Protein 3ZXK (pdb70)

Foldseek 3Di:
DFKDFPPLFQWAFPLWEWEFQQQKIKIWGADQLWAPTTWIWIDRFNRHIDTQDHQRRAQPPDDLLQLPDFPPRRFLFPFDNWEWDADLVQQKIWTWGFTPQKIWIKMFHQCNLNPVRRDRPSVRGDIDTDEIERGGQALWAWDQDPVRWIKIWGDKQAIKIFTADSVRHYTDDIQPRLDAPPVRQGKGNWHWDDDPQWIWIWIWRPPFFIWIWTAPVSDNRGSTDIDTQGGNAADDAPQFHHWDRAAKYAHPVRWMKGWTWTNQPLQFITIHIFTWDADPVGHIYTDPPPVRHNHRMDTGRDPPTDPDDDDDDPFDKDQLEDADDGSFKIWSRGAPVVAKGFDHDDQTWIKGFADDADLAPSSGGDKMWGHARDQKKKKKWKKQFLQADAQKWKFKKQDDQFIKTWTWHHHHNWIWIFIWGRFHADLVRRHTPDRTDGQWTGDTDDNLLNGIKMKMKIFGSRNNHPHPAFGWIWIWMDSPNPPDIDTTGDTHTDDRDCSSNHHTIIIIGMHGNPDTRGMMITRIMGMDGD/DKDFPPLFQWAFPLWEWEFQQQKIKIWGADFLWAPTTWIWIDRFLRHIDTQDGQRRAQPQDPLLALPDFPPRRFLFGFDNWEWDADPVQQKIWTWGFGPQKIWIKMFHQCNCNVVRRDRDSVRGDIDTDAIERGGQALWAWDLDPVRWIWIWGDKQAIKIFTADSVRHYTDDIQPRLDADPVRQGKGQWHWDDDPQWIWIWIWRPPFFIWIWTAPVSDNRGSTDIDTQGGNADDDAPLFHHWTHYDKYAHPVGWIKGWTWTNQPLQFITIHMFTWDADPVGDIYTDPPPVRHNHRMDPGRDPPTDDPDDPDDQFDWFQQADDDDGSFKIWSRGAPVVAKDFPNDPLTWMKGFADDADLAPSSGGDKMWGHARDQKKKKKWKKQFLQADAQKWKFKKQDDQFIKTWTWHHHHNWIWIFIWGRFHADLVRRHTPDRTDGQWTDDTADNLLNGIKMKMKIFGSRNNHPHPDFGWIWIWIDSPRPPDIDTTGDTDTDDRDCSSNHHTIIIIGMHGNPDTRGMMMTRIMGMDGD

Secondary structure (P-SEA, 3-state):
ccccccccccccccbbbbbbcccbbbbbbbbccccccbbbbbbccccbbbbcccccccccccccccccccccccccccccccbbbbbccccbbbbbbbcccbbbbbbbbcccccccccccccccccccccccccccccbbbbbbccccbbbbbbbccbbbbbbbcccccccccccccccccccccccccccccccccbbbbbbbccccbbbbbbbccccccccbbbbbccccccccccccccccccccccccccbbbbbbccccccccbbbbbbbbbbccccccccccccccccccccccccccccccccccccccccccccccccccccccccccccccccccccbbbbbbcccccccccccccccccccccccbbbbbbbbbcccccccccccccccccccccccccccccbbbbbbbcccccccccccccccccccccccccccccccbbbbbbbcccccccccccccccccccccccccbbbbcccbbbbbccccccccccccccccccccccccccccccccccc/cccccccccccccbbbbbbcccbbbbbbbbccccccbbbbbbccccbbbbcccccccccccccccccccccccccccccccbbbbbccccbbbbbbbcccbbbbbbbbcccccccccccccccccccccccccccccbbbbbbccccbbbbbbbccbbbbbbbccccccccccccccccccccccccbbbbbbcccbbbbbbbccccbbbbbbbccccccccbbbbbccccccccccccccccccccccccccbbbbbbccccccccbbbbbbbbbbcccbbbbbbcccccccccccccccccccccccccccccccccccccccccccccccccccccccccccbbbbbbcccccccccccccccccccccccbbbbbbbbbccccccccccccccccccbbbbbbbbcccbbbbbbbcccccccccccccccccccccccccccccccbbbbbbbccccccccccbbbbbbbbcccccccbbbbcccbbbbbccccccccccccccccccccccccccccbbbbbcc

Radius of gyration: 32.76 Å; Cα contacts (8 Å, |Δi|>4): 3207; chains: 2; bounding box: 82×80×85 Å

Solvent-accessible surface area: 38341 Å² total

Sequence (1059 aa):
ASTFTNPVLWEDHPALEVVFRVGSVFYYSSSSTFAYSPGAPVLKSSYDLVHWTPVTHSVPRLNFGSNYDLPSGTPGAYVKGIWASTLRYRRSNDRRFYWYGCVEGRTYLWTSPGGNALANNGEVPPSSAWNWQHTATIDNCYYDAGLLIDDDDTMYIAYGNPTINVAQLSPDGTRQVRVQQRVYAHPQGQTVEGARMYKIRGNYYILVTRPADAEYVLRSTTGSPFGPYEARTLVSRIQGPLANAGFAHQGGIVDAPDGTWHYVAFMMDAYPGGRIPVVAPLRWTADGWPEVVTDSQGRWGTSYPIPVRGAKNATEGLASTDLDEFRGTRFSEHWEWNHNPDTSKFTLLGGNEGGLILRTATVTGDLFAARNTLTRRIAGPKASGIFRLDVRGMRDGDRAGAVLFRDRAAYIGVWKQGNEARIVMVDDLRLNEDGWRTASTGRVAANGPVIDTNAQQDIWLRIDADITPAFGTNTERTTTFYYSIDGGRTYTRLGPAFAMTNSWRYFTGYRFGVFNFSSTKSLGGEVKVKGFKMNMISTFTNPVLWEDHPALEVFRVGSVFYYSSSTFAYSPGAPVLKSYDLVHWTPVTHSVPRLNFGSSNYDLPSGTPGAYVKGIWASTLRYRRSNDRFYWYGCVEGRTYLWTSPGGNALANNGEVPPSSAWNWQHTATIDNCYYDAGLLIDDDDTMYIAYGNPTINVAQLSPDGTRQVRVVQQRVYAHPQGQTVEGARMYKIRGNYYILVTRPADAEYVLRSTTGSPFGPYEARTLVSRIQGPLANAGFAHQGGIVDAPDGTWHYVAFMMDAYPGGRIPVVAPLRWTADGWPEVVTDSQGRWGTSYPIPVRGAKNATEGLASTDLDEFRGTRFSEHWEWNHNPDTSKFTLLGGNEGGLILRTATVTGDLFAARNTLTRRIAGPKASGIFRLDVRGMRDGDRAGAVLFRDRAAYIGVWKQGNEARIVMVDDLRLNEDGWRTASTGRVAANGPVIDTNAQQDIWLRIDADITPAFGTNTERTTTFYYSIDGGRTYTRLGPAFAMTNSWRYFTGYRFGVFNFSTKSLGGEVKVKGFKMNMI

B-factor: mean 11.59, std 8.06, range [2.83, 67.97]

CATH classification: 2.115.10.20 (+1 more: 2.60.120.200)

Nearest PDB structures (foldseek):
  3zxk-assembly2_B  TM=1.001E+00  e=0.000E+00  Mycothermus thermophilus
  3zxl-assembly2_B  TM=1.000E+00  e=0.000E+00  Mycothermus thermophilus
  3zxj-assembly2_B  TM=1.000E+00  e=0.000E+00  Mycothermus thermophilus
  6mly-assembly3_C  TM=8.726E-01  e=9.495E-44  Bacteroides eggerthii
  6mly-assembly1_A  TM=8.696E-01  e=7.728E-38  Bacteroides eggerthii

Structure (mmCIF, N/CA/C/O backbone):
data_3ZXK
#
_entry.id   3ZXK
#
_cell.length_a   65.380
_cell.length_b   52.970
_cell.length_c   146.870
_cell.angle_alpha   90.00
_cell.angle_beta   101.69
_cell.angle_gamma   90.00
#
_symmetry.space_group_name_H-M   'P 1 21 1'
#
loop_
_entity.id
_entity.type
_entity.pdbx_description
1 polymer HIAXHD3
2 branched alpha-L-arabinofuranose-(1-2)-[beta-D-xylopyranose-(1-4)]beta-D-xylopyranose-(1-4)-beta-D-xylopyranose
3 non-polymer '4-(2-HYDROXYETHYL)-1-PIPERAZINE ETHANESULFONIC ACID'
4 water water
#
loop_
_atom_site.group_PDB
_atom_site.id
_atom_site.type_symbol
_atom_site.label_atom_id
_atom_site.label_alt_id
_atom_site.label_comp_id
_atom_site.label_asym_id
_atom_site.label_entity_id
_atom_site.label_seq_id
_atom_site.pdbx_PDB_ins_code
_atom_site.Cartn_x
_atom_site.Cartn_y
_atom_site.Cartn_z
_atom_site.occupancy
_atom_site.B_iso_or_equiv
_atom_site.auth_seq_id
_atom_site.auth_comp_id
_atom_site.auth_asym_id
_atom_site.auth_atom_id
_atom_site.pdbx_PDB_model_num
ATOM 1 N N . ALA A 1 5 ? 5.671 -27.904 36.920 1.00 35.60 29 ALA A N 1
ATOM 2 C CA . ALA A 1 5 ? 6.196 -26.657 37.554 1.00 31.38 29 ALA A CA 1
ATOM 3 C C . ALA A 1 5 ? 5.134 -25.567 37.551 1.00 24.59 29 ALA A C 1
ATOM 4 O O . ALA A 1 5 ? 4.772 -25.053 36.487 1.00 24.16 29 ALA A O 1
ATOM 6 N N . SER A 1 6 ? 4.661 -25.209 38.745 1.00 20.32 30 SER A N 1
ATOM 7 C CA . SER A 1 6 ? 3.463 -24.373 38.917 1.00 18.54 30 SER A CA 1
ATOM 8 C C . SER A 1 6 ? 3.733 -22.868 38.887 1.00 15.77 30 SER A C 1
ATOM 9 O O . SER A 1 6 ? 2.794 -22.068 38.878 1.00 14.98 30 SER A O 1
ATOM 12 N N . THR A 1 7 ? 5.007 -22.491 38.952 1.00 13.63 31 THR A N 1
ATOM 13 C CA . THR A 1 7 ? 5.415 -21.086 38.879 1.00 12.62 31 THR A CA 1
ATOM 14 C C . THR A 1 7 ? 6.560 -20.938 37.887 1.00 11.59 31 THR A C 1
ATOM 15 O O . THR A 1 7 ? 7.112 -21.938 37.396 1.00 13.00 31 THR A O 1
ATOM 19 N N . PHE A 1 8 ? 6.891 -19.691 37.575 1.00 10.29 32 PHE A N 1
ATOM 20 C CA . PHE A 1 8 ? 8.066 -19.394 36.767 1.00 9.77 32 PHE A CA 1
ATOM 21 C C . PHE A 1 8 ? 8.802 -18.184 37.342 1.00 9.13 32 PHE A C 1
ATOM 22 O O . PHE A 1 8 ? 8.227 -17.398 38.114 1.00 9.25 32 PHE A O 1
ATOM 30 N N . THR A 1 9 ? 10.065 -18.050 36.957 1.00 8.75 33 THR A N 1
ATOM 31 C CA . THR A 1 9 ? 10.898 -16.919 37.348 1.00 9.52 33 THR A CA 1
ATOM 32 C C . THR A 1 9 ? 11.218 -16.015 36.148 1.00 8.66 33 THR A C 1
ATOM 33 O O . THR A 1 9 ? 11.381 -16.479 35.015 1.00 9.89 33 THR A O 1
ATOM 37 N N . ASN A 1 10 ? 11.284 -14.721 36.415 1.00 7.06 34 ASN A N 1
ATOM 38 C CA . ASN A 1 10 ? 11.719 -13.733 35.422 1.00 6.65 34 ASN A CA 1
ATOM 39 C C . ASN A 1 10 ? 13.256 -13.558 35.464 1.00 7.77 34 ASN A C 1
ATOM 40 O O . ASN A 1 10 ? 13.838 -13.680 36.538 1.00 9.80 34 ASN A O 1
ATOM 45 N N . PRO A 1 11 ? 13.920 -13.292 34.312 1.00 7.73 35 PRO A N 1
ATOM 46 C CA . PRO A 1 11 ? 13.334 -13.170 32.983 1.00 7.48 35 PRO A CA 1
ATOM 47 C C . PRO A 1 11 ? 12.945 -14.532 32.392 1.00 7.27 35 PRO A C 1
ATOM 48 O O . PRO A 1 11 ? 13.493 -15.581 32.784 1.00 7.88 35 PRO A O 1
ATOM 52 N N . VAL A 1 12 ? 11.998 -14.517 31.459 1.00 6.50 36 VAL A N 1
ATOM 53 C CA . VAL A 1 12 ? 11.569 -15.790 30.882 1.00 6.84 36 VAL A CA 1
ATOM 54 C C . VAL A 1 12 ? 12.540 -16.332 29.830 1.00 7.22 36 VAL A C 1
ATOM 55 O O . VAL A 1 12 ? 12.631 -17.541 29.639 1.00 8.67 36 VAL A O 1
ATOM 59 N N . LEU A 1 13 ? 13.302 -15.446 29.194 1.00 6.53 37 LEU A N 1
ATOM 60 C CA . LEU A 1 13 ? 14.279 -15.853 28.185 1.00 6.45 37 LEU A CA 1
ATOM 61 C C . LEU A 1 13 ? 15.411 -14.866 28.315 1.00 6.12 37 LEU A C 1
ATOM 62 O O . LEU A 1 13 ? 15.198 -13.665 28.147 1.00 7.17 37 LEU A O 1
ATOM 67 N N . TRP A 1 14 ? 16.612 -15.336 28.638 1.00 5.95 38 TRP A N 1
ATOM 68 C CA . TRP A 1 14 ? 17.719 -14.418 28.847 1.00 6.09 38 TRP A CA 1
ATOM 69 C C . TRP A 1 14 ? 18.524 -14.272 27.589 1.00 6.00 38 TRP A C 1
ATOM 70 O O . TRP A 1 14 ? 19.731 -14.573 27.557 1.00 6.40 38 TRP A O 1
ATOM 81 N N . GLU A 1 15 ? 17.859 -13.835 26.531 1.00 5.88 39 GLU A N 1
ATOM 82 C CA . GLU A 1 15 ? 18.507 -13.626 25.229 1.00 6.06 39 GLU A CA 1
ATOM 83 C C . GLU A 1 15 ? 17.881 -12.376 24.621 1.00 6.03 39 GLU A C 1
ATOM 84 O O . GLU A 1 15 ? 16.680 -12.116 24.797 1.00 6.21 39 GLU A O 1
ATOM 90 N N . ASP A 1 16 ? 18.689 -11.606 23.892 1.00 6.32 40 ASP A N 1
ATOM 91 C CA . ASP A 1 16 ? 18.313 -10.311 23.330 1.00 5.80 40 ASP A CA 1
ATOM 92 C C . ASP A 1 16 ? 17.226 -10.447 22.248 1.00 5.15 40 ASP A C 1
ATOM 93 O O . ASP A 1 16 ? 17.529 -10.819 21.123 1.00 4.82 40 ASP A O 1
ATOM 98 N N . HIS A 1 17 ? 15.987 -10.081 22.580 1.00 5.12 41 HIS A N 1
ATOM 99 C CA . HIS A 1 17 ? 14.805 -10.186 21.660 1.00 4.57 41 HIS A CA 1
ATOM 100 C C . HIS A 1 17 ? 13.959 -8.946 21.849 1.00 4.99 41 HIS A C 1
ATOM 101 O O . HIS A 1 17 ? 12.863 -8.992 22.417 1.00 5.80 41 HIS A O 1
ATOM 108 N N . PRO A 1 18 ? 14.468 -7.795 21.394 1.00 5.27 42 PRO A N 1
ATOM 109 C CA . PRO A 1 18 ? 13.826 -6.511 21.689 1.00 5.47 42 PRO A CA 1
ATOM 110 C C . PRO A 1 18 ? 12.585 -6.208 20.877 1.00 5.64 42 PRO A C 1
ATOM 111 O O . PRO A 1 18 ? 12.310 -6.884 19.869 1.00 5.49 42 PRO A O 1
ATOM 115 N N . ALA A 1 19 ? 11.847 -5.181 21.316 1.00 5.98 43 ALA A N 1
ATOM 116 C CA . ALA A 1 19 ? 10.667 -4.667 20.596 1.00 6.57 43 ALA A CA 1
ATOM 117 C C . ALA A 1 19 ? 9.607 -5.727 20.321 1.00 6.37 43 ALA A C 1
ATOM 118 O O . ALA A 1 19 ? 8.985 -5.759 19.259 1.00 7.75 43 ALA A O 1
ATOM 120 N N . LEU A 1 20 ? 9.370 -6.570 21.313 1.00 5.40 44 LEU A N 1
ATOM 121 C CA . LEU A 1 20 ? 8.546 -7.750 21.129 1.00 5.13 44 LEU A CA 1
ATOM 122 C C . LEU A 1 20 ? 7.092 -7.419 20.815 1.00 5.84 44 LEU A C 1
ATOM 123 O O . LEU A 1 20 ? 6.556 -6.416 21.303 1.00 6.73 44 LEU A O 1
ATOM 128 N N . GLU A 1 21 ? 6.505 -8.269 19.976 1.00 6.18 45 GLU A N 1
ATOM 129 C CA . GLU A 1 21 ? 5.049 -8.365 19.771 1.00 6.28 45 GLU A CA 1
ATOM 130 C C . GLU A 1 21 ? 4.683 -9.776 20.200 1.00 5.67 45 GLU A C 1
ATOM 131 O O . GLU A 1 21 ? 5.363 -10.699 19.794 1.00 6.02 45 GLU A O 1
ATOM 137 N N . VAL A 1 22 ? 3.637 -9.952 21.014 1.00 4.75 46 VAL A N 1
ATOM 138 C CA A VAL A 1 22 ? 3.181 -11.299 21.405 0.69 4.72 46 VAL A CA 1
ATOM 139 C CA B VAL A 1 22 ? 3.202 -11.293 21.388 0.31 4.87 46 VAL A CA 1
ATOM 140 C C . VAL A 1 22 ? 1.701 -11.474 21.097 1.00 4.78 46 VAL A C 1
ATOM 141 O O . VAL A 1 22 ? 0.911 -10.540 21.251 1.00 5.51 46 VAL A O 1
ATOM 148 N N . PHE A 1 23 ? 1.330 -12.669 20.659 1.00 4.21 47 PHE A N 1
ATOM 149 C CA . PHE A 1 23 ? -0.083 -12.979 20.431 1.00 4.15 47 PHE A CA 1
ATOM 150 C C . PHE A 1 23 ? -0.292 -14.469 20.554 1.00 4.70 47 PHE A C 1
ATOM 151 O O . PHE A 1 23 ? 0.676 -15.216 20.610 1.00 4.79 47 PHE A O 1
ATOM 159 N N . ARG A 1 24 ? -1.549 -14.880 20.626 1.00 5.09 48 ARG A N 1
ATOM 160 C CA . ARG A 1 24 ? -1.869 -16.292 20.784 1.00 5.15 48 ARG A CA 1
ATOM 161 C C . ARG A 1 24 ? -2.678 -16.773 19.605 1.00 5.73 48 ARG A C 1
ATOM 162 O O . ARG A 1 24 ? -3.576 -16.060 19.127 1.00 6.24 48 ARG A O 1
ATOM 170 N N . VAL A 1 25 ? -2.351 -17.970 19.121 1.00 5.69 49 VAL A N 1
ATOM 171 C CA . VAL A 1 25 ? -3.243 -18.710 18.207 1.00 6.38 49 VAL A CA 1
ATOM 172 C C . VAL A 1 25 ? -3.540 -20.034 18.863 1.00 6.72 49 VAL A C 1
ATOM 173 O O . VAL A 1 25 ? -2.644 -20.875 18.994 1.00 6.89 49 VAL A O 1
ATOM 177 N N . GLY A 1 26 ? -4.778 -20.230 19.299 1.00 7.62 50 GLY A N 1
ATOM 178 C CA . GLY A 1 26 ? -5.126 -21.492 19.954 1.00 8.64 50 GLY A CA 1
ATOM 179 C C . GLY A 1 26 ? -4.276 -21.739 21.186 1.00 8.31 50 GLY A C 1
ATOM 180 O O . GLY A 1 26 ? -4.315 -20.938 22.122 1.00 8.94 50 GLY A O 1
ATOM 181 N N . SER A 1 27 ? -3.554 -22.867 21.199 1.00 8.24 51 SER A N 1
ATOM 182 C CA . SER A 1 27 ? -2.690 -23.259 22.309 1.00 8.67 51 SER A CA 1
ATOM 183 C C . SER A 1 27 ? -1.262 -22.686 22.258 1.00 7.37 51 SER A C 1
ATOM 184 O O . SER A 1 27 ? -0.453 -22.922 23.155 1.00 7.90 51 SER A O 1
ATOM 187 N N . VAL A 1 28 ? -0.956 -21.906 21.227 1.00 5.53 52 VAL A N 1
ATOM 188 C CA . VAL A 1 28 ? 0.418 -21.487 20.985 1.00 5.22 52 VAL A CA 1
ATOM 189 C C . VAL A 1 28 ? 0.571 -19.974 21.065 1.00 4.56 52 VAL A C 1
ATOM 190 O O . VAL A 1 28 ? -0.240 -19.227 20.499 1.00 4.85 52 VAL A O 1
ATOM 194 N N . PHE A 1 29 ? 1.613 -19.537 21.761 1.00 4.25 53 PHE A N 1
ATOM 195 C CA . PHE A 1 29 ? 1.965 -18.109 21.786 1.00 4.01 53 PHE A CA 1
ATOM 196 C C . PHE A 1 29 ? 3.123 -17.886 20.830 1.00 4.32 53 PHE A C 1
ATOM 197 O O . PHE A 1 29 ? 4.071 -18.688 20.769 1.00 5.04 53 PHE A O 1
ATOM 205 N N . TYR A 1 30 ? 3.076 -16.770 20.124 1.00 4.79 54 TYR A N 1
ATOM 206 C CA . TYR A 1 30 ? 4.127 -16.350 19.190 1.00 4.80 54 TYR A CA 1
ATOM 207 C C . TYR A 1 30 ? 4.679 -14.996 19.594 1.00 4.71 54 TYR A C 1
ATOM 208 O O . TYR A 1 30 ? 3.946 -14.168 20.111 1.00 5.25 54 TYR A O 1
ATOM 217 N N . TYR A 1 31 ? 5.965 -14.790 19.354 1.00 4.34 55 TYR A N 1
ATOM 218 C CA . TYR A 1 31 ? 6.711 -13.597 19.822 1.00 4.12 55 TYR A CA 1
ATOM 219 C C . TYR A 1 31 ? 7.578 -13.204 18.653 1.00 4.31 55 TYR A C 1
ATOM 220 O O . TYR A 1 31 ? 8.317 -14.041 18.115 1.00 4.74 55 TYR A O 1
ATOM 229 N N . SER A 1 32 ? 7.468 -11.950 18.242 1.00 4.17 56 SER A N 1
ATOM 230 C CA . SER A 1 32 ? 8.247 -11.388 17.145 1.00 4.50 56 SER A CA 1
ATOM 231 C C . SER A 1 32 ? 9.177 -10.294 17.667 1.00 4.76 56 SER A C 1
ATOM 232 O O . SER A 1 32 ? 8.740 -9.458 18.450 1.00 5.13 56 SER A O 1
ATOM 235 N N . SER A 1 33 ? 10.435 -10.280 17.224 1.00 5.37 57 SER A N 1
ATOM 236 C CA . SER A 1 33 ? 11.442 -9.324 17.717 1.00 5.13 57 SER A CA 1
ATOM 237 C C . SER A 1 33 ? 12.194 -8.584 16.605 1.00 5.54 57 SER A C 1
ATOM 238 O O . SER A 1 33 ? 12.052 -8.922 15.407 1.00 5.75 57 SER A O 1
ATOM 241 N N . SER A 1 34 ? 12.995 -7.584 17.008 1.00 5.60 58 SER A N 1
ATOM 242 C CA A SER A 1 34 ? 13.721 -6.740 16.057 0.64 5.76 58 SER A CA 1
ATOM 243 C CA B SER A 1 34 ? 13.727 -6.668 16.121 0.36 5.63 58 SER A CA 1
ATOM 244 C C . SER A 1 34 ? 15.199 -7.056 15.986 1.00 5.64 58 SER A C 1
ATOM 245 O O . SER A 1 34 ? 15.843 -7.413 16.994 1.00 6.53 58 SER A O 1
ATOM 250 N N . THR A 1 35 ? 15.742 -6.929 14.774 1.00 5.12 59 THR A N 1
ATOM 251 C CA . THR A 1 35 ? 17.094 -7.410 14.500 1.00 4.39 59 THR A CA 1
ATOM 252 C C . THR A 1 35 ? 18.002 -6.446 13.742 1.00 4.21 59 THR A C 1
ATOM 253 O O . THR A 1 35 ? 19.090 -6.826 13.381 1.00 3.95 59 THR A O 1
ATOM 257 N N . PHE A 1 36 ? 17.561 -5.216 13.483 1.00 4.24 60 PHE A N 1
ATOM 258 C CA . PHE A 1 36 ? 18.479 -4.222 12.881 1.00 3.81 60 PHE A CA 1
ATOM 259 C C . PHE A 1 36 ? 19.029 -4.738 11.538 1.00 4.08 60 PHE A C 1
ATOM 260 O O . PHE A 1 36 ? 18.225 -5.094 10.665 1.00 4.25 60 PHE A O 1
ATOM 268 N N . ALA A 1 37 ? 20.343 -4.798 11.377 1.00 4.07 61 ALA A N 1
ATOM 269 C CA . ALA A 1 37 ? 20.941 -5.253 10.119 1.00 4.13 61 ALA A CA 1
ATOM 270 C C . ALA A 1 37 ? 21.347 -6.730 10.141 1.00 3.96 61 ALA A C 1
ATOM 271 O O . ALA A 1 37 ? 22.018 -7.205 9.228 1.00 4.38 61 ALA A O 1
ATOM 273 N N . TYR A 1 38 ? 20.907 -7.475 11.147 1.00 3.55 62 TYR A N 1
ATOM 274 C CA . TYR A 1 38 ? 21.178 -8.925 11.181 1.00 3.43 62 TYR A CA 1
ATOM 275 C C . TYR A 1 38 ? 20.232 -9.677 10.232 1.00 3.42 62 TYR A C 1
ATOM 276 O O . TYR A 1 38 ? 19.099 -9.282 10.031 1.00 4.22 62 TYR A O 1
ATOM 285 N N . SER A 1 39 ? 20.743 -10.688 9.569 1.00 3.21 63 SER A N 1
ATOM 286 C CA . SER A 1 39 ? 20.030 -11.321 8.450 1.00 3.18 63 SER A CA 1
ATOM 287 C C . SER A 1 39 ? 20.149 -12.845 8.554 1.00 3.24 63 SER A C 1
ATOM 288 O O . SER A 1 39 ? 21.267 -13.370 8.544 1.00 3.36 63 SER A O 1
ATOM 291 N N . PRO A 1 40 ? 19.037 -13.594 8.590 1.00 3.53 64 PRO A N 1
ATOM 292 C CA . PRO A 1 40 ? 17.654 -13.201 8.426 1.00 3.55 64 PRO A CA 1
ATOM 293 C C . PRO A 1 40 ? 17.192 -12.315 9.570 1.00 3.54 64 PRO A C 1
ATOM 294 O O . PRO A 1 40 ? 17.765 -12.335 10.665 1.00 3.81 64 PRO A O 1
ATOM 298 N N . GLY A 1 41 ? 16.125 -11.582 9.306 1.00 3.31 65 GLY A N 1
ATOM 299 C CA . GLY A 1 41 ? 15.586 -10.655 10.285 1.00 3.62 65 GLY A CA 1
ATOM 300 C C . GLY A 1 41 ? 14.239 -11.082 10.831 1.00 3.60 65 GLY A C 1
ATOM 301 O O . GLY A 1 41 ? 13.575 -11.955 10.264 1.00 3.65 65 GLY A O 1
ATOM 302 N N . ALA A 1 42 ? 13.845 -10.421 11.928 1.00 3.87 66 ALA A N 1
ATOM 303 C CA . ALA A 1 42 ? 12.513 -10.560 12.534 1.00 3.54 66 ALA A CA 1
ATOM 304 C C . ALA A 1 42 ? 12.201 -11.983 12.973 1.00 3.39 66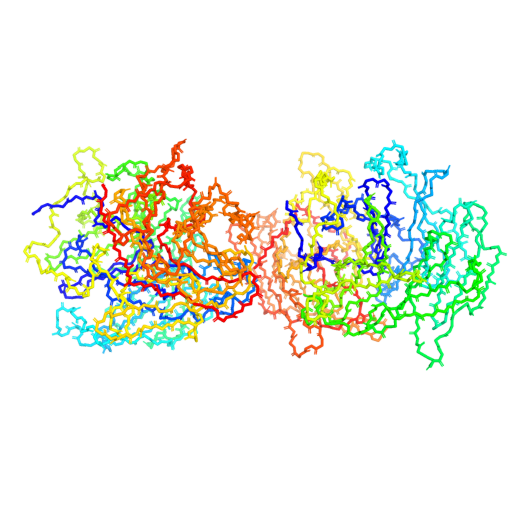 ALA A C 1
ATOM 305 O O . ALA A 1 42 ? 11.280 -12.619 12.440 1.00 3.32 66 ALA A O 1
ATOM 307 N N . PRO A 1 43 ? 12.949 -12.487 13.953 1.00 3.23 67 PRO A N 1
ATOM 308 C CA . PRO A 1 43 ? 12.697 -13.851 14.446 1.00 3.82 67 PRO A CA 1
ATOM 309 C C . PRO A 1 43 ? 11.296 -13.973 15.018 1.00 3.92 67 PRO A C 1
ATOM 310 O O . PRO A 1 43 ? 10.719 -12.972 15.508 1.00 4.59 67 PRO A O 1
ATOM 314 N N . VAL A 1 44 ? 10.774 -15.193 14.931 1.00 4.28 68 VAL A N 1
ATOM 315 C CA . VAL A 1 44 ? 9.541 -15.598 15.597 1.00 4.41 68 VAL A CA 1
ATOM 316 C C . VAL A 1 44 ? 9.893 -16.718 16.577 1.00 4.21 68 VAL A C 1
ATOM 317 O O . VAL A 1 44 ? 10.516 -17.721 16.180 1.00 4.69 68 VAL A O 1
ATOM 321 N N . LEU A 1 45 ? 9.492 -16.525 17.832 1.00 4.32 69 LEU A N 1
ATOM 322 C CA . LEU A 1 45 ? 9.607 -17.551 18.865 1.00 4.16 69 LEU A CA 1
ATOM 323 C C . LEU A 1 45 ? 8.248 -18.111 19.190 1.00 4.19 69 LEU A C 1
ATOM 324 O O . LEU A 1 45 ? 7.213 -17.439 19.010 1.00 3.80 69 LEU A O 1
ATOM 329 N N . LYS A 1 46 ? 8.252 -19.349 19.682 1.00 4.48 70 LYS A N 1
ATOM 330 C CA . LYS A 1 46 ? 7.041 -20.061 20.014 1.00 4.73 70 LYS A CA 1
ATOM 331 C C . LYS A 1 46 ? 7.110 -20.536 21.469 1.00 4.73 70 LYS A C 1
ATOM 332 O O . LYS A 1 46 ? 8.190 -20.919 21.959 1.00 4.83 70 LYS A O 1
ATOM 338 N N . SER A 1 47 ? 5.962 -20.505 22.138 1.00 4.54 71 SER A N 1
ATOM 339 C CA A SER A 1 47 ? 5.804 -21.022 23.500 0.57 4.98 71 SER A CA 1
ATOM 340 C CA B SER A 1 47 ? 5.828 -21.095 23.475 0.43 5.00 71 SER A CA 1
ATOM 341 C C . SER A 1 47 ? 4.417 -21.587 23.729 1.00 5.14 71 SER A C 1
ATOM 342 O O . SER A 1 47 ? 3.479 -21.155 23.108 1.00 5.33 71 SER A O 1
ATOM 347 N N . TYR A 1 48 ? 4.304 -22.501 24.681 1.00 5.38 72 TYR A N 1
ATOM 348 C CA . TYR A 1 48 ? 3.000 -23.002 25.098 1.00 5.47 72 TYR A CA 1
ATOM 349 C C . TYR A 1 48 ? 2.555 -22.385 26.422 1.00 5.80 72 TYR A C 1
ATOM 350 O O . TYR A 1 48 ? 1.400 -22.553 26.835 1.00 6.46 72 TYR A O 1
ATOM 359 N N . ASP A 1 49 ? 3.461 -21.647 27.073 1.00 5.75 73 ASP A N 1
ATOM 360 C CA . ASP A 1 49 ? 3.199 -21.138 28.417 1.00 6.24 73 ASP A CA 1
ATOM 361 C C . ASP A 1 49 ? 3.678 -19.716 28.706 1.00 6.08 73 ASP A C 1
ATOM 362 O O . ASP A 1 49 ? 3.559 -19.293 29.837 1.00 6.85 73 ASP A O 1
ATOM 367 N N . LEU A 1 50 ? 4.144 -18.991 27.680 1.00 5.96 74 LEU A N 1
ATOM 368 C CA . LEU A 1 50 ? 4.757 -17.651 27.813 1.00 6.15 74 LEU A CA 1
ATOM 369 C C . LEU A 1 50 ? 6.083 -17.635 28.532 1.00 6.83 74 LEU A C 1
ATOM 370 O O . LEU A 1 50 ? 6.693 -16.567 28.696 1.00 7.30 74 LEU A O 1
ATOM 375 N N . VAL A 1 51 ? 6.580 -18.813 28.892 1.00 7.33 75 VAL A N 1
ATOM 376 C CA . VAL A 1 51 ? 7.785 -18.907 29.717 1.00 8.84 75 VAL A CA 1
ATOM 377 C C . VAL A 1 51 ? 8.945 -19.590 29.001 1.00 7.89 75 VAL A C 1
ATOM 378 O O . VAL A 1 51 ? 10.054 -19.084 29.026 1.00 8.76 75 VAL A O 1
ATOM 382 N N . HIS A 1 52 ? 8.695 -20.734 28.370 1.00 7.61 76 HIS A N 1
ATOM 383 C CA . HIS A 1 52 ? 9.748 -21.452 27.664 1.00 8.42 76 HIS A CA 1
ATOM 384 C C . HIS A 1 52 ? 9.583 -21.242 26.185 1.00 7.85 76 HIS A C 1
ATOM 385 O O . HIS A 1 52 ? 8.597 -21.698 25.587 1.00 8.63 76 HIS A O 1
ATOM 392 N N . TRP A 1 53 ? 10.530 -20.522 25.596 1.00 7.09 77 TRP A N 1
ATOM 393 C CA . TRP A 1 53 ? 10.445 -20.060 24.210 1.00 6.58 77 TRP A CA 1
ATOM 394 C C . TRP A 1 53 ? 11.469 -20.772 23.369 1.00 7.28 77 TRP A C 1
ATOM 395 O O . TRP A 1 53 ? 12.600 -21.010 23.837 1.00 8.63 77 TRP A O 1
ATOM 406 N N . THR A 1 54 ? 11.102 -21.066 22.119 1.00 7.15 78 THR A N 1
ATOM 407 C CA . THR A 1 54 ? 11.962 -21.728 21.133 1.00 8.31 78 THR A CA 1
ATOM 408 C C . THR A 1 54 ? 11.826 -20.945 19.827 1.00 7.19 78 THR A C 1
ATOM 409 O O . THR A 1 54 ? 10.691 -20.638 19.429 1.00 6.98 78 THR A O 1
ATOM 413 N N . PRO A 1 55 ? 12.955 -20.606 19.169 1.00 7.56 79 PRO A N 1
ATOM 414 C CA . PRO A 1 55 ? 12.845 -19.886 17.881 1.00 6.55 79 PRO A CA 1
ATOM 415 C C . PRO A 1 55 ? 12.365 -20.834 16.779 1.00 6.30 79 PRO A C 1
ATOM 416 O O . PRO A 1 55 ? 12.822 -21.993 16.721 1.00 7.44 79 PRO A O 1
ATOM 420 N N . VAL A 1 56 ? 11.402 -20.397 15.964 1.00 5.62 80 VAL A N 1
ATOM 421 C CA . VAL A 1 56 ? 10.840 -21.302 14.953 1.00 5.81 80 VAL A CA 1
ATOM 422 C C . VAL A 1 56 ? 10.981 -20.849 13.510 1.00 4.99 80 VAL A C 1
ATOM 423 O O . VAL A 1 56 ? 10.982 -21.691 12.612 1.00 5.98 80 VAL A O 1
ATOM 427 N N . THR A 1 57 ? 11.128 -19.549 13.291 1.00 4.56 81 THR A N 1
ATOM 428 C CA . THR A 1 57 ? 11.247 -18.992 11.934 1.00 4.28 81 THR A CA 1
ATOM 429 C C . THR A 1 57 ? 11.744 -17.551 11.994 1.00 4.03 81 THR A C 1
ATOM 430 O O . THR A 1 57 ? 11.892 -16.992 13.084 1.00 4.21 81 THR A O 1
ATOM 434 N N . HIS A 1 58 ? 12.009 -16.957 10.838 1.00 3.69 82 HIS A N 1
ATOM 435 C CA . HIS A 1 58 ? 12.270 -15.520 10.754 1.00 3.26 82 HIS A CA 1
ATOM 436 C C . HIS A 1 58 ? 11.385 -14.973 9.667 1.00 3.06 82 HIS A C 1
ATOM 437 O O . HIS A 1 58 ? 11.267 -15.571 8.597 1.00 3.36 82 HIS A O 1
ATOM 444 N N . SER A 1 59 ? 10.776 -13.815 9.902 1.00 3.30 83 SER A N 1
ATOM 445 C CA . SER A 1 59 ? 9.831 -13.241 8.901 1.00 3.23 83 SER A CA 1
ATOM 446 C C . SER A 1 59 ? 10.506 -12.628 7.668 1.00 3.44 83 SER A C 1
ATOM 447 O O . SER A 1 59 ? 9.855 -12.468 6.645 1.00 3.74 83 SER A O 1
ATOM 450 N N . VAL A 1 60 ? 11.789 -12.268 7.802 1.00 3.30 84 VAL A N 1
ATOM 451 C CA . VAL A 1 60 ? 12.500 -11.646 6.673 1.00 3.43 84 VAL A CA 1
ATOM 452 C C . VAL A 1 60 ? 13.738 -12.489 6.347 1.00 3.77 84 VAL A C 1
ATOM 453 O O . VAL A 1 60 ? 14.834 -12.246 6.855 1.00 4.04 84 VAL A O 1
ATOM 457 N N . PRO A 1 61 ? 13.574 -13.508 5.501 1.00 4.13 85 PRO A N 1
ATOM 458 C CA . PRO A 1 61 ? 14.695 -14.432 5.287 1.00 4.69 85 PRO A CA 1
ATOM 459 C C . PRO A 1 61 ? 15.940 -13.791 4.693 1.00 4.51 85 PRO A C 1
ATOM 460 O O . PRO A 1 61 ? 17.036 -14.312 4.926 1.00 5.18 85 PRO A O 1
ATOM 464 N N . ARG A 1 62 ? 15.791 -12.721 3.920 1.00 4.62 86 ARG A N 1
ATOM 465 C CA . ARG A 1 62 ? 16.949 -11.939 3.467 1.00 4.51 86 ARG A CA 1
ATOM 466 C C . ARG A 1 62 ? 16.449 -10.513 3.423 1.00 4.41 86 ARG A C 1
ATOM 467 O O . ARG A 1 62 ? 15.344 -10.275 2.937 1.00 5.29 86 ARG A O 1
ATOM 475 N N . LEU A 1 63 ? 17.238 -9.570 3.923 1.00 4.34 87 LEU A N 1
ATOM 476 C CA . LEU A 1 63 ? 16.790 -8.187 4.055 1.00 4.88 87 LEU A CA 1
ATOM 477 C C . LEU A 1 63 ? 16.694 -7.602 2.660 1.00 5.72 87 LEU A C 1
ATOM 478 O O . LEU A 1 63 ? 17.642 -7.659 1.910 1.00 7.49 87 LEU A O 1
ATOM 483 N N . ASN A 1 64 ? 15.541 -7.032 2.319 1.00 5.70 88 ASN A N 1
ATOM 484 C CA . ASN A 1 64 ? 15.288 -6.472 0.991 1.00 6.77 88 ASN A CA 1
ATOM 485 C C . ASN A 1 64 ? 15.077 -4.962 1.002 1.00 7.34 88 ASN A C 1
ATOM 486 O O . ASN A 1 64 ? 14.325 -4.418 0.188 1.00 9.46 88 ASN A O 1
ATOM 491 N N . PHE A 1 65 ? 15.779 -4.289 1.886 1.00 6.75 89 PHE A N 1
ATOM 492 C CA . PHE A 1 65 ? 15.505 -2.890 2.161 1.00 7.15 89 PHE A CA 1
ATOM 493 C C . PHE A 1 65 ? 16.448 -1.936 1.449 1.00 7.56 89 PHE A C 1
ATOM 494 O O . PHE A 1 65 ? 16.359 -0.719 1.633 1.00 10.44 89 PHE A O 1
ATOM 502 N N . GLY A 1 66 ? 17.352 -2.465 0.632 1.00 7.85 90 GLY A N 1
ATOM 503 C CA . GLY A 1 66 ? 18.306 -1.620 -0.074 1.00 7.62 90 GLY A CA 1
ATOM 504 C C . GLY A 1 66 ? 19.678 -2.243 -0.175 1.00 7.65 90 GLY A C 1
ATOM 505 O O . GLY A 1 66 ? 20.014 -3.189 0.545 1.00 7.29 90 GLY A O 1
ATOM 506 N N . SER A 1 67 ? 20.487 -1.707 -1.082 1.00 7.60 91 SER A N 1
ATOM 507 C CA . SER A 1 67 ? 21.780 -2.315 -1.397 1.00 7.56 91 SER A CA 1
ATOM 508 C C . SER A 1 67 ? 22.782 -2.234 -0.240 1.00 7.19 91 SER A C 1
ATOM 509 O O . SER A 1 67 ? 23.676 -3.056 -0.153 1.00 7.28 91 SER A O 1
ATOM 512 N N . ASN A 1 68 ? 22.604 -1.285 0.690 1.00 6.84 92 ASN A N 1
ATOM 513 C CA . ASN A 1 68 ? 23.556 -1.218 1.804 1.00 7.02 92 ASN A CA 1
ATOM 514 C C . ASN A 1 68 ? 23.406 -2.395 2.766 1.00 5.60 92 ASN A C 1
ATOM 515 O O . ASN A 1 68 ? 24.308 -2.656 3.534 1.00 5.30 92 ASN A O 1
ATOM 520 N N . TYR A 1 69 ? 22.270 -3.093 2.719 1.00 5.79 93 TYR A N 1
ATOM 521 C CA . TYR A 1 69 ? 22.084 -4.287 3.542 1.00 5.52 93 TYR A CA 1
ATOM 522 C C . TYR A 1 69 ? 22.935 -5.473 3.103 1.00 5.60 93 TYR A C 1
ATOM 523 O O . TYR A 1 69 ? 23.005 -6.450 3.832 1.00 6.00 93 TYR A O 1
ATOM 532 N N . ASP A 1 70 ? 23.602 -5.379 1.950 1.00 5.98 94 ASP A N 1
ATOM 533 C CA . ASP A 1 70 ? 24.571 -6.380 1.494 1.00 7.05 94 ASP A CA 1
ATOM 534 C C . ASP A 1 70 ? 26.014 -6.008 1.874 1.00 7.89 94 ASP A C 1
ATOM 535 O O . ASP A 1 70 ? 26.944 -6.706 1.456 1.00 9.21 94 ASP A O 1
ATOM 540 N N . LEU A 1 71 ? 26.196 -4.936 2.674 1.00 6.91 95 LEU A N 1
ATOM 541 C CA . LEU A 1 71 ? 27.515 -4.490 3.175 1.00 6.92 95 LEU A CA 1
ATOM 542 C C . LEU A 1 71 ? 28.529 -4.429 2.015 1.00 7.10 95 LEU A C 1
ATOM 543 O O . LEU A 1 71 ? 29.534 -5.153 1.996 1.00 6.82 95 LEU A O 1
ATOM 548 N N . PRO A 1 72 ? 28.248 -3.569 1.026 1.00 6.70 96 PRO A N 1
ATOM 549 C CA . PRO A 1 72 ? 29.057 -3.570 -0.186 1.00 7.73 96 PRO A CA 1
ATOM 550 C C . PRO A 1 72 ? 30.421 -2.884 -0.045 1.00 8.19 96 PRO A C 1
ATOM 551 O O . PRO A 1 72 ? 31.343 -3.169 -0.833 1.00 10.30 96 PRO A O 1
ATOM 555 N N . SER A 1 73 ? 30.559 -1.999 0.935 1.00 7.74 97 SER A N 1
ATOM 556 C CA . SER A 1 73 ? 31.712 -1.102 0.946 1.00 8.95 97 SER A CA 1
ATOM 557 C C . SER A 1 73 ? 32.155 -0.700 2.346 1.00 8.83 97 SER A C 1
ATOM 558 O O . SER A 1 73 ? 32.660 0.400 2.553 1.00 10.37 97 SER A O 1
ATOM 561 N N . GLY A 1 74 ? 31.981 -1.601 3.302 1.00 7.97 98 GLY A N 1
ATOM 562 C CA . GLY A 1 74 ? 32.451 -1.342 4.643 1.00 8.29 98 GLY A CA 1
ATOM 563 C C . GLY A 1 74 ? 31.524 -0.435 5.423 1.00 7.43 98 GLY A C 1
ATOM 564 O O . GLY A 1 74 ? 30.391 -0.170 5.014 1.00 7.99 98 GLY A O 1
ATOM 565 N N . THR A 1 75 ? 32.023 0.032 6.566 1.00 6.91 99 THR A N 1
ATOM 566 C CA . THR A 1 75 ? 31.258 0.887 7.462 1.00 6.85 99 THR A CA 1
ATOM 567 C C . THR A 1 75 ? 30.911 2.206 6.778 1.00 6.81 99 THR A C 1
ATOM 568 O O . THR A 1 75 ? 31.688 2.697 5.981 1.00 7.32 99 THR A O 1
ATOM 572 N N . PRO A 1 76 ? 29.752 2.786 7.103 1.00 6.52 100 PRO A N 1
ATOM 573 C CA . PRO A 1 76 ? 28.795 2.361 8.138 1.00 6.76 100 PRO A CA 1
ATOM 574 C C . PRO A 1 76 ? 27.773 1.323 7.708 1.00 6.68 100 PRO A C 1
ATOM 575 O O . PRO A 1 76 ? 26.894 0.960 8.501 1.00 6.36 100 PRO A O 1
ATOM 579 N N . GLY A 1 77 ? 27.910 0.794 6.498 1.00 6.54 101 GLY A N 1
ATOM 580 C CA . GLY A 1 77 ? 26.979 -0.216 5.990 1.00 6.58 101 GLY A CA 1
ATOM 581 C C . GLY A 1 77 ? 25.542 0.180 6.247 1.00 6.58 101 GLY A C 1
ATOM 582 O O . GLY A 1 77 ? 25.138 1.289 5.894 1.00 8.50 101 GLY A O 1
ATOM 583 N N . ALA A 1 78 ? 24.786 -0.725 6.871 1.00 5.69 102 ALA A N 1
ATOM 584 C CA . ALA A 1 78 ? 23.458 -0.400 7.400 1.00 5.34 102 ALA A CA 1
ATOM 585 C C . ALA A 1 78 ? 23.422 -0.709 8.902 1.00 4.97 102 ALA A C 1
ATOM 586 O O . ALA A 1 78 ? 22.373 -1.029 9.460 1.00 5.32 102 ALA A O 1
ATOM 588 N N . TYR A 1 79 ? 24.580 -0.629 9.553 1.00 4.30 103 TYR A N 1
ATOM 589 C CA . TYR A 1 79 ? 24.646 -0.827 10.997 1.00 4.37 103 TYR A CA 1
ATOM 590 C C . TYR A 1 79 ? 23.604 0.006 11.735 1.00 4.27 103 TYR A C 1
ATOM 591 O O . TYR A 1 79 ? 23.534 1.228 11.548 1.00 4.71 103 TYR A O 1
ATOM 600 N N . VAL A 1 80 ? 22.830 -0.666 12.601 1.00 4.39 104 VAL A N 1
ATOM 601 C CA . VAL A 1 80 ? 21.855 -0.027 13.508 1.00 4.45 104 VAL A CA 1
ATOM 602 C C . VAL A 1 80 ? 20.688 0.607 12.724 1.00 4.62 104 VAL A C 1
ATOM 603 O O . VAL A 1 80 ? 19.904 1.378 13.269 1.00 5.26 104 VAL A O 1
ATOM 607 N N . LYS A 1 81 ? 20.578 0.276 11.448 1.00 4.36 105 LYS A N 1
ATOM 608 C CA . LYS A 1 81 ? 19.394 0.612 10.669 1.00 4.67 105 LYS A CA 1
ATOM 609 C C . LYS A 1 81 ? 18.502 -0.623 10.621 1.00 4.82 105 LYS A C 1
ATOM 610 O O . LYS A 1 81 ? 18.272 -1.243 11.653 1.00 4.55 105 LYS A O 1
ATOM 616 N N . GLY A 1 82 ? 17.979 -0.966 9.452 1.00 5.41 106 GLY A N 1
ATOM 617 C CA . GLY A 1 82 ? 17.192 -2.182 9.312 1.00 4.98 106 GLY A CA 1
ATOM 618 C C . GLY A 1 82 ? 15.963 -2.235 10.204 1.00 4.65 106 GLY A C 1
ATOM 619 O O . GLY A 1 82 ? 15.249 -1.251 10.336 1.00 4.90 106 GLY A O 1
ATOM 620 N N . ILE A 1 83 ? 15.716 -3.407 10.776 1.00 4.07 107 ILE A N 1
ATOM 621 C CA . ILE A 1 83 ? 14.462 -3.672 11.452 1.00 4.15 107 ILE A CA 1
ATOM 622 C C . ILE A 1 83 ? 14.470 -3.147 12.880 1.00 4.33 107 ILE A C 1
ATOM 623 O O . ILE A 1 83 ? 15.189 -3.648 13.748 1.00 4.36 107 ILE A O 1
ATOM 628 N N . TRP A 1 84 ? 13.698 -2.080 13.068 1.00 4.72 108 TRP A N 1
ATOM 629 C CA . TRP A 1 84 ? 13.409 -1.523 14.388 1.00 5.40 108 TRP A CA 1
ATOM 630 C C . TRP A 1 84 ? 12.092 -2.125 14.872 1.00 5.28 108 TRP A C 1
ATOM 631 O O . TRP A 1 84 ? 11.705 -3.227 14.433 1.00 5.40 108 TRP A O 1
ATOM 642 N N . ALA A 1 85 ? 11.392 -1.473 15.796 1.00 5.98 109 ALA A N 1
ATOM 643 C CA . ALA A 1 85 ? 10.145 -2.063 16.287 1.00 5.61 109 ALA A CA 1
ATOM 644 C C . ALA A 1 85 ? 9.157 -2.256 15.147 1.00 5.82 109 ALA A C 1
ATOM 645 O O . ALA A 1 85 ? 8.856 -1.291 14.408 1.00 7.16 109 ALA A O 1
ATOM 647 N N . SER A 1 86 ? 8.693 -3.494 15.014 1.00 5.40 110 SER A N 1
ATOM 648 C CA . SER A 1 86 ? 7.807 -3.903 13.920 1.00 4.41 110 SER A CA 1
ATOM 649 C C . SER A 1 86 ? 6.620 -4.693 14.453 1.00 4.15 110 SER A C 1
ATOM 650 O O . SER A 1 86 ? 6.305 -4.603 15.645 1.00 4.42 110 SER A O 1
ATOM 653 N N . THR A 1 87 ? 5.893 -5.401 13.602 1.00 3.69 111 THR A N 1
ATOM 654 C CA . THR A 1 87 ? 4.659 -6.009 14.090 1.00 3.95 111 THR A CA 1
ATOM 655 C C . THR A 1 87 ? 4.315 -7.260 13.284 1.00 3.56 111 THR A C 1
ATOM 656 O O . THR A 1 87 ? 4.642 -7.347 12.111 1.00 3.88 111 THR A O 1
ATOM 660 N N . LEU A 1 88 ? 3.636 -8.196 13.948 1.00 3.51 112 LEU A N 1
ATOM 661 C CA . LEU A 1 88 ? 3.253 -9.486 13.367 1.00 3.73 112 LEU A CA 1
ATOM 662 C C . LEU A 1 88 ? 1.912 -9.900 13.941 1.00 3.74 112 LEU A C 1
ATOM 663 O O . LEU A 1 88 ? 1.698 -9.778 15.154 1.00 4.43 112 LEU A O 1
ATOM 668 N N . ARG A 1 89 ? 1.025 -10.415 13.087 1.00 3.73 113 ARG A N 1
ATOM 669 C CA . ARG A 1 89 ? -0.240 -11.040 13.541 1.00 3.50 113 ARG A CA 1
ATOM 670 C C . ARG A 1 89 ? -0.609 -12.167 12.607 1.00 3.59 113 ARG A C 1
ATOM 671 O O . ARG A 1 89 ? -0.170 -12.207 11.470 1.00 4.32 113 ARG A O 1
ATOM 679 N N . TYR A 1 90 ? -1.425 -13.088 13.099 1.00 3.74 114 TYR A N 1
ATOM 680 C CA . TYR A 1 90 ? -1.922 -14.177 12.270 1.00 3.82 114 TYR A CA 1
ATOM 681 C C . TYR A 1 90 ? -3.373 -13.902 11.850 1.00 4.43 114 TYR A C 1
ATOM 682 O O . TYR A 1 90 ? -4.239 -13.632 12.701 1.00 4.94 114 TYR A O 1
ATOM 691 N N . ARG A 1 91 ? -3.620 -13.977 10.548 1.00 4.27 115 ARG A N 1
ATOM 692 C CA . ARG A 1 91 ? -4.943 -13.708 10.003 1.00 4.49 115 ARG A CA 1
ATOM 693 C C . ARG A 1 91 ? -5.638 -15.036 9.807 1.00 5.01 115 ARG A C 1
ATOM 694 O O . ARG A 1 91 ? -5.245 -15.826 8.950 1.00 5.41 115 ARG A O 1
ATOM 702 N N . ARG A 1 92 ? -6.689 -15.275 10.596 1.00 5.90 116 ARG A N 1
ATOM 703 C CA . ARG A 1 92 ? -7.435 -16.539 10.498 1.00 6.61 116 ARG A CA 1
ATOM 704 C C . ARG A 1 92 ? -8.126 -16.736 9.151 1.00 6.65 116 ARG A C 1
ATOM 705 O O . ARG A 1 92 ? -8.145 -17.854 8.621 1.00 8.17 116 ARG A O 1
ATOM 713 N N . SER A 1 93 ? -8.669 -15.662 8.585 1.00 6.86 117 SER A N 1
ATOM 714 C CA . SER A 1 93 ? -9.523 -15.814 7.390 1.00 6.84 117 SER A CA 1
ATOM 715 C C . SER A 1 93 ? -8.791 -16.404 6.184 1.00 7.08 117 SER A C 1
ATOM 716 O O . SER A 1 93 ? -9.398 -17.128 5.391 1.00 7.91 117 SER A O 1
ATOM 719 N N . ASN A 1 94 ? -7.493 -16.119 6.064 1.00 6.78 118 ASN A N 1
ATOM 720 C CA . ASN A 1 94 ? -6.727 -16.735 4.984 1.00 7.03 118 ASN A CA 1
ATOM 721 C C . ASN A 1 94 ? -5.511 -17.520 5.468 1.00 7.05 118 ASN A C 1
ATOM 722 O O . ASN A 1 94 ? -4.622 -17.805 4.674 1.00 7.78 118 ASN A O 1
ATOM 727 N N . ASP A 1 95 ? -5.498 -17.922 6.749 1.00 6.95 119 ASP A N 1
ATOM 728 C CA . ASP A 1 95 ? -4.391 -18.715 7.312 1.00 7.04 119 ASP A CA 1
ATOM 729 C C . ASP A 1 95 ? -2.999 -18.175 6.924 1.00 7.07 119 ASP A C 1
ATOM 730 O O . ASP A 1 95 ? -2.140 -18.910 6.418 1.00 7.49 119 ASP A O 1
ATOM 735 N N . ARG A 1 96 ? -2.788 -16.892 7.180 1.00 5.77 120 ARG A N 1
ATOM 736 C CA A ARG A 1 96 ? -1.559 -16.222 6.781 0.49 5.56 120 ARG A CA 1
ATOM 737 C CA B ARG A 1 96 ? -1.583 -16.198 6.763 0.51 5.37 120 ARG A CA 1
ATOM 738 C C . ARG A 1 96 ? -1.045 -15.309 7.878 1.00 4.86 120 ARG A C 1
ATOM 739 O O . ARG A 1 96 ? -1.807 -14.553 8.520 1.00 5.01 120 ARG A O 1
ATOM 754 N N . PHE A 1 97 ? 0.261 -15.383 8.103 1.00 4.12 121 PHE A N 1
ATOM 755 C CA . PHE A 1 97 ? 0.939 -14.433 9.006 1.00 3.73 121 PHE A CA 1
ATOM 756 C C . PHE A 1 97 ? 1.380 -13.176 8.253 1.00 3.62 121 PHE A C 1
ATOM 757 O O . PHE A 1 97 ? 1.902 -13.273 7.130 1.00 3.79 121 PHE A O 1
ATOM 765 N N . TYR A 1 98 ? 1.141 -12.015 8.860 1.00 3.31 122 TYR A N 1
ATOM 766 C CA . TYR A 1 98 ? 1.529 -10.733 8.285 1.00 3.26 122 TYR A CA 1
ATOM 767 C C . TYR A 1 98 ? 2.548 -10.025 9.184 1.00 3.10 122 TYR A C 1
ATOM 768 O O . TYR A 1 98 ? 2.235 -9.661 10.334 1.00 3.35 122 TYR A O 1
ATOM 777 N N . TRP A 1 99 ? 3.702 -9.712 8.618 1.00 3.29 123 TRP A N 1
ATOM 778 C CA . TRP A 1 99 ? 4.751 -8.955 9.305 1.00 2.91 123 TRP A CA 1
ATOM 779 C C . TRP A 1 99 ? 4.891 -7.616 8.613 1.00 2.87 123 TRP A C 1
ATOM 780 O O . TRP A 1 99 ? 5.112 -7.573 7.404 1.00 3.23 123 TRP A O 1
ATOM 791 N N . TYR A 1 100 ? 4.765 -6.524 9.359 1.00 2.99 124 TYR A N 1
ATOM 792 C CA . TYR A 1 100 ? 5.037 -5.218 8.754 1.00 3.24 124 TYR A CA 1
ATOM 793 C C . TYR A 1 100 ? 6.177 -4.581 9.538 1.00 3.44 124 TYR A C 1
ATOM 794 O O . TYR A 1 100 ? 6.177 -4.638 10.782 1.00 3.61 124 TYR A O 1
ATOM 803 N N . GLY A 1 101 ? 7.054 -3.890 8.820 1.00 3.47 125 GLY A N 1
ATOM 804 C CA . GLY A 1 101 ? 8.093 -3.097 9.495 1.00 3.99 125 GLY A CA 1
ATOM 805 C C . GLY A 1 101 ? 8.526 -1.934 8.623 1.00 4.43 125 GLY A C 1
ATOM 806 O O . GLY A 1 101 ? 8.753 -2.124 7.423 1.00 4.48 125 GLY A O 1
ATOM 807 N N . CYS A 1 102 ? 8.677 -0.747 9.220 1.00 5.46 126 CYS A N 1
ATOM 808 C CA . CYS A 1 102 ? 9.201 0.412 8.499 1.00 6.15 126 CYS A CA 1
ATOM 809 C C . CYS A 1 102 ? 10.714 0.425 8.567 1.00 5.70 126 CYS A C 1
ATOM 810 O O . CYS A 1 102 ? 11.289 0.365 9.654 1.00 6.67 126 CYS A O 1
ATOM 813 N N . VAL A 1 103 ? 11.360 0.500 7.411 1.00 6.09 127 VAL A N 1
ATOM 814 C CA . VAL A 1 103 ? 12.814 0.544 7.337 1.00 6.44 127 VAL A CA 1
ATOM 815 C C . VAL A 1 103 ? 13.158 1.684 6.405 1.00 8.91 127 VAL A C 1
ATOM 816 O O . VAL A 1 103 ? 12.725 1.711 5.239 1.00 9.20 127 VAL A O 1
ATOM 820 N N . GLU A 1 104 ? 13.916 2.638 6.950 1.00 11.09 128 GLU A N 1
ATOM 821 C CA . GLU A 1 104 ? 14.365 3.829 6.232 1.00 13.11 128 GLU A CA 1
ATOM 822 C C . GLU A 1 104 ? 13.243 4.445 5.380 1.00 14.12 128 GLU A C 1
ATOM 823 O O . GLU A 1 104 ? 13.369 4.627 4.155 1.00 15.75 128 GLU A O 1
ATOM 829 N N . GLY A 1 105 ? 12.138 4.731 6.057 1.00 13.56 129 GLY A N 1
ATOM 830 C CA . GLY A 1 105 ? 11.076 5.556 5.485 1.00 12.00 129 GLY A CA 1
ATOM 831 C C . GLY A 1 105 ? 10.018 4.853 4.645 1.00 11.61 129 GLY A C 1
ATOM 832 O O . GLY A 1 105 ? 9.093 5.503 4.203 1.00 12.68 129 GLY A O 1
ATOM 833 N N . ARG A 1 106 ? 10.130 3.542 4.423 1.00 9.75 130 ARG A N 1
ATOM 834 C CA . ARG A 1 106 ? 9.058 2.776 3.731 1.00 9.94 130 ARG A CA 1
ATOM 835 C C . ARG A 1 106 ? 8.677 1.575 4.582 1.00 7.94 130 ARG A C 1
ATOM 836 O O . ARG A 1 106 ? 9.510 1.055 5.305 1.00 7.73 130 ARG A O 1
ATOM 844 N N . THR A 1 107 ? 7.444 1.101 4.445 1.00 7.28 131 THR A N 1
ATOM 845 C CA . THR A 1 107 ? 6.961 -0.004 5.240 1.00 6.43 131 THR A CA 1
ATOM 846 C C . THR A 1 107 ? 6.850 -1.250 4.368 1.00 6.29 131 THR A C 1
ATOM 847 O O . THR A 1 107 ? 6.256 -1.208 3.287 1.00 7.48 131 THR A O 1
ATOM 851 N N . TYR A 1 108 ? 7.427 -2.350 4.846 1.00 4.68 132 TYR A N 1
ATOM 852 C CA . TYR A 1 108 ? 7.529 -3.594 4.073 1.00 4.35 132 TYR A CA 1
ATOM 853 C C . TYR A 1 108 ? 6.628 -4.633 4.705 1.00 4.09 132 TYR A C 1
ATOM 854 O O . TYR A 1 108 ? 6.598 -4.734 5.945 1.00 4.81 132 TYR A O 1
ATOM 863 N N . LEU A 1 109 ? 5.865 -5.352 3.873 1.00 3.83 133 LEU A N 1
ATOM 864 C CA . LEU A 1 109 ? 5.036 -6.452 4.324 1.00 3.61 133 LEU A CA 1
ATOM 865 C C . LEU A 1 109 ? 5.614 -7.762 3.834 1.00 3.78 133 LEU A C 1
ATOM 866 O O . LEU A 1 109 ? 5.826 -7.936 2.637 1.00 4.11 133 LEU A O 1
ATOM 871 N N . TRP A 1 110 ? 5.877 -8.665 4.777 1.00 3.46 134 TRP A N 1
ATOM 872 C CA . TRP A 1 110 ? 6.271 -10.030 4.467 1.00 3.50 134 TRP A CA 1
ATOM 873 C C . TRP A 1 110 ? 5.230 -10.960 5.024 1.00 3.35 134 TRP A C 1
ATOM 874 O O . TRP A 1 110 ? 4.734 -10.734 6.148 1.00 3.43 134 TRP A O 1
ATOM 885 N N . THR A 1 111 ? 4.817 -11.964 4.239 1.00 3.41 135 THR A N 1
ATOM 886 C CA . THR A 1 111 ? 3.783 -12.887 4.727 1.00 3.56 135 THR A CA 1
ATOM 887 C C . THR A 1 111 ? 4.203 -14.335 4.556 1.00 3.59 135 THR A C 1
ATOM 888 O O . THR A 1 111 ? 5.034 -14.652 3.722 1.00 3.86 135 THR A O 1
ATOM 892 N N . SER A 1 112 ? 3.597 -15.211 5.346 1.00 3.88 136 SER A N 1
ATOM 893 C CA . SER A 1 112 ? 3.776 -16.651 5.203 1.00 4.28 136 SER A CA 1
ATOM 894 C C . SER A 1 112 ? 2.458 -17.361 5.447 1.00 4.70 136 SER A C 1
ATOM 895 O O . SER A 1 112 ? 1.707 -16.967 6.331 1.00 4.70 136 SER A O 1
ATOM 898 N N . PRO A 1 113 ? 2.208 -18.465 4.721 1.00 5.42 137 PRO A N 1
ATOM 899 C CA . PRO A 1 113 ? 1.063 -19.292 5.107 1.00 6.31 137 PRO A CA 1
ATOM 900 C C . PRO A 1 113 ? 1.288 -19.897 6.506 1.00 6.44 137 PRO A C 1
ATOM 901 O O . PRO A 1 113 ? 2.425 -19.958 6.979 1.00 5.99 137 PRO A O 1
ATOM 905 N N . GLY A 1 114 ? 0.205 -20.323 7.159 1.00 6.89 138 GLY A N 1
ATOM 906 C CA . GLY A 1 114 ? 0.269 -20.896 8.504 1.00 8.06 138 GLY A CA 1
ATOM 907 C C . GLY A 1 114 ? 0.065 -22.384 8.624 1.00 9.84 138 GLY A C 1
ATOM 908 O O . GLY A 1 114 ? -0.067 -22.899 9.737 1.00 10.63 138 GLY A O 1
ATOM 909 N N . GLY A 1 115 ? 0.062 -23.101 7.497 1.00 10.15 139 GLY A N 1
ATOM 910 C CA . GLY A 1 115 ? -0.082 -24.557 7.535 1.00 11.21 139 GLY A CA 1
ATOM 911 C C . GLY A 1 115 ? -1.383 -24.997 8.189 1.00 11.13 139 GLY A C 1
ATOM 912 O O . GLY A 1 115 ? -1.454 -26.091 8.779 1.00 11.97 139 GLY A O 1
ATOM 913 N N . ASN A 1 116 ? -2.424 -24.165 8.075 1.00 10.17 140 ASN A N 1
ATOM 914 C CA . ASN A 1 116 ? -3.742 -24.459 8.685 1.00 10.53 140 ASN A CA 1
ATOM 915 C C . ASN A 1 116 ? -3.682 -24.402 10.218 1.00 10.55 140 ASN A C 1
ATOM 916 O O . ASN A 1 116 ? -4.329 -25.187 10.919 1.00 11.26 140 ASN A O 1
ATOM 921 N N . ALA A 1 117 ? -2.914 -23.445 10.730 1.00 9.61 141 ALA A N 1
ATOM 922 C CA . ALA A 1 117 ? -2.747 -23.300 12.174 1.00 9.50 141 ALA A CA 1
ATOM 923 C C . ALA A 1 117 ? -4.069 -23.129 12.939 1.00 11.51 141 ALA A C 1
ATOM 924 O O . ALA A 1 117 ? -4.225 -23.710 14.000 1.00 14.41 141 ALA A O 1
ATOM 926 N N . LEU A 1 118 ? -5.011 -22.348 12.392 1.00 11.80 142 LEU A N 1
ATOM 927 C CA . LEU A 1 118 ? -6.278 -22.040 13.091 1.00 13.33 142 LEU A CA 1
ATOM 928 C C . LEU A 1 118 ? -7.050 -23.299 13.415 1.00 14.69 142 LEU A C 1
ATOM 929 O O . LEU A 1 118 ? -7.881 -23.295 14.334 1.00 15.00 142 LEU A O 1
ATOM 934 N N . ALA A 1 119 ? -6.759 -24.363 12.668 1.00 14.48 143 ALA A N 1
ATOM 935 C CA . ALA A 1 119 ? -7.462 -25.647 12.784 1.00 15.21 143 ALA A CA 1
ATOM 936 C C . ALA A 1 119 ? -6.684 -26.705 13.569 1.00 16.30 143 ALA A C 1
ATOM 937 O O . ALA A 1 119 ? -7.194 -27.797 13.822 1.00 17.35 143 ALA A O 1
ATOM 939 N N . ASN A 1 120 ? -5.445 -26.389 13.931 1.00 16.34 144 ASN A N 1
ATOM 940 C CA . ASN A 1 120 ? -4.560 -27.343 14.606 1.00 16.10 144 ASN A CA 1
ATOM 941 C C . ASN A 1 120 ? -4.031 -26.728 15.895 1.00 14.74 144 ASN A C 1
ATOM 942 O O . ASN A 1 120 ? -2.843 -26.854 16.209 1.00 14.60 144 ASN A O 1
ATOM 947 N N . ASN A 1 121 ? -4.924 -26.038 16.613 1.00 15.31 145 ASN A N 1
ATOM 948 C CA . ASN A 1 121 ? -4.624 -25.397 17.909 1.00 13.92 145 ASN A CA 1
ATOM 949 C C . ASN A 1 121 ? -3.394 -24.511 17.877 1.00 11.60 145 ASN A C 1
ATOM 950 O O . ASN A 1 121 ? -2.680 -24.360 18.877 1.00 11.81 145 ASN A O 1
ATOM 955 N N . GLY A 1 122 ? -3.148 -23.935 16.705 1.00 10.00 146 GLY A N 1
ATOM 956 C CA . GLY A 1 122 ? -2.130 -22.895 16.536 1.00 8.41 146 GLY A CA 1
ATOM 957 C C . GLY A 1 122 ? -0.756 -23.375 16.110 1.00 8.46 146 GLY A C 1
ATOM 958 O O . GLY A 1 122 ? 0.125 -22.567 15.925 1.00 9.14 146 GLY A O 1
ATOM 959 N N . GLU A 1 123 ? -0.596 -24.686 15.926 1.00 9.12 147 GLU A N 1
ATOM 960 C CA . GLU A 1 123 ? 0.667 -25.270 15.476 1.00 9.71 147 GLU A CA 1
ATOM 961 C C . GLU A 1 123 ? 0.923 -24.976 14.000 1.00 9.22 147 GLU A C 1
ATOM 962 O O . GLU A 1 123 ? 0.019 -25.120 13.188 1.00 11.48 147 GLU A O 1
ATOM 968 N N . VAL A 1 124 ? 2.144 -24.575 13.661 1.00 8.37 148 VAL A N 1
ATOM 969 C CA . VAL A 1 124 ? 2.548 -24.460 12.271 1.00 7.70 148 VAL A CA 1
ATOM 970 C C . VAL A 1 124 ? 3.622 -25.530 12.027 1.00 9.03 148 VAL A C 1
ATOM 971 O O . VAL A 1 124 ? 4.660 -25.547 12.730 1.00 10.38 148 VAL A O 1
ATOM 975 N N . PRO A 1 125 ? 3.399 -26.442 11.056 1.00 10.02 149 PRO A N 1
ATOM 976 C CA . PRO A 1 125 ? 4.474 -27.413 10.817 1.00 10.43 149 PRO A CA 1
ATOM 977 C C . PRO A 1 125 ? 5.746 -26.699 10.370 1.00 10.19 149 PRO A C 1
ATOM 978 O O . PRO A 1 125 ? 5.646 -25.689 9.666 1.00 9.66 149 PRO A O 1
ATOM 982 N N . PRO A 1 126 ? 6.931 -27.177 10.787 1.00 11.90 150 PRO A N 1
ATOM 983 C CA . PRO A 1 126 ? 8.202 -26.509 10.463 1.00 12.06 150 PRO A CA 1
ATOM 984 C C . PRO A 1 126 ? 8.375 -26.256 8.956 1.00 12.23 150 PRO A C 1
ATOM 985 O O . PRO A 1 126 ? 8.874 -25.203 8.548 1.00 12.79 150 PRO A O 1
ATOM 989 N N . SER A 1 127 ? 7.922 -27.196 8.133 1.00 12.63 151 SER A N 1
ATOM 990 C CA A SER A 1 127 ? 8.051 -27.054 6.681 0.30 12.99 151 SER A CA 1
ATOM 991 C CA B SER A 1 127 ? 8.050 -27.059 6.682 0.70 12.94 151 SER A CA 1
ATOM 992 C C . SER A 1 127 ? 7.087 -26.028 6.075 1.00 11.67 151 SER A C 1
ATOM 993 O O . SER A 1 127 ? 7.298 -25.561 4.957 1.00 13.78 151 SER A O 1
ATOM 998 N N . ALA A 1 128 ? 6.033 -25.655 6.796 1.00 9.77 152 ALA A N 1
ATOM 999 C CA . ALA A 1 128 ? 5.044 -24.743 6.202 1.00 8.50 152 ALA A CA 1
ATOM 1000 C C . ALA A 1 128 ? 5.485 -23.270 6.138 1.00 7.67 152 ALA A C 1
ATOM 1001 O O . ALA A 1 128 ? 4.994 -22.538 5.292 1.00 8.19 152 ALA A O 1
ATOM 1003 N N . TRP A 1 129 ? 6.394 -22.828 7.008 1.00 6.98 153 TRP A N 1
ATOM 1004 C CA . TRP A 1 129 ? 6.823 -21.434 6.979 1.00 6.09 153 TRP A CA 1
ATOM 1005 C C . TRP A 1 129 ? 7.456 -21.170 5.638 1.00 6.62 153 TRP A C 1
ATOM 1006 O O . TRP A 1 129 ? 8.319 -21.935 5.183 1.00 7.28 153 TRP A O 1
ATOM 1017 N N . ASN A 1 130 ? 7.021 -20.101 4.983 1.00 5.92 154 ASN A N 1
ATOM 1018 C CA . ASN A 1 130 ? 7.554 -19.733 3.691 1.00 6.20 154 ASN A CA 1
ATOM 1019 C C . ASN A 1 130 ? 7.299 -18.261 3.498 1.00 5.02 154 ASN A C 1
ATOM 1020 O O . ASN A 1 130 ? 6.221 -17.892 3.066 1.00 5.89 154 ASN A O 1
ATOM 1025 N N . TRP A 1 131 ? 8.272 -17.422 3.853 1.00 4.65 155 TRP A N 1
ATOM 1026 C CA . TRP A 1 131 ? 8.018 -15.983 3.882 1.00 4.64 155 TRP A CA 1
ATOM 1027 C C . TRP A 1 131 ? 8.376 -15.320 2.583 1.00 5.70 155 TRP A C 1
ATOM 1028 O O . TRP A 1 131 ? 9.446 -15.569 2.036 1.00 6.86 155 TRP A O 1
ATOM 1039 N N . GLN A 1 132 ? 7.475 -14.468 2.079 1.00 5.81 156 GLN A N 1
ATOM 1040 C CA . GLN A 1 132 ? 7.737 -13.748 0.828 1.00 6.73 156 GLN A CA 1
ATOM 1041 C C . GLN A 1 132 ? 7.388 -12.293 1.016 1.00 5.62 156 GLN A C 1
ATOM 1042 O O . GLN A 1 132 ? 6.452 -11.967 1.762 1.00 5.55 156 GLN A O 1
ATOM 1048 N N . HIS A 1 133 ? 8.095 -11.421 0.302 1.00 5.50 157 HIS A N 1
ATOM 1049 C CA . HIS A 1 133 ? 7.781 -9.998 0.282 1.00 5.90 157 HIS A CA 1
ATOM 1050 C C . HIS A 1 133 ? 6.492 -9.773 -0.498 1.00 6.22 157 HIS A C 1
ATOM 1051 O O . HIS A 1 133 ? 6.394 -10.143 -1.670 1.00 8.37 157 HIS A O 1
ATOM 1058 N N . THR A 1 134 ? 5.509 -9.170 0.151 1.00 6.53 158 THR A N 1
ATOM 1059 C CA . THR A 1 134 ? 4.152 -9.128 -0.373 1.00 7.00 158 THR A CA 1
ATOM 1060 C C . THR A 1 134 ? 3.749 -7.701 -0.788 1.00 7.63 158 THR A C 1
ATOM 1061 O O . THR A 1 134 ? 2.996 -7.505 -1.750 1.00 9.67 158 THR A O 1
ATOM 1065 N N . ALA A 1 135 ? 4.245 -6.703 -0.076 1.00 6.50 159 ALA A N 1
ATOM 1066 C CA . ALA A 1 135 ? 3.934 -5.320 -0.450 1.00 6.94 159 ALA A CA 1
ATOM 1067 C C . ALA A 1 135 ? 4.922 -4.357 0.156 1.00 6.97 159 ALA A C 1
ATOM 1068 O O . ALA A 1 135 ? 5.686 -4.719 1.075 1.00 7.51 159 ALA A O 1
ATOM 1070 N N . THR A 1 136 ? 4.936 -3.143 -0.394 1.00 7.84 160 THR A N 1
ATOM 1071 C CA . THR A 1 136 ? 5.667 -2.045 0.196 1.00 8.79 160 THR A CA 1
ATOM 1072 C C . THR A 1 136 ? 4.653 -0.892 0.216 1.00 8.81 160 THR A C 1
ATOM 1073 O O . THR A 1 136 ? 3.965 -0.639 -0.780 1.00 9.77 160 THR A O 1
ATOM 1077 N N . ILE A 1 137 ? 4.544 -0.225 1.359 1.00 9.08 161 ILE A N 1
ATOM 1078 C CA . ILE A 1 137 ? 3.677 0.933 1.537 1.00 9.29 161 ILE A CA 1
ATOM 1079 C C . ILE A 1 137 ? 4.574 2.178 1.673 1.00 10.09 161 ILE A C 1
ATOM 1080 O O . ILE A 1 137 ? 5.525 2.168 2.451 1.00 10.34 161 ILE A O 1
ATOM 1085 N N . ASP A 1 138 ? 4.258 3.253 0.942 1.00 12.20 162 ASP A N 1
ATOM 1086 C CA . ASP A 1 138 ? 5.087 4.470 0.905 1.00 14.58 162 ASP A CA 1
ATOM 1087 C C . ASP A 1 138 ? 4.680 5.461 2.008 1.00 16.07 162 ASP A C 1
ATOM 1088 O O . ASP A 1 138 ? 4.443 6.657 1.755 1.00 19.06 162 ASP A O 1
ATOM 1093 N N . ASN A 1 139 ? 4.532 4.946 3.219 1.00 13.88 163 ASN A N 1
ATOM 1094 C CA . ASN A 1 139 ? 4.399 5.765 4.413 1.00 14.52 163 ASN A CA 1
ATOM 1095 C C . ASN A 1 139 ? 5.251 5.045 5.436 1.00 14.06 163 ASN A C 1
ATOM 1096 O O . ASN A 1 139 ? 5.393 3.826 5.355 1.00 16.17 163 ASN A O 1
ATOM 1101 N N . CYS A 1 140 ? 5.870 5.777 6.350 1.00 12.65 164 CYS A N 1
ATOM 1102 C CA . CYS A 1 140 ? 6.664 5.103 7.363 1.00 13.65 164 CYS A CA 1
ATOM 1103 C C . CYS A 1 140 ? 5.822 4.889 8.602 1.00 11.23 164 CYS A C 1
ATOM 1104 O O . CYS A 1 140 ? 5.438 5.853 9.278 1.00 13.38 164 CYS A O 1
ATOM 1107 N N . TYR A 1 141 ? 5.520 3.625 8.877 1.00 7.94 165 TYR A N 1
ATOM 1108 C CA . TYR A 1 141 ? 4.811 3.287 10.084 1.00 6.64 165 TYR A CA 1
ATOM 1109 C C . TYR A 1 141 ? 5.853 3.004 11.154 1.00 6.45 165 TYR A C 1
ATOM 1110 O O . TYR A 1 141 ? 6.068 1.850 11.529 1.00 6.40 165 TYR A O 1
ATOM 1119 N N . TYR A 1 142 ? 6.474 4.069 11.659 1.00 6.74 166 TYR A N 1
ATOM 1120 C CA . TYR A 1 142 ? 7.513 3.955 12.695 1.00 7.21 166 TYR A CA 1
ATOM 1121 C C . TYR A 1 142 ? 6.899 3.337 13.959 1.00 6.71 166 TYR A C 1
ATOM 1122 O O . TYR A 1 142 ? 5.847 3.786 14.417 1.00 7.09 166 TYR A O 1
ATOM 1131 N N . ASP A 1 143 ? 7.533 2.292 14.500 1.00 7.06 167 ASP A N 1
ATOM 1132 C CA . ASP A 1 143 ? 7.003 1.596 15.672 1.00 5.94 167 ASP A CA 1
ATOM 1133 C C . ASP A 1 143 ? 5.531 1.146 15.459 1.00 6.19 167 ASP A C 1
ATOM 1134 O O . ASP A 1 143 ? 4.582 1.529 16.176 1.00 7.72 167 ASP A O 1
ATOM 1139 N N . ALA A 1 144 ? 5.379 0.294 14.456 1.00 5.78 168 ALA A N 1
ATOM 1140 C CA . ALA A 1 144 ? 4.076 -0.144 13.977 1.00 5.42 168 ALA A CA 1
ATOM 1141 C C . ALA A 1 144 ? 3.471 -1.159 14.944 1.00 5.39 168 ALA A C 1
ATOM 1142 O O . ALA A 1 144 ? 4.196 -2.001 15.511 1.00 5.30 168 ALA A O 1
ATOM 1144 N N . GLY A 1 145 ? 2.149 -1.077 15.088 1.00 4.82 169 GLY A N 1
ATOM 1145 C CA . GLY A 1 145 ? 1.356 -2.084 15.801 1.00 4.89 169 GLY A CA 1
ATOM 1146 C C . GLY A 1 145 ? 0.113 -2.447 15.009 1.00 4.54 169 GLY A C 1
ATOM 1147 O O . GLY A 1 145 ? -0.854 -1.649 14.933 1.00 5.34 169 GLY A O 1
ATOM 1148 N N . LEU A 1 146 ? 0.122 -3.666 14.458 1.00 4.28 170 LEU A N 1
ATOM 1149 C CA . LEU A 1 146 ? -0.981 -4.191 13.662 1.00 4.14 170 LEU A CA 1
ATOM 1150 C C . LEU A 1 146 ? -2.105 -4.759 14.514 1.00 3.81 170 LEU A C 1
ATOM 1151 O O . LEU A 1 146 ? -1.844 -5.475 15.479 1.00 4.62 170 LEU A O 1
ATOM 1156 N N . LEU A 1 147 ? -3.353 -4.474 14.105 1.00 3.68 171 LEU A N 1
ATOM 1157 C CA . LEU A 1 147 ? -4.540 -5.117 14.622 1.00 3.78 171 LEU A CA 1
ATOM 1158 C C . LEU A 1 147 ? -5.339 -5.672 13.448 1.00 4.37 171 LEU A C 1
ATOM 1159 O O . LEU A 1 147 ? -5.614 -4.939 12.524 1.00 4.52 171 LEU A O 1
ATOM 1164 N N . ILE A 1 148 ? -5.670 -6.951 13.474 1.00 4.97 172 ILE A N 1
ATOM 1165 C CA . ILE A 1 148 ? -6.687 -7.473 12.571 1.00 5.28 172 ILE A CA 1
ATOM 1166 C C . ILE A 1 148 ? -7.998 -7.527 13.355 1.00 5.90 172 ILE A C 1
ATOM 1167 O O . ILE A 1 148 ? -8.141 -8.362 14.256 1.00 6.66 172 ILE A O 1
ATOM 1172 N N . ASP A 1 149 ? -8.935 -6.636 13.006 1.00 5.66 173 ASP A N 1
ATOM 1173 C CA . ASP A 1 149 ? -10.162 -6.457 13.748 1.00 6.50 173 ASP A CA 1
ATOM 1174 C C . ASP A 1 149 ? -11.131 -7.646 13.581 1.00 6.76 173 ASP A C 1
ATOM 1175 O O . ASP A 1 149 ? -10.951 -8.505 12.725 1.00 7.64 173 ASP A O 1
ATOM 1180 N N . ASP A 1 150 ? -12.160 -7.691 14.416 1.00 7.21 174 ASP A N 1
ATOM 1181 C CA . ASP A 1 150 ? -13.104 -8.823 14.423 1.00 8.20 174 ASP A CA 1
ATOM 1182 C C . ASP A 1 150 ? -13.866 -8.977 13.102 1.00 8.00 174 ASP A C 1
ATOM 1183 O O . ASP A 1 150 ? -14.305 -10.079 12.766 1.00 8.63 174 ASP A O 1
ATOM 1188 N N . ASP A 1 151 ? -14.025 -7.859 12.387 1.00 7.81 175 ASP A N 1
ATOM 1189 C CA . ASP A 1 151 ? -14.598 -7.853 11.025 1.00 9.18 175 ASP A CA 1
ATOM 1190 C C . ASP A 1 151 ? -13.612 -8.029 9.866 1.00 7.91 175 ASP A C 1
ATOM 1191 O O . ASP A 1 151 ? -13.978 -7.843 8.694 1.00 8.89 175 ASP A O 1
ATOM 1196 N N . ASP A 1 152 ? -12.370 -8.377 10.210 1.00 7.32 176 ASP A N 1
ATOM 1197 C CA . ASP A 1 152 ? -11.274 -8.638 9.266 1.00 7.27 176 ASP A CA 1
ATOM 1198 C C . ASP A 1 152 ? -10.702 -7.379 8.600 1.00 6.56 176 ASP A C 1
ATOM 1199 O O . ASP A 1 152 ? -9.968 -7.482 7.617 1.00 7.50 176 ASP A O 1
ATOM 1204 N N . THR A 1 153 ? -11.004 -6.188 9.131 1.00 6.36 177 THR A N 1
ATOM 1205 C CA . THR A 1 153 ? -10.317 -4.993 8.655 1.00 6.27 177 THR A CA 1
ATOM 1206 C C . THR A 1 153 ? -9.009 -4.861 9.438 1.00 5.59 177 THR A C 1
ATOM 1207 O O . THR A 1 153 ? -8.980 -5.085 10.628 1.00 5.75 177 THR A O 1
ATOM 1211 N N . MET A 1 154 ? -7.944 -4.491 8.743 1.00 5.24 178 MET A N 1
ATOM 1212 C CA . MET A 1 154 ? -6.621 -4.363 9.308 1.00 5.13 178 MET A CA 1
ATOM 1213 C C . MET A 1 154 ? -6.262 -2.879 9.545 1.00 4.93 178 MET A C 1
ATOM 1214 O O . MET A 1 154 ? -6.507 -1.998 8.675 1.00 5.63 178 MET A O 1
ATOM 1219 N N . TYR A 1 155 ? -5.698 -2.600 10.727 1.00 4.48 179 TYR A N 1
ATOM 1220 C CA . TYR A 1 155 ? -5.274 -1.265 11.149 1.00 4.11 179 TYR A CA 1
ATOM 1221 C C . TYR A 1 155 ? -3.851 -1.334 11.646 1.00 4.26 179 TYR A C 1
ATOM 1222 O O . TYR A 1 155 ? -3.446 -2.351 12.194 1.00 4.83 179 TYR A O 1
ATOM 1231 N N . ILE A 1 156 ? -3.116 -0.235 11.478 1.00 4.36 180 ILE A N 1
ATOM 1232 C CA . ILE A 1 156 ? -1.789 -0.1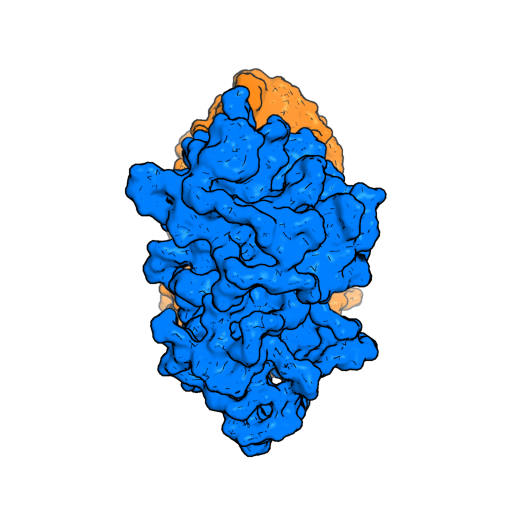06 12.085 1.00 4.17 180 ILE A CA 1
ATOM 1233 C C . ILE A 1 156 ? -1.697 1.212 12.866 1.00 4.58 180 ILE A C 1
ATOM 1234 O O . ILE A 1 156 ? -1.901 2.291 12.305 1.00 5.43 180 ILE A O 1
ATOM 1239 N N . ALA A 1 157 ? -1.434 1.087 14.162 1.00 4.57 181 ALA A N 1
ATOM 1240 C CA . ALA A 1 157 ? -1.092 2.210 15.006 1.00 4.93 181 ALA A CA 1
ATOM 1241 C C . ALA A 1 157 ? 0.430 2.434 14.894 1.00 5.09 181 ALA A C 1
ATOM 1242 O O . ALA A 1 157 ? 1.216 1.473 14.832 1.00 5.28 181 ALA A O 1
ATOM 1244 N N . TYR A 1 158 ? 0.856 3.698 14.840 1.00 4.70 182 TYR A N 1
ATOM 1245 C CA . TYR A 1 158 ? 2.276 3.992 14.678 1.00 5.08 182 TYR A CA 1
ATOM 1246 C C . TYR A 1 158 ? 2.589 5.396 15.087 1.00 5.55 182 TYR A C 1
ATOM 1247 O O . TYR A 1 158 ? 1.680 6.192 15.295 1.00 5.88 182 TYR A O 1
ATOM 1256 N N . GLY A 1 159 ? 3.876 5.695 15.229 1.00 5.38 183 GLY A N 1
ATOM 1257 C CA . GLY A 1 159 ? 4.274 7.104 15.370 1.00 6.55 183 GLY A CA 1
ATOM 1258 C C . GLY A 1 159 ? 5.170 7.349 16.556 1.00 7.21 183 GLY A C 1
ATOM 1259 O O . GLY A 1 159 ? 5.326 6.501 17.430 1.00 7.76 183 GLY A O 1
ATOM 1260 N N . ASN A 1 160 ? 5.762 8.538 16.550 1.00 7.46 184 ASN A N 1
ATOM 1261 C CA . ASN A 1 160 ? 6.577 9.080 17.624 1.00 8.23 184 ASN A CA 1
ATOM 1262 C C . ASN A 1 160 ? 6.783 10.544 17.211 1.00 8.41 184 ASN A C 1
ATOM 1263 O O . ASN A 1 160 ? 7.270 10.813 16.106 1.00 9.15 184 ASN A O 1
ATOM 1268 N N . PRO A 1 161 ? 6.426 11.498 18.080 1.00 8.38 185 PRO A N 1
ATOM 1269 C CA . PRO A 1 161 ? 6.063 11.403 19.480 1.00 9.63 185 PRO A CA 1
ATOM 1270 C C . PRO A 1 161 ? 4.571 11.233 19.754 1.00 9.31 185 PRO A C 1
ATOM 1271 O O . PRO A 1 161 ? 4.164 11.085 20.924 1.00 9.97 185 PRO A O 1
ATOM 1275 N N . THR A 1 162 ? 3.771 11.261 18.689 1.00 8.80 186 THR A N 1
ATOM 1276 C CA . THR A 1 162 ? 2.314 11.134 18.780 1.00 8.65 186 THR A CA 1
ATOM 1277 C C . THR A 1 162 ? 1.869 9.973 17.937 1.00 7.67 186 THR A C 1
ATOM 1278 O O . THR A 1 162 ? 2.598 9.517 17.034 1.00 8.16 186 THR A O 1
ATOM 1282 N N . ILE A 1 163 ? 0.686 9.447 18.257 1.00 7.18 187 ILE A N 1
ATOM 1283 C CA . ILE A 1 163 ? 0.226 8.205 17.628 1.00 6.97 187 ILE A CA 1
ATOM 1284 C C . ILE A 1 163 ? -0.805 8.485 16.546 1.00 6.68 187 ILE A C 1
ATOM 1285 O O . ILE A 1 163 ? -1.679 9.322 16.740 1.00 7.28 187 ILE A O 1
ATOM 1290 N N . ASN A 1 164 ? -0.664 7.775 15.421 1.00 6.45 188 ASN A N 1
ATOM 1291 C CA . ASN A 1 164 ? -1.624 7.777 14.305 1.00 6.31 188 ASN A CA 1
ATOM 1292 C C . ASN A 1 164 ? -2.189 6.371 14.094 1.00 5.79 188 ASN A C 1
ATOM 1293 O O . ASN A 1 164 ? -1.588 5.388 14.541 1.00 6.35 188 ASN A O 1
ATOM 1298 N N . VAL A 1 165 ? -3.332 6.270 13.423 1.00 5.37 189 VAL A N 1
ATOM 1299 C CA . VAL A 1 165 ? -3.868 4.968 13.045 1.00 5.53 189 VAL A CA 1
ATOM 1300 C C . VAL A 1 165 ? -4.194 4.964 11.565 1.00 5.72 189 VAL A C 1
ATOM 1301 O O . VAL A 1 165 ? -4.985 5.787 11.078 1.00 6.01 189 VAL A O 1
ATOM 1305 N N . ALA A 1 166 ? -3.593 4.017 10.856 1.00 5.75 190 ALA A N 1
ATOM 1306 C CA . ALA A 1 166 ? -3.888 3.775 9.449 1.00 6.26 190 ALA A CA 1
ATOM 1307 C C . ALA A 1 166 ? -4.835 2.593 9.302 1.00 5.98 190 ALA A C 1
ATOM 1308 O O . ALA A 1 166 ? -4.755 1.597 10.056 1.00 5.73 190 ALA A O 1
ATOM 1310 N N . GLN A 1 167 ? -5.746 2.714 8.345 1.00 6.37 191 GLN A N 1
ATOM 1311 C CA . GLN A 1 167 ? -6.564 1.599 7.906 1.00 6.07 191 GLN A CA 1
ATOM 1312 C C . GLN A 1 167 ? -5.964 1.057 6.615 1.00 5.99 191 GLN A C 1
ATOM 1313 O O . GLN A 1 167 ? -5.630 1.837 5.722 1.00 6.84 191 GLN A O 1
ATOM 1319 N N . LEU A 1 168 ? -5.791 -0.259 6.536 1.00 5.79 192 LEU A N 1
ATOM 1320 C CA . LEU A 1 168 ? -5.288 -0.876 5.314 1.00 5.99 192 LEU A CA 1
ATOM 1321 C C . LEU A 1 168 ? -6.390 -1.429 4.432 1.00 6.42 192 LEU A C 1
ATOM 1322 O O . LEU A 1 168 ? -7.526 -1.584 4.866 1.00 7.23 192 LEU A O 1
ATOM 1327 N N . SER A 1 169 ? -6.031 -1.689 3.174 1.00 6.67 193 SER A N 1
ATOM 1328 C CA . SER A 1 169 ? -6.955 -2.304 2.244 1.00 7.26 193 SER A CA 1
ATOM 1329 C C . SER A 1 169 ? -7.280 -3.750 2.692 1.00 7.66 193 SER A C 1
ATOM 1330 O O . SER A 1 169 ? -6.562 -4.342 3.522 1.00 7.11 193 SER A O 1
ATOM 1333 N N . PRO A 1 170 ? -8.361 -4.325 2.149 1.00 7.78 194 PRO A N 1
ATOM 1334 C CA . PRO A 1 170 ? -8.703 -5.683 2.578 1.00 7.66 194 PRO A CA 1
ATOM 1335 C C . PRO A 1 170 ? -7.549 -6.696 2.468 1.00 7.43 194 PRO A C 1
ATOM 1336 O O . PRO A 1 170 ? -7.440 -7.580 3.334 1.00 8.37 194 PRO A O 1
ATOM 1340 N N . ASP A 1 171 ? -6.716 -6.605 1.422 1.00 8.26 195 ASP A N 1
ATOM 1341 C CA . ASP A 1 171 ? -5.582 -7.529 1.299 1.00 8.14 195 ASP A CA 1
ATOM 1342 C C . ASP A 1 171 ? -4.326 -7.137 2.115 1.00 7.49 195 ASP A C 1
ATOM 1343 O O . ASP A 1 171 ? -3.331 -7.856 2.097 1.00 8.06 195 ASP A O 1
ATOM 1348 N N . GLY A 1 172 ? -4.394 -6.007 2.823 1.00 7.29 196 GLY A N 1
ATOM 1349 C CA . GLY A 1 172 ? -3.305 -5.556 3.682 1.00 6.37 196 GLY A CA 1
ATOM 1350 C C . GLY A 1 172 ? -2.163 -4.885 2.946 1.00 6.10 196 GLY A C 1
ATOM 1351 O O . GLY A 1 172 ? -1.115 -4.601 3.542 1.00 6.10 196 GLY A O 1
ATOM 1352 N N . THR A 1 173 ? -2.320 -4.665 1.638 1.00 6.42 197 THR A N 1
ATOM 1353 C CA . THR A 1 173 ? -1.161 -4.196 0.831 1.00 7.00 197 THR A CA 1
ATOM 1354 C C . THR A 1 173 ? -1.075 -2.700 0.595 1.00 7.33 197 THR A C 1
ATOM 1355 O O . THR A 1 173 ? -0.039 -2.238 0.128 1.00 7.99 197 THR A O 1
ATOM 1359 N N . ARG A 1 174 ? -2.136 -1.953 0.903 1.00 6.76 198 ARG A N 1
ATOM 1360 C CA . ARG A 1 174 ? -2.196 -0.534 0.637 1.00 7.22 198 ARG A CA 1
ATOM 1361 C C . ARG A 1 174 ? -2.775 0.200 1.844 1.00 7.05 198 ARG A C 1
ATOM 1362 O O . ARG A 1 174 ? -3.609 -0.335 2.579 1.00 7.54 198 ARG A O 1
ATOM 1370 N N . GLN A 1 175 ? -2.373 1.452 2.006 1.00 7.95 199 GLN A N 1
ATOM 1371 C CA . GLN A 1 175 ? -3.047 2.309 2.969 1.00 8.08 199 GLN A CA 1
ATOM 1372 C C . GLN A 1 175 ? -4.335 2.872 2.364 1.00 9.37 199 GLN A C 1
ATOM 1373 O O . GLN A 1 175 ? -4.310 3.416 1.250 1.00 11.00 199 GLN A O 1
ATOM 1379 N N . VAL A 1 176 ? -5.444 2.795 3.104 1.00 9.39 200 VAL A N 1
ATOM 1380 C CA . VAL A 1 176 ? -6.735 3.321 2.624 1.00 10.94 200 VAL A CA 1
ATOM 1381 C C . VAL A 1 176 ? -7.017 4.696 3.256 1.00 11.25 200 VAL A C 1
ATOM 1382 O O . VAL A 1 176 ? -7.545 5.614 2.612 1.00 11.68 200 VAL A O 1
ATOM 1386 N N . ARG A 1 177 ? -6.661 4.830 4.528 1.00 11.89 201 ARG A N 1
ATOM 1387 C CA . ARG A 1 177 ? -6.979 6.028 5.297 1.00 13.00 201 ARG A CA 1
ATOM 1388 C C . ARG A 1 177 ? -6.011 6.152 6.476 1.00 11.98 201 ARG A C 1
ATOM 1389 O O . ARG A 1 177 ? -5.569 5.126 6.988 1.00 9.82 201 ARG A O 1
ATOM 1397 N N . VAL A 1 178 ? -5.662 7.385 6.881 1.00 11.56 202 VAL A N 1
ATOM 1398 C CA . VAL A 1 178 ? -4.946 7.602 8.158 1.00 10.31 202 VAL A CA 1
ATOM 1399 C C . VAL A 1 178 ? -5.666 8.645 9.006 1.00 10.33 202 VAL A C 1
ATOM 1400 O O . VAL A 1 178 ? -6.083 9.692 8.497 1.00 11.43 202 VAL A O 1
ATOM 1404 N N . GLN A 1 179 ? -5.850 8.337 10.292 1.00 8.97 203 GLN A N 1
ATOM 1405 C CA . GLN A 1 179 ? -6.213 9.382 11.257 1.00 9.68 203 GLN A CA 1
ATOM 1406 C C . GLN A 1 179 ? -4.945 9.799 12.002 1.00 9.05 203 GLN A C 1
ATOM 1407 O O . GLN A 1 179 ? -4.322 8.988 12.697 1.00 7.95 203 GLN A O 1
ATOM 1413 N N . GLN A 1 180 ? -4.568 11.061 11.866 1.00 10.01 204 GLN A N 1
ATOM 1414 C CA . GLN A 1 180 ? -3.379 11.555 12.542 1.00 10.63 204 GLN A CA 1
ATOM 1415 C C . GLN A 1 180 ? -3.714 12.001 13.958 1.00 9.81 204 GLN A C 1
ATOM 1416 O O . GLN A 1 180 ? -4.830 12.491 14.229 1.00 10.55 204 GLN A O 1
ATOM 1422 N N . ARG A 1 181 ? -2.741 11.817 14.850 1.00 9.67 205 ARG A N 1
ATOM 1423 C CA . ARG A 1 181 ? -2.799 12.349 16.204 1.00 9.62 205 ARG A CA 1
ATOM 1424 C C . ARG A 1 181 ? -4.020 11.805 16.963 1.00 9.23 205 ARG A C 1
ATOM 1425 O O . ARG A 1 181 ? -4.785 12.581 17.549 1.00 10.18 205 ARG A O 1
ATOM 1433 N N . VAL A 1 182 ? -4.211 10.485 16.946 1.00 8.25 206 VAL A N 1
ATOM 1434 C CA . VAL A 1 182 ? -5.257 9.840 17.758 1.00 8.33 206 VAL A CA 1
ATOM 1435 C C . VAL A 1 182 ? -4.930 9.930 19.249 1.00 7.95 206 VAL A C 1
ATOM 1436 O O . VAL A 1 182 ? -5.817 9.769 20.093 1.00 8.71 206 VAL A O 1
ATOM 1440 N N . TYR A 1 183 ? -3.639 10.109 19.556 1.00 7.77 207 TYR A N 1
ATOM 1441 C CA . TYR A 1 183 ? -3.166 10.340 20.917 1.00 7.96 207 TYR A CA 1
ATOM 1442 C C . TYR A 1 183 ? -1.933 11.246 20.881 1.00 8.29 207 TYR A C 1
ATOM 1443 O O . TYR A 1 183 ? -0.994 10.991 20.122 1.00 8.82 207 TYR A O 1
ATOM 1452 N N . ALA A 1 184 ? -1.944 12.280 21.720 1.00 8.65 208 ALA A N 1
ATOM 1453 C CA . ALA A 1 184 ? -0.757 13.078 22.025 1.00 10.30 208 ALA A CA 1
ATOM 1454 C C . ALA A 1 184 ? -0.694 13.203 23.550 1.00 11.02 208 ALA A C 1
ATOM 1455 O O . ALA A 1 184 ? -1.715 13.457 24.203 1.00 11.79 208 ALA A O 1
ATOM 1457 N N . HIS A 1 185 ? 0.489 13.018 24.124 1.00 10.44 209 HIS A N 1
ATOM 1458 C CA . HIS A 1 185 ? 0.624 13.130 25.568 1.00 11.11 209 HIS A CA 1
ATOM 1459 C C . HIS A 1 185 ? 0.374 14.567 25.942 1.00 12.31 209 HIS A C 1
ATOM 1460 O O . HIS A 1 185 ? 0.947 15.479 25.331 1.00 14.11 209 HIS A O 1
ATOM 1467 N N . PRO A 1 186 ? -0.470 14.799 26.961 1.00 13.56 210 PRO A N 1
ATOM 1468 C CA . PRO A 1 186 ? -0.887 16.168 27.295 1.00 14.08 210 PRO A CA 1
ATOM 1469 C C . PRO A 1 186 ? 0.189 17.054 27.925 1.00 14.39 210 PRO A C 1
ATOM 1470 O O . PRO A 1 186 ? -0.003 18.276 28.028 1.00 15.44 210 PRO A O 1
ATOM 1474 N N . GLN A 1 187 ? 1.293 16.454 28.375 1.00 13.84 211 GLN A N 1
ATOM 1475 C CA . GLN A 1 187 ? 2.415 17.232 28.908 1.00 16.07 211 GLN A CA 1
ATOM 1476 C C . GLN A 1 187 ? 3.577 17.219 27.912 1.00 16.04 211 GLN A C 1
ATOM 1477 O O . GLN A 1 187 ? 4.705 17.588 28.232 1.00 17.39 211 GLN A O 1
ATOM 1483 N N . GLY A 1 188 ? 3.290 16.793 26.689 1.00 14.48 212 GLY A N 1
ATOM 1484 C CA . GLY A 1 188 ? 4.286 16.815 25.617 1.00 15.74 212 GLY A CA 1
ATOM 1485 C C . GLY A 1 188 ? 5.360 15.744 25.692 1.00 15.27 212 GLY A C 1
ATOM 1486 O O . GLY A 1 188 ? 6.343 15.817 24.959 1.00 15.98 212 GLY A O 1
ATOM 1487 N N . GLN A 1 189 ? 5.167 14.743 26.556 1.00 14.51 213 GLN A N 1
ATOM 1488 C CA . GLN A 1 189 ? 6.083 13.603 26.654 1.00 14.14 213 GLN A CA 1
ATOM 1489 C C . GLN A 1 189 ? 6.015 12.794 25.367 1.00 12.75 213 GLN A C 1
ATOM 1490 O O . GLN A 1 189 ? 4.939 12.611 24.785 1.00 12.34 213 GLN A O 1
ATOM 1496 N N . THR A 1 190 ? 7.157 12.273 24.953 1.00 11.39 214 THR A N 1
ATOM 1497 C CA . THR A 1 190 ? 7.238 11.385 23.797 1.00 10.48 214 THR A CA 1
ATOM 1498 C C . THR A 1 190 ? 6.674 10.001 24.102 1.00 10.15 214 THR A C 1
ATOM 1499 O O . THR A 1 190 ? 7.052 9.380 25.089 1.00 10.89 214 THR A O 1
ATOM 1503 N N . VAL A 1 191 ? 5.751 9.531 23.268 1.00 8.48 215 VAL A N 1
ATOM 1504 C CA . VAL A 1 191 ? 5.428 8.115 23.275 1.00 8.13 215 VAL A CA 1
ATOM 1505 C C . VAL A 1 191 ? 5.746 7.443 21.933 1.00 8.00 215 VAL A C 1
ATOM 1506 O O . VAL A 1 191 ? 5.881 8.113 20.905 1.00 9.30 215 VAL A O 1
ATOM 1510 N N . GLU A 1 192 ? 5.936 6.127 21.972 1.00 7.58 216 GLU A N 1
ATOM 1511 C CA . GLU A 1 192 ? 6.242 5.315 20.776 1.00 6.68 216 GLU A CA 1
ATOM 1512 C C . GLU A 1 192 ? 5.921 3.848 21.112 1.00 6.19 216 GLU A C 1
ATOM 1513 O O . GLU A 1 192 ? 5.242 3.550 22.083 1.00 6.36 216 GLU A O 1
ATOM 1519 N N . GLY A 1 193 ? 6.375 2.919 20.286 1.00 5.97 217 GLY A N 1
ATOM 1520 C CA . GLY A 1 193 ? 6.220 1.492 20.604 1.00 5.94 217 GLY A CA 1
ATOM 1521 C C . GLY A 1 193 ? 4.815 0.915 20.539 1.00 5.65 217 GLY A C 1
ATOM 1522 O O . GLY A 1 193 ? 4.548 -0.114 21.191 1.00 6.86 217 GLY A O 1
ATOM 1523 N N . ALA A 1 194 ? 3.923 1.512 19.732 1.00 5.26 218 ALA A N 1
ATOM 1524 C CA . ALA A 1 194 ? 2.536 1.065 19.614 1.00 5.71 218 ALA A CA 1
ATOM 1525 C C . ALA A 1 194 ? 2.337 -0.446 19.388 1.00 5.33 218 ALA A C 1
ATOM 1526 O O . ALA A 1 194 ? 2.976 -1.068 18.539 1.00 5.53 218 ALA A O 1
ATOM 1528 N N . ARG A 1 195 ? 1.416 -1.004 20.173 1.00 5.29 219 ARG A N 1
ATOM 1529 C CA . ARG A 1 195 ? 0.818 -2.310 19.907 1.00 4.55 219 ARG A CA 1
ATOM 1530 C C . ARG A 1 195 ? -0.681 -2.075 19.963 1.00 4.32 219 ARG A C 1
ATOM 1531 O O . ARG A 1 195 ? -1.150 -1.291 20.821 1.00 5.54 219 ARG A O 1
ATOM 1539 N N . MET A 1 196 ? -1.450 -2.704 19.079 1.00 3.87 220 MET A N 1
ATOM 1540 C CA . MET A 1 196 ? -2.885 -2.394 18.978 1.00 3.78 220 MET A CA 1
ATOM 1541 C C . MET A 1 196 ? -3.766 -3.639 19.207 1.00 3.91 220 MET A C 1
ATOM 1542 O O . MET A 1 196 ? -3.441 -4.739 18.716 1.00 3.95 220 MET A O 1
ATOM 1547 N N . TYR A 1 197 ? -4.869 -3.458 19.950 1.00 3.79 221 TYR A N 1
ATOM 1548 C CA . TYR A 1 197 ? -5.702 -4.590 20.375 1.00 4.10 221 TYR A CA 1
ATOM 1549 C C . TYR A 1 197 ? -7.189 -4.282 20.283 1.00 4.38 221 TYR A C 1
ATOM 1550 O O . TYR A 1 197 ? -7.626 -3.136 20.460 1.00 4.62 221 TYR A O 1
ATOM 1559 N N . LYS A 1 198 ? -7.964 -5.322 20.032 1.00 4.48 222 LYS A N 1
ATOM 1560 C CA . LYS A 1 198 ? -9.423 -5.264 20.135 1.00 5.53 222 LYS A CA 1
ATOM 1561 C C . LYS A 1 198 ? -9.771 -6.257 21.234 1.00 6.51 222 LYS A C 1
ATOM 1562 O O . LYS A 1 198 ? -9.516 -7.456 21.109 1.00 6.75 222 LYS A O 1
ATOM 1568 N N . ILE A 1 199 ? -10.295 -5.747 22.344 1.00 5.72 223 ILE A N 1
ATOM 1569 C CA . ILE A 1 199 ? -10.606 -6.572 23.509 1.00 7.06 223 ILE A CA 1
ATOM 1570 C C . ILE A 1 199 ? -12.019 -6.287 24.006 1.00 8.31 223 ILE A C 1
ATOM 1571 O O . ILE A 1 199 ? -12.322 -5.162 24.399 1.00 9.14 223 ILE A O 1
ATOM 1576 N N . ARG A 1 200 ? -12.872 -7.325 23.979 1.00 10.21 224 ARG A N 1
ATOM 1577 C CA . ARG A 1 200 ? -14.282 -7.236 24.379 1.00 11.49 224 ARG A CA 1
ATOM 1578 C C . ARG A 1 200 ? -15.003 -5.965 23.914 1.00 11.02 224 ARG A C 1
ATOM 1579 O O . ARG A 1 200 ? -15.618 -5.242 24.720 1.00 13.77 224 ARG A O 1
ATOM 1587 N N . GLY A 1 201 ? -14.895 -5.673 22.621 1.00 9.85 225 GLY A N 1
ATOM 1588 C CA . GLY A 1 201 ? -15.641 -4.586 22.022 1.00 10.11 225 GLY A CA 1
ATOM 1589 C C . GLY A 1 201 ? -14.925 -3.255 21.979 1.00 10.38 225 GLY A C 1
ATOM 1590 O O . GLY A 1 201 ? -15.425 -2.317 21.361 1.00 12.95 225 GLY A O 1
ATOM 1591 N N . ASN A 1 202 ? -13.770 -3.156 22.638 1.00 9.40 226 ASN A N 1
ATOM 1592 C CA . ASN A 1 202 ? -13.044 -1.898 22.744 1.00 10.06 226 ASN A CA 1
ATOM 1593 C C . ASN A 1 202 ? -11.673 -1.922 22.071 1.00 7.73 226 ASN A C 1
ATOM 1594 O O . ASN A 1 202 ? -11.075 -2.975 21.938 1.00 7.57 226 ASN A O 1
ATOM 1599 N N . TYR A 1 203 ? -11.168 -0.755 21.696 1.00 5.98 227 TYR A N 1
ATOM 1600 C CA . TYR A 1 203 ? -9.840 -0.650 21.090 1.00 5.72 227 TYR A CA 1
ATOM 1601 C C . TYR A 1 203 ? -8.837 -0.100 22.084 1.00 5.29 227 TYR A C 1
ATOM 1602 O O . TYR A 1 203 ? -9.079 0.913 22.735 1.00 6.23 227 TYR A O 1
ATOM 1611 N N . TYR A 1 204 ? -7.722 -0.796 22.191 1.00 5.05 228 TYR A N 1
ATOM 1612 C CA . TYR A 1 204 ? -6.630 -0.419 23.066 1.00 5.44 228 TYR A CA 1
ATOM 1613 C C . TYR A 1 204 ? -5.350 -0.276 22.256 1.00 5.28 228 TYR A C 1
ATOM 1614 O O . TYR A 1 204 ? -5.074 -1.047 21.314 1.00 5.99 228 TYR A O 1
ATOM 1623 N N . ILE A 1 205 ? -4.521 0.664 22.683 1.00 4.83 229 ILE A N 1
ATOM 1624 C CA . ILE A 1 205 ? -3.174 0.786 22.128 1.00 4.55 229 ILE A CA 1
ATOM 1625 C C . ILE A 1 205 ? -2.226 0.890 23.311 1.00 5.09 229 ILE A C 1
ATOM 1626 O O . ILE A 1 205 ? -2.447 1.691 24.212 1.00 6.57 229 ILE A O 1
ATOM 1631 N N . LEU A 1 206 ? -1.199 0.054 23.336 1.00 4.77 230 LEU A N 1
ATOM 1632 C CA . LEU A 1 206 ? -0.143 0.184 24.326 1.00 5.27 230 LEU A CA 1
ATOM 1633 C C . LEU A 1 206 ? 0.986 0.999 23.738 1.00 5.13 230 LEU A C 1
ATOM 1634 O O . LEU A 1 206 ? 1.410 0.747 22.601 1.00 5.06 230 LEU A O 1
ATOM 1639 N N . VAL A 1 207 ? 1.480 1.964 24.507 1.00 5.56 231 VAL A N 1
ATOM 1640 C CA . VAL A 1 207 ? 2.633 2.775 24.092 1.00 5.71 231 VAL A CA 1
ATOM 1641 C C . VAL A 1 207 ? 3.639 2.882 25.225 1.00 5.90 231 VAL A C 1
ATOM 1642 O O . VAL A 1 207 ? 3.271 2.730 26.390 1.00 6.35 231 VAL A O 1
ATOM 1646 N N . THR A 1 208 ? 4.893 3.133 24.871 1.00 6.49 232 THR A N 1
ATOM 1647 C CA . THR A 1 208 ? 5.944 3.369 25.849 1.00 6.95 232 THR A CA 1
ATOM 1648 C C . THR A 1 208 ? 6.353 4.825 25.859 1.00 7.33 232 THR A C 1
ATOM 1649 O O . THR A 1 208 ? 6.389 5.476 24.800 1.00 6.79 232 THR A O 1
ATOM 1653 N N . ARG A 1 209 ? 6.695 5.311 27.057 1.00 7.44 233 ARG A N 1
ATOM 1654 C CA . ARG A 1 209 ? 7.466 6.536 27.196 1.00 8.35 233 ARG A CA 1
ATOM 1655 C C . ARG A 1 209 ? 8.938 6.108 27.384 1.00 9.05 233 ARG A C 1
ATOM 1656 O O . ARG A 1 209 ? 9.301 5.552 28.433 1.00 8.98 233 ARG A O 1
ATOM 1664 N N . PRO A 1 210 ? 9.774 6.298 26.352 1.00 9.60 234 PRO A N 1
ATOM 1665 C CA . PRO A 1 210 ? 11.130 5.769 26.468 1.00 10.47 234 PRO A CA 1
ATOM 1666 C C . PRO A 1 210 ? 11.878 6.400 27.642 1.00 10.40 234 PRO A C 1
ATOM 1667 O O . PRO A 1 210 ? 11.821 7.616 27.782 1.00 11.47 234 PRO A O 1
ATOM 1671 N N . ALA A 1 211 ? 12.544 5.608 28.484 1.00 9.93 235 ALA A N 1
ATOM 1672 C CA . ALA A 1 211 ? 12.575 4.135 28.438 1.00 9.05 235 ALA A CA 1
ATOM 1673 C C . ALA A 1 211 ? 12.057 3.564 29.742 1.00 8.82 235 ALA A C 1
ATOM 1674 O O . ALA A 1 211 ? 12.553 2.537 30.214 1.00 9.78 235 ALA A O 1
ATOM 1676 N N . ASP A 1 212 ? 11.089 4.224 30.362 1.00 8.81 236 ASP A N 1
ATOM 1677 C CA . ASP A 1 212 ? 10.776 3.881 31.744 1.00 9.28 236 ASP A CA 1
ATOM 1678 C C . ASP A 1 212 ? 9.301 3.672 32.060 1.00 8.40 236 ASP A C 1
ATOM 1679 O O . ASP A 1 212 ? 8.981 3.368 33.205 1.00 7.74 236 ASP A O 1
ATOM 1684 N N . ALA A 1 213 ? 8.420 3.828 31.078 1.00 6.34 237 ALA A N 1
ATOM 1685 C CA . ALA A 1 213 ? 6.978 3.725 31.343 1.00 6.14 237 ALA A CA 1
ATOM 1686 C C . ALA A 1 213 ? 6.241 3.126 30.186 1.00 6.39 237 ALA A C 1
ATOM 1687 O O . ALA A 1 213 ? 6.702 3.210 29.037 1.00 6.65 237 ALA A O 1
ATOM 1689 N N . GLU A 1 214 ? 5.109 2.506 30.506 1.00 6.54 238 GLU A N 1
ATOM 1690 C CA . GLU A 1 214 ? 4.157 2.011 29.516 1.00 6.39 238 GLU A CA 1
ATOM 1691 C C . GLU A 1 214 ? 2.780 2.596 29.858 1.00 6.50 238 GLU A C 1
ATOM 1692 O O . GLU A 1 214 ? 2.383 2.573 31.025 1.00 7.09 238 GLU A O 1
ATOM 1698 N N . TYR A 1 215 ? 2.098 3.133 28.845 1.00 6.58 239 TYR A N 1
ATOM 1699 C CA . TYR A 1 215 ? 0.732 3.615 28.992 1.00 6.53 239 TYR A CA 1
ATOM 1700 C C . TYR A 1 215 ? -0.217 2.718 28.241 1.00 6.02 239 TYR A C 1
ATOM 1701 O O . TYR A 1 215 ? 0.141 2.117 27.231 1.00 6.06 239 TYR A O 1
ATOM 1710 N N . VAL A 1 216 ? -1.416 2.576 28.776 1.00 5.62 240 VAL A N 1
ATOM 1711 C CA . VAL A 1 216 ? -2.482 1.917 28.043 1.00 5.27 240 VAL A CA 1
ATOM 1712 C C . VAL A 1 216 ? -3.441 2.979 27.548 1.00 5.40 240 VAL A C 1
ATOM 1713 O O . VAL A 1 216 ? -3.907 3.815 28.326 1.00 5.53 240 VAL A O 1
ATOM 1717 N N . LEU A 1 217 ? -3.678 3.006 26.242 1.00 4.88 241 LEU A N 1
ATOM 1718 C CA . LEU A 1 217 ? -4.659 3.937 25.665 1.00 5.33 241 LEU A CA 1
ATOM 1719 C C . LEU A 1 217 ? -5.922 3.174 25.289 1.00 5.37 241 LEU A C 1
ATOM 1720 O O . LEU A 1 217 ? -5.827 2.044 24.829 1.00 5.43 241 LEU A O 1
ATOM 1725 N N . ARG A 1 218 ? -7.084 3.805 25.453 1.00 5.27 242 ARG A N 1
ATOM 1726 C CA . ARG A 1 218 ? -8.366 3.200 25.070 1.00 5.09 242 ARG A CA 1
ATOM 1727 C C . ARG A 1 218 ? -9.190 4.220 24.284 1.00 5.52 242 ARG A C 1
ATOM 1728 O O . ARG A 1 218 ? -9.265 5.418 24.648 1.00 6.34 242 ARG A O 1
ATOM 1736 N N . SER A 1 219 ? -9.840 3.741 23.231 1.00 5.71 243 SER A N 1
ATOM 1737 C CA . SER A 1 219 ? -10.602 4.636 22.353 1.00 6.27 243 SER A CA 1
ATOM 1738 C C . SER A 1 219 ? -11.821 5.144 23.113 1.00 7.34 243 SER A C 1
ATOM 1739 O O . SER A 1 219 ? -12.567 4.353 23.703 1.00 7.70 243 SER A O 1
ATOM 1742 N N . THR A 1 220 ? -12.033 6.446 23.070 1.00 8.95 244 THR A N 1
ATOM 1743 C CA . THR A 1 220 ? -13.133 7.057 23.822 1.00 10.17 244 THR A CA 1
ATOM 1744 C C . THR A 1 220 ? -14.478 6.931 23.068 1.00 11.49 244 THR A C 1
ATOM 1745 O O . THR A 1 220 ? -15.549 7.078 23.659 1.00 13.67 244 THR A O 1
ATOM 1749 N N . THR A 1 221 ? -14.407 6.635 21.767 1.00 10.72 245 THR A N 1
ATOM 1750 C CA . THR A 1 221 ? -15.583 6.598 20.888 1.00 10.85 245 THR A CA 1
ATOM 1751 C C . THR A 1 221 ? -15.995 5.193 20.524 1.00 11.87 245 THR A C 1
ATOM 1752 O O . THR A 1 221 ? -17.066 4.969 19.952 1.00 14.60 245 THR A O 1
ATOM 1756 N N . GLY A 1 222 ? -15.121 4.245 20.822 1.00 11.10 246 GLY A N 1
ATOM 1757 C CA . GLY A 1 222 ? -15.318 2.872 20.379 1.00 11.71 246 GLY A CA 1
ATOM 1758 C C . GLY A 1 222 ? -14.932 2.663 18.923 1.00 11.46 246 GLY A C 1
ATOM 1759 O O . GLY A 1 222 ? -15.128 1.572 18.402 1.00 12.03 246 GLY A O 1
ATOM 1760 N N . SER A 1 223 ? -14.413 3.708 18.263 1.00 11.81 247 SER A N 1
ATOM 1761 C CA . SER A 1 223 ? -13.807 3.601 16.919 1.00 11.18 247 SER A CA 1
ATOM 1762 C C . SER A 1 223 ? -12.315 3.284 17.010 1.00 9.50 247 SER A C 1
ATOM 1763 O O . SER A 1 223 ? -11.639 3.797 17.900 1.00 8.97 247 SER A O 1
ATOM 1766 N N . PRO A 1 224 ? -11.780 2.509 16.048 1.00 9.27 248 PRO A N 1
ATOM 1767 C CA . PRO A 1 224 ? -10.333 2.303 16.008 1.00 9.03 248 PRO A CA 1
ATOM 1768 C C . PRO A 1 224 ? -9.549 3.598 15.813 1.00 8.87 248 PRO A C 1
ATOM 1769 O O . PRO A 1 224 ? -8.392 3.666 16.196 1.00 8.08 248 PRO A O 1
ATOM 1773 N N . PHE A 1 225 ? -10.191 4.626 15.255 1.00 9.33 249 PHE A N 1
ATOM 1774 C CA . PHE A 1 225 ? -9.539 5.897 15.031 1.00 9.74 249 PHE A CA 1
ATOM 1775 C C . PHE A 1 225 ? -9.577 6.789 16.269 1.00 10.10 249 PHE A C 1
ATOM 1776 O O . PHE A 1 225 ? -8.990 7.877 16.269 1.00 11.70 249 PHE A O 1
ATOM 1784 N N . GLY A 1 226 ? -10.237 6.327 17.336 1.00 8.76 250 GLY A N 1
ATOM 1785 C CA . GLY A 1 226 ? -10.225 7.066 18.594 1.00 10.12 250 GLY A CA 1
ATOM 1786 C C . GLY A 1 226 ? -11.086 8.317 18.548 1.00 10.65 250 GLY A C 1
ATOM 1787 O O . GLY A 1 226 ? -12.164 8.302 17.962 1.00 11.95 250 GLY A O 1
ATOM 1788 N N . PRO A 1 227 ? -10.631 9.423 19.169 1.00 11.22 251 PRO A N 1
ATOM 1789 C CA . PRO A 1 227 ? -9.373 9.621 19.903 1.00 10.35 251 PRO A CA 1
ATOM 1790 C C . PRO A 1 227 ? -9.228 8.701 21.108 1.00 10.21 251 PRO A C 1
ATOM 1791 O O . PRO A 1 227 ? -10.203 8.045 21.524 1.00 11.49 251 PRO A O 1
ATOM 1795 N N . TYR A 1 228 ? -8.018 8.654 21.652 1.00 9.25 252 TYR A N 1
ATOM 1796 C CA . TYR A 1 228 ? -7.723 7.761 22.758 1.00 8.20 252 TYR A CA 1
ATOM 1797 C C . TYR A 1 228 ? -7.409 8.528 24.009 1.00 8.65 252 TYR A C 1
ATOM 1798 O O . TYR A 1 228 ? -6.795 9.594 23.945 1.00 9.95 252 TYR A O 1
ATOM 1807 N N . GLU A 1 229 ? -7.784 7.950 25.147 1.00 8.87 253 GLU A N 1
ATOM 1808 C CA . GLU A 1 229 ? -7.373 8.453 26.464 1.00 9.60 253 GLU A CA 1
ATOM 1809 C C . GLU A 1 229 ? -6.428 7.443 27.119 1.00 8.99 253 GLU A C 1
ATOM 1810 O O . GLU A 1 229 ? -6.444 6.264 26.753 1.00 8.09 253 GLU A O 1
ATOM 1816 N N . ALA A 1 230 ? -5.611 7.899 28.074 1.00 8.54 254 ALA A N 1
ATOM 1817 C CA . ALA A 1 230 ? -4.537 7.069 28.641 1.00 8.06 254 ALA A CA 1
ATOM 1818 C C . ALA A 1 230 ? -4.692 6.805 30.138 1.00 7.75 254 ALA A C 1
ATOM 1819 O O . ALA A 1 230 ? -5.277 7.618 30.863 1.00 9.99 254 ALA A O 1
ATOM 1821 N N . ARG A 1 231 ? -4.150 5.665 30.576 1.00 7.86 255 ARG A N 1
ATOM 1822 C CA . ARG A 1 231 ? -3.816 5.403 31.974 1.00 7.37 255 ARG A CA 1
ATOM 1823 C C . ARG A 1 231 ? -2.415 4.825 32.002 1.00 7.83 255 ARG A C 1
ATOM 1824 O O . ARG A 1 231 ? -1.960 4.258 31.036 1.00 7.66 255 ARG A O 1
ATOM 1832 N N . THR A 1 232 ? -1.743 4.947 33.136 1.00 8.31 256 THR A N 1
ATOM 1833 C CA . THR A 1 232 ? -0.441 4.321 33.304 1.00 9.06 256 THR A CA 1
ATOM 1834 C C . THR A 1 232 ? -0.595 2.815 33.489 1.00 8.98 256 THR A C 1
ATOM 1835 O O . THR A 1 232 ? -1.458 2.353 34.241 1.00 11.82 256 THR A O 1
ATOM 1839 N N . LEU A 1 233 ? 0.213 2.044 32.786 1.00 7.60 257 LEU A N 1
ATOM 1840 C CA . LEU A 1 233 ? 0.307 0.610 33.066 1.00 8.01 257 LEU A CA 1
ATOM 1841 C C . LEU A 1 233 ? 1.494 0.348 34.009 1.00 7.38 257 LEU A C 1
ATOM 1842 O O . LEU A 1 233 ? 1.359 -0.324 35.048 1.00 8.32 257 LEU A O 1
ATOM 1847 N N . VAL A 1 234 ? 2.659 0.861 33.651 1.00 7.20 258 VAL A N 1
ATOM 1848 C CA . VAL A 1 234 ? 3.785 0.876 34.582 1.00 7.45 258 VAL A CA 1
ATOM 1849 C C . VAL A 1 234 ? 4.526 2.183 34.419 1.00 7.44 258 VAL A C 1
ATOM 1850 O O . VAL A 1 234 ? 4.606 2.740 33.316 1.00 7.61 258 VAL A O 1
ATOM 1854 N N . SER A 1 235 ? 5.106 2.669 35.505 1.00 8.27 259 SER A N 1
ATOM 1855 C CA . SER A 1 235 ? 5.980 3.837 35.387 1.00 9.15 259 SER A CA 1
ATOM 1856 C C . SER A 1 235 ? 7.069 3.715 36.411 1.00 9.60 259 SER A C 1
ATOM 1857 O O . SER A 1 235 ? 6.800 3.738 37.632 1.00 9.85 259 SER A O 1
ATOM 1860 N N . ARG A 1 236 ? 8.288 3.537 35.908 1.00 8.97 260 ARG A N 1
ATOM 1861 C CA . ARG A 1 236 ? 9.489 3.387 36.740 1.00 9.23 260 ARG A CA 1
ATOM 1862 C C . ARG A 1 236 ? 9.256 2.312 37.802 1.00 9.69 260 ARG A C 1
ATOM 1863 O O . ARG A 1 236 ? 9.631 2.485 38.960 1.00 10.63 260 ARG A O 1
ATOM 1871 N N . ILE A 1 237 ? 8.611 1.210 37.406 1.00 9.20 261 ILE A N 1
ATOM 1872 C CA . ILE A 1 237 ? 8.400 0.070 38.319 1.00 9.58 261 ILE A CA 1
ATOM 1873 C C . ILE A 1 237 ? 9.745 -0.594 38.673 1.00 10.15 261 ILE A C 1
ATOM 1874 O O . ILE A 1 237 ? 10.635 -0.684 37.838 1.00 10.67 261 ILE A O 1
ATOM 1879 N N . GLN A 1 238 ? 9.897 -1.017 39.927 1.00 11.17 262 GLN A N 1
ATOM 1880 C CA . GLN A 1 238 ? 11.099 -1.731 40.352 1.00 12.39 262 GLN A CA 1
ATOM 1881 C C . GLN A 1 238 ? 10.960 -3.232 40.097 1.00 12.27 262 GLN A C 1
ATOM 1882 O O . GLN A 1 238 ? 9.850 -3.760 40.164 1.00 10.82 262 GLN A O 1
ATOM 1888 N N . GLY A 1 239 ? 12.081 -3.902 39.814 1.00 11.75 263 GLY A N 1
ATOM 1889 C CA . GLY A 1 239 ? 12.097 -5.344 39.508 1.00 11.42 263 GLY A CA 1
ATOM 1890 C C . GLY A 1 239 ? 11.754 -5.640 38.051 1.00 9.70 263 GLY A C 1
ATOM 1891 O O . GLY A 1 239 ? 11.341 -4.765 37.313 1.00 10.72 263 GLY A O 1
ATOM 1892 N N . PRO A 1 240 ? 11.902 -6.894 37.634 1.00 9.32 264 PRO A N 1
ATOM 1893 C CA . PRO A 1 240 ? 12.276 -8.004 38.486 1.00 9.52 264 PRO A CA 1
ATOM 1894 C C . PRO A 1 240 ? 13.773 -8.318 38.461 1.00 10.39 264 PRO A C 1
ATOM 1895 O O . PRO A 1 240 ? 14.193 -9.328 39.026 1.00 12.80 264 PRO A O 1
ATOM 1899 N N . LEU A 1 241 ? 14.559 -7.484 37.783 1.00 9.90 265 LEU A N 1
ATOM 1900 C CA . LEU A 1 241 ? 15.992 -7.720 37.660 1.00 10.57 265 LEU A CA 1
ATOM 1901 C C . LEU A 1 241 ? 16.717 -6.416 37.985 1.00 10.76 265 LEU A C 1
ATOM 1902 O O . LEU A 1 241 ? 16.221 -5.338 37.635 1.00 12.03 265 LEU A O 1
ATOM 1907 N N . ALA A 1 242 ? 17.853 -6.492 38.686 1.00 10.05 266 ALA A N 1
ATOM 1908 C CA . ALA A 1 242 ? 18.640 -5.290 38.983 1.00 9.90 266 ALA A CA 1
ATOM 1909 C C . ALA A 1 242 ? 19.501 -4.868 37.786 1.00 8.15 266 ALA A C 1
ATOM 1910 O O . ALA A 1 242 ? 19.891 -5.701 36.951 1.00 9.17 266 ALA A O 1
ATOM 1912 N N . ASN A 1 243 ? 19.835 -3.577 37.725 1.00 7.18 267 ASN A N 1
ATOM 1913 C CA . ASN A 1 243 ? 20.833 -3.057 36.767 1.00 7.06 267 ASN A CA 1
ATOM 1914 C C . ASN A 1 243 ? 20.467 -3.319 35.334 1.00 6.69 267 ASN A C 1
ATOM 1915 O O . ASN A 1 243 ? 21.339 -3.557 34.512 1.00 6.60 267 ASN A O 1
ATOM 1920 N N . ALA A 1 244 ? 19.163 -3.222 35.045 1.00 6.05 268 ALA A N 1
ATOM 1921 C CA . ALA A 1 244 ? 18.630 -3.583 33.721 1.00 6.06 268 ALA A CA 1
ATOM 1922 C C . ALA A 1 244 ? 17.556 -2.590 33.296 1.00 6.09 268 ALA A C 1
ATOM 1923 O O . ALA A 1 244 ? 16.609 -2.915 32.583 1.00 5.81 268 ALA A O 1
ATOM 1925 N N . GLY A 1 245 ? 17.732 -1.339 33.717 1.00 6.63 269 GLY A N 1
ATOM 1926 C CA . GLY A 1 245 ? 16.733 -0.313 33.432 1.00 7.09 269 GLY A CA 1
ATOM 1927 C C . GLY A 1 245 ? 15.368 -0.679 33.980 1.00 7.10 269 GLY A C 1
ATOM 1928 O O . GLY A 1 245 ? 15.239 -1.325 35.039 1.00 7.63 269 GLY A O 1
ATOM 1929 N N . PHE A 1 246 ? 14.346 -0.305 33.221 1.00 6.96 270 PHE A N 1
ATOM 1930 C CA . PHE A 1 246 ? 12.969 -0.517 33.613 1.00 7.36 270 PHE A CA 1
ATOM 1931 C C . PHE A 1 246 ? 12.238 -1.359 32.609 1.00 7.17 270 PHE A C 1
ATOM 1932 O O . PHE A 1 246 ? 12.473 -1.243 31.395 1.00 7.48 270 PHE A O 1
ATOM 1940 N N . ALA A 1 247 ? 11.355 -2.205 33.127 1.00 7.34 271 ALA A N 1
ATOM 1941 C CA . ALA A 1 247 ? 10.388 -2.951 32.314 1.00 6.87 271 ALA A CA 1
ATOM 1942 C C . ALA A 1 247 ? 9.512 -1.982 31.548 1.00 7.11 271 ALA A C 1
ATOM 1943 O O . ALA A 1 247 ? 8.895 -1.092 32.143 1.00 7.99 271 ALA A O 1
ATOM 1945 N N . HIS A 1 248 ? 9.504 -2.122 30.213 1.00 6.37 272 HIS A N 1
ATOM 1946 C CA . HIS A 1 248 ? 8.678 -1.238 29.381 1.00 6.64 272 HIS A CA 1
ATOM 1947 C C . HIS A 1 248 ? 8.489 -1.808 28.015 1.00 6.75 272 HIS A C 1
ATOM 1948 O O . HIS A 1 248 ? 9.122 -2.826 27.664 1.00 6.48 272 HIS A O 1
ATOM 1955 N N . GLN A 1 249 ? 7.633 -1.146 27.222 1.00 6.88 273 GLN A N 1
ATOM 1956 C CA . GLN A 1 249 ? 7.344 -1.533 25.847 1.00 7.30 273 GLN A CA 1
ATOM 1957 C C . GLN A 1 249 ? 6.736 -2.962 25.840 1.00 6.75 273 GLN A C 1
ATOM 1958 O O . GLN A 1 249 ? 6.055 -3.358 26.807 1.00 6.88 273 GLN A O 1
ATOM 1964 N N . GLY A 1 250 ? 6.908 -3.743 24.781 1.00 7.17 274 GLY A N 1
ATOM 1965 C CA . GLY A 1 250 ? 6.289 -5.080 24.796 1.00 5.88 274 GLY A CA 1
ATOM 1966 C C . GLY A 1 250 ? 4.797 -5.016 24.488 1.00 6.05 274 GLY A C 1
ATOM 1967 O O . GLY A 1 250 ? 4.308 -4.061 23.869 1.00 6.30 274 GLY A O 1
ATOM 1968 N N . GLY A 1 251 ? 4.058 -6.017 24.944 1.00 5.60 275 GLY A N 1
ATOM 1969 C CA . GLY A 1 251 ? 2.632 -6.075 24.632 1.00 5.44 275 GLY A CA 1
ATOM 1970 C C . GLY A 1 251 ? 1.902 -6.992 25.573 1.00 5.36 275 GLY A C 1
ATOM 1971 O O . GLY A 1 251 ? 2.494 -7.589 26.477 1.00 5.39 275 GLY A O 1
ATOM 1972 N N . ILE A 1 252 ? 0.601 -7.096 25.346 1.00 5.02 276 ILE A N 1
ATOM 1973 C CA . ILE A 1 252 ? -0.235 -7.910 26.216 1.00 5.24 276 ILE A CA 1
ATOM 1974 C C . ILE A 1 252 ? -0.870 -9.038 25.419 1.00 5.56 276 ILE A C 1
ATOM 1975 O O . ILE A 1 252 ? -1.056 -8.926 24.205 1.00 5.68 276 ILE A O 1
ATOM 1980 N N . VAL A 1 253 ? -1.219 -10.131 26.102 1.00 4.91 277 VAL A N 1
ATOM 1981 C CA . VAL A 1 253 ? -1.696 -11.327 25.424 1.00 5.47 277 VAL A CA 1
ATOM 1982 C C . VAL A 1 253 ? -2.559 -12.139 26.383 1.00 5.49 277 VAL A C 1
ATOM 1983 O O . VAL A 1 253 ? -2.305 -12.143 27.601 1.00 5.91 277 VAL A O 1
ATOM 1987 N N . ASP A 1 254 ? -3.575 -12.791 25.832 1.00 6.17 278 ASP A N 1
ATOM 1988 C CA . ASP A 1 254 ? -4.506 -13.608 26.588 1.00 7.10 278 ASP A CA 1
ATOM 1989 C C . ASP A 1 254 ? -4.055 -15.064 26.535 1.00 7.99 278 ASP A C 1
ATOM 1990 O O . ASP A 1 254 ? -3.663 -15.559 25.473 1.00 7.93 278 ASP A O 1
ATOM 1995 N N . ALA A 1 255 ? -4.102 -15.741 27.674 1.00 9.05 279 ALA A N 1
ATOM 1996 C CA . ALA A 1 255 ? -3.892 -17.197 27.704 1.00 10.22 279 ALA A CA 1
ATOM 1997 C C . ALA A 1 255 ? -5.205 -17.916 27.375 1.00 10.83 279 ALA A C 1
ATOM 1998 O O . ALA A 1 255 ? -6.284 -17.297 27.367 1.00 12.07 279 ALA A O 1
ATOM 2000 N N . PRO A 1 256 ? -5.135 -19.221 27.077 1.00 10.39 280 PRO A N 1
ATOM 2001 C CA . PRO A 1 256 ? -6.380 -19.932 26.775 1.00 12.32 280 PRO A CA 1
ATOM 2002 C C . PRO A 1 256 ? -7.442 -19.849 27.883 1.00 14.31 280 PRO A C 1
ATOM 2003 O O . PRO A 1 256 ? -8.632 -19.910 27.580 1.00 15.48 280 PRO A O 1
ATOM 2007 N N . ASP A 1 257 ? -7.033 -19.682 29.139 1.00 13.80 281 ASP A N 1
ATOM 2008 C CA . ASP A 1 257 ? -8.001 -19.584 30.249 1.00 14.53 281 ASP A CA 1
ATOM 2009 C C . ASP A 1 257 ? -8.655 -18.187 30.359 1.00 15.15 281 ASP A C 1
ATOM 2010 O O . ASP A 1 257 ? -9.475 -17.939 31.251 1.00 16.30 281 ASP A O 1
ATOM 2015 N N . GLY A 1 258 ? -8.313 -17.283 29.438 1.00 15.20 282 GLY A N 1
ATOM 2016 C CA . GLY A 1 258 ? -8.872 -15.918 29.438 1.00 15.07 282 GLY A CA 1
ATOM 2017 C C . GLY A 1 258 ? -8.112 -14.890 30.270 1.00 14.34 282 GLY A C 1
ATOM 2018 O O . GLY A 1 258 ? -8.455 -13.699 30.278 1.00 15.45 282 GLY A O 1
ATOM 2019 N N . THR A 1 259 ? -7.081 -15.331 30.980 1.00 13.55 283 THR A N 1
ATOM 2020 C CA . THR A 1 259 ? -6.295 -14.417 31.800 1.00 13.49 283 THR A CA 1
ATOM 2021 C C . THR A 1 259 ? -5.267 -13.728 30.920 1.00 11.60 283 THR A C 1
ATOM 2022 O O . THR A 1 259 ? -4.672 -14.354 30.026 1.00 13.27 283 THR A O 1
ATOM 2026 N N . TRP A 1 260 ? -5.045 -12.450 31.186 1.00 9.35 284 TRP A N 1
ATOM 2027 C CA . TRP A 1 260 ? -4.116 -11.647 30.408 1.00 8.29 284 TRP A CA 1
ATOM 2028 C C . TRP A 1 260 ? -2.785 -11.459 31.080 1.00 7.43 284 TRP A C 1
ATOM 2029 O O . TRP A 1 260 ? -2.684 -11.504 32.297 1.00 8.57 284 TRP A O 1
ATOM 2040 N N . HIS A 1 261 ? -1.752 -11.255 30.273 1.00 6.68 285 HIS A N 1
ATOM 2041 C CA . HIS A 1 261 ? -0.375 -11.113 30.756 1.00 6.30 285 HIS A CA 1
ATOM 2042 C C . HIS A 1 261 ? 0.313 -9.991 30.021 1.00 5.73 285 HIS A C 1
ATOM 2043 O O . HIS A 1 261 ? 0.061 -9.756 28.825 1.00 6.27 285 HIS A O 1
ATOM 2050 N N . TYR A 1 262 ? 1.191 -9.281 30.719 1.00 5.70 286 TYR A N 1
ATOM 2051 C CA . TYR A 1 262 ? 1.970 -8.203 30.089 1.00 4.83 286 TYR A CA 1
ATOM 2052 C C . TYR A 1 262 ? 3.400 -8.758 29.896 1.00 4.70 286 TYR A C 1
ATOM 2053 O O . TYR A 1 262 ? 4.050 -9.214 30.870 1.00 4.78 286 TYR A O 1
ATOM 2062 N N . VAL A 1 263 ? 3.857 -8.772 28.648 1.00 4.64 287 VAL A N 1
ATOM 2063 C CA . VAL A 1 263 ? 5.222 -9.221 28.336 1.00 4.62 287 VAL A CA 1
ATOM 2064 C C . VAL A 1 263 ? 5.974 -7.956 27.976 1.00 4.48 287 VAL A C 1
ATOM 2065 O O . VAL A 1 263 ? 5.719 -7.350 26.941 1.00 4.97 287 VAL A O 1
ATOM 2069 N N . ALA A 1 264 ? 6.887 -7.547 28.843 1.00 4.56 288 ALA A N 1
ATOM 2070 C CA . ALA A 1 264 ? 7.667 -6.312 28.602 1.00 4.05 288 ALA A CA 1
ATOM 2071 C C . ALA A 1 264 ? 9.121 -6.698 28.380 1.00 4.12 288 ALA A C 1
ATOM 2072 O O . ALA A 1 264 ? 9.453 -7.891 28.436 1.00 4.50 288 ALA A O 1
ATOM 2074 N N . PHE A 1 265 ? 10.019 -5.743 28.127 1.00 4.55 289 PHE A N 1
ATOM 2075 C CA . PHE A 1 265 ? 11.420 -6.130 28.221 1.00 4.97 289 PHE A CA 1
ATOM 2076 C C . PHE A 1 265 ? 12.198 -5.173 29.090 1.00 5.55 289 PHE A C 1
ATOM 2077 O O . PHE A 1 265 ? 11.741 -4.044 29.369 1.00 5.48 289 PHE A O 1
ATOM 2085 N N . MET A 1 266 ? 13.368 -5.652 29.523 1.00 5.27 290 MET A N 1
ATOM 2086 C CA A MET A 1 266 ? 14.320 -4.928 30.364 0.57 5.96 290 MET A CA 1
ATOM 2087 C CA B MET A 1 266 ? 14.256 -4.816 30.303 0.43 5.73 290 MET A CA 1
ATOM 2088 C C . MET A 1 266 ? 15.516 -4.500 29.514 1.00 6.10 290 MET A C 1
ATOM 2089 O O . MET A 1 266 ? 15.909 -5.245 28.601 1.00 7.19 290 MET A O 1
ATOM 2098 N N . ASP A 1 267 ? 16.134 -3.371 29.866 1.00 6.03 291 ASP A N 1
ATOM 2099 C CA . ASP A 1 267 ? 17.422 -2.935 29.284 1.00 6.03 291 ASP A CA 1
ATOM 2100 C C . ASP A 1 267 ? 18.628 -3.616 29.966 1.00 5.44 291 ASP A C 1
ATOM 2101 O O . ASP A 1 267 ? 19.430 -2.985 30.654 1.00 5.54 291 ASP A O 1
ATOM 2106 N N . ALA A 1 268 ? 18.748 -4.924 29.770 1.00 5.29 292 ALA A N 1
ATOM 2107 C CA . ALA A 1 268 ? 19.729 -5.734 30.476 1.00 5.87 292 ALA A CA 1
ATOM 2108 C C . ALA A 1 268 ? 21.095 -5.750 29.782 1.00 5.38 292 ALA A C 1
ATOM 2109 O O . ALA A 1 268 ? 21.702 -6.814 29.625 1.00 5.81 292 ALA A O 1
ATOM 2111 N N . TYR A 1 269 ? 21.582 -4.566 29.381 1.00 5.13 293 TYR A N 1
ATOM 2112 C CA . TYR A 1 269 ? 22.919 -4.408 28.819 1.00 5.38 293 TYR A CA 1
ATOM 2113 C C . TYR A 1 269 ? 23.941 -4.818 29.887 1.00 5.46 293 TYR A C 1
ATOM 2114 O O . TYR A 1 269 ? 23.716 -4.568 31.086 1.00 5.75 293 TYR A O 1
ATOM 2123 N N . PRO A 1 270 ? 25.045 -5.492 29.483 1.00 5.30 294 PRO A N 1
ATOM 2124 C CA . PRO A 1 270 ? 25.522 -5.672 28.103 1.00 5.36 294 PRO A CA 1
ATOM 2125 C C . PRO A 1 270 ? 24.940 -6.858 27.327 1.00 6.03 294 PRO A C 1
ATOM 2126 O O . PRO A 1 270 ? 25.309 -7.073 26.182 1.00 7.05 294 PRO A O 1
ATOM 2130 N N . GLY A 1 271 ? 24.031 -7.610 27.929 1.00 6.13 295 GLY A N 1
ATOM 2131 C CA . GLY A 1 271 ? 23.421 -8.734 27.244 1.00 6.55 295 GLY A CA 1
ATOM 2132 C C . GLY A 1 271 ? 22.396 -8.373 26.180 1.00 6.33 295 GLY A C 1
ATOM 2133 O O . GLY A 1 271 ? 22.196 -9.137 25.239 1.00 7.49 295 GLY A O 1
ATOM 2134 N N . GLY A 1 272 ? 21.729 -7.238 26.347 1.00 6.12 296 GLY A N 1
ATOM 2135 C CA . GLY A 1 272 ? 20.635 -6.843 25.455 1.00 5.87 296 GLY A CA 1
ATOM 2136 C C . GLY A 1 272 ? 19.309 -6.709 26.177 1.00 5.01 296 GLY A C 1
ATOM 2137 O O . GLY A 1 272 ? 19.275 -6.516 27.384 1.00 5.65 296 GLY A O 1
ATOM 2138 N N . ARG A 1 273 ? 18.228 -6.774 25.420 1.00 4.93 297 ARG A N 1
ATOM 2139 C CA . ARG A 1 273 ? 16.902 -6.471 25.927 1.00 5.09 297 ARG A CA 1
ATOM 2140 C C . ARG A 1 273 ? 16.105 -7.754 25.978 1.00 4.81 297 ARG A C 1
ATOM 2141 O O . ARG A 1 273 ? 15.909 -8.411 24.953 1.00 4.90 297 ARG A O 1
ATOM 2149 N N . ILE A 1 274 ? 15.693 -8.117 27.192 1.00 4.45 298 ILE A N 1
ATOM 2150 C CA . ILE A 1 274 ? 15.192 -9.447 27.481 1.00 4.76 298 ILE A CA 1
ATOM 2151 C C . ILE A 1 274 ? 13.783 -9.409 28.081 1.00 4.36 298 ILE A C 1
ATOM 2152 O O . ILE A 1 274 ? 13.436 -8.494 28.818 1.00 4.52 298 ILE A O 1
ATOM 2157 N N . PRO A 1 275 ? 12.961 -10.424 27.778 1.00 4.60 299 PRO A N 1
ATOM 2158 C CA . PRO A 1 275 ? 11.564 -10.344 28.191 1.00 4.49 299 PRO A CA 1
ATOM 2159 C C . PRO A 1 275 ? 11.277 -10.774 29.630 1.00 4.65 299 PRO A C 1
ATOM 2160 O O . PRO A 1 275 ? 11.890 -11.722 30.143 1.00 4.90 299 PRO A O 1
ATOM 2164 N N . VAL A 1 276 ? 10.339 -10.053 30.237 1.00 4.74 300 VAL A N 1
ATOM 2165 C CA . VAL A 1 276 ? 9.804 -10.366 31.579 1.00 4.72 300 VAL A CA 1
ATOM 2166 C C . VAL A 1 276 ? 8.275 -10.392 31.458 1.00 4.81 300 VAL A C 1
ATOM 2167 O O . VAL A 1 276 ? 7.698 -9.700 30.620 1.00 5.03 300 VAL A O 1
ATOM 2171 N N . VAL A 1 277 ? 7.630 -11.196 32.309 1.00 4.62 301 VAL A N 1
ATOM 2172 C CA . VAL A 1 277 ? 6.178 -11.447 32.236 1.00 5.04 301 VAL A CA 1
ATOM 2173 C C . VAL A 1 277 ? 5.530 -11.184 33.597 1.00 5.22 301 VAL A C 1
ATOM 2174 O O . VAL A 1 277 ? 6.068 -11.579 34.634 1.00 5.22 301 VAL A O 1
ATOM 2178 N N . ALA A 1 278 ? 4.413 -10.462 33.583 1.00 5.28 302 ALA A N 1
ATOM 2179 C CA . ALA A 1 278 ? 3.539 -10.318 34.775 1.00 5.73 302 ALA A CA 1
ATOM 2180 C C . ALA A 1 278 ? 2.057 -10.564 34.429 1.00 5.76 302 ALA A C 1
ATOM 2181 O O . ALA A 1 278 ? 1.621 -10.267 33.335 1.00 6.20 302 ALA A O 1
ATOM 2183 N N . PRO A 1 279 ? 1.277 -11.063 35.384 1.00 5.82 303 PRO A N 1
ATOM 2184 C CA . PRO A 1 279 ? -0.164 -11.118 35.153 1.00 5.54 303 PRO A CA 1
ATOM 2185 C C . PRO A 1 279 ? -0.805 -9.724 35.151 1.00 5.93 303 PRO A C 1
ATOM 2186 O O . PRO A 1 279 ? -0.283 -8.772 35.773 1.00 7.08 303 PRO A O 1
ATOM 2190 N N . LEU A 1 280 ? -1.907 -9.614 34.411 1.00 6.15 304 LEU A N 1
ATOM 2191 C CA . LEU A 1 280 ? -2.799 -8.459 34.447 1.00 7.40 304 LEU A CA 1
ATOM 2192 C C . LEU A 1 280 ? -4.120 -8.785 35.122 1.00 8.29 304 LEU A C 1
ATOM 2193 O O . LEU A 1 280 ? -4.590 -9.900 35.047 1.00 9.71 304 LEU A O 1
ATOM 2198 N N . ARG A 1 281 ? -4.716 -7.794 35.780 1.00 8.75 305 ARG A N 1
ATOM 2199 C CA . ARG A 1 281 ? -6.123 -7.865 36.168 1.00 10.30 305 ARG A CA 1
ATOM 2200 C C . ARG A 1 281 ? -6.849 -6.759 35.396 1.00 11.10 305 ARG A C 1
ATOM 2201 O O . ARG A 1 281 ? -6.235 -5.806 34.920 1.00 10.30 305 ARG A O 1
ATOM 2209 N N . TRP A 1 282 ? -8.148 -6.909 35.235 1.00 12.04 306 TRP A N 1
ATOM 2210 C CA . TRP A 1 282 ? -8.953 -5.883 34.600 1.00 12.28 306 TRP A CA 1
ATOM 2211 C C . TRP A 1 282 ? -9.781 -5.195 35.640 1.00 12.03 306 TRP A C 1
ATOM 2212 O O . TRP A 1 282 ? -10.381 -5.848 36.496 1.00 13.80 306 TRP A O 1
ATOM 2223 N N . THR A 1 283 ? -9.815 -3.865 35.586 1.00 11.96 307 THR A N 1
ATOM 2224 C CA . THR A 1 283 ? -10.704 -3.110 36.451 1.00 12.23 307 THR A CA 1
ATOM 2225 C C . THR A 1 283 ? -12.156 -3.298 36.016 1.00 12.05 307 THR A C 1
ATOM 2226 O O . THR A 1 283 ? -12.451 -3.727 34.886 1.00 11.50 307 THR A O 1
ATOM 2230 N N . ALA A 1 284 ? -13.070 -3.003 36.932 1.00 13.03 308 ALA A N 1
ATOM 2231 C CA . ALA A 1 284 ? -14.490 -3.045 36.603 1.00 13.88 308 ALA A CA 1
ATOM 2232 C C . ALA A 1 284 ? -14.797 -2.023 35.512 1.00 15.07 308 ALA A C 1
ATOM 2233 O O . ALA A 1 284 ? -15.679 -2.264 34.699 1.00 17.60 308 ALA A O 1
ATOM 2235 N N . ASP A 1 285 ? -14.072 -0.893 35.489 1.00 14.17 309 ASP A N 1
ATOM 2236 C CA . ASP A 1 285 ? -14.316 0.111 34.442 1.00 13.93 309 ASP A CA 1
ATOM 2237 C C . ASP A 1 285 ? -13.571 -0.144 33.104 1.00 12.61 309 ASP A C 1
ATOM 2238 O O . ASP A 1 285 ? -13.575 0.712 32.215 1.00 13.63 309 ASP A O 1
ATOM 2243 N N . GLY A 1 286 ? -12.940 -1.315 32.967 1.00 10.93 310 GLY A N 1
ATOM 2244 C CA . GLY A 1 286 ? -12.426 -1.776 31.670 1.00 9.75 310 GLY A CA 1
ATOM 2245 C C . GLY A 1 286 ? -10.993 -1.412 31.330 1.00 9.09 310 GLY A C 1
ATOM 2246 O O . GLY A 1 286 ? -10.665 -1.221 30.152 1.00 8.52 310 GLY A O 1
ATOM 2247 N N . TRP A 1 287 ? -10.122 -1.375 32.335 1.00 8.62 311 TRP A N 1
ATOM 2248 C CA . TRP A 1 287 ? -8.707 -1.092 32.093 1.00 8.18 311 TRP A CA 1
ATOM 2249 C C . TRP A 1 287 ? -7.836 -2.174 32.658 1.00 7.77 311 TRP A C 1
ATOM 2250 O O . TRP A 1 287 ? -8.177 -2.750 33.694 1.00 8.44 311 TRP A O 1
ATOM 2261 N N . PRO A 1 288 ? -6.691 -2.455 32.015 1.00 7.49 312 PRO A N 1
ATOM 2262 C CA . PRO A 1 288 ? -5.796 -3.480 32.570 1.00 7.65 312 PRO A CA 1
ATOM 2263 C C . PRO A 1 288 ? -4.816 -2.882 33.575 1.00 8.37 312 PRO A C 1
ATOM 2264 O O . PRO A 1 288 ? -4.428 -1.720 33.440 1.00 10.02 312 PRO A O 1
ATOM 2268 N N . GLU A 1 289 ? -4.461 -3.671 34.587 1.00 8.88 313 GLU A N 1
ATOM 2269 C CA . GLU A 1 289 ? -3.448 -3.285 35.591 1.00 8.72 313 GLU A CA 1
ATOM 2270 C C . GLU A 1 289 ? -2.489 -4.430 35.858 1.00 8.32 313 GLU A C 1
ATOM 2271 O O . GLU A 1 289 ? -2.907 -5.593 35.914 1.00 7.79 313 GLU A O 1
ATOM 2277 N N . VAL A 1 290 ? -1.208 -4.110 36.047 1.00 8.37 314 VAL A N 1
ATOM 2278 C CA . VAL A 1 290 ? -0.215 -5.131 36.388 1.00 8.45 314 VAL A CA 1
ATOM 2279 C C . VAL A 1 290 ? -0.428 -5.619 37.821 1.00 9.07 314 VAL A C 1
ATOM 2280 O O . VAL A 1 290 ? -0.606 -4.813 38.739 1.00 10.57 314 VAL A O 1
ATOM 2284 N N . VAL A 1 291 ? -0.463 -6.943 37.983 1.00 8.49 315 VAL A N 1
ATOM 2285 C CA . VAL A 1 291 ? -0.442 -7.560 39.299 1.00 9.02 315 VAL A CA 1
ATOM 2286 C C . VAL A 1 291 ? 1.019 -7.576 39.775 1.00 9.41 315 VAL A C 1
ATOM 2287 O O . VAL A 1 291 ? 1.862 -8.252 39.195 1.00 10.28 315 VAL A O 1
ATOM 2291 N N . THR A 1 292 ? 1.297 -6.812 40.832 1.00 10.84 316 THR A N 1
ATOM 2292 C CA . THR A 1 292 ? 2.648 -6.699 41.388 1.00 12.38 316 THR A CA 1
ATOM 2293 C C . THR A 1 292 ? 2.882 -7.726 42.488 1.00 14.05 316 THR A C 1
ATOM 2294 O O . THR A 1 292 ? 1.952 -8.452 42.874 1.00 15.53 316 THR A O 1
ATOM 2298 N N . ASP A 1 293 ? 4.123 -7.808 42.982 1.00 14.83 317 ASP A N 1
ATOM 2299 C CA . ASP A 1 293 ? 4.381 -8.532 44.232 1.00 16.37 317 ASP A CA 1
ATOM 2300 C C . ASP A 1 293 ? 3.894 -7.732 45.440 1.00 17.72 317 ASP A C 1
ATOM 2301 O O . ASP A 1 293 ? 3.382 -6.611 45.288 1.00 16.14 317 ASP A O 1
ATOM 2306 N N . SER A 1 294 ? 4.060 -8.293 46.634 1.00 19.42 318 SER A N 1
ATOM 2307 C CA . SER A 1 294 ? 3.534 -7.655 47.852 1.00 21.05 318 SER A CA 1
ATOM 2308 C C . SER A 1 294 ? 4.209 -6.316 48.178 1.00 22.07 318 SER A C 1
ATOM 2309 O O . SER A 1 294 ? 3.710 -5.543 49.009 1.00 27.13 318 SER A O 1
ATOM 2312 N N . GLN A 1 295 ? 5.343 -6.054 47.525 1.00 21.92 319 GLN A N 1
ATOM 2313 C CA . GLN A 1 295 ? 6.083 -4.810 47.691 1.00 22.17 319 GLN A CA 1
ATOM 2314 C C . GLN A 1 295 ? 5.877 -3.807 46.539 1.00 19.89 319 GLN A C 1
ATOM 2315 O O . GLN A 1 295 ? 6.576 -2.795 46.466 1.00 21.55 319 GLN A O 1
ATOM 2321 N N . GLY A 1 296 ? 4.941 -4.085 45.629 1.00 19.06 320 GLY A N 1
ATOM 2322 C CA . GLY A 1 296 ? 4.711 -3.194 44.495 1.00 16.38 320 GLY A CA 1
ATOM 2323 C C . GLY A 1 296 ? 5.734 -3.299 43.374 1.00 16.01 320 GLY A C 1
ATOM 2324 O O . GLY A 1 296 ? 5.762 -2.466 42.484 1.00 17.58 320 GLY A O 1
ATOM 2325 N N . ARG A 1 297 ? 6.561 -4.333 43.412 1.00 14.39 321 ARG A N 1
ATOM 2326 C CA . ARG A 1 297 ? 7.542 -4.572 42.363 1.00 12.70 321 ARG A CA 1
ATOM 2327 C C . ARG A 1 297 ? 6.967 -5.488 41.288 1.00 10.43 321 ARG A C 1
ATOM 2328 O O . ARG A 1 297 ? 5.996 -6.201 41.518 1.00 10.63 321 ARG A O 1
ATOM 2336 N N . TRP A 1 298 ? 7.558 -5.435 40.103 1.00 9.59 322 TRP A N 1
ATOM 2337 C CA . TRP A 1 298 ? 7.357 -6.474 39.109 1.00 8.61 322 TRP A CA 1
ATOM 2338 C C . TRP A 1 298 ? 7.960 -7.716 39.696 1.00 9.19 322 TRP A C 1
ATOM 2339 O O . TRP A 1 298 ? 9.152 -7.758 40.006 1.00 9.85 322 TRP A O 1
ATOM 2350 N N . GLY A 1 299 ? 7.141 -8.731 39.896 1.00 8.93 323 GLY A N 1
ATOM 2351 C CA . GLY A 1 299 ? 7.556 -9.892 40.681 1.00 9.56 323 GLY A CA 1
ATOM 2352 C C . GLY A 1 299 ? 8.638 -10.734 40.034 1.00 9.18 323 GLY A C 1
ATOM 2353 O O . GLY A 1 299 ? 8.698 -10.874 38.808 1.00 8.05 323 GLY A O 1
ATOM 2354 N N . THR A 1 300 ? 9.490 -11.317 40.869 1.00 10.43 324 THR A N 1
ATOM 2355 C CA . THR A 1 300 ? 10.520 -12.235 40.373 1.00 10.77 324 THR A CA 1
ATOM 2356 C C . THR A 1 300 ? 9.937 -13.599 39.983 1.00 11.07 324 THR A C 1
ATOM 2357 O O . THR A 1 300 ? 10.474 -14.293 39.115 1.00 11.58 324 THR A O 1
ATOM 2361 N N . SER A 1 301 ? 8.817 -13.965 40.606 1.00 10.92 325 SER A N 1
ATOM 2362 C CA . SER A 1 301 ? 8.102 -15.196 40.230 1.00 10.30 325 SER A CA 1
ATOM 2363 C C . SER A 1 301 ? 6.607 -15.009 40.270 1.00 9.07 325 SER A C 1
ATOM 2364 O O . SER A 1 301 ? 6.070 -14.257 41.093 1.00 10.49 325 SER A O 1
ATOM 2367 N N . TYR A 1 302 ? 5.932 -15.734 39.390 1.00 8.19 326 TYR A N 1
ATOM 2368 C CA . TYR A 1 302 ? 4.483 -15.703 39.307 1.00 8.09 326 TYR A CA 1
ATOM 2369 C C . TYR A 1 302 ? 3.947 -17.095 38.965 1.00 7.83 326 TYR A C 1
ATOM 2370 O O . TYR A 1 302 ? 4.707 -17.959 38.506 1.00 8.66 326 TYR A O 1
ATOM 2379 N N . PRO A 1 303 ? 2.629 -17.320 39.156 1.00 8.54 327 PRO A N 1
ATOM 2380 C CA . PRO A 1 303 ? 2.045 -18.588 38.692 1.00 8.24 327 PRO A CA 1
ATOM 2381 C C . PRO A 1 303 ? 2.228 -18.791 37.178 1.00 8.66 327 PRO A C 1
ATOM 2382 O O . PRO A 1 303 ? 2.240 -17.835 36.397 1.00 9.14 327 PRO A O 1
ATOM 2386 N N . ILE A 1 304 ? 2.352 -20.043 36.779 1.00 8.11 328 ILE A N 1
ATOM 2387 C CA . ILE A 1 304 ? 2.575 -20.355 35.382 1.00 7.92 328 ILE A CA 1
ATOM 2388 C C . ILE A 1 304 ? 1.321 -19.943 34.574 1.00 7.46 328 ILE A C 1
ATOM 2389 O O . ILE A 1 304 ? 0.208 -20.204 34.975 1.00 7.93 328 ILE A O 1
ATOM 2394 N N . PRO A 1 305 ? 1.495 -19.258 33.435 1.00 7.06 329 PRO A N 1
ATOM 2395 C CA . PRO A 1 305 ? 0.287 -18.766 32.735 1.00 7.27 329 PRO A CA 1
ATOM 2396 C C . PRO A 1 305 ? -0.587 -19.865 32.141 1.00 8.05 329 PRO A C 1
ATOM 2397 O O . PRO A 1 305 ? -1.792 -19.667 31.970 1.00 9.59 329 PRO A O 1
ATOM 2401 N N . VAL A 1 306 ? 0.020 -21.000 31.819 1.00 9.20 330 VAL A N 1
ATOM 2402 C CA . VAL A 1 306 ? -0.720 -22.152 31.311 1.00 8.77 330 VAL A CA 1
ATOM 2403 C C . VAL A 1 306 ? -0.309 -23.375 32.099 1.00 9.14 330 VAL A C 1
ATOM 2404 O O . VAL A 1 306 ? 0.880 -23.646 32.217 1.00 9.03 330 VAL A O 1
ATOM 2408 N N . ARG A 1 307 ? -1.299 -24.108 32.611 1.00 10.59 331 ARG A N 1
ATOM 2409 C CA . ARG A 1 307 ? -1.070 -25.300 33.447 1.00 11.31 331 ARG A CA 1
ATOM 2410 C C . ARG A 1 307 ? -1.046 -26.529 32.566 1.00 12.26 331 ARG A C 1
ATOM 2411 O O . ARG A 1 307 ? -1.850 -26.638 31.645 1.00 13.81 331 ARG A O 1
ATOM 2419 N N . GLY A 1 308 ? -0.121 -27.447 32.841 1.00 12.44 332 GLY A N 1
ATOM 2420 C CA . GLY A 1 308 ? -0.003 -28.684 32.063 1.00 13.23 332 GLY A CA 1
ATOM 2421 C C . GLY A 1 308 ? 0.275 -28.419 30.593 1.00 12.72 332 GLY A C 1
ATOM 2422 O O . GLY A 1 308 ? -0.246 -29.106 29.722 1.00 13.94 332 GLY A O 1
ATOM 2423 N N . ALA A 1 309 ? 1.079 -27.396 30.323 1.00 13.53 333 ALA A N 1
ATOM 2424 C CA . ALA A 1 309 ? 1.405 -27.018 28.949 1.00 12.93 333 ALA A CA 1
ATOM 2425 C C . ALA A 1 309 ? 2.290 -28.038 28.262 1.00 13.63 333 ALA A C 1
ATOM 2426 O O . ALA A 1 309 ? 3.113 -28.688 28.902 1.00 13.45 333 ALA A O 1
ATOM 2428 N N . LYS A 1 310 ? 2.122 -28.147 26.949 1.00 13.83 334 LYS A N 1
ATOM 2429 C CA . LYS A 1 310 ? 3.011 -28.944 26.110 1.00 17.25 334 LYS A CA 1
ATOM 2430 C C . LYS A 1 310 ? 4.469 -28.493 26.284 1.00 19.43 334 LYS A C 1
ATOM 2431 O O . LYS A 1 310 ? 4.752 -27.310 26.496 1.00 17.19 334 LYS A O 1
ATOM 2437 N N . ASN A 1 311 ? 5.386 -29.454 26.250 1.00 26.78 335 ASN A N 1
ATOM 2438 C CA . ASN A 1 311 ? 6.803 -29.166 26.436 1.00 32.45 335 ASN A CA 1
ATOM 2439 C C . ASN A 1 311 ? 7.604 -29.418 25.164 1.00 36.86 335 ASN A C 1
ATOM 2440 O O . ASN A 1 311 ? 8.801 -29.142 25.119 1.00 43.98 335 ASN A O 1
ATOM 2445 N N . ALA A 1 312 ? 6.930 -29.942 24.140 1.00 39.72 336 ALA A N 1
ATOM 2446 C CA . ALA A 1 312 ? 7.565 -30.327 22.877 1.00 40.12 336 ALA A CA 1
ATOM 2447 C C . ALA A 1 312 ? 8.333 -29.172 22.252 1.00 41.01 336 ALA A C 1
ATOM 2448 O O . ALA A 1 312 ? 7.932 -28.011 22.369 1.00 43.54 336 ALA A O 1
ATOM 2450 N N . THR A 1 313 ? 9.440 -29.497 21.594 1.00 40.72 337 THR A N 1
ATOM 2451 C CA . THR A 1 313 ? 10.247 -28.478 20.941 1.00 38.58 337 THR A CA 1
ATOM 2452 C C . THR A 1 313 ? 10.640 -28.865 19.518 1.00 38.54 337 THR A C 1
ATOM 2453 O O . THR A 1 313 ? 10.832 -30.045 19.209 1.00 41.61 337 THR A O 1
ATOM 2457 N N . GLU A 1 314 ? 10.739 -27.850 18.663 1.00 35.30 338 GLU A N 1
ATOM 2458 C CA . GLU A 1 314 ? 11.237 -28.000 17.302 1.00 35.29 338 GLU A CA 1
ATOM 2459 C C . GLU A 1 314 ? 12.708 -27.621 17.251 1.00 29.80 338 GLU A C 1
ATOM 2460 O O . GLU A 1 314 ? 13.102 -26.576 17.774 1.00 29.01 338 GLU A O 1
ATOM 2466 N N . GLY A 1 315 ? 13.508 -28.467 16.608 1.00 26.38 339 GLY A N 1
ATOM 2467 C CA . GLY A 1 315 ? 14.896 -28.137 16.294 1.00 25.22 339 GLY A CA 1
ATOM 2468 C C . GLY A 1 315 ? 15.815 -28.005 17.493 1.00 19.77 339 GLY A C 1
ATOM 2469 O O . GLY A 1 315 ? 15.466 -28.374 18.607 1.00 20.83 339 GLY A O 1
ATOM 2470 N N . LEU A 1 316 ? 16.990 -27.439 17.256 1.00 16.19 340 LEU A N 1
ATOM 2471 C CA . LEU A 1 316 ? 18.034 -27.379 18.263 1.00 14.26 340 LEU A CA 1
ATOM 2472 C C . LEU A 1 316 ? 17.732 -26.327 19.336 1.00 13.29 340 LEU A C 1
ATOM 2473 O O . LEU A 1 316 ? 17.326 -25.202 19.008 1.00 14.57 340 LEU A O 1
ATOM 2478 N N . ALA A 1 317 ? 17.910 -26.694 20.611 1.00 12.80 341 ALA A N 1
ATOM 2479 C CA . ALA A 1 317 ? 17.847 -25.695 21.698 1.00 11.96 341 ALA A CA 1
ATOM 2480 C C . ALA A 1 317 ? 19.077 -24.791 21.722 1.00 10.29 341 ALA A C 1
ATOM 2481 O O . ALA A 1 317 ? 20.103 -25.136 21.151 1.00 9.84 341 ALA A O 1
ATOM 2483 N N . SER A 1 318 ? 18.976 -23.652 22.410 1.00 10.76 342 SER A N 1
ATOM 2484 C CA . SER A 1 318 ? 20.092 -22.683 22.452 1.00 10.29 342 SER A CA 1
ATOM 2485 C C . SER A 1 318 ? 21.431 -23.291 22.873 1.00 10.13 342 SER A C 1
ATOM 2486 O O . SER A 1 318 ? 22.471 -22.873 22.387 1.00 9.56 342 SER A O 1
ATOM 2489 N N . THR A 1 319 ? 21.388 -24.251 23.789 1.00 9.85 343 THR A N 1
ATOM 2490 C CA . THR A 1 319 ? 22.605 -24.832 24.348 1.00 10.31 343 THR A CA 1
ATOM 2491 C C . THR A 1 319 ? 22.967 -26.174 23.704 1.00 10.05 343 THR A C 1
ATOM 2492 O O . THR A 1 319 ? 23.948 -26.812 24.097 1.00 9.72 343 THR A O 1
ATOM 2496 N N . ASP A 1 320 ? 22.184 -26.610 22.717 1.00 8.82 344 ASP A N 1
ATOM 2497 C CA . ASP A 1 320 ? 22.481 -27.863 22.005 1.00 9.36 344 ASP A CA 1
ATOM 2498 C C . ASP A 1 320 ? 23.689 -27.727 21.093 1.00 8.52 344 ASP A C 1
ATOM 2499 O O . ASP A 1 320 ? 23.838 -26.716 20.396 1.00 8.50 344 ASP A O 1
ATOM 2504 N N . LEU A 1 321 ? 24.525 -28.761 21.061 1.00 8.94 345 LEU A N 1
ATOM 2505 C CA . LEU A 1 321 ? 25.588 -28.848 20.070 1.00 8.42 345 LEU A CA 1
ATOM 2506 C C . LEU A 1 321 ? 25.015 -28.726 18.665 1.00 8.00 345 LEU A C 1
ATOM 2507 O O . LEU A 1 321 ? 24.071 -29.424 18.299 1.00 8.82 345 LEU A O 1
ATOM 2512 N N . ASP A 1 322 ? 25.609 -27.833 17.876 1.00 7.35 346 ASP A N 1
ATOM 2513 C CA . ASP A 1 322 ? 25.223 -27.616 16.490 1.00 7.20 346 ASP A CA 1
ATOM 2514 C C . ASP A 1 322 ? 26.398 -27.947 15.601 1.00 7.05 346 ASP A C 1
ATOM 2515 O O . ASP A 1 322 ? 27.422 -27.262 15.613 1.00 7.18 346 ASP A O 1
ATOM 2520 N N . GLU A 1 323 ? 26.242 -29.031 14.849 1.00 7.95 347 GLU A N 1
ATOM 2521 C CA . GLU A 1 323 ? 27.293 -29.467 13.930 1.00 8.26 347 GLU A CA 1
ATOM 2522 C C . GLU A 1 323 ? 26.993 -29.115 12.471 1.00 8.30 347 GLU A C 1
ATOM 2523 O O . GLU A 1 323 ? 27.589 -29.680 11.556 1.00 9.14 347 GLU A O 1
ATOM 2529 N N . PHE A 1 324 ? 26.077 -28.164 12.269 1.00 7.26 348 PHE A N 1
ATOM 2530 C CA . PHE A 1 324 ? 25.789 -27.593 10.949 1.00 8.37 348 PHE A CA 1
ATOM 2531 C C . PHE A 1 324 ? 25.415 -28.682 9.965 1.00 8.72 348 PHE A C 1
ATOM 2532 O O . PHE A 1 324 ? 25.965 -28.787 8.858 1.00 10.21 348 PHE A O 1
ATOM 2540 N N . ARG A 1 325 ? 24.442 -29.478 10.386 1.00 9.86 349 ARG A N 1
ATOM 2541 C CA . ARG A 1 325 ? 23.924 -30.583 9.587 1.00 11.62 349 ARG A CA 1
ATOM 2542 C C . ARG A 1 325 ? 22.719 -30.152 8.776 1.00 12.13 349 ARG A C 1
ATOM 2543 O O . ARG A 1 325 ? 22.089 -29.160 9.095 1.00 15.05 349 ARG A O 1
ATOM 2551 N N . GLY A 1 326 ? 22.418 -30.894 7.715 1.00 13.12 350 GLY A N 1
ATOM 2552 C CA . GLY A 1 326 ? 21.230 -30.623 6.901 1.00 15.29 350 GLY A CA 1
ATOM 2553 C C . GLY A 1 326 ? 21.411 -29.457 5.950 1.00 16.86 350 GLY A C 1
ATOM 2554 O O . GLY A 1 326 ? 22.541 -29.053 5.654 1.00 18.80 350 GLY A O 1
ATOM 2555 N N . THR A 1 327 ? 20.297 -28.895 5.485 1.00 16.09 351 THR A N 1
ATOM 2556 C CA . THR A 1 327 ? 20.327 -27.954 4.369 1.00 16.98 351 THR A CA 1
ATOM 2557 C C . THR A 1 327 ? 20.174 -26.488 4.778 1.00 15.32 351 THR A C 1
ATOM 2558 O O . THR A 1 327 ? 20.438 -25.581 3.975 1.00 15.82 351 THR A O 1
ATOM 2562 N N . ARG A 1 328 ? 19.775 -26.265 6.031 1.00 13.01 352 ARG A N 1
ATOM 2563 C CA . ARG A 1 328 ? 19.428 -24.943 6.528 1.00 12.43 352 ARG A CA 1
ATOM 2564 C C . ARG A 1 328 ? 20.069 -24.723 7.871 1.00 8.93 352 ARG A C 1
ATOM 2565 O O . ARG A 1 328 ? 20.322 -25.672 8.594 1.00 8.77 352 ARG A O 1
ATOM 2573 N N . PHE A 1 329 ? 20.295 -23.460 8.227 1.00 7.93 353 PHE A N 1
ATOM 2574 C CA . PHE A 1 329 ? 20.742 -23.107 9.562 1.00 7.37 353 PHE A CA 1
ATOM 2575 C C . PHE A 1 329 ? 19.621 -23.315 10.577 1.00 7.34 353 PHE A C 1
ATOM 2576 O O . PHE A 1 329 ? 18.425 -23.156 10.269 1.00 8.41 353 PHE A O 1
ATOM 2584 N N . SER A 1 330 ? 20.004 -23.636 11.803 1.00 6.97 354 SER A N 1
ATOM 2585 C CA . SER A 1 330 ? 19.068 -23.530 12.906 1.00 6.76 354 SER A CA 1
ATOM 2586 C C . SER A 1 330 ? 18.596 -22.075 13.038 1.00 6.33 354 SER A C 1
ATOM 2587 O O . SER A 1 330 ? 19.213 -21.130 12.499 1.00 6.22 354 SER A O 1
ATOM 2590 N N . GLU A 1 331 ? 17.526 -21.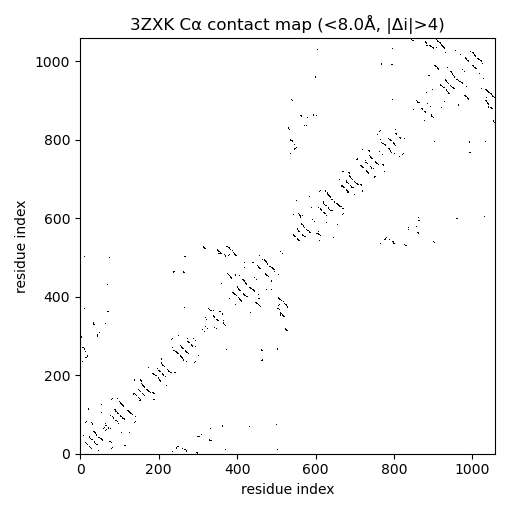885 13.804 1.00 6.39 355 GLU A N 1
ATOM 2591 C CA . GLU A 1 331 ? 16.898 -20.580 13.914 1.00 6.65 355 GLU A CA 1
ATOM 2592 C C . GLU A 1 331 ? 17.704 -19.653 14.813 1.00 6.27 355 GLU A C 1
ATOM 2593 O O . GLU A 1 331 ? 17.384 -18.480 14.934 1.00 7.43 355 GLU A O 1
ATOM 2599 N N . HIS A 1 332 ? 18.783 -20.161 15.406 1.00 5.55 356 HIS A N 1
ATOM 2600 C CA . HIS A 1 332 ? 19.617 -19.316 16.284 1.00 5.07 356 HIS A CA 1
ATOM 2601 C C . HIS A 1 332 ? 20.614 -18.431 15.550 1.00 4.67 356 HIS A C 1
ATOM 2602 O O . HIS A 1 332 ? 21.108 -17.444 16.113 1.00 5.69 356 HIS A O 1
ATOM 2609 N N . TRP A 1 333 ? 20.925 -18.744 14.296 1.00 4.26 357 TRP A N 1
ATOM 2610 C CA . TRP A 1 333 ? 21.989 -18.025 13.585 1.00 3.88 357 TRP A CA 1
ATOM 2611 C C . TRP A 1 333 ? 21.477 -16.912 12.739 1.00 4.18 357 TRP A C 1
ATOM 2612 O O . TRP A 1 333 ? 20.425 -17.039 12.073 1.00 4.55 357 TRP A O 1
ATOM 2623 N N . GLU A 1 334 ? 22.231 -15.810 12.759 1.00 3.40 358 GLU A N 1
ATOM 2624 C CA . GLU A 1 334 ? 21.971 -14.669 11.879 1.00 3.62 358 GLU A CA 1
ATOM 2625 C C . GLU A 1 334 ? 23.276 -14.058 11.441 1.00 3.03 358 GLU A C 1
ATOM 2626 O O . GLU A 1 334 ? 24.203 -13.878 12.252 1.00 3.69 358 GLU A O 1
ATOM 2632 N N . TRP A 1 335 ? 23.366 -13.727 10.165 1.00 2.83 359 TRP A N 1
ATOM 2633 C CA . TRP A 1 335 ? 24.555 -13.077 9.644 1.00 2.88 359 TRP A CA 1
ATOM 2634 C C . TRP A 1 335 ? 24.578 -11.611 10.003 1.00 2.98 359 TRP A C 1
ATOM 2635 O O . TRP A 1 335 ? 23.522 -11.019 10.191 1.00 3.36 359 TRP A O 1
ATOM 2646 N N . ASN A 1 336 ? 25.772 -11.016 10.100 1.00 3.06 360 ASN A N 1
ATOM 2647 C CA . ASN A 1 336 ? 25.918 -9.560 10.181 1.00 3.23 360 ASN A CA 1
ATOM 2648 C C . ASN A 1 336 ? 25.747 -8.984 8.761 1.00 3.19 360 ASN A C 1
ATOM 2649 O O . ASN A 1 336 ? 26.612 -9.170 7.919 1.00 3.40 360 ASN A O 1
ATOM 2654 N N . HIS A 1 337 ? 24.611 -8.328 8.489 1.00 3.35 361 HIS A N 1
ATOM 2655 C CA . HIS A 1 337 ? 24.177 -7.940 7.115 1.00 3.32 361 HIS A CA 1
ATOM 2656 C C . HIS A 1 337 ? 23.872 -9.175 6.260 1.00 3.36 361 HIS A C 1
ATOM 2657 O O . HIS A 1 337 ? 24.148 -10.293 6.681 1.00 3.34 361 HIS A O 1
ATOM 2664 N N . ASN A 1 338 ? 23.262 -9.002 5.098 1.00 3.55 362 ASN A N 1
ATOM 2665 C CA . ASN A 1 338 ? 22.980 -10.137 4.236 1.00 3.58 362 ASN A CA 1
ATOM 2666 C C . ASN A 1 338 ? 24.274 -10.829 3.848 1.00 3.84 362 ASN A C 1
ATOM 2667 O O . ASN A 1 338 ? 25.304 -10.177 3.581 1.00 4.11 362 ASN A O 1
ATOM 2672 N N . PRO A 1 339 ? 24.236 -12.163 3.810 1.00 4.11 363 PRO A N 1
ATOM 2673 C CA . PRO A 1 339 ? 25.415 -12.907 3.416 1.00 4.58 363 PRO A CA 1
ATOM 2674 C C . PRO A 1 339 ? 25.645 -12.878 1.894 1.00 5.49 363 PRO A C 1
ATOM 2675 O O . PRO A 1 339 ? 24.690 -12.653 1.120 1.00 6.88 363 PRO A O 1
ATOM 2679 N N . ASP A 1 340 ? 26.895 -13.068 1.483 1.00 5.64 364 ASP A N 1
ATOM 2680 C CA . ASP A 1 340 ? 27.211 -13.418 0.093 1.00 6.74 364 ASP A CA 1
ATOM 2681 C C . ASP A 1 340 ? 27.030 -14.939 -0.038 1.00 6.68 364 ASP A C 1
ATOM 2682 O O . ASP A 1 340 ? 27.847 -15.733 0.448 1.00 7.03 364 ASP A O 1
ATOM 2687 N N . THR A 1 341 ? 25.943 -15.335 -0.685 1.00 7.13 365 THR A N 1
ATOM 2688 C CA . THR A 1 341 ? 25.605 -16.748 -0.727 1.00 6.69 365 THR A CA 1
ATOM 2689 C C . THR A 1 341 ? 26.544 -17.576 -1.599 1.00 7.25 365 THR A C 1
ATOM 2690 O O . THR A 1 341 ? 26.563 -18.794 -1.483 1.00 9.56 365 THR A O 1
ATOM 2694 N N . SER A 1 342 ? 27.342 -16.925 -2.440 1.00 7.78 366 SER A N 1
ATOM 2695 C CA . SER A 1 342 ? 28.277 -17.642 -3.294 1.00 8.05 366 SER A CA 1
ATOM 2696 C C . SER A 1 342 ? 29.532 -18.061 -2.485 1.00 8.20 366 SER A C 1
ATOM 2697 O O . SER A 1 342 ? 30.382 -18.821 -2.995 1.00 9.95 366 SER A O 1
ATOM 2700 N N . LYS A 1 343 ? 29.616 -17.576 -1.239 1.00 6.93 367 LYS A N 1
ATOM 2701 C CA . LYS A 1 343 ? 30.830 -17.702 -0.432 1.00 6.56 367 LYS A CA 1
ATOM 2702 C C . LYS A 1 343 ? 30.680 -18.555 0.828 1.00 6.24 367 LYS A C 1
ATOM 2703 O O . LYS A 1 343 ? 31.636 -18.718 1.561 1.00 7.30 367 LYS A O 1
ATOM 2709 N N . PHE A 1 344 ? 29.503 -19.131 1.064 1.00 5.78 368 PHE A N 1
ATOM 2710 C CA . PHE A 1 344 ? 29.354 -20.142 2.119 1.00 6.18 368 PHE A CA 1
ATOM 2711 C C . PHE A 1 344 ? 28.558 -21.339 1.628 1.00 7.02 368 PHE A C 1
ATOM 2712 O O . PHE A 1 344 ? 27.725 -21.224 0.710 1.00 7.74 368 PHE A O 1
ATOM 2720 N N . THR A 1 345 ? 28.782 -22.490 2.257 1.00 7.36 369 THR A N 1
ATOM 2721 C CA . THR A 1 345 ? 27.983 -23.680 1.941 1.00 8.84 369 THR A CA 1
ATOM 2722 C C . THR A 1 345 ? 27.834 -24.525 3.184 1.00 8.41 369 THR A C 1
ATOM 2723 O O . THR A 1 345 ? 28.799 -24.715 3.935 1.00 8.98 369 THR A O 1
ATOM 2727 N N . LEU A 1 346 ? 26.630 -25.036 3.398 1.00 7.88 370 LEU A N 1
ATOM 2728 C CA . LEU A 1 346 ? 26.388 -26.095 4.372 1.00 8.21 370 LEU A CA 1
ATOM 2729 C C . LEU A 1 346 ? 26.597 -27.418 3.639 1.00 9.34 370 LEU A C 1
ATOM 2730 O O . LEU A 1 346 ? 25.933 -27.670 2.641 1.00 11.28 370 LEU A O 1
ATOM 2735 N N . LEU A 1 347 ? 27.507 -28.260 4.136 1.00 9.54 371 LEU A N 1
ATOM 2736 C CA . LEU A 1 347 ? 28.026 -29.433 3.385 1.00 10.83 371 LEU A CA 1
ATOM 2737 C C . LEU A 1 347 ? 27.120 -30.639 3.321 1.00 12.57 371 LEU A C 1
ATOM 2738 O O . LEU A 1 347 ? 27.278 -31.498 2.430 1.00 14.12 371 LEU A O 1
ATOM 2743 N N . GLY A 1 348 ? 26.220 -30.748 4.292 1.00 13.18 372 GLY A N 1
ATOM 2744 C CA . GLY A 1 348 ? 25.334 -31.918 4.376 1.00 14.85 372 GLY A CA 1
ATOM 2745 C C . GLY A 1 348 ? 26.104 -33.205 4.600 1.00 16.55 372 GLY A C 1
ATOM 2746 O O . GLY A 1 348 ? 27.197 -33.192 5.177 1.00 17.78 372 GLY A O 1
ATOM 2747 N N . GLY A 1 349 ? 25.548 -34.320 4.143 1.00 18.53 373 GLY A N 1
ATOM 2748 C CA . GLY A 1 349 ? 26.181 -35.622 4.375 1.00 20.73 373 GLY A CA 1
ATOM 2749 C C . GLY A 1 349 ? 26.241 -36.007 5.846 1.00 21.39 373 GLY A C 1
ATOM 2750 O O . GLY A 1 349 ? 25.518 -35.445 6.669 1.00 21.98 373 GLY A O 1
ATOM 2751 N N . ASN A 1 350 ? 27.119 -36.952 6.179 1.00 23.77 374 ASN A N 1
ATOM 2752 C CA . ASN A 1 350 ? 27.153 -37.530 7.528 1.00 24.07 374 ASN A CA 1
ATOM 2753 C C . ASN A 1 350 ? 27.610 -36.542 8.595 1.00 24.33 374 ASN A C 1
ATOM 2754 O O . ASN A 1 350 ? 27.108 -36.545 9.722 1.00 25.98 374 ASN A O 1
ATOM 2759 N N . GLU A 1 351 ? 28.548 -35.680 8.226 1.00 22.20 375 GLU A N 1
ATOM 2760 C CA . GLU A 1 351 ? 29.216 -34.837 9.201 1.00 23.18 375 GLU A CA 1
ATOM 2761 C C . GLU A 1 351 ? 28.685 -33.410 9.221 1.00 20.17 375 GLU A C 1
ATOM 2762 O O . GLU A 1 351 ? 28.847 -32.707 10.218 1.00 17.52 375 GLU A O 1
ATOM 2768 N N . GLY A 1 352 ? 28.047 -32.969 8.138 1.00 16.72 376 GLY A N 1
ATOM 2769 C CA . GLY A 1 352 ? 27.673 -31.558 8.043 1.00 14.42 376 GLY A CA 1
ATOM 2770 C C . GLY A 1 352 ? 28.912 -30.676 7.986 1.00 11.91 376 GLY A C 1
ATOM 2771 O O . GLY A 1 352 ? 29.954 -31.063 7.453 1.00 11.78 376 GLY A O 1
ATOM 2772 N N . GLY A 1 353 ? 28.796 -29.494 8.569 1.00 8.65 377 GLY A N 1
ATOM 2773 C CA . GLY A 1 353 ? 29.857 -28.508 8.504 1.00 7.47 377 GLY A CA 1
ATOM 2774 C C . GLY A 1 353 ? 29.484 -27.330 7.626 1.00 6.92 377 GLY A C 1
ATOM 2775 O O . GLY A 1 353 ? 28.747 -27.461 6.648 1.00 8.22 377 GLY A O 1
ATOM 2776 N N . LEU A 1 354 ? 29.983 -26.170 8.036 1.00 5.48 378 LEU A N 1
ATOM 2777 C CA . LEU A 1 354 ? 29.785 -24.935 7.320 1.00 4.96 378 LEU A CA 1
ATOM 2778 C C . LEU A 1 354 ? 31.104 -24.454 6.699 1.00 4.65 378 LEU A C 1
ATOM 2779 O O . LEU A 1 354 ? 32.092 -24.244 7.410 1.00 5.10 378 LEU A O 1
ATOM 2784 N N . ILE A 1 355 ? 31.135 -24.285 5.378 1.00 4.55 379 ILE A N 1
ATOM 2785 C CA . ILE A 1 355 ? 32.300 -23.675 4.714 1.00 4.56 379 ILE A CA 1
ATOM 2786 C C . ILE A 1 355 ? 32.098 -22.177 4.608 1.00 4.25 379 ILE A C 1
ATOM 2787 O O . ILE A 1 355 ? 31.069 -21.706 4.094 1.00 5.28 379 ILE A O 1
ATOM 2792 N N . LEU A 1 356 ? 33.033 -21.421 5.184 1.00 4.04 380 LEU A N 1
ATOM 2793 C CA . LEU A 1 356 ? 33.085 -19.964 5.014 1.00 4.18 380 LEU A CA 1
ATOM 2794 C C . LEU A 1 356 ? 34.273 -19.638 4.115 1.00 4.57 380 LEU A C 1
ATOM 2795 O O . LEU A 1 356 ? 35.455 -19.779 4.545 1.00 4.72 380 LEU A O 1
ATOM 2800 N N . ARG A 1 357 ? 34.007 -19.285 2.852 1.00 4.98 381 ARG A N 1
ATOM 2801 C CA . ARG A 1 357 ? 35.052 -18.747 1.981 1.00 5.21 381 ARG A CA 1
ATOM 2802 C C . ARG A 1 357 ? 35.213 -17.269 2.235 1.00 5.18 381 ARG A C 1
ATOM 2803 O O . ARG A 1 357 ? 34.221 -16.579 2.413 1.00 5.49 381 ARG A O 1
ATOM 2811 N N . THR A 1 358 ? 36.442 -16.756 2.282 1.00 5.41 382 THR A N 1
ATOM 2812 C CA . THR A 1 358 ? 36.570 -15.299 2.426 1.00 5.45 382 THR A CA 1
ATOM 2813 C C . THR A 1 358 ? 35.751 -14.552 1.350 1.00 5.88 382 THR A C 1
ATOM 2814 O O . THR A 1 358 ? 35.809 -14.888 0.153 1.00 7.05 382 THR A O 1
ATOM 2818 N N . ALA A 1 359 ? 35.003 -13.551 1.785 1.00 5.83 383 ALA A N 1
ATOM 2819 C CA . ALA A 1 359 ? 34.091 -12.862 0.884 1.00 6.48 383 ALA A CA 1
ATOM 2820 C C . ALA A 1 359 ? 34.460 -11.394 0.689 1.00 6.89 383 ALA A C 1
ATOM 2821 O O . ALA A 1 359 ? 33.964 -10.758 -0.236 1.00 9.20 383 ALA A O 1
ATOM 2823 N N . THR A 1 360 ? 35.347 -10.872 1.535 1.00 6.43 384 THR A N 1
ATOM 2824 C CA . THR A 1 360 ? 35.724 -9.448 1.502 1.00 5.71 384 THR A CA 1
ATOM 2825 C C . THR A 1 360 ? 37.217 -9.301 1.752 1.00 5.99 384 THR A C 1
ATOM 2826 O O . THR A 1 360 ? 37.779 -9.975 2.630 1.00 6.35 384 THR A O 1
ATOM 2830 N N . VAL A 1 361 ? 37.850 -8.417 0.995 1.00 6.26 385 VAL A N 1
ATOM 2831 C CA . VAL A 1 361 ? 39.240 -8.012 1.250 1.00 6.16 385 VAL A CA 1
ATOM 2832 C C . VAL A 1 361 ? 39.180 -6.710 2.023 1.00 6.66 385 VAL A C 1
ATOM 2833 O O . VAL A 1 361 ? 38.682 -5.707 1.531 1.00 7.64 385 VAL A O 1
ATOM 2837 N N . THR A 1 362 ? 39.677 -6.752 3.255 1.00 7.31 386 THR A N 1
ATOM 2838 C CA . THR A 1 362 ? 39.614 -5.623 4.184 1.00 7.13 386 THR A CA 1
ATOM 2839 C C . THR A 1 362 ? 40.594 -5.847 5.349 1.00 7.12 386 THR A C 1
ATOM 2840 O O . THR A 1 362 ? 40.961 -7.002 5.641 1.00 7.05 386 THR A O 1
ATOM 2844 N N . GLY A 1 363 ? 41.017 -4.752 5.992 1.00 7.49 387 GLY A N 1
ATOM 2845 C CA . GLY A 1 363 ? 41.709 -4.818 7.296 1.00 7.67 387 GLY A CA 1
ATOM 2846 C C . GLY A 1 363 ? 40.739 -4.683 8.461 1.00 7.64 387 GLY A C 1
ATOM 2847 O O . GLY A 1 363 ? 41.132 -4.770 9.629 1.00 8.35 387 GLY A O 1
ATOM 2848 N N . ASP A 1 364 ? 39.462 -4.519 8.132 1.00 6.76 388 ASP A N 1
ATOM 2849 C CA . ASP A 1 364 ? 38.451 -4.073 9.109 1.00 6.82 388 ASP A CA 1
ATOM 2850 C C . ASP A 1 364 ? 37.403 -5.173 9.282 1.00 5.84 388 ASP A C 1
ATOM 2851 O O . ASP A 1 364 ? 36.578 -5.365 8.397 1.00 5.57 388 ASP A O 1
ATOM 2856 N N . LEU A 1 365 ? 37.389 -5.854 10.438 1.00 5.28 389 LEU A N 1
ATOM 2857 C CA . LEU A 1 365 ? 36.339 -6.867 10.703 1.00 4.77 389 LEU A CA 1
ATOM 2858 C C . LEU A 1 365 ? 34.915 -6.338 10.460 1.00 4.33 389 LEU A C 1
ATOM 2859 O O . LEU A 1 365 ? 34.056 -7.052 9.982 1.00 4.22 389 LEU A O 1
ATOM 2864 N N . PHE A 1 366 ? 34.670 -5.061 10.757 1.00 3.95 390 PHE A N 1
ATOM 2865 C CA . PHE A 1 366 ? 33.295 -4.543 10.577 1.00 4.35 390 PHE A CA 1
ATOM 2866 C C . PHE A 1 366 ? 32.893 -4.391 9.110 1.00 4.70 390 PHE A C 1
ATOM 2867 O O . PHE A 1 366 ? 31.698 -4.231 8.806 1.00 5.30 390 PHE A O 1
ATOM 2875 N N . ALA A 1 367 ? 33.866 -4.428 8.200 1.00 4.77 391 ALA A N 1
ATOM 2876 C CA . ALA A 1 367 ? 33.555 -4.372 6.784 1.00 4.91 391 ALA A CA 1
ATOM 2877 C C . ALA A 1 367 ? 33.411 -5.759 6.180 1.00 5.20 391 ALA A C 1
ATOM 2878 O O . ALA A 1 367 ? 33.036 -5.881 5.022 1.00 5.93 391 ALA A O 1
ATOM 2880 N N . ALA A 1 368 ? 33.728 -6.804 6.948 1.00 4.97 392 ALA A N 1
ATOM 2881 C CA . ALA A 1 368 ? 33.741 -8.173 6.378 1.00 4.79 392 ALA A CA 1
ATOM 2882 C C . ALA A 1 368 ? 32.349 -8.732 6.204 1.00 4.30 392 ALA A C 1
ATOM 2883 O O . ALA A 1 368 ? 31.584 -8.725 7.166 1.00 3.99 392 ALA A O 1
ATOM 2885 N N . ARG A 1 369 ? 32.067 -9.317 5.038 1.00 4.04 393 ARG A N 1
ATOM 2886 C CA . ARG A 1 369 ? 30.814 -10.030 4.820 1.00 4.08 393 ARG A CA 1
ATOM 2887 C C . ARG A 1 369 ? 30.962 -11.410 5.429 1.00 3.80 393 ARG A C 1
ATOM 2888 O O . ARG A 1 369 ? 32.077 -11.900 5.657 1.00 4.13 393 ARG A O 1
ATOM 2896 N N . ASN A 1 370 ? 29.805 -12.001 5.716 1.00 3.81 394 ASN A N 1
ATOM 2897 C CA . ASN A 1 370 ? 29.710 -13.399 6.149 1.00 3.83 394 ASN A CA 1
ATOM 2898 C C . ASN A 1 370 ? 30.288 -13.671 7.527 1.00 3.84 394 ASN A C 1
ATOM 2899 O O . ASN A 1 370 ? 30.853 -14.708 7.776 1.00 5.01 394 ASN A O 1
ATOM 2904 N N . THR A 1 371 ? 30.089 -12.738 8.451 1.00 3.44 395 THR A N 1
ATOM 2905 C CA . THR A 1 371 ? 30.239 -13.024 9.873 1.00 3.24 395 THR A CA 1
ATOM 2906 C C . THR A 1 371 ? 28.908 -13.591 10.407 1.00 3.48 395 THR A C 1
ATOM 2907 O O . THR A 1 371 ? 27.879 -12.948 10.299 1.00 3.41 395 THR A O 1
ATOM 2911 N N . LEU A 1 372 ? 28.953 -14.807 10.946 1.00 3.11 396 LEU A N 1
ATOM 2912 C CA . LEU A 1 372 ? 27.745 -15.527 11.380 1.00 3.11 396 LEU A CA 1
ATOM 2913 C C . LEU A 1 372 ? 27.657 -15.375 12.887 1.00 3.57 396 LEU A C 1
ATOM 2914 O O . LEU A 1 372 ? 28.625 -15.673 13.595 1.00 4.29 396 LEU A O 1
ATOM 2919 N N . THR A 1 373 ? 26.508 -14.926 13.375 1.00 3.52 397 THR A N 1
ATOM 2920 C CA . THR A 1 373 ? 26.363 -14.566 14.790 1.00 4.18 397 THR A CA 1
ATOM 2921 C C . THR A 1 373 ? 25.186 -15.259 15.461 1.00 3.82 397 THR A C 1
ATOM 2922 O O . THR A 1 373 ? 24.249 -15.793 14.803 1.00 4.16 397 THR A O 1
ATOM 2926 N N . ARG A 1 374 ? 25.210 -15.229 16.781 1.00 3.96 398 ARG A N 1
ATOM 2927 C CA . ARG A 1 374 ? 24.100 -15.721 17.568 1.00 4.20 398 ARG A CA 1
ATOM 2928 C C . ARG A 1 374 ? 24.105 -15.090 18.956 1.00 4.60 398 ARG A C 1
ATOM 2929 O O . ARG A 1 374 ? 25.131 -14.616 19.430 1.00 4.32 398 ARG A O 1
ATOM 2937 N N . ARG A 1 375 ? 22.931 -15.078 19.570 1.00 4.59 399 ARG A N 1
ATOM 2938 C CA . ARG A 1 375 ? 22.705 -14.424 20.874 1.00 4.98 399 ARG A CA 1
ATOM 2939 C C . ARG A 1 375 ? 23.395 -15.173 21.991 1.00 5.03 399 ARG A C 1
ATOM 2940 O O . ARG A 1 375 ? 23.467 -16.389 21.962 1.00 6.44 399 ARG A O 1
ATOM 2948 N N . ILE A 1 376 ? 23.903 -14.424 22.964 1.00 4.75 400 ILE A N 1
ATOM 2949 C CA . ILE A 1 376 ? 24.478 -14.998 24.181 1.00 4.82 400 ILE A CA 1
ATOM 2950 C C . ILE A 1 376 ? 23.338 -15.152 25.215 1.00 5.49 400 ILE A C 1
ATOM 2951 O O . ILE A 1 376 ? 22.599 -14.190 25.474 1.00 5.78 400 ILE A O 1
ATOM 2956 N N . ALA A 1 377 ? 23.226 -16.328 25.833 1.00 5.32 401 ALA A N 1
ATOM 2957 C CA . ALA A 1 377 ? 22.260 -16.496 26.915 1.00 6.06 401 ALA A CA 1
ATOM 2958 C C . ALA A 1 377 ? 22.899 -16.100 28.236 1.00 5.89 401 ALA A C 1
ATOM 2959 O O . ALA A 1 377 ? 24.059 -16.376 28.483 1.00 7.42 401 ALA A O 1
ATOM 2961 N N . GLY A 1 378 ? 22.126 -15.439 29.091 1.00 6.07 402 GLY A N 1
ATOM 2962 C CA . GLY A 1 378 ? 22.666 -14.892 30.315 1.00 6.07 402 GLY A CA 1
ATOM 2963 C C . GLY A 1 378 ? 22.294 -15.683 31.545 1.00 6.62 402 GLY A C 1
ATOM 2964 O O . GLY A 1 378 ? 21.435 -16.555 31.499 1.00 7.78 402 GLY A O 1
ATOM 2965 N N . PRO A 1 379 ? 22.906 -15.329 32.675 1.00 7.14 403 PRO A N 1
ATOM 2966 C CA . PRO A 1 379 ? 23.816 -14.171 32.780 1.00 7.33 403 PRO A CA 1
ATOM 2967 C C . PRO A 1 379 ? 25.259 -14.402 32.306 1.00 7.06 403 PRO A C 1
ATOM 2968 O O . PRO A 1 379 ? 25.957 -13.416 32.053 1.00 7.23 403 PRO A O 1
ATOM 2972 N N . LYS A 1 380 ? 25.691 -15.668 32.209 1.00 7.38 404 LYS A N 1
ATOM 2973 C CA . LYS A 1 380 ? 27.057 -16.003 31.768 1.00 6.74 404 LYS A CA 1
ATOM 2974 C C . LYS A 1 380 ? 27.039 -17.252 30.919 1.00 6.49 404 LYS A C 1
ATOM 2975 O O . LYS A 1 380 ? 26.384 -18.224 31.268 1.00 7.27 404 LYS A O 1
ATOM 2981 N N . ALA A 1 381 ? 27.778 -17.228 29.817 1.00 5.91 405 ALA A N 1
ATOM 2982 C CA . ALA A 1 381 ? 27.835 -18.377 28.912 1.00 6.60 405 ALA A CA 1
ATOM 2983 C C . ALA A 1 381 ? 29.157 -18.458 28.197 1.00 6.62 405 ALA A C 1
ATOM 2984 O O . ALA A 1 381 ? 29.806 -17.429 27.936 1.00 6.53 405 ALA A O 1
ATOM 2986 N N . SER A 1 382 ? 29.518 -19.688 27.858 1.00 6.75 406 SER A N 1
ATOM 2987 C CA . SER A 1 382 ? 30.720 -19.949 27.105 1.00 7.44 406 SER A CA 1
ATOM 2988 C C . SER A 1 382 ? 30.294 -20.357 25.707 1.00 6.63 406 SER A C 1
ATOM 2989 O O . SER A 1 382 ? 29.400 -21.175 25.571 1.00 8.11 406 SER A O 1
ATOM 2992 N N . GLY A 1 383 ? 30.877 -19.747 24.667 1.00 5.59 407 GLY A N 1
ATOM 2993 C CA . GLY A 1 383 ? 30.589 -20.181 23.292 1.00 5.72 407 GLY A CA 1
ATOM 2994 C C . GLY A 1 383 ? 31.847 -20.787 22.697 1.00 6.45 407 GLY A C 1
ATOM 2995 O O . GLY A 1 383 ? 32.919 -20.165 22.711 1.00 6.62 407 GLY A O 1
ATOM 2996 N N . ILE A 1 384 ? 31.739 -22.008 22.189 1.00 6.76 408 ILE A N 1
ATOM 2997 C CA . ILE A 1 384 ? 32.885 -22.736 21.653 1.00 7.56 408 ILE A CA 1
ATOM 2998 C C . ILE A 1 384 ? 32.671 -23.085 20.179 1.00 6.95 408 ILE A C 1
ATOM 2999 O O . ILE A 1 384 ? 31.692 -23.745 19.821 1.00 7.41 408 ILE A O 1
ATOM 3004 N N . PHE A 1 385 ? 33.566 -22.600 19.329 1.00 6.75 409 PHE A N 1
ATOM 3005 C CA . PHE A 1 385 ? 33.588 -22.919 17.905 1.00 6.79 409 PHE A CA 1
ATOM 3006 C C . PHE A 1 385 ? 34.698 -23.916 17.616 1.00 6.70 409 PHE A C 1
ATOM 3007 O O . PHE A 1 385 ? 35.824 -23.767 18.106 1.00 7.91 409 PHE A O 1
ATOM 3015 N N . ARG A 1 386 ? 34.391 -24.918 16.802 1.00 6.63 410 ARG A N 1
ATOM 3016 C CA . ARG A 1 386 ? 35.350 -25.936 16.395 1.00 7.38 410 ARG A CA 1
ATOM 3017 C C . ARG A 1 386 ? 35.573 -25.766 14.884 1.00 7.49 410 ARG A C 1
ATOM 3018 O O . ARG A 1 386 ? 34.606 -25.781 14.114 1.00 7.34 410 ARG A O 1
ATOM 3026 N N . LEU A 1 387 ? 36.824 -25.539 14.478 1.00 7.77 411 LEU A N 1
ATOM 3027 C CA . LEU A 1 387 ? 37.159 -25.197 13.079 1.00 6.93 411 LEU A CA 1
ATOM 3028 C C . LEU A 1 387 ? 38.240 -26.059 12.483 1.00 6.84 411 LEU A C 1
ATOM 3029 O O . LEU A 1 387 ? 39.115 -26.563 13.204 1.00 7.75 411 LEU A O 1
ATOM 3034 N N . ASP A 1 388 ? 38.162 -26.255 11.171 1.00 7.20 412 ASP A N 1
ATOM 3035 C CA . ASP A 1 388 ? 39.299 -26.736 10.383 1.00 7.38 412 ASP A CA 1
ATOM 3036 C C . ASP A 1 388 ? 39.796 -25.543 9.529 1.00 6.74 412 ASP A C 1
ATOM 3037 O O . ASP A 1 388 ? 39.061 -25.050 8.667 1.00 8.06 412 ASP A O 1
ATOM 3042 N N . VAL A 1 389 ? 41.014 -25.068 9.775 1.00 6.09 413 VAL A N 1
ATOM 3043 C CA . VAL A 1 389 ? 41.474 -23.837 9.121 1.00 5.31 413 VAL A CA 1
ATOM 3044 C C . VAL A 1 389 ? 42.603 -24.069 8.102 1.00 5.60 413 VAL A C 1
ATOM 3045 O O . VAL A 1 389 ? 43.300 -23.133 7.693 1.00 6.20 413 VAL A O 1
ATOM 3049 N N . ARG A 1 390 ? 42.762 -25.320 7.662 1.00 5.75 414 ARG A N 1
ATOM 3050 C CA . ARG A 1 390 ? 43.810 -25.654 6.690 1.00 6.59 414 ARG A CA 1
ATOM 3051 C C . ARG A 1 390 ? 43.683 -24.877 5.386 1.00 6.56 414 ARG A C 1
ATOM 3052 O O . ARG A 1 390 ? 44.695 -24.616 4.719 1.00 7.86 414 ARG A O 1
ATOM 3060 N N . GLY A 1 391 ? 42.447 -24.503 5.030 1.00 5.98 415 GLY A N 1
ATOM 3061 C CA . GLY A 1 391 ? 42.192 -23.784 3.780 1.00 6.14 415 GLY A CA 1
ATOM 3062 C C . GLY A 1 391 ? 42.493 -22.294 3.794 1.00 5.74 415 GLY A C 1
ATOM 3063 O O . GLY A 1 391 ? 42.273 -21.614 2.780 1.00 6.22 415 GLY A O 1
ATOM 3064 N N . MET A 1 392 ? 42.968 -21.766 4.927 1.00 6.17 416 MET A N 1
ATOM 3065 C CA . MET A 1 392 ? 43.350 -20.343 4.945 1.00 6.04 416 MET A CA 1
ATOM 3066 C C . MET A 1 392 ? 44.494 -20.029 3.991 1.00 6.83 416 MET A C 1
ATOM 3067 O O . MET A 1 392 ? 45.417 -20.845 3.811 1.00 7.42 416 MET A O 1
ATOM 3072 N N . ARG A 1 393 ? 44.425 -18.856 3.376 1.00 6.85 417 ARG A N 1
ATOM 3073 C CA . ARG A 1 393 ? 45.483 -18.388 2.471 1.00 8.30 417 ARG A CA 1
ATOM 3074 C C . ARG A 1 393 ? 46.181 -17.157 3.052 1.00 7.46 417 ARG A C 1
ATOM 3075 O O . ARG A 1 393 ? 45.676 -16.547 4.010 1.00 6.80 417 ARG A O 1
ATOM 3083 N N . ASP A 1 394 ? 47.330 -16.792 2.484 1.00 6.74 418 ASP A N 1
ATOM 3084 C CA . ASP A 1 394 ? 48.076 -15.619 2.937 1.00 8.02 418 ASP A CA 1
ATOM 3085 C C . ASP A 1 394 ? 47.181 -14.364 3.131 1.00 7.89 418 ASP A C 1
ATOM 3086 O O . ASP A 1 394 ? 46.459 -13.919 2.233 1.00 9.20 418 ASP A O 1
ATOM 3091 N N . GLY A 1 395 ? 47.254 -13.804 4.333 1.00 6.42 419 GLY A N 1
ATOM 3092 C CA . GLY A 1 395 ? 46.513 -12.614 4.717 1.00 7.37 419 GLY A CA 1
ATOM 3093 C C . GLY A 1 395 ? 45.150 -12.893 5.333 1.00 6.28 419 GLY A C 1
ATOM 3094 O O . GLY A 1 395 ? 44.474 -11.975 5.745 1.00 6.81 419 GLY A O 1
ATOM 3095 N N . ASP A 1 396 ? 44.727 -14.155 5.396 1.00 5.20 420 ASP A N 1
ATOM 3096 C CA . ASP A 1 396 ? 43.409 -14.470 5.938 1.00 5.07 420 ASP A CA 1
ATOM 3097 C C . ASP A 1 396 ? 43.383 -14.354 7.461 1.00 4.27 420 ASP A C 1
ATOM 3098 O O . ASP A 1 396 ? 44.407 -14.578 8.151 1.00 5.02 420 ASP A O 1
ATOM 3103 N N . ARG A 1 397 ? 42.229 -13.929 7.971 1.00 4.38 421 ARG A N 1
ATOM 3104 C CA . ARG A 1 397 ? 42.008 -13.786 9.392 1.00 3.79 421 ARG A CA 1
ATOM 3105 C C . ARG A 1 397 ? 40.652 -14.451 9.670 1.00 3.49 421 ARG A C 1
ATOM 3106 O O . ARG A 1 397 ? 39.643 -14.087 9.075 1.00 3.72 421 ARG A O 1
ATOM 3114 N N . ALA A 1 398 ? 40.619 -15.425 10.563 1.00 3.66 422 ALA A N 1
ATOM 3115 C CA . ALA A 1 398 ? 39.361 -16.106 10.864 1.00 3.95 422 ALA A CA 1
ATOM 3116 C C . ALA A 1 398 ? 39.289 -16.367 12.368 1.00 4.58 422 ALA A C 1
ATOM 3117 O O . ALA A 1 398 ? 40.343 -16.398 13.034 1.00 5.59 422 ALA A O 1
ATOM 3119 N N . GLY A 1 399 ? 38.088 -16.490 12.911 1.00 4.66 423 GLY A N 1
ATOM 3120 C CA . GLY A 1 399 ? 37.975 -16.822 14.335 1.00 4.80 423 GLY A CA 1
ATOM 3121 C C . GLY A 1 399 ? 36.648 -16.610 15.008 1.00 4.78 423 GLY A C 1
ATOM 3122 O O . GLY A 1 399 ? 35.612 -16.495 14.360 1.00 4.33 423 GLY A O 1
ATOM 3123 N N . ALA A 1 400 ? 36.719 -16.537 16.330 1.00 4.58 424 ALA A N 1
ATOM 3124 C CA . ALA A 1 400 ? 35.558 -16.416 17.170 1.00 4.27 424 ALA A CA 1
ATOM 3125 C C . ALA A 1 400 ? 35.543 -15.027 17.807 1.00 4.27 424 ALA A C 1
ATOM 3126 O O . ALA A 1 400 ? 36.473 -14.644 18.516 1.00 4.64 424 ALA A O 1
ATOM 3128 N N . VAL A 1 401 ? 34.506 -14.260 17.492 1.00 4.12 425 VAL A N 1
ATOM 3129 C CA . VAL A 1 401 ? 34.399 -12.896 17.901 1.00 4.06 425 VAL A CA 1
ATOM 3130 C C . VAL A 1 401 ? 33.270 -12.681 18.904 1.00 4.34 425 VAL A C 1
ATOM 3131 O O . VAL A 1 401 ? 32.169 -13.270 18.806 1.00 4.86 425 VAL A O 1
ATOM 3135 N N . LEU A 1 402 ? 33.580 -11.847 19.894 1.00 4.68 426 LEU A N 1
ATOM 3136 C CA . LEU A 1 402 ? 32.599 -11.260 20.794 1.00 4.50 426 LEU A CA 1
ATOM 3137 C C . LEU A 1 402 ? 32.173 -9.986 20.069 1.00 5.08 426 LEU A C 1
ATOM 3138 O O . LEU A 1 402 ? 32.925 -8.988 20.048 1.00 5.43 426 LEU A O 1
ATOM 3143 N N . PHE A 1 403 ? 31.012 -10.052 19.401 1.00 4.96 427 PHE A N 1
ATOM 3144 C CA . PHE A 1 403 ? 30.688 -9.084 18.366 1.00 5.36 427 PHE A CA 1
ATOM 3145 C C . PHE A 1 403 ? 29.693 -8.030 18.824 1.00 5.58 427 PHE A C 1
ATOM 3146 O O . PHE A 1 403 ? 28.612 -8.337 19.287 1.00 6.20 427 PHE A O 1
ATOM 3154 N N . ARG A 1 404 ? 30.088 -6.778 18.657 1.00 5.09 428 ARG A N 1
ATOM 3155 C CA . ARG A 1 404 ? 29.256 -5.605 18.888 1.00 5.14 428 ARG A CA 1
ATOM 3156 C C . ARG A 1 404 ? 30.099 -4.404 18.435 1.00 6.17 428 ARG A C 1
ATOM 3157 O O . ARG A 1 404 ? 31.154 -4.562 17.797 1.00 7.02 428 ARG A O 1
ATOM 3165 N N . ASP A 1 405 ? 29.657 -3.200 18.791 1.00 5.98 429 ASP A N 1
ATOM 3166 C CA . ASP A 1 405 ? 30.383 -1.975 18.427 1.00 6.59 429 ASP A CA 1
ATOM 3167 C C . ASP A 1 405 ? 31.730 -1.795 19.164 1.00 7.41 429 ASP A C 1
ATOM 3168 O O . ASP A 1 405 ? 32.555 -1.022 18.709 1.00 7.95 429 ASP A O 1
ATOM 3173 N N . ARG A 1 406 ? 31.923 -2.469 20.298 1.00 6.74 430 ARG A N 1
ATOM 3174 C CA . ARG A 1 406 ? 33.257 -2.618 20.924 1.00 6.54 430 ARG A CA 1
ATOM 3175 C C . ARG A 1 406 ? 33.511 -4.103 21.009 1.00 6.29 430 ARG A C 1
ATOM 3176 O O . ARG A 1 406 ? 32.864 -4.802 21.780 1.00 7.64 430 ARG A O 1
ATOM 3184 N N . ALA A 1 407 ? 34.449 -4.594 20.209 1.00 5.54 431 ALA A N 1
ATOM 3185 C CA . ALA A 1 407 ? 34.587 -6.036 19.987 1.00 5.53 431 ALA A CA 1
ATOM 3186 C C . ALA A 1 407 ? 36.002 -6.571 20.257 1.00 5.25 431 ALA A C 1
ATOM 3187 O O . ALA A 1 407 ? 36.965 -5.831 20.303 1.00 6.62 431 ALA A O 1
ATOM 3189 N N . ALA A 1 408 ? 36.130 -7.890 20.367 1.00 4.64 432 ALA A N 1
ATOM 3190 C CA . ALA A 1 408 ? 37.423 -8.557 20.525 1.00 4.22 432 ALA A CA 1
ATOM 3191 C C . ALA A 1 408 ? 37.229 -9.946 19.989 1.00 3.89 432 ALA A C 1
ATOM 3192 O O . ALA A 1 408 ? 36.088 -10.448 19.934 1.00 4.04 432 ALA A O 1
ATOM 3194 N N . TYR A 1 409 ? 38.331 -10.594 19.628 1.00 4.07 433 TYR A N 1
ATOM 3195 C CA . TYR A 1 409 ? 38.268 -11.945 19.118 1.00 4.00 433 TYR A CA 1
ATOM 3196 C C . TYR A 1 409 ? 39.509 -12.763 19.426 1.00 4.31 433 TYR A C 1
ATOM 3197 O O . TYR A 1 409 ? 40.559 -12.197 19.749 1.00 4.48 433 TYR A O 1
ATOM 3206 N N . ILE A 1 410 ? 39.355 -14.090 19.364 1.00 4.54 434 ILE A N 1
ATOM 3207 C CA . ILE A 1 410 ? 40.492 -14.992 19.352 1.00 4.59 434 ILE A CA 1
ATOM 3208 C C . ILE A 1 410 ? 40.396 -15.721 18.006 1.00 4.38 434 ILE A C 1
ATOM 3209 O O . ILE A 1 410 ? 39.294 -16.108 17.562 1.00 4.59 434 ILE A O 1
ATOM 3214 N N . GLY A 1 411 ? 41.514 -15.866 17.314 1.00 4.85 435 GLY A N 1
ATOM 3215 C CA . GLY A 1 411 ? 41.439 -16.440 15.981 1.00 5.22 435 GLY A CA 1
ATOM 3216 C C . GLY A 1 411 ? 42.776 -16.827 15.443 1.00 5.18 435 GLY A C 1
ATOM 3217 O O . GLY A 1 411 ? 43.768 -16.928 16.185 1.00 5.80 435 GLY A O 1
ATOM 3218 N N . VAL A 1 412 ? 42.784 -17.082 14.142 1.00 5.25 436 VAL A N 1
ATOM 3219 C CA . VAL A 1 412 ? 43.982 -17.525 13.447 1.00 5.04 436 VAL A CA 1
ATOM 3220 C C . VAL A 1 412 ? 44.290 -16.523 12.350 1.00 4.76 436 VAL A C 1
ATOM 3221 O O . VAL A 1 412 ? 43.391 -16.097 11.609 1.00 5.06 436 VAL A O 1
ATOM 3225 N N . TRP A 1 413 ? 45.545 -16.092 12.322 1.00 4.47 437 TRP A N 1
ATOM 3226 C CA . TRP A 1 413 ? 46.095 -15.270 11.237 1.00 4.58 437 TRP A CA 1
ATOM 3227 C C . TRP A 1 413 ? 47.045 -16.130 10.428 1.00 4.85 437 TRP A C 1
ATOM 3228 O O . TRP A 1 413 ? 47.978 -16.758 10.972 1.00 5.08 437 TRP A O 1
ATOM 3239 N N . LYS A 1 414 ? 46.791 -16.182 9.130 1.00 5.08 438 LYS A N 1
ATOM 3240 C CA . LYS A 1 414 ? 47.687 -16.845 8.168 1.00 5.38 438 LYS A CA 1
ATOM 3241 C C . LYS A 1 414 ? 48.526 -15.750 7.477 1.00 5.95 438 LYS A C 1
ATOM 3242 O O . LYS A 1 414 ? 47.985 -14.881 6.802 1.00 6.42 438 LYS A O 1
ATOM 3248 N N . GLN A 1 415 ? 49.837 -15.764 7.696 1.00 5.77 439 GLN A N 1
ATOM 3249 C CA . GLN A 1 415 ? 50.753 -14.849 7.003 1.00 6.19 439 GLN A CA 1
ATOM 3250 C C . GLN A 1 415 ? 51.827 -15.678 6.342 1.00 6.62 439 GLN A C 1
ATOM 3251 O O . GLN A 1 415 ? 52.533 -16.428 7.011 1.00 6.84 439 GLN A O 1
ATOM 3257 N N . GLY A 1 416 ? 51.939 -15.570 5.022 1.00 7.19 440 GLY A N 1
ATOM 3258 C CA . GLY A 1 416 ? 52.833 -16.464 4.284 1.00 7.93 440 GLY A CA 1
ATOM 3259 C C . GLY A 1 416 ? 52.450 -17.899 4.578 1.00 8.79 440 GLY A C 1
ATOM 3260 O O . GLY A 1 416 ? 51.265 -18.301 4.445 1.00 10.20 440 GLY A O 1
ATOM 3261 N N . ASN A 1 417 ? 53.436 -18.671 5.014 1.00 8.95 441 ASN A N 1
ATOM 3262 C CA . ASN A 1 417 ? 53.216 -20.078 5.323 1.00 10.77 441 ASN A CA 1
ATOM 3263 C C . ASN A 1 417 ? 52.981 -20.322 6.807 1.00 10.86 441 ASN A C 1
ATOM 3264 O O . ASN A 1 417 ? 52.846 -21.471 7.218 1.00 15.51 441 ASN A O 1
ATOM 3269 N N . GLU A 1 418 ? 52.919 -19.251 7.601 1.00 10.40 442 GLU A N 1
ATOM 3270 C CA . GLU A 1 418 ? 52.705 -19.358 9.065 1.00 11.44 442 GLU A CA 1
ATOM 3271 C C . GLU A 1 418 ? 51.231 -19.165 9.401 1.00 8.79 442 GLU A C 1
ATOM 3272 O O . GLU A 1 418 ? 50.652 -18.168 9.016 1.00 8.34 442 GLU A O 1
ATOM 3278 N N . ALA A 1 419 ? 50.634 -20.099 10.137 1.00 8.09 443 ALA A N 1
ATOM 3279 C CA . ALA A 1 419 ? 49.354 -19.848 10.789 1.00 7.69 443 ALA A CA 1
ATOM 3280 C C . ALA A 1 419 ? 49.584 -19.803 12.286 1.00 7.47 443 ALA A C 1
ATOM 3281 O O . ALA A 1 419 ? 50.296 -20.650 12.847 1.00 7.49 443 ALA A O 1
ATOM 3283 N N . ARG A 1 420 ? 49.023 -18.795 12.929 1.00 7.05 444 ARG A N 1
ATOM 3284 C CA . ARG A 1 420 ? 49.156 -18.692 14.364 1.00 7.42 444 ARG A CA 1
ATOM 3285 C C . ARG A 1 420 ? 47.912 -18.135 15.009 1.00 6.09 444 ARG A C 1
ATOM 3286 O O . ARG A 1 420 ? 47.131 -17.383 14.394 1.00 6.26 444 ARG A O 1
ATOM 3294 N N . ILE A 1 421 ? 47.746 -18.503 16.263 1.00 6.74 445 ILE A N 1
ATOM 3295 C CA . ILE A 1 421 ? 46.638 -17.999 17.061 1.00 6.88 445 ILE A CA 1
ATOM 3296 C C . ILE A 1 421 ? 46.963 -16.617 17.595 1.00 6.64 445 ILE A C 1
ATOM 3297 O O . ILE A 1 421 ? 48.088 -16.375 18.021 1.00 6.49 445 ILE A O 1
ATOM 3302 N N . VAL A 1 422 ? 45.985 -15.718 17.527 1.00 6.28 446 VAL A N 1
ATOM 3303 C CA . VAL A 1 422 ? 46.086 -14.360 18.058 1.00 6.45 446 VAL A CA 1
ATOM 3304 C C . VAL A 1 422 ? 44.822 -14.001 18.838 1.00 5.66 446 VAL A C 1
ATOM 3305 O O . VAL A 1 422 ? 43.732 -14.560 18.583 1.00 5.10 446 VAL A O 1
ATOM 3309 N N . MET A 1 423 ? 44.965 -13.085 19.788 1.00 5.58 447 MET A N 1
ATOM 3310 C CA . MET A 1 423 ? 43.819 -12.451 20.418 1.00 5.66 447 MET A CA 1
ATOM 3311 C C . MET A 1 423 ? 43.912 -10.963 20.079 1.00 5.87 447 MET A C 1
ATOM 3312 O O . MET A 1 423 ? 44.937 -10.360 20.315 1.00 6.38 447 MET A O 1
ATOM 3317 N N . VAL A 1 424 ? 42.838 -10.414 19.505 1.00 5.41 448 VAL A N 1
ATOM 3318 C CA . VAL A 1 424 ? 42.734 -9.037 19.034 1.00 5.68 448 VAL A CA 1
ATOM 3319 C C . VAL A 1 424 ? 41.664 -8.280 19.829 1.00 6.29 448 VAL A C 1
ATOM 3320 O O . VAL A 1 424 ? 40.528 -8.775 20.037 1.00 5.83 448 VAL A O 1
ATOM 3324 N N . ASP A 1 425 ? 42.002 -7.066 20.266 1.00 7.03 449 ASP A N 1
ATOM 3325 C CA . ASP A 1 425 ? 41.022 -6.238 20.939 1.00 8.34 449 ASP A CA 1
ATOM 3326 C C . ASP A 1 425 ? 41.013 -4.837 20.334 1.00 8.81 449 ASP A C 1
ATOM 3327 O O . ASP A 1 425 ? 41.609 -4.617 19.286 1.00 8.47 449 ASP A O 1
ATOM 3332 N N . ASP A 1 426 ? 40.299 -3.908 20.964 1.00 8.5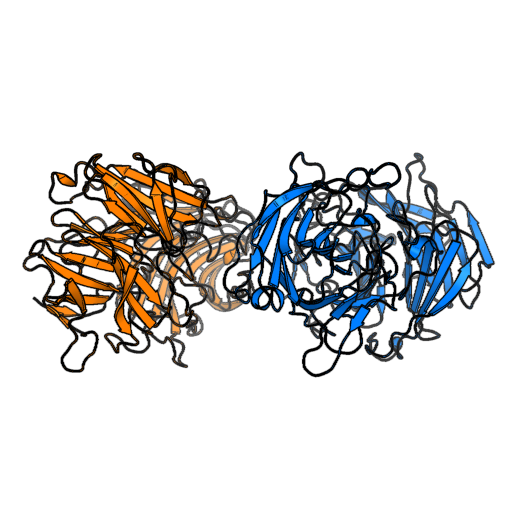9 450 ASP A N 1
ATOM 3333 C CA . ASP A 1 426 ? 40.188 -2.527 20.463 1.00 9.73 450 ASP A CA 1
ATOM 3334 C C . ASP A 1 426 ? 39.626 -2.426 19.038 1.00 8.92 450 ASP A C 1
ATOM 3335 O O . ASP A 1 426 ? 40.038 -1.573 18.252 1.00 8.42 450 ASP A O 1
ATOM 3340 N N . LEU A 1 427 ? 38.662 -3.292 18.733 1.00 8.12 451 LEU A N 1
ATOM 3341 C CA . LEU A 1 427 ? 37.866 -3.162 17.510 1.00 7.71 451 LEU A CA 1
ATOM 3342 C C . LEU A 1 427 ? 36.667 -2.302 17.859 1.00 7.82 451 LEU A C 1
ATOM 3343 O O . LEU A 1 427 ? 35.856 -2.688 18.693 1.00 8.48 451 LEU A O 1
ATOM 3348 N N . ARG A 1 428 ? 36.552 -1.132 17.250 1.00 6.83 452 ARG A N 1
ATOM 3349 C CA . ARG A 1 428 ? 35.527 -0.172 17.686 1.00 7.03 452 ARG A CA 1
ATOM 3350 C C . ARG A 1 428 ? 34.871 0.537 16.515 1.00 6.46 452 ARG A C 1
ATOM 3351 O O . ARG A 1 428 ? 35.566 0.992 15.593 1.00 7.70 452 ARG A O 1
ATOM 3359 N N . LEU A 1 429 ? 33.548 0.675 16.593 1.00 6.45 453 LEU A N 1
ATOM 3360 C CA . LEU A 1 429 ? 32.784 1.605 15.754 1.00 6.38 453 LEU A CA 1
ATOM 3361 C C . LEU A 1 429 ? 32.566 2.878 16.538 1.00 7.37 453 LEU A C 1
ATOM 3362 O O . LEU A 1 429 ? 32.394 2.827 17.752 1.00 9.45 453 LEU A O 1
ATOM 3367 N N . ASN A 1 430 ? 32.503 4.004 15.833 1.00 7.78 454 ASN A N 1
ATOM 3368 C CA . ASN A 1 430 ? 32.143 5.283 16.429 1.00 8.75 454 ASN A CA 1
ATOM 3369 C C . ASN A 1 430 ? 30.617 5.347 16.540 1.00 9.68 454 ASN A C 1
ATOM 3370 O O . ASN A 1 430 ? 29.935 5.191 15.537 1.00 8.45 454 ASN A O 1
ATOM 3375 N N . GLU A 1 431 ? 30.078 5.567 17.743 1.00 10.71 455 GLU A N 1
ATOM 3376 C CA . GLU A 1 431 ? 28.618 5.617 17.931 1.00 12.23 455 GLU A CA 1
ATOM 3377 C C . GLU A 1 431 ? 27.963 6.771 17.185 1.00 12.56 455 GLU A C 1
ATOM 3378 O O . GLU A 1 431 ? 26.752 6.751 16.950 1.00 14.78 455 GLU A O 1
ATOM 3384 N N . ASP A 1 432 ? 28.757 7.784 16.842 1.00 13.62 456 ASP A N 1
ATOM 3385 C CA . ASP A 1 432 ? 28.276 8.872 15.997 1.00 14.93 456 ASP A CA 1
ATOM 3386 C C . ASP A 1 432 ? 28.520 8.527 14.536 1.00 14.65 456 ASP A C 1
ATOM 3387 O O . ASP A 1 432 ? 29.542 8.911 13.952 1.00 15.56 456 ASP A O 1
ATOM 3392 N N . GLY A 1 433 ? 27.581 7.782 13.969 1.00 13.64 457 GLY A N 1
ATOM 3393 C CA . GLY A 1 433 ? 27.568 7.486 12.539 1.00 12.37 457 GLY A CA 1
ATOM 3394 C C . GLY A 1 433 ? 27.953 6.070 12.187 1.00 10.34 457 GLY A C 1
ATOM 3395 O O . GLY A 1 433 ? 27.763 5.662 11.047 1.00 10.13 457 GLY A O 1
ATOM 3396 N N . TRP A 1 434 ? 28.536 5.332 13.134 1.00 9.39 458 TRP A N 1
ATOM 3397 C CA . TRP A 1 434 ? 28.928 3.914 12.934 1.00 8.22 458 TRP A CA 1
ATOM 3398 C C . TRP A 1 434 ? 29.987 3.641 11.901 1.00 8.00 458 TRP A C 1
ATOM 3399 O O . TRP A 1 434 ? 30.035 2.514 11.327 1.00 7.67 458 TRP A O 1
ATOM 3410 N N . ARG A 1 435 ? 30.849 4.642 11.661 1.00 8.58 459 ARG A N 1
ATOM 3411 C CA . ARG A 1 435 ? 32.100 4.406 10.939 1.00 9.18 459 ARG A CA 1
ATOM 3412 C C . ARG A 1 435 ? 33.125 3.761 11.858 1.00 8.02 459 ARG A C 1
ATOM 3413 O O . ARG A 1 435 ? 33.064 3.899 13.073 1.00 8.54 459 ARG A O 1
ATOM 3421 N N . THR A 1 436 ? 34.043 3.006 11.291 1.00 8.48 460 THR A N 1
ATOM 3422 C CA . THR A 1 436 ? 35.090 2.394 12.099 1.00 8.73 460 THR A CA 1
ATOM 3423 C C . THR A 1 436 ? 35.986 3.430 12.806 1.00 8.54 460 THR A C 1
ATOM 3424 O O . THR A 1 436 ? 36.499 4.368 12.187 1.00 10.68 460 THR A O 1
ATOM 3428 N N . ALA A 1 437 ? 36.167 3.245 14.111 1.00 7.87 461 ALA A N 1
ATOM 3429 C CA . ALA A 1 437 ? 37.062 4.100 14.890 1.00 8.45 461 ALA A CA 1
ATOM 3430 C C . ALA A 1 437 ? 38.410 3.426 15.092 1.00 8.93 461 ALA A C 1
ATOM 3431 O O . ALA A 1 437 ? 39.429 4.103 15.151 1.00 10.27 461 ALA A O 1
ATOM 3433 N N . SER A 1 438 ? 38.412 2.100 15.203 1.00 8.13 462 SER A N 1
ATOM 3434 C CA . SER A 1 438 ? 39.645 1.305 15.321 1.00 9.10 462 SER A CA 1
ATOM 3435 C C . SER A 1 438 ? 39.479 -0.099 14.740 1.00 8.57 462 SER A C 1
ATOM 3436 O O . SER A 1 438 ? 38.489 -0.780 15.007 1.00 7.80 462 SER A O 1
ATOM 3439 N N . THR A 1 439 ? 40.466 -0.523 13.958 1.00 9.18 463 THR A N 1
ATOM 3440 C CA . THR A 1 439 ? 40.472 -1.846 13.335 1.00 8.83 463 THR A CA 1
ATOM 3441 C C . THR A 1 439 ? 41.174 -2.908 14.176 1.00 9.18 463 THR A C 1
ATOM 3442 O O . THR A 1 439 ? 41.342 -4.053 13.745 1.00 9.41 463 THR A O 1
ATOM 3446 N N . GLY A 1 440 ? 41.566 -2.535 15.389 1.00 9.46 464 GLY A N 1
ATOM 3447 C CA . GLY A 1 440 ? 42.037 -3.497 16.375 1.00 9.22 464 GLY A CA 1
ATOM 3448 C C . GLY A 1 440 ? 43.545 -3.638 16.442 1.00 10.55 464 GLY A C 1
ATOM 3449 O O . GLY A 1 440 ? 44.262 -3.156 15.587 1.00 10.89 464 GLY A O 1
ATOM 3450 N N . ARG A 1 441 ? 44.016 -4.304 17.479 1.00 10.75 465 ARG A N 1
ATOM 3451 C CA . ARG A 1 441 ? 45.441 -4.595 17.608 1.00 11.54 465 ARG A CA 1
ATOM 3452 C C . ARG A 1 441 ? 45.560 -5.991 18.203 1.00 10.83 465 ARG A C 1
ATOM 3453 O O . ARG A 1 441 ? 44.666 -6.408 18.945 1.00 9.34 465 ARG A O 1
ATOM 3461 N N . VAL A 1 442 ? 46.646 -6.690 17.868 1.00 9.84 466 VAL A N 1
ATOM 3462 C CA . VAL A 1 442 ? 46.977 -7.950 18.517 1.00 8.91 466 VAL A CA 1
ATOM 3463 C C . VAL A 1 442 ? 47.406 -7.684 19.951 1.00 8.71 466 VAL A C 1
ATOM 3464 O O . VAL A 1 442 ? 48.426 -7.044 20.208 1.00 9.74 466 VAL A O 1
ATOM 3468 N N . ALA A 1 443 ? 46.601 -8.168 20.889 1.00 8.04 467 ALA A N 1
ATOM 3469 C CA . ALA A 1 443 ? 46.874 -7.957 22.294 1.00 8.47 467 ALA A CA 1
ATOM 3470 C C . ALA A 1 443 ? 47.739 -9.088 22.824 1.00 8.31 467 ALA A C 1
ATOM 3471 O O . ALA A 1 443 ? 48.477 -8.908 23.780 1.00 10.06 467 ALA A O 1
ATOM 3473 N N . ALA A 1 444 ? 47.640 -10.261 22.201 1.00 8.13 468 ALA A N 1
ATOM 3474 C CA . ALA A 1 444 ? 48.511 -11.395 22.558 1.00 9.12 468 ALA A CA 1
ATOM 3475 C C . ALA A 1 444 ? 48.665 -12.357 21.396 1.00 8.94 468 ALA A C 1
ATOM 3476 O O . ALA A 1 444 ? 47.720 -12.605 20.657 1.00 9.19 468 ALA A O 1
ATOM 3478 N N . ASN A 1 445 ? 49.871 -12.887 21.245 1.00 8.89 469 ASN A N 1
ATOM 3479 C CA . ASN A 1 445 ? 50.124 -13.967 20.283 1.00 10.03 469 ASN A CA 1
ATOM 3480 C C . ASN A 1 445 ? 50.109 -15.306 20.982 1.00 10.05 469 ASN A C 1
ATOM 3481 O O . ASN A 1 445 ? 50.778 -15.518 22.023 1.00 11.68 469 ASN A O 1
ATOM 3486 N N . GLY A 1 446 ? 49.364 -16.225 20.388 1.00 8.85 470 GLY A N 1
ATOM 3487 C CA . GLY A 1 446 ? 49.439 -17.626 20.772 1.00 9.07 470 GLY A CA 1
ATOM 3488 C C . GLY A 1 446 ? 50.419 -18.341 19.858 1.00 9.66 470 GLY A C 1
ATOM 3489 O O . GLY A 1 446 ? 51.194 -17.695 19.147 1.00 11.00 470 GLY A O 1
ATOM 3490 N N . PRO A 1 447 ? 50.378 -19.664 19.865 1.00 10.33 471 PRO A N 1
ATOM 3491 C CA . PRO A 1 447 ? 51.376 -20.435 19.130 1.00 10.57 471 PRO A CA 1
ATOM 3492 C C . PRO A 1 447 ? 51.139 -20.524 17.625 1.00 10.85 471 PRO A C 1
ATOM 3493 O O . PRO A 1 447 ? 50.010 -20.306 17.138 1.00 8.82 471 PRO A O 1
ATOM 3497 N N . VAL A 1 448 ? 52.202 -20.881 16.915 1.00 11.18 472 VAL A N 1
ATOM 3498 C CA . VAL A 1 448 ? 52.134 -21.304 15.520 1.00 10.98 472 VAL A CA 1
ATOM 3499 C C . VAL A 1 448 ? 51.510 -22.686 15.552 1.00 10.62 472 VAL A C 1
ATOM 3500 O O . VAL A 1 448 ? 51.845 -23.508 16.406 1.00 11.93 472 VAL A O 1
ATOM 3504 N N . ILE A 1 449 ? 50.567 -22.923 14.656 1.00 10.09 473 ILE A N 1
ATOM 3505 C CA . ILE A 1 449 ? 49.863 -24.179 14.623 1.00 10.30 473 ILE A CA 1
ATOM 3506 C C . ILE A 1 449 ? 50.210 -24.912 13.340 1.00 10.88 473 ILE A C 1
ATOM 3507 O O . ILE A 1 449 ? 50.153 -24.317 12.252 1.00 10.17 473 ILE A O 1
ATOM 3512 N N . ASP A 1 450 ? 50.601 -26.181 13.489 1.00 12.88 474 ASP A N 1
ATOM 3513 C CA . ASP A 1 450 ? 50.936 -27.074 12.357 1.00 14.23 474 ASP A CA 1
ATOM 3514 C C . ASP A 1 450 ? 49.664 -27.620 11.692 1.00 14.78 474 ASP A C 1
ATOM 3515 O O . ASP A 1 450 ? 48.559 -27.335 12.152 1.00 13.44 474 ASP A O 1
ATOM 3520 N N . THR A 1 451 ? 49.810 -28.404 10.622 1.00 16.90 475 THR A N 1
ATOM 3521 C CA . THR A 1 451 ? 48.643 -28.857 9.858 1.00 19.01 475 THR A CA 1
ATOM 3522 C C . THR A 1 451 ? 47.667 -29.663 10.704 1.00 19.15 475 THR A C 1
ATOM 3523 O O . THR A 1 451 ? 46.452 -29.510 10.559 1.00 18.75 475 THR A O 1
ATOM 3527 N N . ASN A 1 452 ? 48.193 -30.504 11.595 1.00 20.56 476 ASN A N 1
ATOM 3528 C CA . ASN A 1 452 ? 47.329 -31.318 12.465 1.00 20.95 476 ASN A CA 1
ATOM 3529 C C . ASN A 1 452 ? 46.474 -30.478 13.412 1.00 18.20 476 ASN A C 1
ATOM 3530 O O . ASN A 1 452 ? 45.278 -30.730 13.578 1.00 18.08 476 ASN A O 1
ATOM 3535 N N . ALA A 1 453 ? 47.087 -29.459 14.004 1.00 16.49 477 ALA A N 1
ATOM 3536 C CA . ALA A 1 453 ? 46.379 -28.509 14.845 1.00 14.81 477 ALA A CA 1
ATOM 3537 C C . ALA A 1 453 ? 45.365 -27.721 14.017 1.00 13.39 477 ALA A C 1
ATOM 3538 O O . ALA A 1 453 ? 44.243 -27.449 14.485 1.00 12.62 477 ALA A O 1
ATOM 3540 N N . GLN A 1 454 ? 45.756 -27.343 12.795 1.00 11.60 478 GLN A N 1
ATOM 3541 C CA . GLN A 1 454 ? 44.859 -26.565 11.930 1.00 10.26 478 GLN A CA 1
ATOM 3542 C C . GLN A 1 454 ? 43.595 -27.314 11.594 1.00 9.97 478 GLN A C 1
ATOM 3543 O O . GLN A 1 454 ? 42.546 -26.709 11.409 1.00 9.19 478 GLN A O 1
ATOM 3549 N N . GLN A 1 455 ? 43.697 -28.639 11.517 1.00 9.93 479 GLN A N 1
ATOM 3550 C CA . GLN A 1 455 ? 42.540 -29.454 11.131 1.00 11.18 479 GLN A CA 1
ATOM 3551 C C . GLN A 1 455 ? 41.488 -29.491 12.241 1.00 11.23 479 GLN A C 1
ATOM 3552 O O . GLN A 1 455 ? 40.330 -29.766 11.969 1.00 10.57 479 GLN A O 1
ATOM 3558 N N . ASP A 1 456 ? 41.869 -29.154 13.480 1.00 10.33 480 ASP A N 1
ATOM 3559 C CA . ASP A 1 456 ? 40.924 -29.215 14.587 1.00 10.71 480 ASP A CA 1
ATOM 3560 C C . ASP A 1 456 ? 41.302 -28.232 15.673 1.00 10.19 480 ASP A C 1
ATOM 3561 O O . ASP A 1 456 ? 41.965 -28.581 16.647 1.00 13.70 480 ASP A O 1
ATOM 3566 N N . ILE A 1 457 ? 40.888 -26.988 15.489 1.00 7.47 481 ILE A N 1
ATOM 3567 C CA . ILE A 1 457 ? 41.145 -25.945 16.472 1.00 8.15 481 ILE A CA 1
ATOM 3568 C C . ILE A 1 457 ? 39.850 -25.497 17.126 1.00 8.12 481 ILE A C 1
ATOM 3569 O O . ILE A 1 457 ? 38.844 -25.281 16.447 1.00 7.67 481 ILE A O 1
ATOM 3574 N N . TRP A 1 458 ? 39.876 -25.372 18.447 1.00 7.21 482 TRP A N 1
ATOM 3575 C CA . TRP A 1 458 ? 38.698 -25.017 19.203 1.00 7.26 482 TRP A CA 1
ATOM 3576 C C . TRP A 1 458 ? 38.930 -23.676 19.807 1.00 7.12 482 TRP A C 1
ATOM 3577 O O . TRP A 1 458 ? 39.978 -23.425 20.432 1.00 8.18 482 TRP A O 1
ATOM 3588 N N . LEU A 1 459 ? 37.966 -22.800 19.604 1.00 6.82 483 LEU A N 1
ATOM 3589 C CA . LEU A 1 459 ? 38.050 -21.424 20.043 1.00 6.31 483 LEU A CA 1
ATOM 3590 C C . LEU A 1 459 ? 36.896 -21.125 20.991 1.00 6.75 483 LEU A C 1
ATOM 3591 O O . LEU A 1 459 ? 35.718 -21.284 20.620 1.00 7.41 483 LEU A O 1
ATOM 3596 N N . ARG A 1 460 ? 37.236 -20.620 22.166 1.00 6.30 484 ARG A N 1
ATOM 3597 C CA . ARG A 1 460 ? 36.283 -20.454 23.248 1.00 6.13 484 ARG A CA 1
ATOM 3598 C C . ARG A 1 460 ? 36.192 -19.035 23.773 1.00 5.73 484 ARG A C 1
ATOM 3599 O O . ARG A 1 460 ? 37.207 -18.411 24.060 1.00 6.88 484 ARG A O 1
ATOM 3607 N N . ILE A 1 461 ? 34.962 -18.554 23.922 1.00 5.37 485 ILE A N 1
ATOM 3608 C CA . ILE A 1 461 ? 34.690 -17.205 24.437 1.00 5.26 485 ILE A CA 1
ATOM 3609 C C . ILE A 1 461 ? 33.859 -17.351 25.714 1.00 5.51 485 ILE A C 1
ATOM 3610 O O . ILE A 1 461 ? 32.725 -17.860 25.670 1.00 6.28 485 ILE A O 1
ATOM 3615 N N . ASP A 1 462 ? 34.381 -16.895 26.845 1.00 6.29 486 ASP A N 1
ATOM 3616 C CA . ASP A 1 462 ? 33.599 -16.962 28.113 1.00 7.03 486 ASP A CA 1
ATOM 3617 C C . ASP A 1 462 ? 33.105 -15.546 28.383 1.00 6.89 486 ASP A C 1
ATOM 3618 O O . ASP A 1 462 ? 33.882 -14.680 28.795 1.00 7.39 486 ASP A O 1
ATOM 3623 N N . ALA A 1 463 ? 31.813 -15.319 28.156 1.00 7.17 487 ALA A N 1
ATOM 3624 C CA . ALA A 1 463 ? 31.227 -13.992 28.276 1.00 6.89 487 ALA A CA 1
ATOM 3625 C C . ALA A 1 463 ? 30.386 -13.804 29.520 1.00 7.41 487 ALA A C 1
ATOM 3626 O O . ALA A 1 463 ? 29.554 -14.619 29.858 1.00 8.57 487 ALA A O 1
ATOM 3628 N N . ASP A 1 464 ? 30.570 -12.680 30.176 1.00 7.11 488 ASP A N 1
ATOM 3629 C CA . ASP A 1 464 ? 29.714 -12.330 31.298 1.00 6.90 488 ASP A CA 1
ATOM 3630 C C . ASP A 1 464 ? 28.803 -11.200 30.847 1.00 6.76 488 ASP A C 1
ATOM 3631 O O . ASP A 1 464 ? 29.289 -10.093 30.520 1.00 7.19 488 ASP A O 1
ATOM 3636 N N . ILE A 1 465 ? 27.504 -11.473 30.768 1.00 6.32 489 ILE A N 1
ATOM 3637 C CA . ILE A 1 465 ? 26.523 -10.449 30.401 1.00 5.76 489 ILE A CA 1
ATOM 3638 C C . ILE A 1 465 ? 25.628 -10.084 31.579 1.00 6.11 489 ILE A C 1
ATOM 3639 O O . ILE A 1 465 ? 24.524 -9.555 31.390 1.00 6.49 489 ILE A O 1
ATOM 3644 N N . THR A 1 466 ? 26.087 -10.355 32.796 1.00 6.38 490 THR A N 1
ATOM 3645 C CA . THR A 1 466 ? 25.311 -9.938 33.975 1.00 6.38 490 THR A CA 1
ATOM 3646 C C . THR A 1 466 ? 24.974 -8.442 33.843 1.00 6.07 490 THR A C 1
ATOM 3647 O O . THR A 1 466 ? 25.871 -7.652 33.572 1.00 6.19 490 THR A O 1
ATOM 3651 N N . PRO A 1 467 ? 23.690 -8.049 33.960 1.00 5.93 491 PRO A N 1
ATOM 3652 C CA . PRO A 1 467 ? 23.316 -6.659 33.691 1.00 5.80 491 PRO A CA 1
ATOM 3653 C C . PRO A 1 467 ? 24.151 -5.652 34.489 1.00 5.93 491 PRO A C 1
ATOM 3654 O O . PRO A 1 467 ? 24.454 -5.849 35.674 1.00 6.45 491 PRO A O 1
ATOM 3658 N N . ALA A 1 468 ? 24.523 -4.582 33.805 1.00 5.33 492 ALA A N 1
ATOM 3659 C CA . ALA A 1 468 ? 25.337 -3.526 34.437 1.00 5.83 492 ALA A CA 1
ATOM 3660 C C . ALA A 1 468 ? 24.857 -2.163 33.970 1.00 6.40 492 ALA A C 1
ATOM 3661 O O . ALA A 1 468 ? 25.562 -1.178 34.114 1.00 6.70 492 ALA A O 1
ATOM 3663 N N . PHE A 1 469 ? 23.628 -2.110 33.453 1.00 6.87 493 PHE A N 1
ATOM 3664 C CA . PHE A 1 469 ? 23.113 -0.879 32.870 1.00 7.23 493 PHE A CA 1
ATOM 3665 C C . PHE A 1 469 ? 22.911 0.156 33.971 1.00 8.34 493 PHE A C 1
ATOM 3666 O O . PHE A 1 469 ? 22.347 -0.135 35.024 1.00 8.89 493 PHE A O 1
ATOM 3674 N N . GLY A 1 470 ? 23.399 1.364 33.715 1.00 9.14 494 GLY A N 1
ATOM 3675 C CA . GLY A 1 470 ? 23.280 2.465 34.682 1.00 10.19 494 GLY A CA 1
ATOM 3676 C C . GLY A 1 470 ? 24.336 2.438 35.793 1.00 10.41 494 GLY A C 1
ATOM 3677 O O . GLY A 1 470 ? 24.357 3.327 36.643 1.00 12.09 494 GLY A O 1
ATOM 3678 N N . THR A 1 471 ? 25.175 1.405 35.817 1.00 10.34 495 THR A N 1
ATOM 3679 C CA . THR A 1 471 ? 26.277 1.322 36.792 1.00 10.10 495 THR A CA 1
ATOM 3680 C C . THR A 1 471 ? 27.583 1.863 36.225 1.00 10.73 495 THR A C 1
ATOM 3681 O O . THR A 1 471 ? 27.658 2.202 35.038 1.00 11.90 495 THR A O 1
ATOM 3685 N N . ASN A 1 472 ? 28.615 1.904 37.073 1.00 10.95 496 ASN A N 1
ATOM 3686 C CA . ASN A 1 472 ? 29.953 2.294 36.655 1.00 13.10 496 ASN A CA 1
ATOM 3687 C C . ASN A 1 472 ? 30.845 1.067 36.485 1.00 12.87 496 ASN A C 1
ATOM 3688 O O . ASN A 1 472 ? 32.060 1.176 36.557 1.00 16.44 496 ASN A O 1
ATOM 3693 N N . THR A 1 473 ? 30.244 -0.105 36.304 1.00 11.95 497 THR A N 1
ATOM 3694 C CA . THR A 1 473 ? 31.023 -1.345 36.144 1.00 12.80 497 THR A CA 1
ATOM 3695 C C . THR A 1 473 ? 30.844 -1.963 34.761 1.00 11.11 497 THR A C 1
ATOM 3696 O O . THR A 1 473 ? 29.703 -2.176 34.318 1.00 11.25 497 THR A O 1
ATOM 3700 N N . GLU A 1 474 ? 31.954 -2.298 34.100 1.00 10.59 498 GLU A N 1
ATOM 3701 C CA . GLU A 1 474 ? 31.905 -3.004 32.816 1.00 9.63 498 GLU A CA 1
ATOM 3702 C C . GLU A 1 474 ? 32.251 -4.467 33.043 1.00 9.04 498 GLU A C 1
ATOM 3703 O O . GLU A 1 474 ? 33.214 -4.782 33.732 1.00 11.49 498 GLU A O 1
ATOM 3709 N N . ARG A 1 475 ? 31.443 -5.357 32.494 1.00 7.45 499 ARG A N 1
ATOM 3710 C CA . ARG A 1 475 ? 31.710 -6.779 32.583 1.00 7.30 499 ARG A CA 1
ATOM 3711 C C . ARG A 1 475 ? 32.870 -7.158 31.669 1.00 6.98 499 ARG A C 1
ATOM 3712 O O . ARG A 1 475 ? 33.269 -6.404 30.770 1.00 6.95 499 ARG A O 1
ATOM 3720 N N . THR A 1 476 ? 33.421 -8.342 31.897 1.00 7.03 500 THR A N 1
ATOM 3721 C CA . THR A 1 476 ? 34.528 -8.773 31.057 1.00 7.87 500 THR A CA 1
ATOM 3722 C C . THR A 1 476 ? 34.298 -10.163 30.463 1.00 8.22 500 THR A C 1
ATOM 3723 O O . THR A 1 476 ? 33.536 -11.003 30.996 1.00 9.10 500 THR A O 1
ATOM 3727 N N . THR A 1 477 ? 34.967 -10.371 29.334 1.00 7.63 501 THR A N 1
ATOM 3728 C CA . THR A 1 477 ? 35.004 -11.633 28.612 1.00 7.05 501 THR A CA 1
ATOM 3729 C C . THR A 1 477 ? 36.446 -12.093 28.484 1.00 6.78 501 THR A C 1
ATOM 3730 O O . THR A 1 477 ? 37.366 -11.278 28.289 1.00 7.32 501 THR A O 1
ATOM 3734 N N . THR A 1 478 ? 36.635 -13.406 28.602 1.00 6.99 502 THR A N 1
ATOM 3735 C CA . THR A 1 478 ? 37.957 -14.028 28.395 1.00 6.72 502 THR A CA 1
ATOM 3736 C C . THR A 1 478 ? 37.937 -15.017 27.223 1.00 5.75 502 THR A C 1
ATOM 3737 O O . THR A 1 478 ? 36.879 -15.520 26.846 1.00 6.65 502 THR A O 1
ATOM 3741 N N . PHE A 1 479 ? 39.108 -15.247 26.627 1.00 5.44 503 PHE A N 1
ATOM 3742 C CA . PHE A 1 479 ? 39.240 -16.040 25.416 1.00 4.86 503 PHE A CA 1
ATOM 3743 C C . PHE A 1 479 ? 40.229 -17.195 25.626 1.00 5.14 503 PHE A C 1
ATOM 3744 O O . PHE A 1 479 ? 41.249 -17.031 26.316 1.00 5.21 503 PHE A O 1
ATOM 3752 N N . TYR A 1 480 ? 39.929 -18.345 25.023 1.00 5.47 504 TYR A N 1
ATOM 3753 C CA . TYR A 1 480 ? 40.739 -19.556 25.179 1.00 5.82 504 TYR A CA 1
ATOM 3754 C C . TYR A 1 480 ? 40.824 -20.307 23.858 1.00 5.49 504 TYR A C 1
ATOM 3755 O O . TYR A 1 480 ? 39.956 -20.151 23.002 1.00 4.87 504 TYR A O 1
ATOM 3764 N N . TYR A 1 481 ? 41.885 -21.097 23.706 1.00 5.87 505 TYR A N 1
ATOM 3765 C CA . TYR A 1 481 ? 41.970 -22.005 22.576 1.00 5.70 505 TYR A CA 1
ATOM 3766 C C . TYR A 1 481 ? 42.338 -23.392 23.045 1.00 6.85 505 TYR A C 1
ATOM 3767 O O . TYR A 1 481 ? 42.904 -23.549 24.125 1.00 7.22 505 TYR A O 1
ATOM 3776 N N . SER A 1 482 ? 41.974 -24.373 22.223 1.00 7.38 506 SER A N 1
ATOM 3777 C CA . SER A 1 482 ? 42.422 -25.754 22.362 1.00 9.21 506 SER A CA 1
ATOM 3778 C C . SER A 1 482 ? 42.934 -26.283 21.040 1.00 10.69 506 SER A C 1
ATOM 3779 O O . SER A 1 482 ? 42.280 -26.166 20.003 1.00 10.77 506 SER A O 1
ATOM 3782 N N . ILE A 1 483 ? 44.105 -26.895 21.101 1.00 12.21 507 ILE A N 1
ATOM 3783 C CA . ILE A 1 483 ? 44.639 -27.624 19.962 1.00 14.11 507 ILE A CA 1
ATOM 3784 C C . ILE A 1 483 ? 44.848 -29.095 20.335 1.00 16.68 507 ILE A C 1
ATOM 3785 O O . ILE A 1 483 ? 45.662 -29.795 19.734 1.00 20.31 507 ILE A O 1
ATOM 3790 N N . ASP A 1 484 ? 44.091 -29.564 21.323 1.00 16.47 508 ASP A N 1
ATOM 3791 C CA . ASP A 1 484 ? 44.088 -30.993 21.643 1.00 19.55 508 ASP A CA 1
ATOM 3792 C C . ASP A 1 484 ? 42.663 -31.552 21.720 1.00 20.43 508 ASP A C 1
ATOM 3793 O O . ASP A 1 484 ? 42.317 -32.293 22.638 1.00 24.81 508 ASP A O 1
ATOM 3798 N N . GLY A 1 485 ? 41.840 -31.189 20.738 1.00 20.53 509 GLY A N 1
ATOM 3799 C CA . GLY A 1 485 ? 40.486 -31.728 20.635 1.00 21.16 509 GLY A CA 1
ATOM 3800 C C . GLY A 1 485 ? 39.530 -31.293 21.728 1.00 21.24 509 GLY A C 1
ATOM 3801 O O . GLY A 1 485 ? 38.569 -31.998 22.025 1.00 27.25 509 GLY A O 1
ATOM 3802 N N . GLY A 1 486 ? 39.794 -30.136 22.334 1.00 20.51 510 GLY A N 1
ATOM 3803 C CA . GLY A 1 486 ? 38.924 -29.577 23.368 1.00 19.12 510 GLY A CA 1
ATOM 3804 C C . GLY A 1 486 ? 39.151 -30.154 24.750 1.00 22.09 510 GLY A C 1
ATOM 3805 O O . GLY A 1 486 ? 38.369 -29.915 25.666 1.00 24.68 510 GLY A O 1
ATOM 3806 N N . ARG A 1 487 ? 40.226 -30.914 24.905 1.00 20.82 511 ARG A N 1
ATOM 3807 C CA . ARG A 1 487 ? 40.538 -31.552 26.177 1.00 21.76 511 ARG A CA 1
ATOM 3808 C C . ARG A 1 487 ? 41.173 -30.561 27.165 1.00 21.76 511 ARG A C 1
ATOM 3809 O O . ARG A 1 487 ? 40.923 -30.620 28.370 1.00 21.60 511 ARG A O 1
ATOM 3817 N N . THR A 1 488 ? 41.987 -29.654 26.638 1.00 19.36 512 THR A N 1
ATOM 3818 C CA . THR A 1 488 ? 42.647 -28.634 27.436 1.00 18.14 512 THR A CA 1
ATOM 3819 C C . THR A 1 488 ? 42.444 -27.314 26.717 1.00 16.58 512 THR A C 1
ATOM 3820 O O . THR A 1 488 ? 42.592 -27.252 25.498 1.00 15.65 512 THR A O 1
ATOM 3824 N N . TYR A 1 489 ? 42.090 -26.281 27.475 1.00 13.72 513 TYR A N 1
ATOM 3825 C CA . TYR A 1 489 ? 42.005 -24.922 26.969 1.00 12.32 513 TYR A CA 1
ATOM 3826 C C . TYR A 1 489 ? 43.077 -24.062 27.615 1.00 12.18 513 TYR A C 1
ATOM 3827 O O . TYR A 1 489 ? 43.358 -24.184 28.808 1.00 12.32 513 TYR A O 1
ATOM 3836 N N . THR A 1 490 ? 43.654 -23.187 26.800 1.00 10.03 514 THR A N 1
ATOM 3837 C CA . THR A 1 490 ? 44.654 -22.233 27.232 1.00 9.72 514 THR A CA 1
ATOM 3838 C C . THR A 1 490 ? 44.100 -20.838 27.055 1.00 8.07 514 THR A C 1
ATOM 3839 O O . THR A 1 490 ? 43.630 -20.484 25.982 1.00 7.20 514 THR A O 1
ATOM 3843 N N . ARG A 1 491 ? 44.134 -20.072 28.139 1.00 8.35 515 ARG A N 1
ATOM 3844 C CA . ARG A 1 491 ? 43.764 -18.659 28.139 1.00 8.08 515 ARG A CA 1
ATOM 3845 C C . ARG A 1 491 ? 44.729 -17.828 27.279 1.00 7.94 515 ARG A C 1
ATOM 3846 O O . ARG A 1 491 ? 45.945 -18.013 27.343 1.00 9.23 515 ARG A O 1
ATOM 3854 N N . LEU A 1 492 ? 44.186 -16.892 26.496 1.00 7.48 516 LEU A N 1
ATOM 3855 C CA . LEU A 1 492 ? 45.023 -16.014 25.677 1.00 7.86 516 LEU A CA 1
ATOM 3856 C C . LEU A 1 492 ? 44.520 -14.580 25.728 1.00 8.12 516 LEU A C 1
ATOM 3857 O O . LEU A 1 492 ? 43.365 -14.306 25.440 1.00 8.33 516 LEU A O 1
ATOM 3862 N N . GLY A 1 493 ? 45.412 -13.667 26.082 1.00 8.92 517 GLY A N 1
ATOM 3863 C CA . GLY A 1 493 ? 45.090 -12.260 26.034 1.00 9.22 517 GLY A CA 1
ATOM 3864 C C . GLY A 1 493 ? 44.539 -11.773 27.352 1.00 9.48 517 GLY A C 1
ATOM 3865 O O . GLY A 1 493 ? 44.281 -12.566 28.262 1.00 9.90 517 GLY A O 1
ATOM 3866 N N . PRO A 1 494 ? 44.356 -10.444 27.465 1.00 10.77 518 PRO A N 1
ATOM 3867 C CA . PRO A 1 494 ? 43.734 -9.796 28.630 1.00 11.00 518 PRO A CA 1
ATOM 3868 C C . PRO A 1 494 ? 42.240 -10.116 28.735 1.00 10.93 518 PRO A C 1
ATOM 3869 O O . PRO A 1 494 ? 41.654 -10.655 27.784 1.00 11.37 518 PRO A O 1
ATOM 3873 N N . ALA A 1 495 ? 41.626 -9.799 29.881 1.00 10.70 519 ALA A N 1
ATOM 3874 C CA . ALA A 1 495 ? 40.165 -9.853 29.986 1.00 10.62 519 ALA A CA 1
ATOM 3875 C C . ALA A 1 495 ? 39.627 -8.625 29.274 1.00 11.03 519 ALA A C 1
ATOM 3876 O O . ALA A 1 495 ? 40.129 -7.508 29.471 1.00 15.62 519 ALA A O 1
ATOM 3878 N N . PHE A 1 496 ? 38.619 -8.812 28.442 1.00 9.16 520 PHE A N 1
ATOM 3879 C CA . PHE A 1 496 ? 38.131 -7.723 27.606 1.00 8.52 520 PHE A CA 1
ATOM 3880 C C . PHE A 1 496 ? 36.917 -7.071 28.252 1.00 8.54 520 PHE A C 1
ATOM 3881 O O . PHE A 1 496 ? 35.929 -7.753 28.534 1.00 9.18 520 PHE A O 1
ATOM 3889 N N . ALA A 1 497 ? 37.010 -5.758 28.479 1.00 7.84 521 ALA A N 1
ATOM 3890 C CA . ALA A 1 497 ? 35.944 -4.988 29.089 1.00 7.87 521 ALA A CA 1
ATOM 3891 C C . ALA A 1 497 ? 34.872 -4.644 28.042 1.00 7.92 521 ALA A C 1
ATOM 3892 O O . ALA A 1 497 ? 35.167 -4.103 26.964 1.00 9.07 521 ALA A O 1
ATOM 3894 N N . MET A 1 498 ? 33.628 -4.918 28.396 1.00 7.39 522 MET A N 1
ATOM 3895 C CA . MET A 1 498 ? 32.497 -4.797 27.465 1.00 7.58 522 MET A CA 1
ATOM 3896 C C . MET A 1 498 ? 31.730 -3.512 27.674 1.00 6.99 522 MET A C 1
ATOM 3897 O O . MET A 1 498 ? 31.541 -3.066 28.819 1.00 8.16 522 MET A O 1
ATOM 3902 N N . THR A 1 499 ? 31.259 -2.896 26.582 1.00 6.78 523 THR A N 1
ATOM 3903 C CA . THR A 1 499 ? 30.472 -1.661 26.736 1.00 7.53 523 THR A CA 1
ATOM 3904 C C . THR A 1 499 ? 29.063 -1.883 27.323 1.00 7.27 523 THR A C 1
ATOM 3905 O O . THR A 1 499 ? 28.420 -2.896 27.029 1.00 6.77 523 THR A O 1
ATOM 3909 N N . ASN A 1 500 ? 28.595 -0.930 28.147 1.00 7.18 524 ASN A N 1
ATOM 3910 C CA . ASN A 1 500 ? 27.192 -0.905 28.627 1.00 7.91 524 ASN A CA 1
ATOM 3911 C C . ASN A 1 500 ? 26.302 0.059 27.848 1.00 7.49 524 ASN A C 1
ATOM 3912 O O . ASN A 1 500 ? 25.126 0.214 28.191 1.00 8.88 524 ASN A O 1
ATOM 3917 N N . SER A 1 501 ? 26.842 0.687 26.801 1.00 6.53 525 SER A N 1
ATOM 3918 C CA . SER A 1 501 ? 26.084 1.633 26.008 1.00 7.91 525 SER A CA 1
ATOM 3919 C C . SER A 1 501 ? 24.910 0.943 25.313 1.00 7.39 525 SER A C 1
ATOM 3920 O O . SER A 1 501 ? 25.022 -0.208 24.858 1.00 7.70 525 SER A O 1
ATOM 3923 N N . TRP A 1 502 ? 23.816 1.673 25.200 1.00 7.75 526 TRP A N 1
ATOM 3924 C CA . TRP A 1 502 ? 22.624 1.205 24.506 1.00 7.36 526 TRP A CA 1
ATOM 3925 C C . TRP A 1 502 ? 22.576 1.608 23.069 1.00 6.39 526 TRP A C 1
ATOM 3926 O O . TRP A 1 502 ? 21.741 1.117 22.352 1.00 6.31 526 TRP A O 1
ATOM 3937 N N . ARG A 1 503 ? 23.468 2.489 22.611 1.00 6.57 527 ARG A N 1
ATOM 3938 C CA . ARG A 1 503 ? 23.305 3.085 21.278 1.00 7.00 527 ARG A CA 1
ATOM 3939 C C . ARG A 1 503 ? 23.307 2.136 20.071 1.00 5.78 527 ARG A C 1
ATOM 3940 O O . ARG A 1 503 ? 22.589 2.379 19.097 1.00 6.52 527 ARG A O 1
ATOM 3948 N N . TYR A 1 504 ? 24.061 1.040 20.156 1.00 4.80 528 TYR A N 1
ATOM 3949 C CA . TYR A 1 504 ? 24.030 0.011 19.103 1.00 4.49 528 TYR A CA 1
ATOM 3950 C C . TYR A 1 504 ? 22.756 -0.847 19.159 1.00 4.81 528 TYR A C 1
ATOM 3951 O O . TYR A 1 504 ? 22.469 -1.589 18.231 1.00 4.91 528 TYR A O 1
ATOM 3960 N N . PHE A 1 505 ? 22.061 -0.763 20.281 1.00 4.69 529 PHE A N 1
ATOM 3961 C CA . PHE A 1 505 ? 20.788 -1.445 20.563 1.00 5.29 529 PHE A CA 1
ATOM 3962 C C . PHE A 1 505 ? 20.912 -2.947 20.765 1.00 5.68 529 PHE A C 1
ATOM 3963 O O . PHE A 1 505 ? 20.538 -3.451 21.823 1.00 5.62 529 PHE A O 1
ATOM 3971 N N . THR A 1 506 ? 21.424 -3.664 19.774 1.00 6.04 530 THR A N 1
ATOM 3972 C CA . THR A 1 506 ? 21.591 -5.109 19.883 1.00 5.50 530 THR A CA 1
ATOM 3973 C C . THR A 1 506 ? 22.599 -5.449 20.991 1.00 5.48 530 THR A C 1
ATOM 3974 O O . THR A 1 506 ? 23.531 -4.701 21.225 1.00 6.76 530 THR A O 1
ATOM 3978 N N . GLY A 1 507 ? 22.409 -6.562 21.681 1.00 5.57 531 GLY A N 1
ATOM 3979 C CA . GLY A 1 507 ? 23.376 -6.991 22.680 1.00 5.57 531 GLY A CA 1
ATOM 3980 C C . GLY A 1 507 ? 24.623 -7.610 22.081 1.00 5.52 531 GLY A C 1
ATOM 3981 O O . GLY A 1 507 ? 24.738 -7.771 20.856 1.00 6.40 531 GLY A O 1
ATOM 3982 N N . TYR A 1 508 ? 25.585 -7.915 22.955 1.00 5.32 532 TYR A N 1
ATOM 3983 C CA . TYR A 1 508 ? 26.754 -8.651 22.529 1.00 4.86 532 TYR A CA 1
ATOM 3984 C C . TYR A 1 508 ? 26.380 -10.005 21.976 1.00 5.13 532 TYR A C 1
ATOM 3985 O O . TYR A 1 508 ? 25.505 -10.704 22.549 1.00 6.43 532 TYR A O 1
ATOM 3994 N N . ARG A 1 509 ? 27.074 -10.407 20.914 1.00 4.60 533 ARG A N 1
ATOM 3995 C CA . ARG A 1 509 ? 26.843 -11.741 20.316 1.00 4.87 533 ARG A CA 1
ATOM 3996 C C . ARG A 1 509 ? 28.123 -12.564 20.233 1.00 4.36 533 ARG A C 1
ATOM 3997 O O . ARG A 1 509 ? 29.234 -12.018 20.307 1.00 5.13 533 ARG A O 1
ATOM 4005 N N . PHE A 1 510 ? 27.942 -13.879 20.078 1.00 4.21 534 PHE A N 1
ATOM 4006 C CA . PHE A 1 510 ? 29.017 -14.790 19.676 1.00 3.99 534 PHE A CA 1
ATOM 4007 C C . PHE A 1 510 ? 29.017 -14.861 18.143 1.00 4.22 534 PHE A C 1
ATOM 4008 O O . PHE A 1 510 ? 27.950 -14.913 17.516 1.00 5.15 534 PHE A O 1
ATOM 4016 N N . GLY A 1 511 ? 30.189 -14.847 17.531 1.00 3.94 535 GLY A N 1
ATOM 4017 C CA . GLY A 1 511 ? 30.248 -14.982 16.093 1.00 3.86 535 GLY A CA 1
ATOM 4018 C C . GLY A 1 511 ? 31.480 -15.663 15.575 1.00 3.54 535 GLY A C 1
ATOM 4019 O O . GLY A 1 511 ? 32.473 -15.811 16.282 1.00 3.46 535 GLY A O 1
ATOM 4020 N N . VAL A 1 512 ? 31.395 -16.092 14.317 1.00 4.08 536 VAL A N 1
ATOM 4021 C CA . VAL A 1 512 ? 32.539 -16.656 13.608 1.00 3.95 536 VAL A CA 1
ATOM 4022 C C . VAL A 1 512 ? 32.709 -15.866 12.309 1.00 3.84 536 VAL A C 1
ATOM 4023 O O . VAL A 1 512 ? 31.717 -15.525 11.647 1.00 3.59 536 VAL A O 1
ATOM 4027 N N . PHE A 1 513 ? 33.951 -15.524 11.990 1.00 3.83 537 PHE A N 1
ATOM 4028 C CA . PHE A 1 513 ? 34.263 -14.693 10.817 1.00 3.68 537 PHE A CA 1
ATOM 4029 C C . PHE A 1 513 ? 35.408 -15.291 10.022 1.00 3.86 537 PHE A C 1
ATOM 4030 O O . PHE A 1 513 ? 36.187 -16.105 10.530 1.00 3.54 537 PHE A O 1
ATOM 4038 N N . ASN A 1 514 ? 35.529 -14.839 8.791 1.00 3.72 538 ASN A N 1
ATOM 4039 C CA . ASN A 1 514 ? 36.641 -15.211 7.939 1.00 4.06 538 ASN A CA 1
ATOM 4040 C C . ASN A 1 514 ? 36.722 -14.161 6.828 1.00 4.04 538 ASN A C 1
ATOM 4041 O O . ASN A 1 514 ? 35.782 -13.987 6.065 1.00 4.22 538 ASN A O 1
ATOM 4046 N N . PHE A 1 515 ? 37.827 -13.413 6.793 1.00 3.72 539 PHE A N 1
ATOM 4047 C CA . PHE A 1 515 ? 38.050 -12.428 5.728 1.00 4.16 539 PHE A CA 1
ATOM 4048 C C . PHE A 1 515 ? 39.518 -12.398 5.347 1.00 4.35 539 PHE A C 1
ATOM 4049 O O . PHE A 1 515 ? 40.347 -13.068 5.988 1.00 4.52 539 PHE A O 1
ATOM 4057 N N . SER A 1 516 ? 39.843 -11.641 4.299 1.00 5.17 540 SER A N 1
ATOM 4058 C CA A SER A 1 516 ? 41.252 -11.530 3.940 0.57 5.80 540 SER A CA 1
ATOM 4059 C CA B SER A 1 516 ? 41.198 -11.538 3.743 0.43 5.65 540 SER A CA 1
ATOM 4060 C C . SER A 1 516 ? 41.732 -10.119 3.812 1.00 6.02 540 SER A C 1
ATOM 4061 O O . SER A 1 516 ? 40.991 -9.192 3.508 1.00 6.58 540 SER A O 1
ATOM 4066 N N . THR A 1 517 ? 43.005 -9.957 4.142 1.00 6.83 541 THR A N 1
ATOM 4067 C CA . THR A 1 517 ? 43.635 -8.653 3.996 1.00 7.47 541 THR A CA 1
ATOM 4068 C C . THR A 1 517 ? 44.317 -8.504 2.626 1.00 8.44 541 THR A C 1
ATOM 4069 O O . THR A 1 517 ? 44.689 -7.407 2.256 1.00 9.69 541 THR A O 1
ATOM 4073 N N . LYS A 1 518 ? 44.446 -9.602 1.876 1.00 8.45 542 LYS A N 1
ATOM 4074 C CA . LYS A 1 518 ? 45.188 -9.593 0.615 1.00 11.16 542 LYS A CA 1
ATOM 4075 C C . LYS A 1 518 ? 44.328 -9.936 -0.574 1.00 11.84 542 LYS A C 1
ATOM 4076 O O . LYS A 1 518 ? 44.206 -9.133 -1.490 1.00 12.71 542 LYS A O 1
ATOM 4082 N N . SER A 1 519 ? 43.763 -11.142 -0.572 1.00 12.79 543 SER A N 1
ATOM 4083 C CA . SER A 1 519 ? 42.981 -11.616 -1.713 1.00 12.83 543 SER A CA 1
ATOM 4084 C C . SER A 1 519 ? 42.042 -12.732 -1.326 1.00 11.12 543 SER A C 1
ATOM 4085 O O . SER A 1 519 ? 42.281 -13.416 -0.360 1.00 11.52 543 SER A O 1
ATOM 4088 N N . LEU A 1 520 ? 40.987 -12.923 -2.105 1.00 9.54 544 LEU A N 1
ATOM 4089 C CA . LEU A 1 520 ? 40.069 -14.017 -1.847 1.00 8.99 544 LEU A CA 1
ATOM 4090 C C . LEU A 1 520 ? 40.639 -15.358 -2.305 1.00 9.59 544 LEU A C 1
ATOM 4091 O O . LEU A 1 520 ? 41.687 -15.404 -2.938 1.00 11.54 544 LEU A O 1
ATOM 4096 N N . GLY A 1 521 ? 39.951 -16.436 -1.953 1.00 9.02 545 GLY A N 1
ATOM 4097 C CA . GLY A 1 521 ? 40.361 -17.782 -2.354 1.00 9.42 545 GLY A CA 1
ATOM 4098 C C . GLY A 1 521 ? 40.484 -18.720 -1.174 1.00 9.61 545 GLY A C 1
ATOM 4099 O O . GLY A 1 521 ? 40.376 -19.947 -1.341 1.00 13.92 545 GLY A O 1
ATOM 4100 N N . GLY A 1 522 ? 40.698 -18.148 0.015 1.00 8.33 546 GLY A N 1
ATOM 4101 C CA . GLY A 1 522 ? 40.797 -18.934 1.255 1.00 7.31 546 GLY A CA 1
ATOM 4102 C C . GLY A 1 522 ? 39.463 -19.378 1.799 1.00 5.79 546 GLY A C 1
ATOM 4103 O O . GLY A 1 522 ? 38.401 -18.836 1.433 1.00 5.86 546 GLY A O 1
ATOM 4104 N N . GLU A 1 523 ? 39.500 -20.401 2.643 1.00 4.83 547 GLU A N 1
ATOM 4105 C CA . GLU A 1 523 ? 38.287 -20.865 3.327 1.00 5.48 547 GLU A CA 1
ATOM 4106 C C . GLU A 1 523 ? 38.611 -21.597 4.609 1.00 5.32 547 GLU A C 1
ATOM 4107 O O . GLU A 1 523 ? 39.714 -22.153 4.796 1.00 5.99 547 GLU A O 1
ATOM 4113 N N . VAL A 1 524 ? 37.632 -21.583 5.501 1.00 4.97 548 VAL A N 1
ATOM 4114 C CA . VAL A 1 524 ? 37.668 -22.389 6.680 1.00 4.86 548 VAL A CA 1
ATOM 4115 C C . VAL A 1 524 ? 36.400 -23.213 6.755 1.00 4.51 548 VAL A C 1
ATOM 4116 O O . VAL A 1 524 ? 35.394 -22.892 6.118 1.00 4.85 548 VAL A O 1
ATOM 4120 N N . LYS A 1 525 ? 36.437 -24.264 7.576 1.00 4.88 549 LYS A N 1
ATOM 4121 C CA . LYS A 1 525 ? 35.261 -25.062 7.815 1.00 4.74 549 LYS A CA 1
ATOM 4122 C C . LYS A 1 525 ? 34.917 -24.929 9.294 1.00 5.32 549 LYS A C 1
ATOM 4123 O O . LYS A 1 525 ? 35.769 -25.198 10.162 1.00 6.50 549 LYS A O 1
ATOM 4129 N N . VAL A 1 526 ? 33.687 -24.535 9.574 1.00 5.43 550 VAL A N 1
ATOM 4130 C CA . VAL A 1 526 ? 33.195 -24.522 10.938 1.00 5.32 550 VAL A CA 1
ATOM 4131 C C . VAL A 1 526 ? 32.534 -25.862 11.188 1.00 5.78 550 VAL A C 1
ATOM 4132 O O . VAL A 1 526 ? 31.508 -26.184 10.582 1.00 5.58 550 VAL A O 1
ATOM 4136 N N . LYS A 1 527 ? 33.146 -26.677 12.034 1.00 6.20 551 LYS A N 1
ATOM 4137 C CA . LYS A 1 527 ? 32.623 -28.007 12.282 1.00 7.00 551 LYS A CA 1
ATOM 4138 C C . LYS A 1 527 ? 31.506 -27.997 13.292 1.00 7.05 551 LYS A C 1
ATOM 4139 O O . LYS A 1 527 ? 30.590 -28.803 13.204 1.00 9.27 551 LYS A O 1
ATOM 4145 N N . GLY A 1 528 ? 31.536 -27.083 14.249 1.00 6.76 552 GLY A N 1
ATOM 4146 C CA . GLY A 1 528 ? 30.544 -27.136 15.298 1.00 7.23 552 GLY A CA 1
ATOM 4147 C C . GLY A 1 528 ? 30.560 -25.906 16.165 1.00 5.91 552 GLY A C 1
ATOM 4148 O O . GLY A 1 528 ? 31.523 -25.148 16.199 1.00 6.48 552 GLY A O 1
ATOM 4149 N N . PHE A 1 529 ? 29.473 -25.742 16.908 1.00 5.35 553 PHE A N 1
ATOM 4150 C CA . PHE A 1 529 ? 29.367 -24.681 17.908 1.00 4.82 553 PHE A CA 1
ATOM 4151 C C . PHE A 1 529 ? 28.618 -25.281 19.096 1.00 4.62 553 PHE A C 1
ATOM 4152 O O . PHE A 1 529 ? 27.621 -26.001 18.925 1.00 5.55 553 PHE A O 1
ATOM 4160 N N . LYS A 1 530 ? 29.042 -24.920 20.299 1.00 4.66 554 LYS A N 1
ATOM 4161 C CA . LYS A 1 530 ? 28.319 -25.291 21.516 1.00 5.11 554 LYS A CA 1
ATOM 4162 C C . LYS A 1 530 ? 28.322 -24.112 22.480 1.00 5.34 554 LYS A C 1
ATOM 4163 O O . LYS A 1 530 ? 29.377 -23.506 22.687 1.00 5.55 554 LYS A O 1
ATOM 4169 N N . MET A 1 531 ? 27.162 -23.792 23.058 1.00 5.83 555 MET A N 1
ATOM 4170 C CA . MET A 1 531 ? 27.083 -22.829 24.146 1.00 6.26 555 MET A CA 1
ATOM 4171 C C . MET A 1 531 ? 26.810 -23.567 25.446 1.00 6.98 555 MET A C 1
ATOM 4172 O O . MET A 1 531 ? 25.901 -24.405 25.520 1.00 7.88 555 MET A O 1
ATOM 4177 N N . ASN A 1 532 ? 27.615 -23.257 26.456 1.00 7.39 556 ASN A N 1
ATOM 4178 C CA . ASN A 1 532 ? 27.472 -23.840 27.792 1.00 8.09 556 ASN A CA 1
ATOM 4179 C C . ASN A 1 532 ? 27.153 -22.707 28.743 1.00 9.02 556 ASN A C 1
ATOM 4180 O O . ASN A 1 532 ? 27.792 -21.656 28.695 1.00 9.63 556 ASN A O 1
ATOM 4185 N N . MET A 1 533 ? 26.198 -22.924 29.635 1.00 10.56 557 MET A N 1
ATOM 4186 C CA . MET A 1 533 ? 25.919 -21.961 30.694 1.00 10.74 557 MET A CA 1
ATOM 4187 C C . MET A 1 533 ? 27.025 -22.091 31.754 1.00 12.16 557 MET A C 1
ATOM 4188 O O . MET A 1 533 ? 27.368 -23.205 32.178 1.00 14.19 557 MET A O 1
ATOM 4193 N N . ILE A 1 534 ? 27.581 -20.966 32.185 1.00 11.65 558 ILE A N 1
ATOM 4194 C CA . ILE A 1 534 ? 28.695 -20.978 33.137 1.00 15.37 558 ILE A CA 1
ATOM 4195 C C . ILE A 1 534 ? 28.441 -20.074 34.351 1.00 17.71 558 ILE A C 1
ATOM 4196 O O . ILE A 1 534 ? 27.323 -19.580 34.519 1.00 18.73 558 ILE A O 1
ATOM 4201 N N . LEU A 1 535 ? 29.337 -19.821 35.186 1.00 21.79 559 LEU A N 1
ATOM 4202 N N . SER B 1 6 ? 45.575 -54.552 67.688 1.00 22.05 30 SER B N 1
ATOM 4203 C CA . SER B 1 6 ? 46.851 -54.857 66.972 1.00 22.82 30 SER B CA 1
ATOM 4204 C C . SER B 1 6 ? 46.656 -54.970 65.455 1.00 20.67 30 SER B C 1
ATOM 4205 O O . SER B 1 6 ? 47.619 -54.856 64.692 1.00 19.32 30 SER B O 1
ATOM 4208 N N . THR B 1 7 ? 45.412 -55.218 65.035 1.00 18.29 31 THR B N 1
ATOM 4209 C CA . THR B 1 7 ? 45.008 -55.073 63.633 1.00 16.42 31 THR B CA 1
ATOM 4210 C C . THR B 1 7 ? 43.863 -54.066 63.556 1.00 15.72 31 THR B C 1
ATOM 4211 O O . THR B 1 7 ? 43.244 -53.728 64.566 1.00 15.73 31 THR B O 1
ATOM 4215 N N . PHE B 1 8 ? 43.601 -53.563 62.360 1.00 12.87 32 PHE B N 1
ATOM 4216 C CA . PHE B 1 8 ? 42.431 -52.717 62.137 1.00 12.32 32 PHE B CA 1
ATOM 4217 C C . PHE B 1 8 ? 41.701 -53.235 60.913 1.00 11.82 32 PHE B C 1
ATOM 4218 O O . PHE B 1 8 ? 42.292 -53.927 60.079 1.00 11.19 32 PHE B O 1
ATOM 4226 N N . THR B 1 9 ? 40.431 -52.863 60.805 1.00 11.59 33 THR B N 1
ATOM 4227 C CA . THR B 1 9 ? 39.617 -53.154 59.637 1.00 12.31 33 THR B CA 1
ATOM 4228 C C . THR B 1 9 ? 39.319 -51.894 58.822 1.00 10.51 33 THR B C 1
ATOM 4229 O O . THR B 1 9 ? 39.038 -50.825 59.374 1.00 13.57 33 THR B O 1
ATOM 4233 N N . ASN B 1 10 ? 39.390 -52.023 57.501 1.00 10.05 34 ASN B N 1
ATOM 4234 C CA . ASN B 1 10 ? 38.971 -50.966 56.596 1.00 8.72 34 ASN B CA 1
ATOM 4235 C C . ASN B 1 10 ? 37.448 -51.007 56.401 1.00 9.15 34 ASN B C 1
ATOM 4236 O O . ASN B 1 10 ? 36.872 -52.091 56.457 1.00 11.54 34 ASN B O 1
ATOM 4241 N N . PRO B 1 11 ? 36.790 -49.830 56.214 1.00 9.15 35 PRO B N 1
ATOM 4242 C CA . PRO B 1 11 ? 37.421 -48.480 56.162 1.00 7.97 35 PRO B CA 1
ATOM 4243 C C . PRO B 1 11 ? 37.742 -47.964 57.548 1.00 8.28 35 PRO B C 1
ATOM 4244 O O . PRO B 1 11 ? 37.142 -48.437 58.542 1.00 9.90 35 PRO B O 1
ATOM 4248 N N . VAL B 1 12 ? 38.675 -47.014 57.625 1.00 7.97 36 VAL B N 1
ATOM 4249 C CA . VAL B 1 12 ? 39.138 -46.522 58.925 1.00 8.80 36 VAL B CA 1
ATOM 4250 C C . VAL B 1 12 ? 38.196 -45.509 59.549 1.00 8.57 36 VAL B C 1
ATOM 4251 O O . VAL B 1 12 ? 38.135 -45.387 60.771 1.00 11.17 36 VAL B O 1
ATOM 4255 N N . LEU B 1 13 ? 37.459 -44.785 58.713 1.00 8.09 37 LEU B N 1
ATOM 4256 C CA . LEU B 1 13 ? 36.490 -43.810 59.179 1.00 7.95 37 LEU B CA 1
ATOM 4257 C C . LEU B 1 13 ? 35.361 -43.887 58.174 1.00 7.19 37 LEU B C 1
ATOM 4258 O O . LEU B 1 13 ? 35.590 -43.675 56.976 1.00 7.21 37 LEU B O 1
ATOM 4263 N N . TRP B 1 14 ? 34.164 -44.218 58.637 1.00 6.72 38 TRP B N 1
ATOM 4264 C CA . TRP B 1 14 ? 33.045 -44.381 57.716 1.00 6.68 38 TRP B CA 1
ATOM 4265 C C . TRP B 1 14 ? 32.239 -43.132 57.629 1.00 6.84 38 TRP B C 1
ATOM 4266 O O . TRP B 1 14 ? 31.030 -43.141 57.890 1.00 7.21 38 TRP B O 1
ATOM 4277 N N . GLU B 1 15 ? 32.909 -42.040 57.266 1.00 6.67 39 GLU B N 1
ATOM 4278 C CA . GLU B 1 15 ? 32.309 -40.716 57.113 1.00 6.26 39 GLU B CA 1
ATOM 4279 C C . GLU B 1 15 ? 32.950 -40.028 55.907 1.00 5.99 39 GLU B C 1
ATOM 4280 O O . GLU B 1 15 ? 34.128 -40.228 55.641 1.00 6.44 39 GLU B O 1
ATOM 4286 N N . ASP B 1 16 ? 32.146 -39.236 55.208 1.00 5.73 40 ASP B N 1
ATOM 4287 C CA . ASP B 1 16 ? 32.498 -38.596 53.961 1.00 5.27 40 ASP B CA 1
ATOM 4288 C C . ASP B 1 16 ? 33.571 -37.532 54.118 1.00 5.45 40 ASP B C 1
ATOM 4289 O O . ASP B 1 16 ? 33.286 -36.458 54.568 1.00 5.62 40 ASP B O 1
ATOM 4294 N N . HIS B 1 17 ? 34.824 -37.887 53.800 1.00 5.37 41 HIS B N 1
ATOM 4295 C CA . HIS B 1 17 ? 35.996 -36.989 53.895 1.00 5.57 41 HIS B CA 1
ATOM 4296 C C . HIS B 1 17 ? 36.849 -37.145 52.654 1.00 5.54 41 HIS B C 1
ATOM 4297 O O . HIS B 1 17 ? 37.960 -37.703 52.704 1.00 7.27 41 HIS B O 1
ATOM 4304 N N . PRO B 1 18 ? 36.370 -36.608 51.521 1.00 5.57 42 PRO B N 1
ATOM 4305 C CA . PRO B 1 18 ? 37.049 -36.778 50.228 1.00 6.02 42 PRO B CA 1
ATOM 4306 C C . PRO B 1 18 ? 38.316 -35.932 49.997 1.00 6.00 42 PRO B C 1
ATOM 4307 O O . PRO B 1 18 ? 38.584 -34.934 50.692 1.00 6.00 42 PRO B O 1
ATOM 4311 N N . ALA B 1 19 ? 39.067 -36.329 48.980 1.00 6.75 43 ALA B N 1
ATOM 4312 C CA . ALA B 1 19 ? 40.189 -35.534 48.461 1.00 6.86 43 ALA B CA 1
ATOM 4313 C C . ALA B 1 19 ? 41.244 -35.327 49.550 1.00 6.87 43 ALA B C 1
ATOM 4314 O O . ALA B 1 19 ? 41.879 -34.269 49.635 1.00 7.49 43 ALA B O 1
ATOM 4316 N N . LEU B 1 20 ? 41.448 -36.382 50.349 1.00 6.60 44 LEU B N 1
ATOM 4317 C CA . LEU B 1 20 ? 42.314 -36.306 51.517 1.00 6.10 44 LEU B CA 1
ATOM 4318 C C . LEU B 1 20 ? 43.772 -35.965 51.184 1.00 6.59 44 LEU B C 1
ATOM 4319 O O . LEU B 1 20 ? 44.332 -36.395 50.152 1.00 6.92 44 LEU B O 1
ATOM 4324 N N . GLU B 1 21 ? 44.350 -35.121 52.038 1.00 6.63 45 GLU B N 1
ATOM 4325 C CA . GLU B 1 21 ? 45.806 -34.930 52.168 1.00 6.80 45 GLU B CA 1
ATOM 4326 C C . GLU B 1 21 ? 46.176 -35.477 53.533 1.00 6.38 45 GLU B C 1
ATOM 4327 O O . GLU B 1 21 ? 45.506 -35.120 54.510 1.00 7.78 45 GLU B O 1
ATOM 4333 N N . VAL B 1 22 ? 47.255 -36.251 53.629 1.00 5.86 46 VAL B N 1
ATOM 4334 C CA . VAL B 1 22 ? 47.716 -36.765 54.919 1.00 5.32 46 VAL B CA 1
ATOM 4335 C C . VAL B 1 22 ? 49.213 -36.498 55.098 1.00 5.27 46 VAL B C 1
ATOM 4336 O O . VAL B 1 22 ? 49.992 -36.642 54.154 1.00 6.00 46 VAL B O 1
ATOM 4340 N N . PHE B 1 23 ? 49.592 -36.117 56.305 1.00 5.05 47 PHE B N 1
ATOM 4341 C CA . PHE B 1 23 ? 51.000 -35.885 56.641 1.00 5.26 47 PHE B CA 1
ATOM 4342 C C . PHE B 1 23 ? 51.191 -36.123 58.141 1.00 5.26 47 PHE B C 1
ATOM 4343 O O . PHE B 1 23 ? 50.210 -36.184 58.893 1.00 5.62 47 PHE B O 1
ATOM 4351 N N . ARG B 1 24 ? 52.446 -36.204 58.559 1.00 5.60 48 ARG B N 1
ATOM 4352 C CA . ARG B 1 24 ? 52.791 -36.463 59.958 1.00 5.79 48 ARG B CA 1
ATOM 4353 C C . ARG B 1 24 ? 53.574 -35.279 60.504 1.00 6.04 48 ARG B C 1
ATOM 4354 O O . ARG B 1 24 ? 54.449 -34.731 59.824 1.00 7.04 48 ARG B O 1
ATOM 4362 N N . VAL B 1 25 ? 53.248 -34.863 61.725 1.00 6.04 49 VAL B N 1
ATOM 4363 C CA . VAL B 1 25 ? 54.120 -33.962 62.491 1.00 6.92 49 VAL B CA 1
ATOM 4364 C C . VAL B 1 25 ? 54.421 -34.697 63.789 1.00 6.92 49 VAL B C 1
ATOM 4365 O O . VAL B 1 25 ? 53.517 -34.960 64.573 1.00 7.25 49 VAL B O 1
ATOM 4369 N N . GLY B 1 26 ? 55.679 -35.082 63.991 1.00 7.33 50 GLY B N 1
ATOM 4370 C CA . GLY B 1 26 ? 56.032 -35.871 65.183 1.00 7.75 50 GLY B CA 1
ATOM 4371 C C . GLY B 1 26 ? 55.220 -37.152 65.308 1.00 8.15 50 GLY B C 1
ATOM 4372 O O . GLY B 1 26 ? 55.294 -38.015 64.442 1.00 8.61 50 GLY B O 1
ATOM 4373 N N . SER B 1 27 ? 54.471 -37.272 66.402 1.00 8.12 51 SER B N 1
ATOM 4374 C CA . SER B 1 27 ? 53.645 -38.447 66.649 1.00 8.14 51 SER B CA 1
ATOM 4375 C C . SER B 1 27 ? 52.196 -38.328 66.164 1.00 7.42 51 SER B C 1
ATOM 4376 O O . SER B 1 27 ? 51.397 -39.247 66.381 1.00 8.62 51 SER B O 1
ATOM 4379 N N . VAL B 1 28 ? 51.869 -37.227 65.496 1.00 6.26 52 VAL B N 1
ATOM 4380 C CA . VAL B 1 28 ? 50.498 -36.955 65.090 1.00 6.03 52 VAL B CA 1
ATOM 4381 C C . VAL B 1 28 ? 50.358 -36.964 63.572 1.00 6.47 52 VAL B C 1
ATOM 4382 O O . VAL B 1 28 ? 51.153 -36.329 62.877 1.00 7.41 52 VAL B O 1
ATOM 4386 N N . PHE B 1 29 ? 49.332 -37.654 63.067 1.00 5.86 53 PHE B N 1
ATOM 4387 C CA . PHE B 1 29 ? 48.968 -37.585 61.658 1.00 5.45 53 PHE B CA 1
ATOM 4388 C C . PHE B 1 29 ? 47.803 -36.614 61.488 1.00 5.35 53 PHE B C 1
ATOM 4389 O O . PHE B 1 29 ? 46.893 -36.557 62.327 1.00 6.09 53 PHE B O 1
ATOM 4397 N N . TYR B 1 30 ? 47.849 -35.822 60.424 1.00 5.01 54 TYR B N 1
ATOM 4398 C CA . TYR B 1 30 ? 46.752 -34.918 60.101 1.00 4.72 54 TYR B CA 1
ATOM 4399 C C . TYR B 1 30 ? 46.214 -35.220 58.717 1.00 4.90 54 TYR B C 1
ATOM 4400 O O . TYR B 1 30 ? 46.956 -35.677 57.837 1.00 5.10 54 TYR B O 1
ATOM 4409 N N . TYR B 1 31 ? 44.927 -34.941 58.541 1.00 4.92 55 TYR B N 1
ATOM 4410 C CA . TYR B 1 31 ? 44.169 -35.330 57.358 1.00 5.10 55 TYR B CA 1
ATOM 4411 C C . TYR B 1 31 ? 43.301 -34.137 57.014 1.00 5.02 55 TYR B C 1
ATOM 4412 O O . TYR B 1 31 ? 42.560 -33.658 57.867 1.00 6.24 55 TYR B O 1
ATOM 4421 N N . SER B 1 32 ? 43.425 -33.629 55.789 1.00 5.49 56 SER B N 1
ATOM 4422 C CA . SER B 1 32 ? 42.665 -32.477 55.318 1.00 6.35 56 SER B CA 1
ATOM 4423 C C . SER B 1 32 ? 41.677 -32.941 54.232 1.00 5.91 56 SER B C 1
ATOM 4424 O O . SER B 1 32 ? 42.057 -33.741 53.384 1.00 6.39 56 SER B O 1
ATOM 4427 N N . SER B 1 33 ? 40.423 -32.495 54.260 1.00 6.43 57 SER B N 1
ATOM 4428 C CA . SER B 1 33 ? 39.435 -32.951 53.258 1.00 6.64 57 SER B CA 1
ATOM 4429 C C . SER B 1 33 ? 38.681 -31.797 52.579 1.00 7.36 57 SER B C 1
ATOM 4430 O O . SER B 1 33 ? 38.823 -30.618 52.954 1.00 8.04 57 SER B O 1
ATOM 4433 N N . SER B 1 34 ? 37.852 -32.147 51.587 1.00 7.30 58 SER B N 1
ATOM 4434 C CA . SER B 1 34 ? 37.146 -31.158 50.751 1.00 7.54 58 SER B CA 1
ATOM 4435 C C . SER B 1 34 ? 35.657 -31.101 51.078 1.00 7.23 58 SER B C 1
ATOM 4436 O O . SER B 1 34 ? 35.012 -32.126 51.322 1.00 7.23 58 SER B O 1
ATOM 4439 N N . THR B 1 35 ? 35.121 -29.886 51.049 1.00 6.40 59 THR B N 1
ATOM 4440 C CA . THR B 1 35 ? 33.783 -29.619 51.538 1.00 6.57 59 THR B CA 1
ATOM 4441 C C . THR B 1 35 ? 32.885 -28.802 50.622 1.00 5.38 59 THR B C 1
ATOM 4442 O O . THR B 1 35 ? 31.766 -28.492 51.008 1.00 5.83 59 THR B O 1
ATOM 4446 N N . PHE B 1 36 ? 33.321 -28.471 49.406 1.00 5.00 60 PHE B N 1
ATOM 4447 C CA . PHE B 1 36 ? 32.405 -27.785 48.467 1.00 4.96 60 PHE B CA 1
ATOM 4448 C C . PHE B 1 36 ? 31.822 -26.484 49.060 1.00 4.76 60 PHE B C 1
ATOM 4449 O O . PHE B 1 36 ? 32.605 -25.638 49.464 1.00 4.76 60 PHE B O 1
ATOM 4457 N N . ALA B 1 37 ? 30.504 -26.306 49.077 1.00 4.81 61 ALA B N 1
ATOM 4458 C CA . ALA B 1 37 ? 29.913 -25.092 49.611 1.00 4.72 61 ALA B CA 1
ATOM 4459 C C . ALA B 1 37 ? 29.544 -25.162 51.103 1.00 4.60 61 ALA B C 1
ATOM 4460 O O . ALA B 1 37 ? 28.834 -24.296 51.612 1.00 6.09 61 ALA B O 1
ATOM 4462 N N . TYR B 1 38 ? 30.010 -26.196 51.811 1.00 4.28 62 TYR B N 1
ATOM 4463 C CA . TYR B 1 38 ? 29.692 -26.300 53.231 1.00 4.38 62 TYR B CA 1
ATOM 4464 C C . TYR B 1 38 ? 30.624 -25.379 54.025 1.00 4.22 62 TYR B C 1
ATOM 4465 O O . TYR B 1 38 ? 31.787 -25.206 53.671 1.00 4.63 62 TYR B O 1
ATOM 4474 N N . SER B 1 39 ? 30.141 -24.805 55.120 1.00 4.14 63 SER B N 1
ATOM 4475 C CA . SER B 1 39 ? 30.861 -23.716 55.777 1.00 4.64 63 SER B CA 1
ATOM 4476 C C . SER B 1 39 ? 30.737 -23.939 57.301 1.00 4.85 63 SER B C 1
ATOM 4477 O O . SER B 1 39 ? 29.636 -24.026 57.817 1.00 5.51 63 SER B O 1
ATOM 4480 N N . PRO B 1 40 ? 31.861 -24.009 58.043 1.00 4.65 64 PRO B N 1
ATOM 4481 C CA . PRO B 1 40 ? 33.251 -23.809 57.628 1.00 4.83 64 PRO B CA 1
ATOM 4482 C C . PRO B 1 40 ? 33.707 -24.950 56.722 1.00 4.82 64 PRO B C 1
ATOM 4483 O O . PRO B 1 40 ? 33.125 -26.065 56.705 1.00 5.05 64 PRO B O 1
ATOM 4487 N N . GLY B 1 41 ? 34.759 -24.661 55.983 1.00 4.99 65 GLY B N 1
ATOM 4488 C CA . GLY B 1 41 ? 35.272 -25.595 55.007 1.00 5.56 65 GLY B CA 1
ATOM 4489 C C . GLY B 1 41 ? 36.628 -26.140 55.387 1.00 5.21 65 GLY B C 1
ATOM 4490 O O . GLY B 1 41 ? 37.289 -25.611 56.284 1.00 5.40 65 GLY B O 1
ATOM 4491 N N . ALA B 1 42 ? 37.054 -27.168 54.642 1.00 4.92 66 ALA B N 1
ATOM 4492 C CA . ALA B 1 42 ? 38.394 -27.777 54.757 1.00 5.10 66 ALA B CA 1
ATOM 4493 C C . ALA B 1 42 ? 38.672 -28.301 56.171 1.00 4.92 66 ALA B C 1
ATOM 4494 O O . ALA B 1 42 ? 39.587 -27.816 56.852 1.00 5.01 66 ALA B O 1
ATOM 4496 N N . PRO B 1 43 ? 37.935 -29.339 56.599 1.00 5.33 67 PRO B N 1
ATOM 4497 C CA . PRO B 1 43 ? 38.154 -29.940 57.924 1.00 5.49 67 PRO B CA 1
ATOM 4498 C C . PRO B 1 43 ? 39.559 -30.518 58.028 1.00 5.33 67 PRO B C 1
ATOM 4499 O O . PRO B 1 43 ? 40.129 -30.971 57.013 1.00 5.70 67 PRO B O 1
ATOM 4503 N N . VAL B 1 44 ? 40.097 -30.480 59.245 1.00 5.37 68 VAL B N 1
ATOM 4504 C CA . VAL B 1 44 ? 41.336 -31.142 59.592 1.00 5.18 68 VAL B CA 1
ATOM 4505 C C . VAL B 1 44 ? 41.024 -32.194 60.654 1.00 5.06 68 VAL B C 1
ATOM 4506 O O . VAL B 1 44 ? 40.421 -31.865 61.669 1.00 5.67 68 VAL B O 1
ATOM 4510 N N . LEU B 1 45 ? 41.440 -33.433 60.406 1.00 5.14 69 LEU B N 1
ATOM 4511 C CA . LEU B 1 45 ? 41.289 -34.528 61.360 1.00 5.29 69 LEU B CA 1
ATOM 4512 C C . LEU B 1 45 ? 42.659 -34.934 61.890 1.00 4.88 69 LEU B C 1
ATOM 4513 O O . LEU B 1 45 ? 43.654 -34.722 61.235 1.00 5.58 69 LEU B O 1
ATOM 4518 N N . LYS B 1 46 ? 42.683 -35.565 63.058 1.00 5.46 70 LYS B N 1
ATOM 4519 C CA . LYS B 1 46 ? 43.919 -35.901 63.756 1.00 5.87 70 LYS B CA 1
ATOM 4520 C C . LYS B 1 46 ? 43.871 -37.368 64.172 1.00 5.78 70 LYS B C 1
ATOM 4521 O O . LYS B 1 46 ? 42.814 -37.879 64.540 1.00 6.38 70 LYS B O 1
ATOM 4527 N N . SER B 1 47 ? 45.010 -38.044 64.102 1.00 5.87 71 SER B N 1
ATOM 4528 C CA . SER B 1 47 ? 45.108 -39.456 64.525 1.00 6.14 71 SER B CA 1
ATOM 4529 C C . SER B 1 47 ? 46.515 -39.701 65.054 1.00 5.88 71 SER B C 1
ATOM 4530 O O . SER B 1 47 ? 47.455 -39.044 64.635 1.00 5.91 71 SER B O 1
ATOM 4533 N N . TYR B 1 48 ? 46.645 -40.672 65.939 1.00 6.70 72 TYR B N 1
ATOM 4534 C CA . TYR B 1 48 ? 47.936 -41.171 66.368 1.00 6.93 72 TYR B CA 1
ATOM 4535 C C . TYR B 1 48 ? 48.346 -42.468 65.650 1.00 6.60 72 TYR B C 1
ATOM 4536 O O . TYR B 1 48 ? 49.490 -42.929 65.789 1.00 6.61 72 TYR B O 1
ATOM 4545 N N . ASP B 1 49 ? 47.425 -43.068 64.898 1.00 6.77 73 ASP B N 1
ATOM 4546 C CA . ASP B 1 49 ? 47.689 -44.383 64.285 1.00 7.70 73 ASP B CA 1
ATOM 4547 C C . ASP B 1 49 ? 47.202 -44.575 62.842 1.00 7.67 73 ASP B C 1
ATOM 4548 O O . ASP B 1 49 ? 47.248 -45.682 62.327 1.00 8.82 73 ASP B O 1
ATOM 4553 N N . LEU B 1 50 ? 46.713 -43.504 62.219 1.00 7.19 74 LEU B N 1
ATOM 4554 C CA . LEU B 1 50 ? 46.117 -43.520 60.862 1.00 7.47 74 LEU B CA 1
ATOM 4555 C C . LEU B 1 50 ? 44.769 -44.228 60.767 1.00 7.67 74 LEU B C 1
ATOM 4556 O O . LEU B 1 50 ? 44.224 -44.372 59.659 1.00 8.73 74 LEU B O 1
ATOM 4561 N N . VAL B 1 51 ? 44.221 -44.638 61.911 1.00 8.23 75 VAL B N 1
ATOM 4562 C CA . VAL B 1 51 ? 43.037 -45.501 61.932 1.00 8.82 75 VAL B CA 1
ATOM 4563 C C . VAL B 1 51 ? 41.882 -44.840 62.693 1.00 8.43 75 VAL B C 1
ATOM 4564 O O . VAL B 1 51 ? 40.754 -44.822 62.204 1.00 9.96 75 VAL B O 1
ATOM 4568 N N . HIS B 1 52 ? 42.170 -44.304 63.878 1.00 7.99 76 HIS B N 1
ATOM 4569 C CA . HIS B 1 52 ? 41.164 -43.608 64.706 1.00 7.76 76 HIS B CA 1
ATOM 4570 C C . HIS B 1 52 ? 41.324 -42.112 64.579 1.00 7.37 76 HIS B C 1
ATOM 4571 O O . HIS B 1 52 ? 42.294 -41.529 65.072 1.00 8.57 76 HIS B O 1
ATOM 4578 N N . TRP B 1 53 ? 40.366 -41.479 63.906 1.00 6.97 77 TRP B N 1
ATOM 4579 C CA . TRP B 1 53 ? 40.476 -40.059 63.529 1.00 6.54 77 TRP B CA 1
ATOM 4580 C C . TRP B 1 53 ? 39.481 -39.222 64.270 1.00 7.19 77 TRP B C 1
ATOM 4581 O O . TRP B 1 53 ? 38.330 -39.613 64.433 1.00 7.48 77 TRP B O 1
ATOM 4592 N N . THR B 1 54 ? 39.891 -38.033 64.694 1.00 7.58 78 THR B N 1
ATOM 4593 C CA . THR B 1 54 ? 38.989 -37.078 65.347 1.00 9.03 78 THR B CA 1
ATOM 4594 C C . THR B 1 54 ? 39.116 -35.717 64.659 1.00 7.51 78 THR B C 1
ATOM 4595 O O . THR B 1 54 ? 40.245 -35.265 64.378 1.00 6.98 78 THR B O 1
ATOM 4599 N N . PRO B 1 55 ? 37.982 -35.032 64.426 1.00 7.29 79 PRO B N 1
ATOM 4600 C CA . PRO B 1 55 ? 38.104 -33.705 63.800 1.00 7.00 79 PRO B CA 1
ATOM 4601 C C . PRO B 1 55 ? 38.554 -32.672 64.809 1.00 7.27 79 PRO B C 1
ATOM 4602 O O . PRO B 1 55 ? 38.042 -32.670 65.935 1.00 9.81 79 PRO B O 1
ATOM 4606 N N . VAL B 1 56 ? 39.465 -31.789 64.403 1.00 6.41 80 VAL B N 1
ATOM 4607 C CA . VAL B 1 56 ? 40.051 -30.800 65.336 1.00 6.15 80 VAL B CA 1
ATOM 4608 C C . VAL B 1 56 ? 39.927 -29.341 64.946 1.00 5.96 80 VAL B C 1
ATOM 4609 O O . VAL B 1 56 ? 39.989 -28.491 65.815 1.00 7.20 80 VAL B O 1
ATOM 4613 N N . THR B 1 57 ? 39.799 -29.056 63.658 1.00 5.35 81 THR B N 1
ATOM 4614 C CA . THR B 1 57 ? 39.662 -27.692 63.192 1.00 5.54 81 THR B CA 1
ATOM 4615 C C . THR B 1 57 ? 39.176 -27.666 61.751 1.00 5.19 81 THR B C 1
ATOM 4616 O O . THR B 1 57 ? 39.018 -28.721 61.139 1.00 5.46 81 THR B O 1
ATOM 4620 N N . HIS B 1 58 ? 38.893 -26.468 61.241 1.00 5.14 82 HIS B N 1
ATOM 4621 C CA . HIS B 1 58 ? 38.593 -26.258 59.820 1.00 4.82 82 HIS B CA 1
ATOM 4622 C C . HIS B 1 58 ? 39.485 -25.138 59.339 1.00 4.70 82 HIS B C 1
ATOM 4623 O O . HIS B 1 58 ? 39.592 -24.073 59.978 1.00 5.54 82 HIS B O 1
ATOM 4630 N N . SER B 1 59 ? 40.123 -25.353 58.193 1.00 4.52 83 SER B N 1
ATOM 4631 C CA . SER B 1 59 ? 41.048 -24.338 57.655 1.00 4.78 83 SER B CA 1
ATOM 4632 C C . SER B 1 59 ? 40.388 -23.082 57.130 1.00 5.13 83 SER B C 1
ATOM 4633 O O . SER B 1 59 ? 41.031 -22.036 57.050 1.00 5.52 83 SER B O 1
ATOM 4636 N N . VAL B 1 60 ? 39.102 -23.174 56.784 1.00 5.04 84 VAL B N 1
ATOM 4637 C CA . VAL B 1 60 ? 38.400 -22.022 56.217 1.00 5.47 84 VAL B CA 1
ATOM 4638 C C . VAL B 1 60 ? 37.140 -21.739 57.073 1.00 5.92 84 VAL B C 1
ATOM 4639 O O . VAL B 1 60 ? 36.043 -22.238 56.776 1.00 5.38 84 VAL B O 1
ATOM 4643 N N . PRO B 1 61 ? 37.280 -20.922 58.137 1.00 6.51 85 PRO B N 1
ATOM 4644 C CA . PRO B 1 61 ? 36.180 -20.699 59.087 1.00 6.96 85 PRO B CA 1
ATOM 4645 C C . PRO B 1 61 ? 34.918 -20.104 58.475 1.00 7.15 85 PRO B C 1
ATOM 4646 O O . PRO B 1 61 ? 33.840 -20.427 58.937 1.00 7.82 85 PRO B O 1
ATOM 4650 N N . ARG B 1 62 ? 35.069 -19.290 57.436 1.00 7.17 86 ARG B N 1
ATOM 4651 C CA . ARG B 1 62 ? 33.944 -18.753 56.649 1.00 7.71 86 ARG B CA 1
ATOM 4652 C C . ARG B 1 62 ? 34.473 -18.626 55.217 1.00 8.36 86 ARG B C 1
ATOM 4653 O O . ARG B 1 62 ? 35.602 -18.179 55.000 1.00 8.72 86 ARG B O 1
ATOM 4661 N N . LEU B 1 63 ? 33.666 -19.061 54.261 1.00 8.16 87 LEU B N 1
ATOM 4662 C CA . LEU B 1 63 ? 34.089 -19.181 52.886 1.00 8.22 87 LEU B CA 1
ATOM 4663 C C . LEU B 1 63 ? 34.130 -17.767 52.326 1.00 9.64 87 LEU B C 1
ATOM 4664 O O . LEU B 1 63 ? 33.110 -17.087 52.341 1.00 13.56 87 LEU B O 1
ATOM 4669 N N . ASN B 1 64 ? 35.301 -17.328 51.881 1.00 10.69 88 ASN B N 1
ATOM 4670 C CA . ASN B 1 64 ? 35.534 -15.959 51.429 1.00 11.60 88 ASN B CA 1
ATOM 4671 C C . ASN B 1 64 ? 35.749 -15.887 49.907 1.00 11.76 88 ASN B C 1
ATOM 4672 O O . ASN B 1 64 ? 36.565 -15.111 49.413 1.00 13.57 88 ASN B O 1
ATOM 4677 N N . PHE B 1 65 ? 34.972 -16.686 49.167 1.00 11.74 89 PHE B N 1
ATOM 4678 C CA . PHE B 1 65 ? 35.240 -16.926 47.755 1.00 12.81 89 PHE B CA 1
ATOM 4679 C C . PHE B 1 65 ? 34.287 -16.188 46.811 1.00 14.02 89 PHE B C 1
ATOM 4680 O O . PHE B 1 65 ? 34.359 -16.358 45.580 1.00 17.98 89 PHE B O 1
ATOM 4688 N N . GLY B 1 66 ? 33.401 -15.387 47.381 1.00 12.50 90 GLY B N 1
ATOM 4689 C CA . GLY B 1 66 ? 32.442 -14.614 46.602 1.00 11.86 90 GLY B CA 1
ATOM 4690 C C . GLY B 1 66 ? 31.048 -14.525 47.198 1.00 11.97 90 GLY B C 1
ATOM 4691 O O . GLY B 1 66 ? 30.680 -15.304 48.090 1.00 10.51 90 GLY B O 1
ATOM 4692 N N . SER B 1 67 ? 30.263 -13.590 46.662 1.00 13.34 91 SER B N 1
ATOM 4693 C CA A SER B 1 67 ? 28.917 -13.313 47.165 0.57 14.14 91 SER B CA 1
ATOM 4694 C CA B SER B 1 67 ? 28.903 -13.309 47.138 0.43 14.12 91 SER B CA 1
ATOM 4695 C C . SER B 1 67 ? 28.001 -14.527 47.116 1.00 13.18 91 SER B C 1
ATOM 4696 O O . SER B 1 67 ? 27.148 -14.688 47.998 1.00 13.41 91 SER B O 1
ATOM 4701 N N . ASN B 1 68 ? 28.196 -15.395 46.116 1.00 12.56 92 ASN B N 1
ATOM 4702 C CA . ASN B 1 68 ? 27.316 -16.548 45.962 1.00 11.46 92 ASN B CA 1
ATOM 4703 C C . ASN B 1 68 ? 27.417 -17.528 47.136 1.00 9.87 92 ASN B C 1
ATOM 4704 O O . ASN B 1 68 ? 26.494 -18.341 47.360 1.00 9.74 92 ASN B O 1
ATOM 4709 N N . TYR B 1 69 ? 28.532 -17.464 47.875 1.00 8.63 93 TYR B N 1
ATOM 4710 C CA . TYR B 1 69 ? 28.755 -18.363 49.019 1.00 8.16 93 TYR B CA 1
ATOM 4711 C C . TYR B 1 69 ? 27.899 -18.013 50.222 1.00 8.15 93 TYR B C 1
ATOM 4712 O O . TYR B 1 69 ? 27.809 -18.796 51.170 1.00 8.29 93 TYR B O 1
ATOM 4721 N N . ASP B 1 70 ? 27.263 -16.844 50.157 1.00 8.49 94 ASP B N 1
ATOM 4722 C CA . ASP B 1 70 ? 26.330 -16.421 51.191 1.00 8.83 94 ASP B CA 1
ATOM 4723 C C . ASP B 1 70 ? 24.876 -16.817 50.872 1.00 9.39 94 ASP B C 1
ATOM 4724 O O . ASP B 1 70 ? 23.960 -16.410 51.580 1.00 10.45 94 ASP B O 1
ATOM 4729 N N . LEU B 1 71 ? 24.667 -17.582 49.793 1.00 9.39 95 LEU B N 1
ATOM 4730 C CA . LEU B 1 71 ? 23.321 -17.971 49.344 1.00 9.40 95 LEU B CA 1
ATOM 4731 C C . LEU B 1 71 ? 22.319 -16.788 49.392 1.00 10.35 95 LEU B C 1
ATOM 4732 O O . LEU B 1 71 ? 21.305 -16.850 50.083 1.00 10.94 95 LEU B O 1
ATOM 4737 N N . PRO B 1 72 ? 22.621 -15.692 48.677 1.00 10.81 96 PRO B N 1
ATOM 4738 C CA . PRO B 1 72 ? 21.746 -14.525 48.759 1.00 12.45 96 PRO B CA 1
ATOM 4739 C C . PRO B 1 72 ? 20.479 -14.626 47.912 1.00 13.26 96 PRO B C 1
ATOM 4740 O O . PRO B 1 72 ? 19.526 -13.880 48.155 1.00 14.79 96 PRO B O 1
ATOM 4744 N N . SER B 1 73 ? 20.467 -15.548 46.942 1.00 13.19 97 SER B N 1
ATOM 4745 C CA . SER B 1 73 ? 19.443 -15.534 45.878 1.00 14.66 97 SER B CA 1
ATOM 4746 C C . SER B 1 73 ? 18.998 -16.923 45.426 1.00 14.49 97 SER B C 1
ATOM 4747 O O . SER B 1 73 ? 18.707 -17.145 44.247 1.00 16.18 97 SER B O 1
ATOM 4750 N N . GLY B 1 74 ? 18.962 -17.859 46.369 1.00 12.21 98 GLY B N 1
ATOM 4751 C CA . GLY B 1 74 ? 18.516 -19.219 46.073 1.00 12.86 98 GLY B CA 1
ATOM 4752 C C . GLY B 1 74 ? 19.455 -19.957 45.147 1.00 12.36 98 GLY B C 1
ATOM 4753 O O . GLY B 1 74 ? 20.628 -19.582 44.993 1.00 12.49 98 GLY B O 1
ATOM 4754 N N . THR B 1 75 ? 18.947 -21.017 44.532 1.00 11.06 99 THR B N 1
ATOM 4755 C CA . THR B 1 75 ? 19.774 -21.859 43.663 1.00 11.55 99 THR B CA 1
ATOM 4756 C C . THR B 1 75 ? 20.036 -21.136 42.331 1.00 11.90 99 THR B C 1
ATOM 4757 O O . THR B 1 75 ? 19.211 -20.339 41.900 1.00 12.19 99 THR B O 1
ATOM 4761 N N . PRO B 1 76 ? 21.181 -21.417 41.668 1.00 10.81 100 PRO B N 1
ATOM 4762 C CA . PRO B 1 76 ? 22.205 -22.431 41.975 1.00 10.68 100 PRO B CA 1
ATOM 4763 C C . PRO B 1 76 ? 23.193 -22.061 43.100 1.00 10.40 100 PRO B C 1
ATOM 4764 O O . PRO B 1 76 ? 24.015 -22.888 43.476 1.00 8.77 100 PRO B O 1
ATOM 4768 N N . GLY B 1 77 ? 23.133 -20.839 43.633 1.00 10.71 101 GLY B N 1
ATOM 4769 C CA . GLY B 1 77 ? 24.026 -20.459 44.743 1.00 10.54 101 GLY B CA 1
ATOM 4770 C C . GLY B 1 77 ? 25.462 -20.833 44.432 1.00 9.30 101 GLY B C 1
ATOM 4771 O O . GLY B 1 77 ? 26.000 -20.474 43.370 1.00 11.91 101 GLY B O 1
ATOM 4772 N N . ALA B 1 78 ? 26.097 -21.576 45.350 1.00 7.14 102 ALA B N 1
ATOM 4773 C CA . ALA B 1 78 ? 27.440 -22.079 45.100 1.00 7.55 102 ALA B CA 1
ATOM 4774 C C . ALA B 1 78 ? 27.470 -23.608 45.242 1.00 6.15 102 ALA B C 1
ATOM 4775 O O . ALA B 1 78 ? 28.517 -24.189 45.495 1.00 6.35 102 ALA B O 1
ATOM 4777 N N . TYR B 1 79 ? 26.304 -24.251 45.081 1.00 5.79 103 TYR B N 1
ATOM 4778 C CA . TYR B 1 79 ? 26.186 -25.727 45.202 1.00 5.40 103 TYR B CA 1
ATOM 4779 C C . TYR B 1 79 ? 27.192 -26.441 44.314 1.00 5.66 103 TYR B C 1
ATOM 4780 O O . TYR B 1 79 ? 27.276 -26.167 43.093 1.00 6.54 103 TYR B O 1
ATOM 4789 N N . VAL B 1 80 ? 27.972 -27.326 44.943 1.00 5.08 104 VAL B N 1
ATOM 4790 C CA . VAL B 1 80 ? 28.970 -28.177 44.265 1.00 5.40 104 VAL B CA 1
ATOM 4791 C C . VAL B 1 80 ? 30.128 -27.343 43.669 1.00 5.52 104 VAL B C 1
ATOM 4792 O O . VAL B 1 80 ? 30.935 -27.857 42.892 1.00 6.22 104 VAL B O 1
ATOM 4796 N N . LYS B 1 81 ? 30.227 -26.080 44.076 1.00 5.43 105 LYS B N 1
ATOM 4797 C CA . LYS B 1 81 ? 31.399 -25.238 43.798 1.00 6.16 105 LYS B CA 1
ATOM 4798 C C . LYS B 1 81 ? 32.307 -25.272 45.016 1.00 6.06 105 LYS B C 1
ATOM 4799 O O . LYS B 1 81 ? 32.499 -26.359 45.592 1.00 5.80 105 LYS B O 1
ATOM 4805 N N . GLY B 1 82 ? 32.893 -24.129 45.404 1.00 6.02 106 GLY B N 1
ATOM 4806 C CA . GLY B 1 82 ? 33.662 -24.056 46.654 1.00 6.28 106 GLY B CA 1
ATOM 4807 C C . GLY B 1 82 ? 34.878 -24.964 46.666 1.00 5.98 106 GLY B C 1
ATOM 4808 O O . GLY B 1 82 ? 35.582 -25.091 45.665 1.00 6.30 106 GLY B O 1
ATOM 4809 N N . ILE B 1 83 ? 35.101 -25.620 47.797 1.00 5.67 107 ILE B N 1
ATOM 4810 C CA . ILE B 1 83 ? 36.378 -26.287 48.053 1.00 5.45 107 ILE B CA 1
ATOM 4811 C C . ILE B 1 83 ? 36.381 -27.694 47.434 1.00 5.36 107 ILE B C 1
ATOM 4812 O O . ILE B 1 83 ? 35.689 -28.605 47.936 1.00 4.58 107 ILE B O 1
ATOM 4817 N N . TRP B 1 84 ? 37.143 -27.859 46.349 1.00 6.40 108 TRP B N 1
ATOM 4818 C CA . TRP B 1 84 ? 37.401 -29.152 45.727 1.00 6.02 108 TRP B CA 1
ATOM 4819 C C . TRP B 1 84 ? 38.726 -29.663 46.306 1.00 6.64 108 TRP B C 1
ATOM 4820 O O . TRP B 1 84 ? 39.117 -29.238 47.410 1.00 6.95 108 TRP B O 1
ATOM 4831 N N . ALA B 1 85 ? 39.435 -30.568 45.633 1.00 6.76 109 ALA B N 1
ATOM 4832 C CA . ALA B 1 85 ? 40.700 -31.069 46.178 1.00 6.96 109 ALA B CA 1
ATOM 4833 C C . ALA B 1 85 ? 41.685 -29.932 46.387 1.00 6.88 109 ALA B C 1
ATOM 4834 O O . ALA B 1 85 ? 41.934 -29.130 45.481 1.00 9.27 109 ALA B O 1
ATOM 4836 N N . SER B 1 86 ? 42.206 -29.865 47.604 1.00 6.97 110 SER B N 1
ATOM 4837 C CA . SER B 1 86 ? 43.062 -28.773 48.064 1.00 5.46 110 SER B CA 1
ATOM 4838 C C . SER B 1 86 ? 44.248 -29.373 48.809 1.00 5.77 110 SER B C 1
ATOM 4839 O O . SER B 1 86 ? 44.522 -30.564 48.669 1.00 6.30 110 SER B O 1
ATOM 4842 N N . THR B 1 87 ? 44.980 -28.562 49.556 1.00 5.19 111 THR B N 1
ATOM 4843 C CA . THR B 1 87 ? 46.194 -29.072 50.177 1.00 5.21 111 THR B CA 1
ATOM 4844 C C . THR B 1 87 ? 46.511 -28.373 51.485 1.00 4.59 111 THR B C 1
ATOM 4845 O O . THR B 1 87 ? 46.112 -27.221 51.711 1.00 4.91 111 THR B O 1
ATOM 4849 N N . LEU B 1 88 ? 47.215 -29.102 52.352 1.00 4.92 112 LEU B N 1
ATOM 4850 C CA . LEU B 1 88 ? 47.590 -28.628 53.670 1.00 5.16 112 LEU B CA 1
ATOM 4851 C C . LEU B 1 88 ? 48.945 -29.220 54.052 1.00 4.69 112 LEU B C 1
ATOM 4852 O O . LEU B 1 88 ? 49.162 -30.423 53.861 1.00 5.21 112 LEU B O 1
ATOM 4857 N N . ARG B 1 89 ? 49.844 -28.386 54.561 1.00 4.54 113 ARG B N 1
ATOM 4858 C CA . ARG B 1 89 ? 51.092 -28.846 55.184 1.00 4.68 113 ARG B CA 1
ATOM 4859 C C . ARG B 1 89 ? 51.453 -27.960 56.342 1.00 4.43 113 ARG B C 1
ATOM 4860 O O . ARG B 1 89 ? 50.950 -26.860 56.468 1.00 5.11 113 ARG B O 1
ATOM 4868 N N . TYR B 1 90 ? 52.316 -28.489 57.204 1.00 4.58 114 TYR B N 1
ATOM 4869 C CA . TYR B 1 90 ? 52.789 -27.747 58.361 1.00 4.61 114 TYR B CA 1
ATOM 4870 C C . TYR B 1 90 ? 54.225 -27.290 58.104 1.00 5.17 114 TYR B C 1
ATOM 4871 O O . TYR B 1 90 ? 55.084 -28.108 57.752 1.00 5.63 114 TYR B O 1
ATOM 4880 N N . ARG B 1 91 ? 54.457 -25.981 58.262 1.00 5.53 115 ARG B N 1
ATOM 4881 C CA . ARG B 1 91 ? 55.778 -25.398 58.049 1.00 6.05 115 ARG B CA 1
ATOM 4882 C C . ARG B 1 91 ? 56.514 -25.248 59.376 1.00 6.29 115 ARG B C 1
ATOM 4883 O O . ARG B 1 91 ? 56.113 -24.434 60.237 1.00 6.91 115 ARG B O 1
ATOM 4891 N N . ARG B 1 92 ? 57.574 -26.031 59.541 1.00 6.77 116 ARG B N 1
ATOM 4892 C CA . ARG B 1 92 ? 58.317 -26.027 60.809 1.00 7.57 116 ARG B CA 1
ATOM 4893 C C . ARG B 1 92 ? 59.034 -24.708 61.083 1.00 7.72 116 ARG B C 1
ATOM 4894 O O . ARG B 1 92 ? 59.149 -24.289 62.222 1.00 9.02 116 ARG B O 1
ATOM 4902 N N . SER B 1 93 ? 59.509 -24.042 60.044 1.00 7.41 117 SER B N 1
ATOM 4903 C CA . SER B 1 93 ? 60.351 -22.858 60.266 1.00 8.22 117 SER B CA 1
ATOM 4904 C C . SER B 1 93 ? 59.613 -21.674 60.941 1.00 8.60 117 SER B C 1
ATOM 4905 O O . SER B 1 93 ? 60.222 -20.914 61.699 1.00 9.62 117 SER B O 1
ATOM 4908 N N . ASN B 1 94 ? 58.316 -21.530 60.679 1.00 8.05 118 ASN B N 1
ATOM 4909 C CA . ASN B 1 94 ? 57.528 -20.493 61.350 1.00 8.70 118 ASN B CA 1
ATOM 4910 C C . ASN B 1 94 ? 56.329 -21.049 62.106 1.00 8.27 118 ASN B C 1
ATOM 4911 O O . ASN B 1 94 ? 55.461 -20.293 62.515 1.00 9.03 118 ASN B O 1
ATOM 4916 N N . ASP B 1 95 ? 56.293 -22.367 62.301 1.00 7.78 119 ASP B N 1
ATOM 4917 C CA . ASP B 1 95 ? 55.266 -23.017 63.119 1.00 7.89 119 ASP B CA 1
ATOM 4918 C C . ASP B 1 95 ? 53.870 -22.598 62.614 1.00 7.21 119 ASP B C 1
ATOM 4919 O O . ASP B 1 95 ? 53.003 -22.100 63.362 1.00 8.55 119 ASP B O 1
ATOM 4924 N N . ARG B 1 96 ? 53.671 -22.748 61.318 1.00 5.87 120 ARG B N 1
ATOM 4925 C CA . ARG B 1 96 ? 52.419 -22.333 60.698 1.00 5.97 120 ARG B CA 1
ATOM 4926 C C . ARG B 1 96 ? 51.930 -23.402 59.739 1.00 5.54 120 ARG B C 1
ATOM 4927 O O . ARG B 1 96 ? 52.713 -23.962 58.988 1.00 5.89 120 ARG B O 1
ATOM 4935 N N . PHE B 1 97 ? 50.619 -23.675 59.789 1.00 5.10 121 PHE B N 1
ATOM 4936 C CA . PHE B 1 97 ? 49.924 -24.510 58.794 1.00 5.10 121 PHE B CA 1
ATOM 4937 C C . PHE B 1 97 ? 49.494 -23.674 57.603 1.00 4.52 121 PHE B C 1
ATOM 4938 O O . PHE B 1 97 ? 48.989 -22.572 57.790 1.00 4.91 121 PHE B O 1
ATOM 4946 N N . TYR B 1 98 ? 49.713 -24.211 56.404 1.00 4.57 122 TYR B N 1
ATOM 4947 C CA . TYR B 1 98 ? 49.378 -23.566 55.148 1.00 4.88 122 TYR B CA 1
ATOM 4948 C C . TYR B 1 98 ? 48.336 -24.411 54.404 1.00 4.72 122 TYR B C 1
ATOM 4949 O O . TYR B 1 98 ? 48.631 -25.560 54.035 1.00 4.91 122 TYR B O 1
ATOM 4958 N N . TRP B 1 99 ? 47.155 -23.836 54.178 1.00 4.66 123 TRP B N 1
ATOM 4959 C CA . TRP B 1 99 ? 46.086 -24.456 53.378 1.00 4.33 123 TRP B CA 1
ATOM 4960 C C . TRP B 1 99 ? 45.952 -23.666 52.093 1.00 4.06 123 TRP B C 1
ATOM 4961 O O . TRP B 1 99 ? 45.728 -22.465 52.152 1.00 4.80 123 TRP B O 1
ATOM 4972 N N . TYR B 1 100 ? 46.103 -24.347 50.952 1.00 4.40 124 TYR B N 1
ATOM 4973 C CA . TYR B 1 100 ? 45.855 -23.757 49.643 1.00 4.56 124 TYR B CA 1
ATOM 4974 C C . TYR B 1 100 ? 44.705 -24.513 48.949 1.00 4.86 124 TYR B C 1
ATOM 4975 O O . TYR B 1 100 ? 44.638 -25.760 48.904 1.00 4.90 124 TYR B O 1
ATOM 4984 N N . GLY B 1 101 ? 43.836 -23.746 48.326 1.00 4.69 125 GLY B N 1
ATOM 4985 C CA . GLY B 1 101 ? 42.746 -24.344 47.530 1.00 5.98 125 GLY B CA 1
ATOM 4986 C C . GLY B 1 101 ? 42.318 -23.407 46.432 1.00 6.57 125 GLY B C 1
ATOM 4987 O O . GLY B 1 101 ? 42.147 -22.222 46.678 1.00 6.85 125 GLY B O 1
ATOM 4988 N N . CYS B 1 102 ? 42.139 -23.939 45.223 1.00 7.58 126 CYS B N 1
ATOM 4989 C CA . CYS B 1 102 ? 41.606 -23.173 44.099 1.00 8.26 126 CYS B CA 1
ATOM 4990 C C . CYS B 1 102 ? 40.082 -23.204 44.140 1.00 8.75 126 CYS B C 1
ATOM 4991 O O . CYS B 1 102 ? 39.462 -24.270 44.111 1.00 9.00 126 CYS B O 1
ATOM 4994 N N . VAL B 1 103 ? 39.483 -22.020 44.189 1.00 8.58 127 VAL B N 1
ATOM 4995 C CA . VAL B 1 103 ? 38.032 -21.918 44.161 1.00 9.52 127 VAL B CA 1
ATOM 4996 C C . VAL B 1 103 ? 37.646 -20.932 43.078 1.00 11.61 127 VAL B C 1
ATOM 4997 O O . VAL B 1 103 ? 38.095 -19.782 43.091 1.00 10.86 127 VAL B O 1
ATOM 5001 N N . GLU B 1 104 ? 36.816 -21.414 42.145 1.00 13.39 128 GLU B N 1
ATOM 5002 C CA . GLU B 1 104 ? 36.343 -20.639 41.002 1.00 15.74 128 GLU B CA 1
ATOM 5003 C C . GLU B 1 104 ? 37.423 -19.737 40.414 1.00 15.89 128 GLU B C 1
ATOM 5004 O O . GLU B 1 104 ? 37.249 -18.523 40.295 1.00 18.52 128 GLU B O 1
ATOM 5010 N N . GLY B 1 105 ? 38.565 -20.333 40.098 1.00 15.18 129 GLY B N 1
ATOM 5011 C CA . GLY B 1 105 ? 39.566 -19.640 39.276 1.00 16.22 129 GLY B CA 1
ATOM 5012 C C . GLY B 1 105 ? 40.707 -18.918 39.983 1.00 16.19 129 GLY B C 1
ATOM 5013 O O . GLY B 1 105 ? 41.612 -18.423 39.321 1.00 19.23 129 GLY B O 1
ATOM 5014 N N . ARG B 1 106 ? 40.672 -18.829 41.309 1.00 12.89 130 ARG B N 1
ATOM 5015 C CA . ARG B 1 106 ? 41.754 -18.181 42.061 1.00 12.83 130 ARG B CA 1
ATOM 5016 C C . ARG B 1 106 ? 42.155 -19.120 43.176 1.00 10.43 130 ARG B C 1
ATOM 5017 O O . ARG B 1 106 ? 41.320 -19.847 43.683 1.00 10.17 130 ARG B O 1
ATOM 5025 N N . THR B 1 107 ? 43.425 -19.102 43.566 1.00 9.35 131 THR B N 1
ATOM 5026 C CA . THR B 1 107 ? 43.892 -19.950 44.669 1.00 8.66 131 THR B CA 1
ATOM 5027 C C . THR B 1 107 ? 44.014 -19.148 45.954 1.00 7.97 131 THR B C 1
ATOM 5028 O O . THR B 1 107 ? 44.635 -18.081 45.971 1.00 9.50 131 THR B O 1
ATOM 5032 N N . TYR B 1 108 ? 43.423 -19.665 47.017 1.00 7.22 132 TYR B N 1
ATOM 5033 C CA . TYR B 1 108 ? 43.357 -18.970 48.294 1.00 6.86 132 TYR B CA 1
ATOM 5034 C C . TYR B 1 108 ? 44.268 -19.662 49.285 1.00 6.81 132 TYR B C 1
ATOM 5035 O O . TYR B 1 108 ? 44.322 -20.897 49.335 1.00 7.21 132 TYR B O 1
ATOM 5044 N N . LEU B 1 109 ? 44.956 -18.861 50.100 1.00 5.99 133 LEU B N 1
ATOM 5045 C CA . LEU B 1 109 ? 45.795 -19.401 51.151 1.00 5.88 133 LEU B CA 1
ATOM 5046 C C . LEU B 1 109 ? 45.226 -18.964 52.485 1.00 5.75 133 LEU B C 1
ATOM 5047 O O . LEU B 1 109 ? 45.021 -17.753 52.717 1.00 6.02 133 LEU B O 1
ATOM 5052 N N . TRP B 1 110 ? 44.943 -19.947 53.338 1.00 5.99 134 TRP B N 1
ATOM 5053 C CA . TRP B 1 110 ? 44.574 -19.716 54.738 1.00 5.64 134 TRP B CA 1
ATOM 5054 C C . TRP B 1 110 ? 45.650 -20.317 55.607 1.00 5.35 134 TRP B C 1
ATOM 5055 O O . TRP B 1 110 ? 46.118 -21.411 55.333 1.00 5.56 134 TRP B O 1
ATOM 5066 N N . THR B 1 111 ? 46.112 -19.580 56.618 1.00 5.63 135 THR B N 1
ATOM 5067 C CA . THR B 1 111 ? 47.125 -20.095 57.538 1.00 5.70 135 THR B CA 1
ATOM 5068 C C . THR B 1 111 ? 46.703 -20.005 58.997 1.00 6.01 135 THR B C 1
ATOM 5069 O O . THR B 1 111 ? 45.845 -19.166 59.370 1.00 6.49 135 THR B O 1
ATOM 5073 N N . SER B 1 112 ? 47.304 -20.860 59.814 1.00 6.03 136 SER B N 1
ATOM 5074 C CA . SER B 1 112 ? 47.123 -20.807 61.252 1.00 6.12 136 SER B CA 1
ATOM 5075 C C . SER B 1 112 ? 48.457 -21.079 61.933 1.00 6.33 136 SER B C 1
ATOM 5076 O O . SER B 1 112 ? 49.212 -21.920 61.485 1.00 6.58 136 SER B O 1
ATOM 5079 N N . PRO B 1 113 ? 48.724 -20.402 63.057 1.00 7.29 137 PRO B N 1
ATOM 5080 C CA . PRO B 1 113 ? 49.821 -20.850 63.929 1.00 7.38 137 PRO B CA 1
ATOM 5081 C C . PRO B 1 113 ? 49.584 -22.302 64.395 1.00 7.71 137 PRO B C 1
ATOM 5082 O O . PRO B 1 113 ? 48.431 -22.780 64.410 1.00 8.36 137 PRO B O 1
ATOM 5086 N N . GLY B 1 114 ? 50.663 -23.011 64.731 1.00 7.12 138 GLY B N 1
ATOM 5087 C CA . GLY B 1 114 ? 50.542 -24.391 65.210 1.00 8.30 138 GLY B CA 1
ATOM 5088 C C . GLY B 1 114 ? 50.723 -24.546 66.708 1.00 9.23 138 GLY B C 1
ATOM 5089 O O . GLY B 1 114 ? 50.781 -25.668 67.213 1.00 9.83 138 GLY B O 1
ATOM 5090 N N . GLY B 1 115 ? 50.839 -23.436 67.432 1.00 9.14 139 GLY B N 1
ATOM 5091 C CA . GLY B 1 115 ? 50.983 -23.483 68.901 1.00 11.85 139 GLY B CA 1
ATOM 5092 C C . GLY B 1 115 ? 52.157 -24.338 69.362 1.00 11.64 139 GLY B C 1
ATOM 5093 O O . GLY B 1 115 ? 52.029 -25.109 70.324 1.00 12.68 139 GLY B O 1
ATOM 5094 N N . ASN B 1 116 ? 53.278 -24.220 68.645 1.00 11.62 140 ASN B N 1
ATOM 5095 C CA . ASN B 1 116 ? 54.555 -24.907 68.958 1.00 12.35 140 ASN B CA 1
ATOM 5096 C C . ASN B 1 116 ? 54.500 -26.416 68.695 1.00 12.24 140 ASN B C 1
ATOM 5097 O O . ASN B 1 116 ? 55.138 -27.204 69.390 1.00 12.76 140 ASN B O 1
ATOM 5102 N N . ALA B 1 117 ? 53.707 -26.816 67.713 1.00 11.88 141 ALA B N 1
ATOM 5103 C CA . ALA B 1 117 ? 53.550 -28.228 67.393 1.00 12.55 141 ALA B CA 1
ATOM 5104 C C . ALA B 1 117 ? 54.875 -28.977 67.181 1.00 14.32 141 ALA B C 1
ATOM 5105 O O . ALA B 1 117 ? 55.022 -30.120 67.622 1.00 15.76 141 ALA B O 1
ATOM 5107 N N . LEU B 1 118 ? 55.821 -28.343 66.479 1.00 14.32 142 LEU B N 1
ATOM 5108 C CA . LEU B 1 118 ? 57.104 -28.991 66.136 1.00 15.78 142 LEU B CA 1
ATOM 5109 C C . LEU B 1 118 ? 57.911 -29.339 67.367 1.00 15.89 142 LEU B C 1
ATOM 5110 O O . LEU B 1 118 ? 58.751 -30.234 67.322 1.00 18.01 142 LEU B O 1
ATOM 5115 N N . ALA B 1 119 ? 57.664 -28.634 68.468 1.00 15.25 143 ALA B N 1
ATOM 5116 C CA . ALA B 1 119 ? 58.432 -28.862 69.688 1.00 17.59 143 ALA B CA 1
ATOM 5117 C C . ALA B 1 119 ? 57.675 -29.766 70.651 1.00 18.50 143 ALA B C 1
ATOM 5118 O O . ALA B 1 119 ? 58.176 -30.116 71.725 1.00 22.20 143 ALA B O 1
ATOM 5120 N N . ASN B 1 120 ? 56.475 -30.161 70.255 1.00 17.11 144 ASN B N 1
ATOM 5121 C CA . ASN B 1 120 ? 55.620 -30.914 71.154 1.00 16.23 144 ASN B CA 1
ATOM 5122 C C . ASN B 1 120 ? 55.058 -32.157 70.519 1.00 15.49 144 ASN B C 1
ATOM 5123 O O . ASN B 1 120 ? 53.894 -32.490 70.713 1.00 15.67 144 ASN B O 1
ATOM 5128 N N . ASN B 1 121 ? 55.908 -32.804 69.724 1.00 14.77 145 ASN B N 1
ATOM 5129 C CA . ASN B 1 121 ? 55.602 -34.070 69.078 1.00 14.19 145 ASN B CA 1
ATOM 5130 C C . ASN B 1 121 ? 54.340 -34.007 68.222 1.00 12.29 145 ASN B C 1
ATOM 5131 O O . ASN B 1 121 ? 53.660 -35.016 68.048 1.00 11.86 145 ASN B O 1
ATOM 5136 N N . GLY B 1 122 ? 54.038 -32.822 67.689 1.00 11.18 146 GLY B N 1
ATOM 5137 C CA . GLY B 1 122 ? 52.967 -32.684 66.691 1.00 8.91 146 GLY B CA 1
ATOM 5138 C C . GLY B 1 122 ? 51.630 -32.209 67.204 1.00 8.96 146 GLY B C 1
ATOM 5139 O O . GLY B 1 122 ? 50.712 -31.965 66.420 1.00 9.40 146 GLY B O 1
ATOM 5140 N N . GLU B 1 123 ? 51.538 -32.034 68.519 1.00 9.56 147 GLU B N 1
ATOM 5141 C CA . GLU B 1 123 ? 50.317 -31.603 69.160 1.00 10.51 147 GLU B CA 1
ATOM 5142 C C . GLU B 1 123 ? 50.042 -30.117 68.897 1.00 9.90 147 GLU B C 1
ATOM 5143 O O . GLU B 1 123 ? 50.950 -29.295 68.990 1.00 11.34 147 GLU B O 1
ATOM 5149 N N . VAL B 1 124 ? 48.808 -29.776 68.536 1.00 8.16 148 VAL B N 1
ATOM 5150 C CA . VAL B 1 124 ? 48.357 -28.373 68.485 1.00 7.85 148 VAL B CA 1
ATOM 5151 C C . VAL B 1 124 ? 47.322 -28.133 69.589 1.00 8.34 148 VAL B C 1
ATOM 5152 O O . VAL B 1 124 ? 46.269 -28.773 69.611 1.00 8.87 148 VAL B O 1
ATOM 5156 N N . PRO B 1 125 ? 47.608 -27.195 70.515 1.00 8.50 149 PRO B N 1
ATOM 5157 C CA . PRO B 1 125 ? 46.562 -26.896 71.520 1.00 9.61 149 PRO B CA 1
ATOM 5158 C C . PRO B 1 125 ? 45.242 -26.487 70.843 1.00 10.28 149 PRO B C 1
ATOM 5159 O O . PRO B 1 125 ? 45.268 -25.734 69.868 1.00 10.27 149 PRO B O 1
ATOM 5163 N N . PRO B 1 126 ? 44.086 -26.976 71.343 1.00 11.51 150 PRO B N 1
ATOM 5164 C CA . PRO B 1 126 ? 42.817 -26.591 70.685 1.00 12.10 150 PRO B CA 1
ATOM 5165 C C . PRO B 1 126 ? 42.653 -25.078 70.588 1.00 12.49 150 PRO B C 1
ATOM 5166 O O . PRO B 1 126 ? 42.031 -24.576 69.634 1.00 14.35 150 PRO B O 1
ATOM 5170 N N . SER B 1 127 ? 43.227 -24.358 71.550 1.00 12.49 151 SER B N 1
ATOM 5171 C CA A SER B 1 127 ? 43.062 -22.915 71.633 0.27 13.20 151 SER B CA 1
ATOM 5172 C CA B SER B 1 127 ? 43.052 -22.918 71.625 0.73 13.11 151 SER B CA 1
ATOM 5173 C C . SER B 1 127 ? 43.984 -22.188 70.660 1.00 12.69 151 SER B C 1
ATOM 5174 O O . SER B 1 127 ? 43.842 -20.986 70.438 1.00 14.25 151 SER B O 1
ATOM 5179 N N . ALA B 1 128 ? 44.929 -22.916 70.076 1.00 11.09 152 ALA B N 1
ATOM 5180 C CA . ALA B 1 128 ? 45.942 -22.274 69.225 1.00 10.33 152 ALA B CA 1
ATOM 5181 C C . ALA B 1 128 ? 45.482 -22.067 67.780 1.00 9.60 152 ALA B C 1
ATOM 5182 O O . ALA B 1 128 ? 45.955 -21.133 67.098 1.00 10.13 152 ALA B O 1
ATOM 5184 N N . TRP B 1 129 ? 44.586 -22.925 67.297 1.00 8.69 153 TRP B N 1
ATOM 5185 C CA . TRP B 1 129 ? 44.071 -22.777 65.933 1.00 8.24 153 TRP B CA 1
ATOM 5186 C C . TRP B 1 129 ? 43.466 -21.403 65.730 1.00 8.88 153 TRP B C 1
ATOM 5187 O O . TRP B 1 129 ? 42.607 -20.917 66.508 1.00 10.38 153 TRP B O 1
ATOM 5198 N N . ASN B 1 130 ? 43.914 -20.735 64.675 1.00 8.58 154 ASN B N 1
ATOM 5199 C CA . ASN B 1 130 ? 43.442 -19.377 64.386 1.00 9.00 154 ASN B CA 1
ATOM 5200 C C . ASN B 1 130 ? 43.706 -19.099 62.912 1.00 8.35 154 ASN B C 1
ATOM 5201 O O . ASN B 1 130 ? 44.758 -18.618 62.525 1.00 9.48 154 ASN B O 1
ATOM 5206 N N . TRP B 1 131 ? 42.710 -19.410 62.097 1.00 7.61 155 TRP B N 1
ATOM 5207 C CA . TRP B 1 131 ? 42.849 -19.394 60.658 1.00 7.14 155 TRP B CA 1
ATOM 5208 C C . TRP B 1 131 ? 42.496 -18.040 60.096 1.00 7.50 155 TRP B C 1
ATOM 5209 O O . TRP B 1 131 ? 41.423 -17.504 60.400 1.00 8.43 155 TRP B O 1
ATOM 5220 N N . GLN B 1 132 ? 43.390 -17.492 59.273 1.00 7.62 156 GLN B N 1
ATOM 5221 C CA . GLN B 1 132 ? 43.213 -16.185 58.643 1.00 8.88 156 GLN B CA 1
ATOM 5222 C C . GLN B 1 132 ? 43.581 -16.283 57.167 1.00 8.86 156 GLN B C 1
ATOM 5223 O O . GLN B 1 132 ? 44.482 -17.030 56.780 1.00 8.24 156 GLN B O 1
ATOM 5229 N N . HIS B 1 133 ? 42.856 -15.537 56.342 1.00 9.81 157 HIS B N 1
ATOM 5230 C CA . HIS B 1 133 ? 43.118 -15.478 54.913 1.00 9.97 157 HIS B CA 1
ATOM 5231 C C . HIS B 1 133 ? 44.415 -14.726 54.738 1.00 10.03 157 HIS B C 1
ATOM 5232 O O . HIS B 1 133 ? 44.555 -13.584 55.174 1.00 12.13 157 HIS B O 1
ATOM 5239 N N . THR B 1 134 ? 45.404 -15.389 54.159 1.00 9.27 158 THR B N 1
ATOM 5240 C CA . THR B 1 134 ? 46.750 -14.843 54.119 1.00 10.19 158 THR B CA 1
ATOM 5241 C C . THR B 1 134 ? 47.168 -14.363 52.730 1.00 11.68 158 THR B C 1
ATOM 5242 O O . THR B 1 134 ? 47.969 -13.412 52.607 1.00 12.91 158 THR B O 1
ATOM 5246 N N . ALA B 1 135 ? 46.664 -15.011 51.682 1.00 10.88 159 ALA B N 1
ATOM 5247 C CA . ALA B 1 135 ? 47.041 -14.634 50.313 1.00 11.86 159 ALA B CA 1
ATOM 5248 C C . ALA B 1 135 ? 46.018 -15.117 49.321 1.00 12.01 159 ALA B C 1
ATOM 5249 O O . ALA B 1 135 ? 45.245 -16.009 49.602 1.00 9.88 159 ALA B O 1
ATOM 5251 N N . THR B 1 136 ? 46.029 -14.488 48.155 1.00 13.48 160 THR B N 1
ATOM 5252 C CA . THR B 1 136 ? 45.288 -14.967 47.003 1.00 14.31 160 THR B CA 1
ATOM 5253 C C . THR B 1 136 ? 46.223 -14.900 45.803 1.00 14.15 160 THR B C 1
ATOM 5254 O O . THR B 1 136 ? 46.825 -13.855 45.523 1.00 16.01 160 THR B O 1
ATOM 5258 N N . ILE B 1 137 ? 46.332 -16.014 45.098 1.00 14.07 161 ILE B N 1
ATOM 5259 C CA . ILE B 1 137 ? 47.198 -16.146 43.934 1.00 14.58 161 ILE B CA 1
ATOM 5260 C C . ILE B 1 137 ? 46.307 -16.249 42.703 1.00 15.31 161 ILE B C 1
ATOM 5261 O O . ILE B 1 137 ? 45.330 -16.992 42.698 1.00 14.79 161 ILE B O 1
ATOM 5266 N N . ASP B 1 138 ? 46.643 -15.475 41.670 1.00 16.81 162 ASP B N 1
ATOM 5267 C CA . ASP B 1 138 ? 45.842 -15.413 40.442 1.00 19.35 162 ASP B CA 1
ATOM 5268 C C . ASP B 1 138 ? 45.672 -16.748 39.732 1.00 20.66 162 ASP B C 1
ATOM 5269 O O . ASP B 1 138 ? 44.585 -17.058 39.230 1.00 25.43 162 ASP B O 1
ATOM 5274 N N . ASN B 1 139 ? 46.732 -17.541 39.713 1.00 19.29 163 ASN B N 1
ATOM 5275 C CA . ASN B 1 139 ? 46.728 -18.802 39.000 1.00 18.49 163 ASN B CA 1
ATOM 5276 C C . ASN B 1 139 ? 45.807 -19.782 39.724 1.00 18.85 163 ASN B C 1
ATOM 5277 O O . ASN B 1 139 ? 45.747 -19.765 40.951 1.00 19.64 163 ASN B O 1
ATOM 5282 N N . CYS B 1 140 ? 45.068 -20.596 38.977 1.00 17.59 164 CYS B N 1
ATOM 5283 C CA . CYS B 1 140 ? 44.266 -21.646 39.613 1.00 15.27 164 CYS B CA 1
ATOM 5284 C C . CYS B 1 140 ? 45.069 -22.923 39.756 1.00 13.07 164 CYS B C 1
ATOM 5285 O O . CYS B 1 140 ? 45.385 -23.598 38.769 1.00 14.67 164 CYS B O 1
ATOM 5288 N N . TYR B 1 141 ? 45.376 -23.281 40.993 1.00 9.79 165 TYR B N 1
ATOM 5289 C CA . TYR B 1 141 ? 46.068 -24.537 41.230 1.00 8.31 165 TYR B CA 1
ATOM 5290 C C . TYR B 1 141 ? 45.027 -25.628 41.443 1.00 7.64 165 TYR B C 1
ATOM 5291 O O . TYR B 1 141 ? 44.733 -26.000 42.566 1.00 6.58 165 TYR B O 1
ATOM 5300 N N . TYR B 1 142 ? 44.441 -26.107 40.343 1.00 7.32 166 TYR B N 1
ATOM 5301 C CA . TYR B 1 142 ? 43.403 -27.132 40.407 1.00 6.77 166 TYR B CA 1
ATOM 5302 C C . TYR B 1 142 ? 44.013 -28.441 40.923 1.00 6.51 166 TYR B C 1
ATOM 5303 O O . TYR B 1 142 ? 45.052 -28.884 40.432 1.00 7.28 166 TYR B O 1
ATOM 5312 N N . ASP B 1 143 ? 43.365 -29.051 41.916 1.00 6.19 167 ASP B N 1
ATOM 5313 C CA . ASP B 1 143 ? 43.851 -30.283 42.537 1.00 6.73 167 ASP B CA 1
ATOM 5314 C C . ASP B 1 143 ? 45.315 -30.110 42.975 1.00 6.72 167 ASP B C 1
ATOM 5315 O O . ASP B 1 143 ? 46.234 -30.817 42.517 1.00 7.86 167 ASP B O 1
ATOM 5320 N N . ALA B 1 144 ? 45.511 -29.133 43.843 1.00 6.46 168 ALA B N 1
ATOM 5321 C CA . ALA B 1 144 ? 46.835 -28.744 44.346 1.00 5.43 168 ALA B CA 1
ATOM 5322 C C . ALA B 1 144 ? 47.379 -29.739 45.347 1.00 5.05 168 ALA B C 1
ATOM 5323 O O . ALA B 1 144 ? 46.624 -30.289 46.173 1.00 5.10 168 ALA B O 1
ATOM 5325 N N . GLY B 1 145 ? 48.708 -29.881 45.323 1.00 5.00 169 GLY B N 1
ATOM 5326 C CA . GLY B 1 145 ? 49.486 -30.687 46.270 1.00 4.74 169 GLY B CA 1
ATOM 5327 C C . GLY B 1 145 ? 50.726 -29.873 46.631 1.00 4.66 169 GLY B C 1
ATOM 5328 O O . GLY B 1 145 ? 51.663 -29.759 45.826 1.00 5.98 169 GLY B O 1
ATOM 5329 N N . LEU B 1 146 ? 50.725 -29.348 47.855 1.00 3.80 170 LEU B N 1
ATOM 5330 C CA . LEU B 1 146 ? 51.853 -28.584 48.417 1.00 4.01 170 LEU B CA 1
ATOM 5331 C C . LEU B 1 146 ? 52.982 -29.469 48.938 1.00 4.00 170 LEU B C 1
ATOM 5332 O O . LEU B 1 146 ? 52.722 -30.496 49.574 1.00 4.56 170 LEU B O 1
ATOM 5337 N N . LEU B 1 147 ? 54.214 -29.058 48.657 1.00 4.36 171 LEU B N 1
ATOM 5338 C CA . LEU B 1 147 ? 55.421 -29.565 49.283 1.00 4.65 171 LEU B CA 1
ATOM 5339 C C . LEU B 1 147 ? 56.207 -28.403 49.880 1.00 4.82 171 LEU B C 1
ATOM 5340 O O . LEU B 1 147 ? 56.511 -27.443 49.179 1.00 5.36 171 LEU B O 1
ATOM 5345 N N . ILE B 1 148 ? 56.556 -28.521 51.158 1.00 4.92 172 ILE B N 1
ATOM 5346 C CA . ILE B 1 148 ? 57.536 -27.631 51.788 1.00 5.53 172 ILE B CA 1
ATOM 5347 C C . ILE B 1 148 ? 58.856 -28.393 51.808 1.00 5.92 172 ILE B C 1
ATOM 5348 O O . ILE B 1 148 ? 59.001 -29.389 52.527 1.00 7.27 172 ILE B O 1
ATOM 5353 N N . ASP B 1 149 ? 59.775 -27.996 50.928 1.00 5.78 173 ASP B N 1
ATOM 5354 C CA . ASP B 1 149 ? 61.005 -28.784 50.712 1.00 6.38 173 ASP B CA 1
ATOM 5355 C C . ASP B 1 149 ? 61.965 -28.609 51.893 1.00 7.38 173 ASP B C 1
ATOM 5356 O O . ASP B 1 149 ? 61.746 -27.747 52.774 1.00 7.38 173 ASP B O 1
ATOM 5361 N N . ASP B 1 150 ? 63.010 -29.428 51.899 1.00 7.99 174 ASP B N 1
ATOM 5362 C CA . ASP B 1 150 ? 63.953 -29.498 53.013 1.00 9.55 174 ASP B CA 1
ATOM 5363 C C . ASP B 1 150 ? 64.716 -28.186 53.194 1.00 9.62 174 ASP B C 1
ATOM 5364 O O . ASP B 1 150 ? 65.176 -27.885 54.290 1.00 10.85 174 ASP B O 1
ATOM 5369 N N . ASP B 1 151 ? 64.836 -27.403 52.130 1.00 9.79 175 ASP B N 1
ATOM 5370 C CA . ASP B 1 151 ? 65.438 -26.079 52.224 1.00 10.63 175 ASP B CA 1
ATOM 5371 C C . ASP B 1 151 ? 64.424 -24.948 52.459 1.00 9.55 175 ASP B C 1
ATOM 5372 O O . ASP B 1 151 ? 64.762 -23.779 52.345 1.00 9.92 175 ASP B O 1
ATOM 5377 N N . ASP B 1 152 ? 63.191 -25.305 52.797 1.00 8.65 176 ASP B N 1
ATOM 5378 C CA . ASP B 1 152 ? 62.096 -24.350 53.068 1.00 8.58 176 ASP B CA 1
ATOM 5379 C C . ASP B 1 152 ? 61.536 -23.629 51.829 1.00 8.14 176 ASP B C 1
ATOM 5380 O O . ASP B 1 152 ? 60.796 -22.652 51.964 1.00 9.51 176 ASP B O 1
ATOM 5385 N N . THR B 1 153 ? 61.855 -24.093 50.631 1.00 7.40 177 THR B N 1
ATOM 5386 C CA . THR B 1 153 ? 61.160 -23.569 49.440 1.00 7.62 177 THR B CA 1
ATOM 5387 C C . THR B 1 153 ? 59.848 -24.333 49.278 1.00 6.99 177 THR B C 1
ATOM 5388 O O . THR B 1 153 ? 59.810 -25.561 49.464 1.00 7.81 177 THR B O 1
ATOM 5392 N N . MET B 1 154 ? 58.781 -23.603 48.939 1.00 6.29 178 MET B N 1
ATOM 5393 C CA . MET B 1 154 ? 57.458 -24.189 48.734 1.00 5.99 178 MET B CA 1
ATOM 5394 C C . MET B 1 154 ? 57.120 -24.405 47.250 1.00 5.60 178 MET B C 1
ATOM 5395 O O . MET B 1 154 ? 57.332 -23.527 46.422 1.00 6.28 178 MET B O 1
ATOM 5400 N N . TYR B 1 155 ? 56.579 -25.578 46.942 1.00 5.21 179 TYR B N 1
ATOM 5401 C CA . TYR B 1 155 ? 56.148 -25.926 45.605 1.00 5.15 179 TYR B CA 1
ATOM 5402 C C . TYR B 1 155 ? 54.720 -26.453 45.673 1.00 4.70 179 TYR B C 1
ATOM 5403 O O . TYR B 1 155 ? 54.317 -27.079 46.663 1.00 4.88 179 TYR B O 1
ATOM 5412 N N . ILE B 1 156 ? 53.969 -26.214 44.605 1.00 4.70 180 ILE B N 1
ATOM 5413 C CA . ILE B 1 156 ? 52.630 -26.787 44.440 1.00 5.26 180 ILE B CA 1
ATOM 5414 C C . ILE B 1 156 ? 52.569 -27.533 43.114 1.00 5.38 180 ILE B C 1
ATOM 5415 O O . ILE B 1 156 ? 52.838 -26.933 42.055 1.00 5.85 180 ILE B O 1
ATOM 5420 N N . ALA B 1 157 ? 52.252 -28.836 43.169 1.00 5.16 181 ALA B N 1
ATOM 5421 C CA . ALA B 1 157 ? 51.934 -29.620 41.986 1.00 4.49 181 ALA B CA 1
ATOM 5422 C C . ALA B 1 157 ? 50.433 -29.531 41.773 1.00 4.64 181 ALA B C 1
ATOM 5423 O O . ALA B 1 157 ? 49.651 -29.560 42.734 1.00 5.31 181 ALA B O 1
ATOM 5425 N N . TYR B 1 158 ? 50.024 -29.373 40.530 1.00 4.67 182 TYR B N 1
ATOM 5426 C CA . TYR B 1 158 ? 48.609 -29.169 40.253 1.00 4.97 182 TYR B CA 1
ATOM 5427 C C . TYR B 1 158 ? 48.292 -29.521 38.826 1.00 5.68 182 TYR B C 1
ATOM 5428 O O . TYR B 1 158 ? 49.185 -29.728 37.995 1.00 5.91 182 TYR B O 1
ATOM 5437 N N . GLY B 1 159 ? 46.992 -29.562 38.530 1.00 5.65 183 GLY B N 1
ATOM 5438 C CA . GLY B 1 159 ? 46.530 -29.673 37.165 1.00 6.38 183 GLY B CA 1
ATOM 5439 C C . GLY B 1 159 ? 45.611 -30.839 36.848 1.00 6.06 183 GLY B C 1
ATOM 5440 O O . GLY B 1 159 ? 45.437 -31.800 37.626 1.00 7.58 183 GLY B O 1
ATOM 5441 N N . ASN B 1 160 ? 44.993 -30.718 35.680 1.00 7.12 184 ASN B N 1
ATOM 5442 C CA . ASN B 1 160 ? 44.142 -31.739 35.047 1.00 7.57 184 ASN B CA 1
ATOM 5443 C C . ASN B 1 160 ? 43.960 -31.209 33.630 1.00 8.29 184 ASN B C 1
ATOM 5444 O O . ASN B 1 160 ? 43.486 -30.093 33.464 1.00 9.39 184 ASN B O 1
ATOM 5449 N N . PRO B 1 161 ? 44.289 -32.008 32.602 1.00 8.83 185 PRO B N 1
ATOM 5450 C CA . PRO B 1 161 ? 44.593 -33.439 32.637 1.00 9.01 185 PRO B CA 1
ATOM 5451 C C . PRO B 1 161 ? 46.079 -33.769 32.755 1.00 9.40 185 PRO B C 1
ATOM 5452 O O . PRO B 1 161 ? 46.436 -34.949 32.841 1.00 10.29 185 PRO B O 1
ATOM 5456 N N . THR B 1 162 ? 46.926 -32.743 32.739 1.00 9.11 186 THR B N 1
ATOM 5457 C CA . THR B 1 162 ? 48.377 -32.907 32.904 1.00 9.14 186 THR B CA 1
ATOM 5458 C C . THR B 1 162 ? 48.869 -32.149 34.142 1.00 7.65 186 THR B C 1
ATOM 5459 O O . THR B 1 162 ? 48.167 -31.265 34.646 1.00 8.17 186 THR B O 1
ATOM 5463 N N . ILE B 1 163 ? 50.065 -32.499 34.626 1.00 7.25 187 ILE B N 1
ATOM 5464 C CA . ILE B 1 163 ? 50.563 -31.954 35.892 1.00 6.24 187 ILE B CA 1
ATOM 5465 C C . ILE B 1 163 ? 51.612 -30.875 35.668 1.00 6.59 187 ILE B C 1
ATOM 5466 O O . ILE B 1 163 ? 52.498 -31.036 34.821 1.00 7.59 187 ILE B O 1
ATOM 5471 N N . ASN B 1 164 ? 51.472 -29.779 36.427 1.00 6.49 188 ASN B N 1
ATOM 5472 C CA . ASN B 1 164 ? 52.428 -28.659 36.492 1.00 6.70 188 ASN B CA 1
ATOM 5473 C C . ASN B 1 164 ? 53.009 -28.528 37.891 1.00 5.98 188 ASN B C 1
ATOM 5474 O O . ASN B 1 164 ? 52.422 -29.026 38.853 1.00 6.52 188 ASN B O 1
ATOM 5479 N N . VAL B 1 165 ? 54.156 -27.870 38.010 1.00 5.88 189 VAL B N 1
ATOM 5480 C CA . VAL B 1 165 ? 54.751 -27.566 39.307 1.00 5.80 189 VAL B CA 1
ATOM 5481 C C . VAL B 1 165 ? 55.072 -26.062 39.383 1.00 6.24 189 VAL B C 1
ATOM 5482 O O . VAL B 1 165 ? 55.877 -25.519 38.582 1.00 7.08 189 VAL B O 1
ATOM 5486 N N . ALA B 1 166 ? 54.425 -25.389 40.338 1.00 6.43 190 ALA B N 1
ATOM 5487 C CA . ALA B 1 166 ? 54.749 -23.998 40.679 1.00 6.72 190 ALA B CA 1
ATOM 5488 C C . ALA B 1 166 ? 55.667 -23.897 41.895 1.00 6.70 190 ALA B C 1
ATOM 5489 O O . ALA B 1 166 ? 55.515 -24.654 42.872 1.00 6.78 190 ALA B O 1
ATOM 5491 N N . GLN B 1 167 ? 56.601 -22.943 41.837 1.00 6.55 191 GLN B N 1
ATOM 5492 C CA . GLN B 1 167 ? 57.351 -22.515 43.006 1.00 6.50 191 GLN B CA 1
ATOM 5493 C C . GLN B 1 167 ? 56.756 -21.240 43.528 1.00 6.53 191 GLN B C 1
ATOM 5494 O O . GLN B 1 167 ? 56.476 -20.311 42.755 1.00 6.82 191 GLN B O 1
ATOM 5500 N N . LEU B 1 168 ? 56.588 -21.179 44.841 1.00 6.41 192 LEU B N 1
ATOM 5501 C CA . LEU B 1 168 ? 56.107 -19.967 45.515 1.00 7.33 192 LEU B CA 1
ATOM 5502 C C . LEU B 1 168 ? 57.247 -19.140 46.080 1.00 7.75 192 LEU B C 1
ATOM 5503 O O . LEU B 1 168 ? 58.372 -19.623 46.260 1.00 8.16 192 LEU B O 1
ATOM 5508 N N . SER B 1 169 ? 56.935 -17.880 46.366 1.00 8.48 193 SER B N 1
ATOM 5509 C CA . SER B 1 169 ? 57.854 -16.974 47.062 1.00 9.16 193 SER B CA 1
ATOM 5510 C C . SER B 1 169 ? 58.154 -17.568 48.459 1.00 10.23 193 SER B C 1
ATOM 5511 O O . SER B 1 169 ? 57.433 -18.478 48.926 1.00 9.83 193 SER B O 1
ATOM 5514 N N . PRO B 1 170 ? 59.209 -17.068 49.133 1.00 11.22 194 PRO B N 1
ATOM 5515 C CA . PRO B 1 170 ? 59.503 -17.620 50.452 1.00 11.87 194 PRO B CA 1
ATOM 5516 C C . PRO B 1 170 ? 58.311 -17.543 51.430 1.00 12.06 194 PRO B C 1
ATOM 5517 O O . PRO B 1 170 ? 58.086 -18.505 52.171 1.00 12.67 194 PRO B O 1
ATOM 5521 N N . ASP B 1 171 ? 57.536 -16.456 51.410 1.00 12.12 195 ASP B N 1
ATOM 5522 C CA . ASP B 1 171 ? 56.361 -16.357 52.295 1.00 11.85 195 ASP B CA 1
ATOM 5523 C C . ASP B 1 171 ? 55.127 -17.157 51.834 1.00 11.60 195 ASP B C 1
ATOM 5524 O O . ASP B 1 171 ? 54.125 -17.210 52.540 1.00 11.23 195 ASP B O 1
ATOM 5529 N N . GLY B 1 172 ? 55.210 -17.764 50.653 1.00 10.56 196 GLY B N 1
ATOM 5530 C CA . GLY B 1 172 ? 54.128 -18.596 50.138 1.00 9.25 196 GLY B CA 1
ATOM 5531 C C . GLY B 1 172 ? 52.970 -17.808 49.547 1.00 9.06 196 GLY B C 1
ATOM 5532 O O . GLY B 1 172 ? 51.966 -18.410 49.199 1.00 8.40 196 GLY B O 1
ATOM 5533 N N . THR B 1 173 ? 53.112 -16.486 49.378 1.00 10.12 197 THR B N 1
ATOM 5534 C CA . THR B 1 173 ? 51.940 -15.652 49.015 1.00 10.80 197 THR B CA 1
ATOM 5535 C C . THR B 1 173 ? 51.858 -15.313 47.528 1.00 11.27 197 THR B C 1
ATOM 5536 O O . THR B 1 173 ? 50.842 -14.758 47.069 1.00 11.96 197 THR B O 1
ATOM 5540 N N . ARG B 1 174 ? 52.920 -15.634 46.799 1.00 11.24 198 ARG B N 1
ATOM 5541 C CA . ARG B 1 174 ? 53.031 -15.338 45.377 1.00 12.32 198 ARG B CA 1
ATOM 5542 C C . ARG B 1 174 ? 53.637 -16.505 44.618 1.00 10.79 198 ARG B C 1
ATOM 5543 O O . ARG B 1 174 ? 54.443 -17.262 45.163 1.00 11.19 198 ARG B O 1
ATOM 5551 N N . GLN B 1 175 ? 53.249 -16.649 43.355 1.00 9.97 199 GLN B N 1
ATOM 5552 C CA . GLN B 1 175 ? 53.932 -17.576 42.444 1.00 9.84 199 GLN B CA 1
ATOM 5553 C C . GLN B 1 175 ? 55.162 -16.870 41.916 1.00 10.11 199 GLN B C 1
ATOM 5554 O O . GLN B 1 175 ? 55.068 -15.722 41.484 1.00 11.66 199 GLN B O 1
ATOM 5560 N N . VAL B 1 176 ? 56.311 -17.550 41.924 1.00 9.75 200 VAL B N 1
ATOM 5561 C CA . VAL B 1 176 ? 57.521 -16.965 41.340 1.00 10.90 200 VAL B CA 1
ATOM 5562 C C . VAL B 1 176 ? 57.959 -17.625 40.030 1.00 10.92 200 VAL B C 1
ATOM 5563 O O . VAL B 1 176 ? 58.668 -17.002 39.241 1.00 12.23 200 VAL B O 1
ATOM 5567 N N . ARG B 1 177 ? 57.563 -18.885 39.809 1.00 10.46 201 ARG B N 1
ATOM 5568 C CA . ARG B 1 177 ? 57.808 -19.552 38.508 1.00 11.32 201 ARG B CA 1
ATOM 5569 C C . ARG B 1 177 ? 56.982 -20.820 38.423 1.00 10.41 201 ARG B C 1
ATOM 5570 O O . ARG B 1 177 ? 56.586 -21.356 39.459 1.00 9.60 201 ARG B O 1
ATOM 5578 N N . VAL B 1 178 ? 56.714 -21.281 37.201 1.00 10.63 202 VAL B N 1
ATOM 5579 C CA A VAL B 1 178 ? 55.970 -22.522 36.970 0.61 10.11 202 VAL B CA 1
ATOM 5580 C CA B VAL B 1 178 ? 55.997 -22.535 36.988 0.39 9.74 202 VAL B CA 1
ATOM 5581 C C . VAL B 1 178 ? 56.621 -23.328 35.854 1.00 9.45 202 VAL B C 1
ATOM 5582 O O . VAL B 1 178 ? 57.016 -22.773 34.833 1.00 10.20 202 VAL B O 1
ATOM 5589 N N . GLN B 1 179 ? 56.700 -24.632 36.050 1.00 8.73 203 GLN B N 1
ATOM 5590 C CA . GLN B 1 179 ? 57.029 -25.543 34.982 1.00 8.94 203 GLN B CA 1
ATOM 5591 C C . GLN B 1 179 ? 55.746 -26.282 34.573 1.00 8.86 203 GLN B C 1
ATOM 5592 O O . GLN B 1 179 ? 55.093 -26.945 35.405 1.00 7.98 203 GLN B O 1
ATOM 5598 N N . GLN B 1 180 ? 55.386 -26.140 33.296 1.00 10.47 204 GLN B N 1
ATOM 5599 C CA . GLN B 1 180 ? 54.171 -26.791 32.788 1.00 10.69 204 GLN B CA 1
ATOM 5600 C C . GLN B 1 180 ? 54.473 -28.194 32.288 1.00 10.89 204 GLN B C 1
ATOM 5601 O O . GLN B 1 180 ? 55.560 -28.458 31.790 1.00 11.81 204 GLN B O 1
ATOM 5607 N N . ARG B 1 181 ? 53.507 -29.095 32.436 1.00 11.15 205 ARG B N 1
ATOM 5608 C CA . ARG B 1 181 ? 53.556 -30.413 31.805 1.00 11.73 205 ARG B CA 1
ATOM 5609 C C . ARG B 1 181 ? 54.788 -31.225 32.280 1.00 11.82 205 ARG B C 1
ATOM 5610 O O . ARG B 1 181 ? 55.558 -31.791 31.486 1.00 13.69 205 ARG B O 1
ATOM 5618 N N . VAL B 1 182 ? 54.957 -31.305 33.597 1.00 8.93 206 VAL B N 1
ATOM 5619 C CA . VAL B 1 182 ? 56.025 -32.121 34.172 1.00 9.36 206 VAL B CA 1
ATOM 5620 C C . VAL B 1 182 ? 55.701 -33.596 34.034 1.00 9.30 206 VAL B C 1
ATOM 5621 O O . VAL B 1 182 ? 56.570 -34.446 34.165 1.00 9.55 206 VAL B O 1
ATOM 5625 N N . TYR B 1 183 ? 54.427 -33.880 33.814 1.00 9.18 207 TYR B N 1
ATOM 5626 C CA . TYR B 1 183 ? 53.955 -35.238 33.551 1.00 9.66 207 TYR B CA 1
ATOM 5627 C C . TYR B 1 183 ? 52.699 -35.155 32.689 1.00 10.06 207 TYR B C 1
ATOM 5628 O O . TYR B 1 183 ? 51.786 -34.376 32.981 1.00 9.63 207 TYR B O 1
ATOM 5637 N N . ALA B 1 184 ? 52.662 -35.944 31.621 1.00 11.31 208 ALA B N 1
ATOM 5638 C CA . ALA B 1 184 ? 51.414 -36.208 30.906 1.00 11.82 208 ALA B CA 1
ATOM 5639 C C . ALA B 1 184 ? 51.242 -37.721 30.680 1.00 12.43 208 ALA B C 1
ATOM 5640 O O . ALA B 1 184 ? 52.207 -38.441 30.401 1.00 14.78 208 ALA B O 1
ATOM 5642 N N . HIS B 1 185 ? 50.011 -38.196 30.814 1.00 13.31 209 HIS B N 1
ATOM 5643 C CA . HIS B 1 185 ? 49.693 -39.602 30.592 1.00 14.72 209 HIS B CA 1
ATOM 5644 C C . HIS B 1 185 ? 50.059 -40.041 29.185 1.00 15.64 209 HIS B C 1
ATOM 5645 O O . HIS B 1 185 ? 49.780 -39.328 28.218 1.00 15.69 209 HIS B O 1
ATOM 5652 N N . PRO B 1 186 ? 50.695 -41.224 29.047 1.00 16.90 210 PRO B N 1
ATOM 5653 C CA . PRO B 1 186 ? 51.163 -41.768 27.769 1.00 18.26 210 PRO B CA 1
ATOM 5654 C C . PRO B 1 186 ? 50.065 -41.995 26.725 1.00 17.72 210 PRO B C 1
ATOM 5655 O O . PRO B 1 186 ? 50.352 -41.903 25.523 1.00 18.25 210 PRO B O 1
ATOM 5659 N N . GLN B 1 187 ? 48.843 -42.305 27.177 1.00 18.98 211 GLN B N 1
ATOM 5660 C CA . GLN B 1 187 ? 47.688 -42.501 26.297 1.00 19.41 211 GLN B CA 1
ATOM 5661 C C . GLN B 1 187 ? 46.758 -41.295 26.278 1.00 18.88 211 GLN B C 1
ATOM 5662 O O . GLN B 1 187 ? 45.644 -41.373 25.752 1.00 22.89 211 GLN B O 1
ATOM 5668 N N . GLY B 1 188 ? 47.188 -40.188 26.874 1.00 17.68 212 GLY B N 1
ATOM 5669 C CA . GLY B 1 188 ? 46.352 -39.004 26.929 1.00 18.44 212 GLY B CA 1
ATOM 5670 C C . GLY B 1 188 ? 45.150 -39.138 27.848 1.00 18.14 212 GLY B C 1
ATOM 5671 O O . GLY B 1 188 ? 44.198 -38.372 27.735 1.00 20.03 212 GLY B O 1
ATOM 5672 N N . GLN B 1 189 ? 45.158 -40.131 28.723 1.00 17.53 213 GLN B N 1
ATOM 5673 C CA . GLN B 1 189 ? 44.121 -40.209 29.755 1.00 16.84 213 GLN B CA 1
ATOM 5674 C C . GLN B 1 189 ? 44.320 -39.111 30.800 1.00 15.66 213 GLN B C 1
ATOM 5675 O O . GLN B 1 189 ? 45.440 -38.675 31.072 1.00 16.59 213 GLN B O 1
ATOM 5681 N N . THR B 1 190 ? 43.221 -38.676 31.385 1.00 14.87 214 THR B N 1
ATOM 5682 C CA . THR B 1 190 ? 43.230 -37.640 32.409 1.00 13.74 214 THR B CA 1
ATOM 5683 C C . THR B 1 190 ? 43.893 -38.143 33.690 1.00 12.43 214 THR B C 1
ATOM 5684 O O . THR B 1 190 ? 43.583 -39.230 34.173 1.00 12.70 214 THR B O 1
ATOM 5688 N N . VAL B 1 191 ? 44.832 -37.359 34.222 1.00 10.78 215 VAL B N 1
ATOM 5689 C CA . VAL B 1 191 ? 45.192 -37.496 35.640 1.00 9.48 215 VAL B CA 1
ATOM 5690 C C . VAL B 1 191 ? 44.949 -36.187 36.404 1.00 8.27 215 VAL B C 1
ATOM 5691 O O . VAL B 1 191 ? 44.859 -35.112 35.819 1.00 8.68 215 VAL B O 1
ATOM 5695 N N . GLU B 1 192 ? 44.825 -36.290 37.715 1.00 7.92 216 GLU B N 1
ATOM 5696 C CA . GLU B 1 192 ? 44.584 -35.131 38.590 1.00 7.76 216 GLU B CA 1
ATOM 5697 C C . GLU B 1 192 ? 44.910 -35.574 40.017 1.00 7.47 216 GLU B C 1
ATOM 5698 O O . GLU B 1 192 ? 45.550 -36.596 40.214 1.00 8.15 216 GLU B O 1
ATOM 5704 N N . GLY B 1 193 ? 44.503 -34.809 41.015 1.00 7.29 217 GLY B N 1
ATOM 5705 C CA . GLY B 1 193 ? 44.603 -35.275 42.397 1.00 7.23 217 GLY B CA 1
ATOM 5706 C C . GLY B 1 193 ? 46.004 -35.229 42.983 1.00 6.39 217 GLY B C 1
ATOM 5707 O O . GLY B 1 193 ? 46.296 -35.948 43.938 1.00 6.58 217 GLY B O 1
ATOM 5708 N N . ALA B 1 194 ? 46.860 -34.363 42.438 1.00 5.69 218 ALA B N 1
ATOM 5709 C CA . ALA B 1 194 ? 48.265 -34.269 42.872 1.00 5.70 218 ALA B CA 1
ATOM 5710 C C . ALA B 1 194 ? 48.478 -34.128 44.386 1.00 5.57 218 ALA B C 1
ATOM 5711 O O . ALA B 1 194 ? 47.841 -33.295 45.052 1.00 6.27 218 ALA B O 1
ATOM 5713 N N . ARG B 1 195 ? 49.406 -34.950 44.904 1.00 6.18 219 ARG B N 1
ATOM 5714 C CA . ARG B 1 195 ? 50.058 -34.736 46.199 1.00 5.46 219 ARG B CA 1
ATOM 5715 C C . ARG B 1 195 ? 51.574 -34.790 45.936 1.00 5.46 219 ARG B C 1
ATOM 5716 O O . ARG B 1 195 ? 52.021 -35.585 45.126 1.00 6.51 219 ARG B O 1
ATOM 5724 N N . MET B 1 196 ? 52.362 -33.941 46.595 1.00 4.98 220 MET B N 1
ATOM 5725 C CA . MET B 1 196 ? 53.803 -33.825 46.319 1.00 5.33 220 MET B CA 1
ATOM 5726 C C . MET B 1 196 ? 54.640 -34.101 47.552 1.00 5.01 220 MET B C 1
ATOM 5727 O O . MET B 1 196 ? 54.296 -33.681 48.657 1.00 5.32 220 MET B O 1
ATOM 5732 N N . TYR B 1 197 ? 55.716 -34.847 47.348 1.00 5.19 221 TYR B N 1
ATOM 5733 C CA . TYR B 1 197 ? 56.574 -35.326 48.443 1.00 6.05 221 TYR B CA 1
ATOM 5734 C C . TYR B 1 197 ? 58.070 -35.204 48.155 1.00 6.39 221 TYR B C 1
ATOM 5735 O O . TYR B 1 197 ? 58.481 -35.297 47.003 1.00 6.76 221 TYR B O 1
ATOM 5744 N N . LYS B 1 198 ? 58.858 -34.993 49.219 1.00 6.32 222 LYS B N 1
ATOM 5745 C CA . LYS B 1 198 ? 60.311 -35.126 49.226 1.00 6.74 222 LYS B CA 1
ATOM 5746 C C . LYS B 1 198 ? 60.649 -36.344 50.080 1.00 7.44 222 LYS B C 1
ATOM 5747 O O . LYS B 1 198 ? 60.422 -36.337 51.286 1.00 7.87 222 LYS B O 1
ATOM 5753 N N . ILE B 1 199 ? 61.186 -37.388 49.456 1.00 8.11 223 ILE B N 1
ATOM 5754 C CA . ILE B 1 199 ? 61.467 -38.631 50.169 1.00 9.74 223 ILE B CA 1
ATOM 5755 C C . ILE B 1 199 ? 62.870 -39.111 49.842 1.00 11.84 223 ILE B C 1
ATOM 5756 O O . ILE B 1 199 ? 63.163 -39.457 48.697 1.00 12.59 223 ILE B O 1
ATOM 5761 N N . ARG B 1 200 ? 63.726 -39.104 50.865 1.00 14.82 224 ARG B N 1
ATOM 5762 C CA . ARG B 1 200 ? 65.121 -39.551 50.774 1.00 15.55 224 ARG B CA 1
ATOM 5763 C C . ARG B 1 200 ? 65.817 -39.023 49.518 1.00 14.84 224 ARG B C 1
ATOM 5764 O O . ARG B 1 200 ? 66.364 -39.778 48.700 1.00 16.47 224 ARG B O 1
ATOM 5772 N N . GLY B 1 201 ? 65.749 -37.706 49.363 1.00 12.66 225 GLY B N 1
ATOM 5773 C CA . GLY B 1 201 ? 66.549 -37.013 48.380 1.00 13.89 225 GLY B CA 1
ATOM 5774 C C . GLY B 1 201 ? 65.853 -36.814 47.053 1.00 12.79 225 GLY B C 1
ATOM 5775 O O . GLY B 1 201 ? 66.367 -36.083 46.195 1.00 13.98 225 GLY B O 1
ATOM 5776 N N . ASN B 1 202 ? 64.688 -37.443 46.882 1.00 11.66 226 ASN B N 1
ATOM 5777 C CA . ASN B 1 202 ? 63.979 -37.374 45.607 1.00 11.12 226 ASN B CA 1
ATOM 5778 C C . ASN B 1 202 ? 62.563 -36.811 45.714 1.00 9.27 226 ASN B C 1
ATOM 5779 O O . ASN B 1 202 ? 61.955 -36.818 46.796 1.00 7.70 226 ASN B O 1
ATOM 5784 N N . TYR B 1 203 ? 62.050 -36.319 44.580 1.00 7.35 227 TYR B N 1
ATOM 5785 C CA . TYR B 1 203 ? 60.705 -35.755 44.508 1.00 6.30 227 TYR B CA 1
ATOM 5786 C C . TYR B 1 203 ? 59.736 -36.747 43.916 1.00 6.60 227 TYR B C 1
ATOM 5787 O O . TYR B 1 203 ? 60.038 -37.367 42.907 1.00 7.03 227 TYR B O 1
ATOM 5796 N N . TYR B 1 204 ? 58.591 -36.869 44.581 1.00 6.78 228 TYR B N 1
ATOM 5797 C CA . TYR B 1 204 ? 57.507 -37.746 44.168 1.00 6.57 228 TYR B CA 1
ATOM 5798 C C . TYR B 1 204 ? 56.183 -36.979 44.119 1.00 6.44 228 TYR B C 1
ATOM 5799 O O . TYR B 1 204 ? 55.955 -36.034 44.888 1.00 6.52 228 TYR B O 1
ATOM 5808 N N . ILE B 1 205 ? 55.317 -37.386 43.186 1.00 6.45 229 ILE B N 1
ATOM 5809 C CA . ILE B 1 205 ? 53.989 -36.846 43.041 1.00 6.44 229 ILE B CA 1
ATOM 5810 C C . ILE B 1 205 ? 53.041 -38.026 42.881 1.00 6.43 229 ILE B C 1
ATOM 5811 O O . ILE B 1 205 ? 53.291 -38.905 42.071 1.00 7.67 229 ILE B O 1
ATOM 5816 N N . LEU B 1 206 ? 52.001 -38.082 43.700 1.00 6.19 230 LEU B N 1
ATOM 5817 C CA . LEU B 1 206 ? 50.945 -39.057 43.520 1.00 6.81 230 LEU B CA 1
ATOM 5818 C C . LEU B 1 206 ? 49.826 -38.385 42.722 1.00 5.94 230 LEU B C 1
ATOM 5819 O O . LEU B 1 206 ? 49.436 -37.233 43.018 1.00 5.36 230 LEU B O 1
ATOM 5824 N N . VAL B 1 207 ? 49.309 -39.100 41.721 1.00 5.32 231 VAL B N 1
ATOM 5825 C CA . VAL B 1 207 ? 48.173 -38.625 40.928 1.00 5.17 231 VAL B CA 1
ATOM 5826 C C . VAL B 1 207 ? 47.191 -39.734 40.745 1.00 5.97 231 VAL B C 1
ATOM 5827 O O . VAL B 1 207 ? 47.554 -40.914 40.806 1.00 6.00 231 VAL B O 1
ATOM 5831 N N . THR B 1 208 ? 45.944 -39.343 40.486 1.00 6.28 232 THR B N 1
ATOM 5832 C CA . THR B 1 208 ? 44.867 -40.307 40.232 1.00 7.22 232 THR B CA 1
ATOM 5833 C C . THR B 1 208 ? 44.447 -40.274 38.764 1.00 7.94 232 THR B C 1
ATOM 5834 O O . THR B 1 208 ? 44.439 -39.218 38.130 1.00 7.29 232 THR B O 1
ATOM 5838 N N . ARG B 1 209 ? 44.126 -41.432 38.219 1.00 8.96 233 ARG B N 1
ATOM 5839 C CA . ARG B 1 209 ? 43.320 -41.474 37.001 1.00 9.59 233 ARG B CA 1
ATOM 5840 C C . ARG B 1 209 ? 41.871 -41.696 37.448 1.00 10.17 233 ARG B C 1
ATOM 5841 O O . ARG B 1 209 ? 41.521 -42.780 37.921 1.00 11.75 233 ARG B O 1
ATOM 5849 N N . PRO B 1 210 ? 41.033 -40.649 37.343 1.00 9.82 234 PRO B N 1
ATOM 5850 C CA . PRO B 1 210 ? 39.682 -40.770 37.891 1.00 10.65 234 PRO B CA 1
ATOM 5851 C C . PRO B 1 210 ? 38.918 -41.871 37.161 1.00 11.17 234 PRO B C 1
ATOM 5852 O O . PRO B 1 210 ? 38.929 -41.913 35.931 1.00 13.45 234 PRO B O 1
ATOM 5856 N N . ALA B 1 211 ? 38.281 -42.792 37.876 1.00 9.76 235 ALA B N 1
ATOM 5857 C CA . ALA B 1 211 ? 38.182 -42.836 39.343 1.00 10.24 235 ALA B CA 1
ATOM 5858 C C . ALA B 1 211 ? 38.650 -44.229 39.812 1.00 10.31 235 ALA B C 1
ATOM 5859 O O . ALA B 1 211 ? 38.134 -44.797 40.774 1.00 9.87 235 ALA B O 1
ATOM 5861 N N . ASP B 1 212 ? 39.641 -44.787 39.130 1.00 9.98 236 ASP B N 1
ATOM 5862 C CA . ASP B 1 212 ? 40.022 -46.184 39.404 1.00 10.20 236 ASP B CA 1
ATOM 5863 C C . ASP B 1 212 ? 41.495 -46.511 39.570 1.00 10.16 236 ASP B C 1
ATOM 5864 O O . ASP B 1 212 ? 41.854 -47.685 39.770 1.00 10.93 236 ASP B O 1
ATOM 5869 N N . ALA B 1 213 ? 42.360 -45.509 39.488 1.00 9.50 237 ALA B N 1
ATOM 5870 C CA . ALA B 1 213 ? 43.793 -45.789 39.569 1.00 9.38 237 ALA B CA 1
ATOM 5871 C C . ALA B 1 213 ? 44.569 -44.682 40.224 1.00 8.64 237 ALA B C 1
ATOM 5872 O O . ALA B 1 213 ? 44.119 -43.527 40.275 1.00 8.29 237 ALA B O 1
ATOM 5874 N N . GLU B 1 214 ? 45.742 -45.065 40.743 1.00 8.03 238 GLU B N 1
ATOM 5875 C CA . GLU B 1 214 ? 46.696 -44.104 41.323 1.00 7.02 238 GLU B CA 1
ATOM 5876 C C . GLU B 1 214 ? 48.074 -44.422 40.760 1.00 7.26 238 GLU B C 1
ATOM 5877 O O . GLU B 1 214 ? 48.480 -45.587 40.751 1.00 7.63 238 GLU B O 1
ATOM 5883 N N . TYR B 1 215 ? 48.776 -43.391 40.312 1.00 6.74 239 TYR B N 1
ATOM 5884 C CA . TYR B 1 215 ? 50.158 -43.522 39.859 1.00 7.27 239 TYR B CA 1
ATOM 5885 C C . TYR B 1 215 ? 51.070 -42.787 40.802 1.00 6.98 239 TYR B C 1
ATOM 5886 O O . TYR B 1 215 ? 50.704 -41.758 41.398 1.00 6.43 239 TYR B O 1
ATOM 5895 N N . VAL B 1 216 ? 52.268 -43.325 40.941 1.00 6.80 240 VAL B N 1
ATOM 5896 C CA . VAL B 1 216 ? 53.340 -42.647 41.666 1.00 6.96 240 VAL B CA 1
ATOM 5897 C C . VAL B 1 216 ? 54.333 -42.136 40.622 1.00 6.73 240 VAL B C 1
ATOM 5898 O O . VAL B 1 216 ? 54.807 -42.885 39.744 1.00 7.22 240 VAL B O 1
ATOM 5902 N N . LEU B 1 217 ? 54.606 -40.849 40.694 1.00 6.63 241 LEU B N 1
ATOM 5903 C CA . LEU B 1 217 ? 55.532 -40.180 39.792 1.00 6.73 241 LEU B CA 1
ATOM 5904 C C . LEU B 1 217 ? 56.800 -39.836 40.566 1.00 6.63 241 LEU B C 1
ATOM 5905 O O . LEU B 1 217 ? 56.745 -39.521 41.747 1.00 6.15 241 LEU B O 1
ATOM 5910 N N . ARG B 1 218 ? 57.946 -39.970 39.908 1.00 6.67 242 ARG B N 1
ATOM 5911 C CA . ARG B 1 218 ? 59.236 -39.640 40.513 1.00 7.02 242 ARG B CA 1
ATOM 5912 C C . ARG B 1 218 ? 60.040 -38.780 39.561 1.00 6.82 242 ARG B C 1
ATOM 5913 O O . ARG B 1 218 ? 60.096 -39.049 38.354 1.00 7.56 242 ARG B O 1
ATOM 5921 N N . SER B 1 219 ? 60.699 -37.761 40.101 1.00 6.43 243 SER B N 1
ATOM 5922 C CA . SER B 1 219 ? 61.488 -36.881 39.248 1.00 7.03 243 SER B CA 1
ATOM 5923 C C . SER B 1 219 ? 62.685 -37.629 38.656 1.00 8.23 243 SER B C 1
ATOM 5924 O O . SER B 1 219 ? 63.502 -38.206 39.367 1.00 10.50 243 SER B O 1
ATOM 5927 N N . THR B 1 220 ? 62.815 -37.572 37.340 1.00 9.59 244 THR B N 1
ATOM 5928 C CA . THR B 1 220 ? 63.925 -38.252 36.669 1.00 10.57 244 THR B CA 1
ATOM 5929 C C . THR B 1 220 ? 65.264 -37.528 36.824 1.00 11.52 244 THR B C 1
ATOM 5930 O O . THR B 1 220 ? 66.310 -38.127 36.621 1.00 13.45 244 THR B O 1
ATOM 5934 N N . THR B 1 221 ? 65.234 -36.247 37.207 1.00 11.35 245 THR B N 1
ATOM 5935 C CA . THR B 1 221 ? 66.433 -35.399 37.208 1.00 12.29 245 THR B CA 1
ATOM 5936 C C . THR B 1 221 ? 66.902 -35.104 38.637 1.00 11.73 245 THR B C 1
ATOM 5937 O O . THR B 1 221 ? 68.031 -34.679 38.852 1.00 13.19 245 THR B O 1
ATOM 5941 N N . GLY B 1 222 ? 66.035 -35.353 39.611 1.00 11.16 246 GLY B N 1
ATOM 5942 C CA . GLY B 1 222 ? 66.228 -34.877 40.969 1.00 10.48 246 GLY B CA 1
ATOM 5943 C C . GLY B 1 222 ? 65.774 -33.456 41.226 1.00 10.21 246 GLY B C 1
ATOM 5944 O O . GLY B 1 222 ? 65.891 -32.974 42.336 1.00 10.96 246 GLY B O 1
ATOM 5945 N N . SER B 1 223 ? 65.237 -32.793 40.205 1.00 9.20 247 SER B N 1
ATOM 5946 C CA . SER B 1 223 ? 64.601 -31.461 40.379 1.00 8.24 247 SER B CA 1
ATOM 5947 C C . SER B 1 223 ? 63.116 -31.578 40.738 1.00 8.01 247 SER B C 1
ATOM 5948 O O . SER B 1 223 ? 62.435 -32.467 40.238 1.00 7.63 247 SER B O 1
ATOM 5951 N N . PRO B 1 224 ? 62.605 -30.647 41.567 1.00 7.93 248 PRO B N 1
ATOM 5952 C CA . PRO B 1 224 ? 61.158 -30.612 41.809 1.00 8.47 248 PRO B CA 1
ATOM 5953 C C . PRO B 1 224 ? 60.355 -30.312 40.555 1.00 8.44 248 PRO B C 1
ATOM 5954 O O . PRO B 1 224 ? 59.159 -30.640 40.503 1.00 8.84 248 PRO B O 1
ATOM 5958 N N . PHE B 1 225 ? 61.002 -29.719 39.549 1.00 8.91 249 PHE B N 1
ATOM 5959 C CA . PHE B 1 225 ? 60.334 -29.430 38.281 1.00 9.37 249 PHE B CA 1
ATOM 5960 C C . PHE B 1 225 ? 60.330 -30.624 37.327 1.00 9.83 249 PHE B C 1
ATOM 5961 O O . PHE B 1 225 ? 59.733 -30.556 36.254 1.00 10.39 249 PHE B O 1
ATOM 5969 N N . GLY B 1 226 ? 60.960 -31.724 37.734 1.00 9.35 250 GLY B N 1
ATOM 5970 C CA . GLY B 1 226 ? 60.902 -32.962 36.955 1.00 9.53 250 GLY B CA 1
ATOM 5971 C C . GLY B 1 226 ? 61.841 -32.878 35.762 1.00 10.22 250 GLY B C 1
ATOM 5972 O O . GLY B 1 226 ? 62.935 -32.308 35.885 1.00 11.51 250 GLY B O 1
ATOM 5973 N N . PRO B 1 227 ? 61.450 -33.464 34.618 1.00 10.40 251 PRO B N 1
ATOM 5974 C CA . PRO B 1 227 ? 60.182 -34.186 34.394 1.00 9.95 251 PRO B CA 1
ATOM 5975 C C . PRO B 1 227 ? 60.044 -35.423 35.279 1.00 9.72 251 PRO B C 1
ATOM 5976 O O . PRO B 1 227 ? 61.004 -35.843 35.941 1.00 10.13 251 PRO B O 1
ATOM 5980 N N . TYR B 1 228 ? 58.846 -35.992 35.268 1.00 8.42 252 TYR B N 1
ATOM 5981 C CA . TYR B 1 228 ? 58.492 -37.113 36.128 1.00 8.70 252 TYR B CA 1
ATOM 5982 C C . TYR B 1 228 ? 58.184 -38.350 35.311 1.00 9.58 252 TYR B C 1
ATOM 5983 O O . TYR B 1 228 ? 57.559 -38.258 34.254 1.00 11.72 252 TYR B O 1
ATOM 5992 N N . GLU B 1 229 ? 58.619 -39.507 35.814 1.00 9.39 253 GLU B N 1
ATOM 5993 C CA . GLU B 1 229 ? 58.253 -40.827 35.267 1.00 9.94 253 GLU B CA 1
ATOM 5994 C C . GLU B 1 229 ? 57.280 -41.522 36.222 1.00 9.62 253 GLU B C 1
ATOM 5995 O O . GLU B 1 229 ? 57.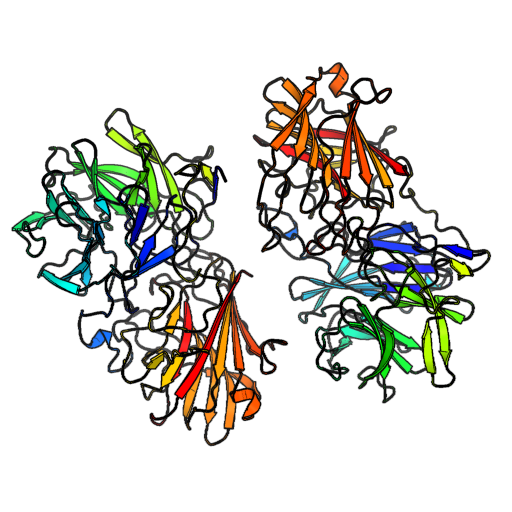340 -41.294 37.428 1.00 10.00 253 GLU B O 1
ATOM 6001 N N . ALA B 1 230 ? 56.380 -42.341 35.686 1.00 9.59 254 ALA B N 1
ATOM 6002 C CA . ALA B 1 230 ? 55.329 -42.964 36.490 1.00 10.02 254 ALA B CA 1
ATOM 6003 C C . ALA B 1 230 ? 55.497 -44.452 36.668 1.00 9.16 254 ALA B C 1
ATOM 6004 O O . ALA B 1 230 ? 56.058 -45.128 35.806 1.00 11.03 254 ALA B O 1
ATOM 6006 N N . ARG B 1 231 ? 54.971 -44.952 37.781 1.00 8.87 255 ARG B N 1
ATOM 6007 C CA . ARG B 1 231 ? 54.645 -46.381 37.939 1.00 9.42 255 ARG B CA 1
ATOM 6008 C C . ARG B 1 231 ? 53.228 -46.444 38.464 1.00 9.65 255 ARG B C 1
ATOM 6009 O O . ARG B 1 231 ? 52.734 -45.474 39.043 1.00 9.76 255 ARG B O 1
ATOM 6017 N N . THR B 1 232 ? 52.587 -47.589 38.307 1.00 9.50 256 THR B N 1
ATOM 6018 C CA . THR B 1 232 ? 51.233 -47.755 38.858 1.00 10.11 256 THR B CA 1
ATOM 6019 C C . THR B 1 232 ? 51.332 -48.117 40.331 1.00 10.65 256 THR B C 1
ATOM 6020 O O . THR B 1 232 ? 52.108 -48.999 40.704 1.00 12.32 256 THR B O 1
ATOM 6024 N N . LEU B 1 233 ? 50.589 -47.397 41.163 1.00 9.19 257 LEU B N 1
ATOM 6025 C CA . LEU B 1 233 ? 50.419 -47.790 42.561 1.00 8.68 257 LEU B CA 1
ATOM 6026 C C . LEU B 1 233 ? 49.246 -48.757 42.761 1.00 9.07 257 LEU B C 1
ATOM 6027 O O . LEU B 1 233 ? 49.427 -49.852 43.302 1.00 9.76 257 LEU B O 1
ATOM 6032 N N . VAL B 1 234 ? 48.055 -48.360 42.327 1.00 8.16 258 VAL B N 1
ATOM 6033 C CA . VAL B 1 234 ? 46.919 -49.280 42.222 1.00 8.35 258 VAL B CA 1
ATOM 6034 C C . VAL B 1 234 ? 46.195 -49.011 40.921 1.00 7.89 258 VAL B C 1
ATOM 6035 O O . VAL B 1 234 ? 46.150 -47.877 40.440 1.00 8.18 258 VAL B O 1
ATOM 6039 N N . SER B 1 235 ? 45.664 -50.073 40.341 1.00 8.88 259 SER B N 1
ATOM 6040 C CA . SER B 1 235 ? 44.795 -49.917 39.193 1.00 9.72 259 SER B CA 1
ATOM 6041 C C . SER B 1 235 ? 43.675 -50.940 39.265 1.00 10.38 259 SER B C 1
ATOM 6042 O O . SER B 1 235 ? 43.896 -52.164 39.174 1.00 10.17 259 SER B O 1
ATOM 6045 N N . ARG B 1 236 ? 42.459 -50.429 39.430 1.00 9.95 260 ARG B N 1
ATOM 6046 C CA . ARG B 1 236 ? 41.247 -51.248 39.494 1.00 11.35 260 ARG B CA 1
ATOM 6047 C C . ARG B 1 236 ? 41.430 -52.368 40.527 1.00 10.67 260 ARG B C 1
ATOM 6048 O O . ARG B 1 236 ? 41.119 -53.553 40.291 1.00 11.83 260 ARG B O 1
ATOM 6056 N N . ILE B 1 237 ? 41.984 -51.984 41.675 1.00 10.41 261 ILE B N 1
ATOM 6057 C CA . ILE B 1 237 ? 42.228 -52.951 42.724 1.00 10.82 261 ILE B CA 1
ATOM 6058 C C . ILE B 1 237 ? 40.897 -53.350 43.380 1.00 11.41 261 ILE B C 1
ATOM 6059 O O . ILE B 1 237 ? 39.995 -52.517 43.539 1.00 12.10 261 ILE B O 1
ATOM 6064 N N . GLN B 1 238 ? 40.765 -54.623 43.720 1.00 11.88 262 GLN B N 1
ATOM 6065 C CA . GLN B 1 238 ? 39.558 -55.096 44.389 1.00 13.52 262 GLN B CA 1
ATOM 6066 C C . GLN B 1 238 ? 39.690 -54.902 45.890 1.00 12.45 262 GLN B C 1
ATOM 6067 O O . GLN B 1 238 ? 40.803 -54.972 46.455 1.00 12.80 262 GLN B O 1
ATOM 6073 N N . GLY B 1 239 ? 38.559 -54.602 46.518 1.00 14.18 263 GLY B N 1
ATOM 6074 C CA . GLY B 1 239 ? 38.487 -54.451 47.965 1.00 13.15 263 GLY B CA 1
ATOM 6075 C C . GLY B 1 239 ? 38.846 -53.041 48.410 1.00 11.68 263 GLY B C 1
ATOM 6076 O O . GLY B 1 239 ? 39.298 -52.201 47.618 1.00 12.61 263 GLY B O 1
ATOM 6077 N N . PRO B 1 240 ? 38.689 -52.759 49.701 1.00 11.23 264 PRO B N 1
ATOM 6078 C CA . PRO B 1 240 ? 38.299 -53.652 50.791 1.00 11.72 264 PRO B CA 1
ATOM 6079 C C . PRO B 1 240 ? 36.796 -53.665 51.048 1.00 13.19 264 PRO B C 1
ATOM 6080 O O . PRO B 1 240 ? 36.344 -54.325 51.975 1.00 14.85 264 PRO B O 1
ATOM 6084 N N . LEU B 1 241 ? 36.036 -52.898 50.267 1.00 11.91 265 LEU B N 1
ATOM 6085 C CA . LEU B 1 241 ? 34.573 -52.842 50.405 1.00 12.64 265 LEU B CA 1
ATOM 6086 C C . LEU B 1 241 ? 33.938 -53.070 49.067 1.00 11.14 265 LEU B C 1
ATOM 6087 O O . LEU B 1 241 ? 34.448 -52.570 48.047 1.00 11.71 265 LEU B O 1
ATOM 6092 N N . ALA B 1 242 ? 32.816 -53.785 49.074 1.00 10.67 266 ALA B N 1
ATOM 6093 C CA . ALA B 1 242 ? 32.007 -53.984 47.856 1.00 10.88 266 ALA B CA 1
ATOM 6094 C C . ALA B 1 242 ? 31.115 -52.769 47.564 1.00 9.46 266 ALA B C 1
ATOM 6095 O O . ALA B 1 242 ? 30.783 -51.994 48.476 1.00 10.42 266 ALA B O 1
ATOM 6097 N N . ASN B 1 243 ? 30.747 -52.593 46.289 1.00 9.36 267 ASN B N 1
ATOM 6098 C CA . ASN B 1 243 ? 29.752 -51.593 45.862 1.00 7.82 267 ASN B CA 1
ATOM 6099 C C . ASN B 1 243 ? 30.154 -50.177 46.257 1.00 6.70 267 ASN B C 1
ATOM 6100 O O . ASN B 1 243 ? 29.305 -49.343 46.604 1.00 6.12 267 ASN B O 1
ATOM 6105 N N . ALA B 1 244 ? 31.454 -49.936 46.204 1.00 6.34 268 ALA B N 1
ATOM 6106 C CA . ALA B 1 244 ? 32.042 -48.673 46.629 1.00 6.17 268 ALA B CA 1
ATOM 6107 C C . ALA B 1 244 ? 33.103 -48.173 45.644 1.00 5.80 268 ALA B C 1
ATOM 6108 O O . ALA B 1 244 ? 34.063 -47.485 46.020 1.00 6.12 268 ALA B O 1
ATOM 6110 N N . GLY B 1 245 ? 32.955 -48.529 44.380 1.00 6.42 269 GLY B N 1
ATOM 6111 C CA . GLY B 1 245 ? 33.970 -48.170 43.402 1.00 7.13 269 GLY B CA 1
ATOM 6112 C C . GLY B 1 245 ? 35.351 -48.723 43.739 1.00 7.20 269 GLY B C 1
ATOM 6113 O O . GLY B 1 245 ? 35.494 -49.854 44.237 1.00 8.03 269 GLY B O 1
ATOM 6114 N N . PHE B 1 246 ? 36.365 -47.928 43.442 1.00 7.34 270 PHE B N 1
ATOM 6115 C CA . PHE B 1 246 ? 37.759 -48.322 43.656 1.00 7.51 270 PHE B CA 1
ATOM 6116 C C . PHE B 1 246 ? 38.498 -47.371 44.582 1.00 7.39 270 PHE B C 1
ATOM 6117 O O . PHE B 1 246 ? 38.217 -46.159 44.616 1.00 8.29 270 PHE B O 1
ATOM 6125 N N . ALA B 1 247 ? 39.439 -47.932 45.330 1.00 7.22 271 ALA B N 1
ATOM 6126 C CA . ALA B 1 247 ? 40.341 -47.156 46.163 1.00 7.44 271 ALA B CA 1
ATOM 6127 C C . ALA B 1 247 ? 41.233 -46.339 45.251 1.00 7.17 271 ALA B C 1
ATOM 6128 O O . ALA B 1 247 ? 41.882 -46.886 44.346 1.00 7.70 271 ALA B O 1
ATOM 6130 N N . HIS B 1 248 ? 41.266 -45.029 45.462 1.00 6.36 272 HIS B N 1
ATOM 6131 C CA . HIS B 1 248 ? 42.099 -44.170 44.610 1.00 6.04 272 HIS B CA 1
ATOM 6132 C C . HIS B 1 248 ? 42.300 -42.858 45.279 1.00 5.81 272 HIS B C 1
ATOM 6133 O O . HIS B 1 248 ? 41.719 -42.562 46.329 1.00 5.67 272 HIS B O 1
ATOM 6140 N N . GLN B 1 249 ? 43.131 -42.055 44.651 1.00 6.19 273 GLN B N 1
ATOM 6141 C CA . GLN B 1 249 ? 43.421 -40.709 45.109 1.00 6.36 273 GLN B CA 1
ATOM 6142 C C . GLN B 1 249 ? 44.067 -40.757 46.516 1.00 6.77 273 GLN B C 1
ATOM 6143 O O . GLN B 1 249 ? 44.738 -41.739 46.844 1.00 7.83 273 GLN B O 1
ATOM 6149 N N . GLY B 1 250 ? 43.913 -39.736 47.346 1.00 6.75 274 GLY B N 1
ATOM 6150 C CA . GLY B 1 250 ? 44.599 -39.749 48.646 1.00 6.12 274 GLY B CA 1
ATOM 6151 C C . GLY B 1 250 ? 46.104 -39.493 48.596 1.00 5.95 274 GLY B C 1
ATOM 6152 O O . GLY B 1 250 ? 46.628 -38.818 47.679 1.00 6.01 274 GLY B O 1
ATOM 6153 N N . GLY B 1 251 ? 46.801 -40.007 49.607 1.00 5.00 275 GLY B N 1
ATOM 6154 C CA . GLY B 1 251 ? 48.207 -39.696 49.772 1.00 5.35 275 GLY B CA 1
ATOM 6155 C C . GLY B 1 251 ? 48.946 -40.782 50.520 1.00 5.33 275 GLY B C 1
ATOM 6156 O O . GLY B 1 251 ? 48.343 -41.736 51.030 1.00 5.38 275 GLY B O 1
ATOM 6157 N N . ILE B 1 252 ? 50.263 -40.604 50.626 1.00 5.93 276 ILE B N 1
ATOM 6158 C CA . ILE B 1 252 ? 51.125 -41.532 51.354 1.00 6.35 276 ILE B CA 1
ATOM 6159 C C . ILE B 1 252 ? 51.780 -40.798 52.527 1.00 6.19 276 ILE B C 1
ATOM 6160 O O . ILE B 1 252 ? 51.954 -39.568 52.489 1.00 6.09 276 ILE B O 1
ATOM 6165 N N . VAL B 1 253 ? 52.081 -41.539 53.585 1.00 6.71 277 VAL B N 1
ATOM 6166 C CA . VAL B 1 253 ? 52.668 -40.941 54.781 1.00 6.65 277 VAL B CA 1
ATOM 6167 C C . VAL B 1 253 ? 53.494 -41.999 55.518 1.00 6.80 277 VAL B C 1
ATOM 6168 O O . VAL B 1 253 ? 53.177 -43.191 55.481 1.00 7.07 277 VAL B O 1
ATOM 6172 N N . ASP B 1 254 ? 54.547 -41.556 56.193 1.00 8.12 278 ASP B N 1
ATOM 6173 C CA . ASP B 1 254 ? 55.374 -42.445 57.005 1.00 10.12 278 ASP B CA 1
ATOM 6174 C C . ASP B 1 254 ? 54.951 -42.396 58.467 1.00 11.80 278 ASP B C 1
ATOM 6175 O O . ASP B 1 254 ? 54.563 -41.353 58.980 1.00 10.08 278 ASP B O 1
ATOM 6180 N N . ALA B 1 255 ? 55.012 -43.549 59.121 1.00 11.96 279 ALA B N 1
ATOM 6181 C CA . ALA B 1 255 ? 54.879 -43.644 60.571 1.00 14.61 279 ALA B CA 1
ATOM 6182 C C . ALA B 1 255 ? 56.233 -43.283 61.225 1.00 16.70 279 ALA B C 1
ATOM 6183 O O . ALA B 1 255 ? 57.267 -43.277 60.555 1.00 18.10 279 ALA B O 1
ATOM 6185 N N . PRO B 1 256 ? 56.237 -42.994 62.535 1.00 18.06 280 PRO B N 1
ATOM 6186 C CA . PRO B 1 256 ? 57.490 -42.644 63.212 1.00 18.89 280 PRO B CA 1
ATOM 6187 C C . PRO B 1 256 ? 58.585 -43.719 63.075 1.00 19.50 280 PRO B C 1
ATOM 6188 O O . PRO B 1 256 ? 59.770 -43.390 63.035 1.00 21.43 280 PRO B O 1
ATOM 6192 N N . ASP B 1 257 ? 58.181 -44.980 62.959 1.00 19.74 281 ASP B N 1
ATOM 6193 C CA . ASP B 1 257 ? 59.125 -46.094 62.836 1.00 21.43 281 ASP B CA 1
ATOM 6194 C C . ASP B 1 257 ? 59.689 -46.299 61.412 1.00 21.27 281 ASP B C 1
ATOM 6195 O O . ASP B 1 257 ? 60.474 -47.229 61.164 1.00 24.74 281 ASP B O 1
ATOM 6200 N N . GLY B 1 258 ? 59.282 -45.423 60.493 1.00 18.79 282 GLY B N 1
ATOM 6201 C CA . GLY B 1 258 ? 59.825 -45.392 59.134 1.00 18.18 282 GLY B CA 1
ATOM 6202 C C . GLY B 1 258 ? 59.022 -46.183 58.116 1.00 17.52 282 GLY B C 1
ATOM 6203 O O . GLY B 1 258 ? 59.377 -46.212 56.934 1.00 20.02 282 GLY B O 1
ATOM 6204 N N . THR B 1 259 ? 57.958 -46.841 58.574 1.00 16.18 283 THR B N 1
ATOM 6205 C CA . THR B 1 259 ? 57.051 -47.588 57.688 1.00 14.89 283 THR B CA 1
ATOM 6206 C C . THR B 1 259 ? 56.044 -46.638 57.021 1.00 13.66 283 THR B C 1
ATOM 6207 O O . THR B 1 259 ? 55.545 -45.688 57.638 1.00 14.16 283 THR B O 1
ATOM 6211 N N . TRP B 1 260 ? 55.784 -46.885 55.742 1.00 11.84 284 TRP B N 1
ATOM 6212 C CA . TRP B 1 260 ? 54.904 -46.028 54.960 1.00 10.45 284 TRP B CA 1
ATOM 6213 C C . TRP B 1 260 ? 53.573 -46.655 54.764 1.00 9.32 284 TRP B C 1
ATOM 6214 O O . TRP B 1 260 ? 53.433 -47.884 54.812 1.00 11.06 284 TRP B O 1
ATOM 6225 N N . HIS B 1 261 ? 52.589 -45.804 54.530 1.00 7.81 285 HIS B N 1
ATOM 6226 C CA . HIS B 1 261 ? 51.202 -46.217 54.302 1.00 7.79 285 HIS B CA 1
ATOM 6227 C C . HIS B 1 261 ? 50.544 -45.370 53.253 1.00 6.87 285 HIS B C 1
ATOM 6228 O O . HIS B 1 261 ? 50.860 -44.203 53.101 1.00 7.77 285 HIS B O 1
ATOM 6235 N N . TYR B 1 262 ? 49.622 -45.986 52.513 1.00 6.46 286 TYR B N 1
ATOM 6236 C CA . TYR B 1 262 ? 48.841 -45.304 51.503 1.00 5.49 286 TYR B CA 1
ATOM 6237 C C . TYR B 1 262 ? 47.398 -45.174 52.049 1.00 5.76 286 TYR B C 1
ATOM 6238 O O . TYR B 1 262 ? 46.762 -46.170 52.451 1.00 6.16 286 TYR B O 1
ATOM 6247 N N . VAL B 1 263 ? 46.924 -43.926 52.119 1.00 5.73 287 VAL B N 1
ATOM 6248 C CA . VAL B 1 263 ? 45.588 -43.645 52.581 1.00 5.20 287 VAL B CA 1
ATOM 6249 C C . VAL B 1 263 ? 44.841 -43.152 51.356 1.00 5.22 287 VAL B C 1
ATOM 6250 O O . VAL B 1 263 ? 45.129 -42.096 50.831 1.00 6.07 287 VAL B O 1
ATOM 6254 N N . ALA B 1 264 ? 43.912 -43.964 50.883 1.00 4.74 288 ALA B N 1
ATOM 6255 C CA . ALA B 1 264 ? 43.087 -43.608 49.732 1.00 5.31 288 ALA B CA 1
ATOM 6256 C C . ALA B 1 264 ? 41.631 -43.501 50.167 1.00 5.42 288 ALA B C 1
ATOM 6257 O O . ALA B 1 264 ? 41.314 -43.675 51.339 1.00 5.23 288 ALA B O 1
ATOM 6259 N N . PHE B 1 265 ? 40.742 -43.190 49.226 1.00 5.27 289 PHE B N 1
ATOM 6260 C CA . PHE B 1 265 ? 39.333 -43.248 49.545 1.00 5.91 289 PHE B CA 1
ATOM 6261 C C . PHE B 1 265 ? 38.551 -44.081 48.513 1.00 6.28 289 PHE B C 1
ATOM 6262 O O . PHE B 1 265 ? 39.019 -44.306 47.393 1.00 6.13 289 PHE B O 1
ATOM 6270 N N . MET B 1 266 ? 37.398 -44.554 48.955 1.00 6.07 290 MET B N 1
ATOM 6271 C CA A MET B 1 266 ? 36.474 -45.255 48.084 0.57 5.74 290 MET B CA 1
ATOM 6272 C CA B MET B 1 266 ? 36.426 -45.307 48.155 0.43 5.92 290 MET B CA 1
ATOM 6273 C C . MET B 1 266 ? 35.215 -44.444 47.827 1.00 5.62 290 MET B C 1
ATOM 6274 O O . MET B 1 266 ? 34.839 -43.556 48.613 1.00 6.46 290 MET B O 1
ATOM 6283 N N . ASP B 1 267 ? 34.563 -44.737 46.697 1.00 5.34 291 ASP B N 1
ATOM 6284 C CA . ASP B 1 267 ? 33.301 -44.097 46.284 1.00 5.68 291 ASP B CA 1
ATOM 6285 C C . ASP B 1 267 ? 32.112 -44.834 46.911 1.00 5.57 291 ASP B C 1
ATOM 6286 O O . ASP B 1 267 ? 31.311 -45.511 46.238 1.00 5.69 291 ASP B O 1
ATOM 6291 N N . ALA B 1 268 ? 32.006 -44.692 48.223 1.00 5.03 292 ALA B N 1
ATOM 6292 C CA . ALA B 1 268 ? 31.051 -45.459 48.996 1.00 5.55 292 ALA B CA 1
ATOM 6293 C C . ALA B 1 268 ? 29.674 -44.777 49.039 1.00 5.27 292 ALA B C 1
ATOM 6294 O O . ALA B 1 268 ? 29.057 -44.665 50.105 1.00 5.78 292 ALA B O 1
ATOM 6296 N N . TYR B 1 269 ? 29.219 -44.292 47.887 1.00 5.06 293 TYR B N 1
ATOM 6297 C CA . TYR B 1 269 ? 27.874 -43.704 47.765 1.00 5.09 293 TYR B CA 1
ATOM 6298 C C . TYR B 1 269 ? 26.834 -44.750 48.104 1.00 5.13 293 TYR B C 1
ATOM 6299 O O . TYR B 1 269 ? 26.983 -45.888 47.719 1.00 5.34 293 TYR B O 1
ATOM 6308 N N . PRO B 1 270 ? 25.748 -44.370 48.776 1.00 5.09 294 PRO B N 1
ATOM 6309 C CA . PRO B 1 270 ? 25.273 -43.013 49.043 1.00 5.20 294 PRO B CA 1
ATOM 6310 C C . PRO B 1 270 ? 25.819 -42.342 50.315 1.00 5.83 294 PRO B C 1
ATOM 6311 O O . PRO B 1 270 ? 25.445 -41.213 50.634 1.00 6.18 294 PRO B O 1
ATOM 6315 N N . GLY B 1 271 ? 26.729 -43.007 51.024 1.00 6.04 295 GLY B N 1
ATOM 6316 C CA . GLY B 1 271 ? 27.337 -42.393 52.217 1.00 7.09 295 GLY B CA 1
ATOM 6317 C C . GLY B 1 271 ? 28.364 -41.323 51.893 1.00 7.13 295 GLY B C 1
ATOM 6318 O O . GLY B 1 271 ? 28.549 -40.359 52.645 1.00 8.09 295 GLY B O 1
ATOM 6319 N N . GLY B 1 272 ? 29.046 -41.485 50.763 1.00 6.41 296 GLY B N 1
ATOM 6320 C CA . GLY B 1 272 ? 30.068 -40.539 50.372 1.00 6.22 296 GLY B CA 1
ATOM 6321 C C . GLY B 1 272 ? 31.407 -41.217 50.168 1.00 5.59 296 GLY B C 1
ATOM 6322 O O . GLY B 1 272 ? 31.488 -42.429 49.871 1.00 6.50 296 GLY B O 1
ATOM 6323 N N . ARG B 1 273 ? 32.474 -40.438 50.329 1.00 4.97 297 ARG B N 1
ATOM 6324 C CA . ARG B 1 273 ? 33.824 -40.904 49.975 1.00 4.91 297 ARG B CA 1
ATOM 6325 C C . ARG B 1 273 ? 34.683 -41.102 51.229 1.00 4.65 297 ARG B C 1
ATOM 6326 O O . ARG B 1 273 ? 34.910 -40.159 51.970 1.00 5.41 297 ARG B O 1
ATOM 6334 N N . ILE B 1 274 ? 35.098 -42.337 51.493 1.00 4.41 298 ILE B N 1
ATOM 6335 C CA . ILE B 1 274 ? 35.580 -42.740 52.823 1.00 4.49 298 ILE B CA 1
ATOM 6336 C C . ILE B 1 274 ? 36.977 -43.368 52.764 1.00 4.30 298 ILE B C 1
ATOM 6337 O O . ILE B 1 274 ? 37.307 -44.042 51.796 1.00 4.84 298 ILE B O 1
ATOM 6342 N N . PRO B 1 275 ? 37.804 -43.115 53.791 1.00 4.31 299 PRO B N 1
ATOM 6343 C CA . PRO B 1 275 ? 39.194 -43.482 53.708 1.00 4.68 299 PRO B CA 1
ATOM 6344 C C . PRO B 1 275 ? 39.481 -44.930 54.055 1.00 4.83 299 PRO B C 1
ATOM 6345 O O . PRO B 1 275 ? 38.888 -45.520 54.987 1.00 5.18 299 PRO B O 1
ATOM 6349 N N . VAL B 1 276 ? 40.440 -45.474 53.315 1.00 5.20 300 VAL B N 1
ATOM 6350 C CA . VAL B 1 276 ? 40.952 -46.824 53.522 1.00 5.07 300 VAL B CA 1
ATOM 6351 C C . VAL B 1 276 ? 42.476 -46.766 53.578 1.00 5.57 300 VAL B C 1
ATOM 6352 O O . VAL B 1 276 ? 43.089 -45.928 52.935 1.00 5.64 300 VAL B O 1
ATOM 6356 N N . VAL B 1 277 ? 43.088 -47.700 54.302 1.00 5.80 301 VAL B N 1
ATOM 6357 C CA . VAL B 1 277 ? 44.522 -47.647 54.557 1.00 6.54 301 VAL B CA 1
ATOM 6358 C C . VAL B 1 277 ? 45.184 -48.980 54.231 1.00 7.16 301 VAL B C 1
ATOM 6359 O O . VAL B 1 277 ? 44.669 -50.056 54.552 1.00 8.03 301 VAL B O 1
ATOM 6363 N N . ALA B 1 278 ? 46.331 -48.871 53.585 1.00 7.09 302 ALA B N 1
ATOM 6364 C CA . ALA B 1 278 ? 47.174 -50.030 53.298 1.00 7.39 302 ALA B CA 1
ATOM 6365 C C . ALA B 1 278 ? 48.659 -49.750 53.541 1.00 7.86 302 ALA B C 1
ATOM 6366 O O . ALA B 1 278 ? 49.126 -48.628 53.329 1.00 8.03 302 ALA B O 1
ATOM 6368 N N . PRO B 1 279 ? 49.427 -50.781 53.930 1.00 8.56 303 PRO B N 1
ATOM 6369 C CA . PRO B 1 279 ? 50.864 -50.540 54.078 1.00 8.68 303 PRO B CA 1
ATOM 6370 C C . PRO B 1 279 ? 51.556 -50.438 52.714 1.00 8.41 303 PRO B C 1
ATOM 6371 O O . PRO B 1 279 ? 51.041 -50.958 51.725 1.00 9.07 303 PRO B O 1
ATOM 6375 N N . LEU B 1 280 ? 52.704 -49.773 52.676 1.00 9.20 304 LEU B N 1
ATOM 6376 C CA . LEU B 1 280 ? 53.560 -49.744 51.489 1.00 10.93 304 LEU B CA 1
ATOM 6377 C C . LEU B 1 280 ? 54.873 -50.435 51.786 1.00 13.06 304 LEU B C 1
ATOM 6378 O O . LEU B 1 280 ? 55.322 -50.461 52.927 1.00 15.05 304 LEU B O 1
ATOM 6383 N N . ARG B 1 281 ? 55.473 -50.994 50.748 1.00 13.57 305 ARG B N 1
ATOM 6384 C CA . ARG B 1 281 ? 56.869 -51.428 50.793 1.00 15.45 305 ARG B CA 1
ATOM 6385 C C . ARG B 1 281 ? 57.632 -50.637 49.735 1.00 16.76 305 ARG B C 1
ATOM 6386 O O . ARG B 1 281 ? 57.074 -50.263 48.712 1.00 16.87 305 ARG B O 1
ATOM 6394 N N . TRP B 1 282 ? 58.905 -50.378 49.988 1.00 16.97 306 TRP B N 1
ATOM 6395 C CA . TRP B 1 282 ? 59.756 -49.710 49.008 1.00 16.47 306 TRP B CA 1
ATOM 6396 C C . TRP B 1 282 ? 60.690 -50.689 48.382 1.00 18.29 306 TRP B C 1
ATOM 6397 O O . TRP B 1 282 ? 61.361 -51.451 49.082 1.00 21.00 306 TRP B O 1
ATOM 6408 N N . THR B 1 283 ? 60.771 -50.667 47.055 1.00 18.03 307 THR B N 1
ATOM 6409 C CA . THR B 1 283 ? 61.689 -51.559 46.321 1.00 19.70 307 THR B CA 1
ATOM 6410 C C . THR B 1 283 ? 63.125 -51.035 46.406 1.00 21.49 307 THR B C 1
ATOM 6411 O O . THR B 1 283 ? 63.334 -49.878 46.765 1.00 20.81 307 THR B O 1
ATOM 6415 N N . ALA B 1 284 ? 64.101 -51.880 46.075 1.00 25.15 308 ALA B N 1
ATOM 6416 C CA . ALA B 1 284 ? 65.503 -51.452 46.008 1.00 25.28 308 ALA B CA 1
ATOM 6417 C C . ALA B 1 284 ? 65.676 -50.309 45.003 1.00 25.01 308 ALA B C 1
ATOM 6418 O O . ALA B 1 284 ? 66.554 -49.458 45.168 1.00 27.75 308 ALA B O 1
ATOM 6420 N N . ASP B 1 285 ? 64.808 -50.297 43.987 1.00 25.76 309 ASP B N 1
ATOM 6421 C CA . ASP B 1 285 ? 64.802 -49.275 42.935 1.00 25.43 309 ASP B CA 1
ATOM 6422 C C . ASP B 1 285 ? 64.246 -47.912 43.376 1.00 22.22 309 ASP B C 1
ATOM 6423 O O . ASP B 1 285 ? 64.331 -46.952 42.615 1.00 22.58 309 ASP B O 1
ATOM 6428 N N . GLY B 1 286 ? 63.673 -47.833 44.583 1.00 18.21 310 GLY B N 1
ATOM 6429 C CA . GLY B 1 286 ? 63.157 -46.560 45.144 1.00 15.79 310 GLY B CA 1
ATOM 6430 C C . GLY B 1 286 ? 61.732 -46.212 44.725 1.00 13.98 310 GLY B C 1
ATOM 6431 O O . GLY B 1 286 ? 61.398 -45.033 44.521 1.00 14.03 310 GLY B O 1
ATOM 6432 N N . TRP B 1 287 ? 60.908 -47.245 44.546 1.00 13.69 311 TRP B N 1
ATOM 6433 C CA . TRP B 1 287 ? 59.484 -47.083 44.229 1.00 11.95 311 TRP B CA 1
ATOM 6434 C C . TRP B 1 287 ? 58.627 -47.710 45.311 1.00 11.58 311 TRP B C 1
ATOM 6435 O O . TRP B 1 287 ? 58.957 -48.778 45.809 1.00 12.00 311 TRP B O 1
ATOM 6446 N N . PRO B 1 288 ? 57.511 -47.058 45.682 1.00 11.07 312 PRO B N 1
ATOM 6447 C CA . PRO B 1 288 ? 56.630 -47.632 46.678 1.00 10.98 312 PRO B CA 1
ATOM 6448 C C . PRO B 1 288 ? 55.672 -48.621 46.000 1.00 11.45 312 PRO B C 1
ATOM 6449 O O . PRO B 1 288 ? 55.325 -48.420 44.840 1.00 13.01 312 PRO B O 1
ATOM 6453 N N . GLU B 1 289 ? 55.280 -49.680 46.705 1.00 12.17 313 GLU B N 1
ATOM 6454 C CA . GLU B 1 289 ? 54.267 -50.635 46.218 1.00 13.63 313 GLU B CA 1
ATOM 6455 C C . GLU B 1 289 ? 53.273 -50.975 47.330 1.00 11.43 313 GLU B C 1
ATOM 6456 O O . GLU B 1 289 ? 53.672 -51.116 48.481 1.00 11.04 313 GLU B O 1
ATOM 6462 N N . VAL B 1 290 ? 51.994 -51.121 46.985 1.00 9.93 314 VAL B N 1
ATOM 6463 C CA . VAL B 1 290 ? 50.979 -51.489 47.959 1.00 10.75 314 VAL B CA 1
ATOM 6464 C C . VAL B 1 290 ? 51.119 -52.944 48.403 1.00 11.88 314 VAL B C 1
ATOM 6465 O O . VAL B 1 290 ? 51.269 -53.858 47.580 1.00 12.53 314 VAL B O 1
ATOM 6469 N N . VAL B 1 291 ? 51.079 -53.147 49.715 1.00 12.03 315 VAL B N 1
ATOM 6470 C CA . VAL B 1 291 ? 51.031 -54.490 50.286 1.00 13.21 315 VAL B CA 1
ATOM 6471 C C . VAL B 1 291 ? 49.587 -54.955 50.264 1.00 14.22 315 VAL B C 1
ATOM 6472 O O . VAL B 1 291 ? 48.739 -54.435 50.998 1.00 14.58 315 VAL B O 1
ATOM 6476 N N . THR B 1 292 ? 49.302 -55.910 49.384 1.00 17.20 316 THR B N 1
ATOM 6477 C CA . THR B 1 292 ? 47.953 -56.441 49.208 1.00 19.98 316 THR B CA 1
ATOM 6478 C C . THR B 1 292 ? 47.732 -57.633 50.136 1.00 23.16 316 THR B C 1
ATOM 6479 O O . THR B 1 292 ? 48.681 -58.152 50.737 1.00 25.17 316 THR B O 1
ATOM 6483 N N . ASP B 1 293 ? 46.481 -58.063 50.257 1.00 25.88 317 ASP B N 1
ATOM 6484 C CA . ASP B 1 293 ? 46.184 -59.295 50.975 1.00 28.30 317 ASP B CA 1
ATOM 6485 C C . ASP B 1 293 ? 46.540 -60.498 50.097 1.00 30.74 317 ASP B C 1
ATOM 6486 O O . ASP B 1 293 ? 47.052 -60.325 48.981 1.00 27.59 317 ASP B O 1
ATOM 6491 N N . SER B 1 294 ? 46.264 -61.698 50.608 1.00 32.62 318 SER B N 1
ATOM 6492 C CA . SER B 1 294 ? 46.648 -62.970 49.980 1.00 37.38 318 SER B CA 1
ATOM 6493 C C . SER B 1 294 ? 46.101 -63.207 48.566 1.00 37.79 318 SER B C 1
ATOM 6494 O O . SER B 1 294 ? 46.643 -64.027 47.817 1.00 39.35 318 SER B O 1
ATOM 6497 N N . GLN B 1 295 ? 45.030 -62.496 48.218 1.00 37.03 319 GLN B N 1
ATOM 6498 C CA . GLN B 1 295 ? 44.369 -62.628 46.920 1.00 35.33 319 GLN B CA 1
ATOM 6499 C C . GLN B 1 295 ? 44.625 -61.431 46.001 1.00 32.51 319 GLN B C 1
ATOM 6500 O O . GLN B 1 295 ? 43.984 -61.301 44.960 1.00 36.27 319 GLN B O 1
ATOM 6506 N N . GLY B 1 296 ? 45.547 -60.551 46.388 1.00 26.80 320 GLY B N 1
ATOM 6507 C CA . GLY B 1 296 ? 45.919 -59.435 45.529 1.00 22.93 320 GLY B CA 1
ATOM 6508 C C . GLY B 1 296 ? 45.009 -58.227 45.712 1.00 22.35 320 GLY B C 1
ATOM 6509 O O . GLY B 1 296 ? 45.010 -57.305 44.897 1.00 22.53 320 GLY B O 1
ATOM 6510 N N . ARG B 1 297 ? 44.239 -58.238 46.793 1.00 19.51 321 ARG B N 1
ATOM 6511 C CA . ARG B 1 297 ? 43.261 -57.188 47.058 1.00 16.87 321 ARG B CA 1
ATOM 6512 C C . ARG B 1 297 ? 43.760 -56.178 48.062 1.00 15.39 321 ARG B C 1
ATOM 6513 O O . ARG B 1 297 ? 44.699 -56.448 48.812 1.00 15.86 321 ARG B O 1
ATOM 6521 N N . TRP B 1 298 ? 43.126 -55.013 48.079 1.00 12.10 322 TRP B N 1
ATOM 6522 C CA . TRP B 1 298 ? 43.294 -54.116 49.204 1.00 10.89 322 TRP B CA 1
ATOM 6523 C C . TRP B 1 298 ? 42.691 -54.833 50.383 1.00 11.78 322 TRP B C 1
ATOM 6524 O O . TRP B 1 298 ? 41.494 -55.144 50.379 1.00 13.35 322 TRP B O 1
ATOM 6535 N N . GLY B 1 299 ? 43.508 -55.109 51.398 1.00 11.66 323 GLY B N 1
ATOM 6536 C CA . GLY B 1 299 ? 43.089 -55.944 52.519 1.00 12.40 323 GLY B CA 1
ATOM 6537 C C . GLY B 1 299 ? 41.984 -55.325 53.345 1.00 12.21 323 GLY B C 1
ATOM 6538 O O . GLY B 1 299 ? 41.936 -54.092 53.525 1.00 12.05 323 GLY B O 1
ATOM 6539 N N . THR B 1 300 ? 41.118 -56.185 53.869 1.00 14.70 324 THR B N 1
ATOM 6540 C CA . THR B 1 300 ? 40.054 -55.754 54.750 1.00 14.44 324 THR B CA 1
ATOM 6541 C C . THR B 1 300 ? 40.627 -55.423 56.124 1.00 14.82 324 THR B C 1
ATOM 6542 O O . THR B 1 300 ? 40.079 -54.573 56.831 1.00 16.95 324 THR B O 1
ATOM 6546 N N . SER B 1 301 ? 41.736 -56.067 56.482 1.00 16.48 325 SER B N 1
ATOM 6547 C CA . SER B 1 301 ? 42.401 -55.822 57.760 1.00 15.78 325 SER B CA 1
ATOM 6548 C C . SER B 1 301 ? 43.937 -55.894 57.614 1.00 15.05 325 SER B C 1
ATOM 6549 O O . SER B 1 301 ? 44.464 -56.661 56.811 1.00 15.21 325 SER B O 1
ATOM 6552 N N . TYR B 1 302 ? 44.633 -55.055 58.372 1.00 13.86 326 TYR B N 1
ATOM 6553 C CA . TYR B 1 302 ? 46.088 -54.979 58.350 1.00 11.93 326 TYR B CA 1
ATOM 6554 C C . TYR B 1 302 ? 46.595 -54.762 59.773 1.00 12.23 326 TYR B C 1
ATOM 6555 O O . TYR B 1 302 ? 45.813 -54.400 60.666 1.00 11.73 326 TYR B O 1
ATOM 6564 N N . PRO B 1 303 ? 47.916 -54.951 59.985 1.00 12.45 327 PRO B N 1
ATOM 6565 C CA . PRO B 1 303 ? 48.538 -54.549 61.255 1.00 12.40 327 PRO B CA 1
ATOM 6566 C C . PRO B 1 303 ? 48.327 -53.057 61.552 1.00 11.70 327 PRO B C 1
ATOM 6567 O O . PRO B 1 303 ? 48.330 -52.218 60.646 1.00 11.13 327 PRO B O 1
ATOM 6571 N N . ILE B 1 304 ? 48.125 -52.736 62.822 1.00 12.31 328 ILE B N 1
ATOM 6572 C CA . ILE B 1 304 ? 47.974 -51.335 63.230 1.00 10.80 328 ILE B CA 1
ATOM 6573 C C . ILE B 1 304 ? 49.244 -50.555 62.821 1.00 10.60 328 ILE B C 1
ATOM 6574 O O . ILE B 1 304 ? 50.341 -51.023 62.999 1.00 12.05 328 ILE B O 1
ATOM 6579 N N . PRO B 1 305 ? 49.089 -49.379 62.192 1.00 9.74 329 PRO B N 1
ATOM 6580 C CA . PRO B 1 305 ? 50.304 -48.694 61.701 1.00 9.92 329 PRO B CA 1
ATOM 6581 C C . PRO B 1 305 ? 51.245 -48.191 62.787 1.00 9.85 329 PRO B C 1
ATOM 6582 O O . PRO B 1 305 ? 52.454 -48.091 62.559 1.00 10.66 329 PRO B O 1
ATOM 6586 N N . VAL B 1 306 ? 50.679 -47.827 63.941 1.00 10.00 330 VAL B N 1
ATOM 6587 C CA . VAL B 1 306 ? 51.446 -47.425 65.116 1.00 10.19 330 VAL B CA 1
ATOM 6588 C C . VAL B 1 306 ? 50.901 -48.265 66.278 1.00 10.19 330 VAL B C 1
ATOM 6589 O O . VAL B 1 306 ? 49.711 -48.220 66.570 1.00 11.16 330 VAL B O 1
ATOM 6593 N N . ARG B 1 307 ? 51.772 -49.060 66.892 1.00 11.62 331 ARG B N 1
ATOM 6594 C CA . ARG B 1 307 ? 51.398 -49.869 68.054 1.00 12.62 331 ARG B CA 1
ATOM 6595 C C . ARG B 1 307 ? 51.422 -49.047 69.337 1.00 13.64 331 ARG B C 1
ATOM 6596 O O . ARG B 1 307 ? 52.252 -48.157 69.505 1.00 13.53 331 ARG B O 1
ATOM 6604 N N . GLY B 1 308 ? 50.510 -49.369 70.254 1.00 14.71 332 GLY B N 1
ATOM 6605 C CA . GLY B 1 308 ? 50.428 -48.684 71.555 1.00 17.45 332 GLY B CA 1
ATOM 6606 C C . GLY B 1 308 ? 50.209 -47.181 71.448 1.00 18.58 332 GLY B C 1
ATOM 6607 O O . GLY B 1 308 ? 50.783 -46.407 72.223 1.00 21.61 332 GLY B O 1
ATOM 6608 N N . ALA B 1 309 ? 49.381 -46.760 70.493 1.00 18.04 333 ALA B N 1
ATOM 6609 C CA . ALA B 1 309 ? 49.229 -45.343 70.192 1.00 20.28 333 ALA B CA 1
ATOM 6610 C C . ALA B 1 309 ? 48.372 -44.601 71.210 1.00 20.05 333 ALA B C 1
ATOM 6611 O O . ALA B 1 309 ? 47.488 -45.184 71.849 1.00 20.52 333 ALA B O 1
ATOM 6613 N N . LYS B 1 310 ? 48.654 -43.307 71.351 1.00 20.09 334 LYS B N 1
ATOM 6614 C CA . LYS B 1 310 ? 47.803 -42.399 72.111 1.00 21.77 334 LYS B CA 1
ATOM 6615 C C . LYS B 1 310 ? 46.364 -42.369 71.551 1.00 22.70 334 LYS B C 1
ATOM 6616 O O . LYS B 1 310 ? 46.066 -42.937 70.476 1.00 21.59 334 LYS B O 1
ATOM 6622 N N . ASN B 1 311 ? 45.477 -41.703 72.281 1.00 25.44 335 ASN B N 1
ATOM 6623 C CA . ASN B 1 311 ? 44.107 -41.501 71.813 1.00 28.26 335 ASN B CA 1
ATOM 6624 C C . ASN B 1 311 ? 43.800 -40.053 71.488 1.00 27.83 335 ASN B C 1
ATOM 6625 O O . ASN B 1 311 ? 44.103 -39.158 72.276 1.00 28.83 335 ASN B O 1
ATOM 6630 N N . ALA B 1 312 ? 43.211 -39.840 70.312 1.00 27.94 336 ALA B N 1
ATOM 6631 C CA . ALA B 1 312 ? 43.032 -38.504 69.764 1.00 28.82 336 ALA B CA 1
ATOM 6632 C C . ALA B 1 312 ? 41.773 -37.785 70.262 1.00 30.00 336 ALA B C 1
ATOM 6633 O O . ALA B 1 312 ? 41.332 -36.808 69.650 1.00 30.35 336 ALA B O 1
ATOM 6635 N N . THR B 1 313 ? 41.226 -38.257 71.381 1.00 33.12 337 THR B N 1
ATOM 6636 C CA . THR B 1 313 ? 40.053 -37.663 72.036 1.00 34.50 337 THR B CA 1
ATOM 6637 C C . THR B 1 313 ? 40.236 -36.170 72.287 1.00 35.16 337 THR B C 1
ATOM 6638 O O . THR B 1 313 ? 41.150 -35.755 73.002 1.00 42.85 337 THR B O 1
ATOM 6642 N N . GLU B 1 314 ? 39.354 -35.378 71.688 1.00 30.41 338 GLU B N 1
ATOM 6643 C CA . GLU B 1 314 ? 39.406 -33.922 71.746 1.00 28.46 338 GLU B CA 1
ATOM 6644 C C . GLU B 1 314 ? 38.021 -33.473 71.322 1.00 24.48 338 GLU B C 1
ATOM 6645 O O . GLU B 1 314 ? 37.592 -33.754 70.203 1.00 27.63 338 GLU B O 1
ATOM 6651 N N . GLY B 1 315 ? 37.289 -32.824 72.217 1.00 22.62 339 GLY B N 1
ATOM 6652 C CA . GLY B 1 315 ? 35.891 -32.469 71.906 1.00 19.63 339 GLY B CA 1
ATOM 6653 C C . GLY B 1 315 ? 34.978 -33.678 71.741 1.00 19.02 339 GLY B C 1
ATOM 6654 O O . GLY B 1 315 ? 35.348 -34.818 72.059 1.00 19.10 339 GLY B O 1
ATOM 6655 N N . LEU B 1 316 ? 33.782 -33.435 71.214 1.00 14.63 340 LEU B N 1
ATOM 6656 C CA . LEU B 1 316 ? 32.796 -34.490 71.076 1.00 14.63 340 LEU B CA 1
ATOM 6657 C C . LEU B 1 316 ? 33.167 -35.483 69.964 1.00 13.69 340 LEU B C 1
ATOM 6658 O O . LEU B 1 316 ? 33.597 -35.074 68.880 1.00 15.70 340 LEU B O 1
ATOM 6663 N N . ALA B 1 317 ? 33.000 -36.774 70.238 1.00 13.01 341 ALA B N 1
ATOM 6664 C CA . ALA B 1 317 ? 33.118 -37.799 69.204 1.00 12.50 341 ALA B CA 1
ATOM 6665 C C . ALA B 1 317 ? 31.857 -37.757 68.351 1.00 10.88 341 ALA B C 1
ATOM 6666 O O . ALA B 1 317 ? 30.864 -37.158 68.765 1.00 10.86 341 ALA B O 1
ATOM 6668 N N . SER B 1 318 ? 31.899 -38.402 67.186 1.00 10.87 342 SER B N 1
ATOM 6669 C CA . SER B 1 318 ? 30.783 -38.359 66.227 1.00 10.68 342 SER B CA 1
ATOM 6670 C C . SER B 1 318 ? 29.473 -38.826 66.831 1.00 9.86 342 SER B C 1
ATOM 6671 O O . SER B 1 318 ? 28.431 -38.312 66.457 1.00 9.48 342 SER B O 1
ATOM 6674 N N . THR B 1 319 ? 29.522 -39.802 67.734 1.00 9.83 343 THR B N 1
ATOM 6675 C CA . THR B 1 319 ? 28.300 -40.375 68.314 1.00 10.69 343 THR B CA 1
ATOM 6676 C C . THR B 1 319 ? 27.974 -39.845 69.724 1.00 10.99 343 THR B C 1
ATOM 6677 O O . THR B 1 319 ? 27.049 -40.328 70.375 1.00 11.64 343 THR B O 1
ATOM 6681 N N . ASP B 1 320 ? 28.724 -38.851 70.187 1.00 9.48 344 ASP B N 1
ATOM 6682 C CA . ASP B 1 320 ? 28.424 -38.230 71.478 1.00 10.14 344 ASP B CA 1
ATOM 6683 C C . ASP B 1 320 ? 27.195 -37.322 71.373 1.00 9.65 344 ASP B C 1
ATOM 6684 O O . ASP B 1 320 ? 27.014 -36.586 70.384 1.00 8.81 344 ASP B O 1
ATOM 6689 N N . LEU B 1 321 ? 26.393 -37.326 72.436 1.00 9.22 345 LEU B N 1
ATOM 6690 C CA . LEU B 1 321 ? 25.300 -36.391 72.569 1.00 9.25 345 LEU B CA 1
ATOM 6691 C C . LEU B 1 321 ? 25.838 -34.957 72.481 1.00 8.81 345 LEU B C 1
ATOM 6692 O O . LEU B 1 321 ? 26.819 -34.594 73.141 1.00 10.11 345 LEU B O 1
ATOM 6697 N N . ASP B 1 322 ? 25.193 -34.149 71.662 1.00 7.49 346 ASP B N 1
ATOM 6698 C CA . ASP B 1 322 ? 25.591 -32.753 71.508 1.00 7.15 346 ASP B CA 1
ATOM 6699 C C . ASP B 1 322 ? 24.429 -31.873 71.887 1.00 7.62 346 ASP B C 1
ATOM 6700 O O . ASP B 1 322 ? 23.423 -31.820 71.160 1.00 8.00 346 ASP B O 1
ATOM 6705 N N . GLU B 1 323 ? 24.554 -31.194 73.026 1.00 7.69 347 GLU B N 1
ATOM 6706 C CA . GLU B 1 323 ? 23.503 -30.287 73.467 1.00 8.61 347 GLU B CA 1
ATOM 6707 C C . GLU B 1 323 ? 23.850 -28.823 73.204 1.00 8.10 347 GLU B C 1
ATOM 6708 O O . GLU B 1 323 ? 23.318 -27.928 73.841 1.00 8.49 347 GLU B O 1
ATOM 6714 N N . PHE B 1 324 ? 24.745 -28.603 72.244 1.00 8.10 348 PHE B N 1
ATOM 6715 C CA . PHE B 1 324 ? 25.142 -27.272 71.792 1.00 8.67 348 PHE B CA 1
ATOM 6716 C C . PHE B 1 324 ? 25.586 -26.413 72.946 1.00 9.72 348 PHE B C 1
ATOM 6717 O O . PHE B 1 324 ? 25.068 -25.305 73.149 1.00 10.59 348 PHE B O 1
ATOM 6725 N N . ARG B 1 325 ? 26.545 -26.937 73.695 1.00 10.47 349 ARG B N 1
ATOM 6726 C CA . ARG B 1 325 ? 27.050 -26.274 74.888 1.00 12.13 349 ARG B CA 1
ATOM 6727 C C . ARG B 1 325 ? 28.266 -25.461 74.481 1.00 12.21 349 ARG B C 1
ATOM 6728 O O . ARG B 1 325 ? 28.861 -25.711 73.424 1.00 13.55 349 ARG B O 1
ATOM 6736 N N . GLY B 1 326 ? 28.600 -24.458 75.278 1.00 13.01 350 GL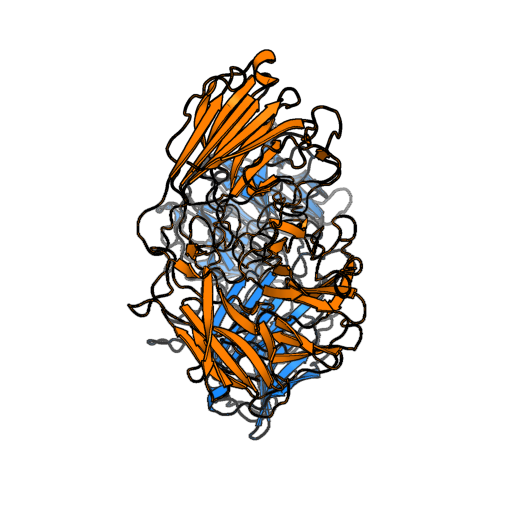Y B N 1
ATOM 6737 C CA . GLY B 1 326 ? 29.825 -23.696 75.065 1.00 14.17 350 GLY B CA 1
ATOM 6738 C C . GLY B 1 326 ? 29.639 -22.581 74.069 1.00 13.14 350 GLY B C 1
ATOM 6739 O O . GLY B 1 326 ? 28.498 -22.166 73.791 1.00 13.00 350 GLY B O 1
ATOM 6740 N N . THR B 1 327 ? 30.759 -22.122 73.513 1.00 12.93 351 THR B N 1
ATOM 6741 C CA . THR B 1 327 ? 30.801 -20.909 72.678 1.00 13.33 351 THR B CA 1
ATOM 6742 C C . THR B 1 327 ? 31.211 -21.163 71.222 1.00 12.79 351 THR B C 1
ATOM 6743 O O . THR B 1 327 ? 31.429 -20.224 70.460 1.00 12.48 351 THR B O 1
ATOM 6747 N N . ARG B 1 328 ? 31.302 -22.435 70.839 1.00 12.61 352 ARG B N 1
ATOM 6748 C CA . ARG B 1 328 ? 31.732 -22.830 69.503 1.00 13.51 352 ARG B CA 1
ATOM 6749 C C . ARG B 1 328 ? 30.931 -24.087 69.116 1.00 11.13 352 ARG B C 1
ATOM 6750 O O . ARG B 1 328 ? 30.560 -24.876 69.991 1.00 11.87 352 ARG B O 1
ATOM 6758 N N . PHE B 1 329 ? 30.649 -24.291 67.830 1.00 8.83 353 PHE B N 1
ATOM 6759 C CA . PHE B 1 329 ? 30.134 -25.595 67.391 1.00 8.27 353 PHE B CA 1
ATOM 6760 C C . PHE B 1 329 ? 31.231 -26.627 67.514 1.00 7.84 353 PHE B C 1
ATOM 6761 O O . PHE B 1 329 ? 32.411 -26.299 67.362 1.00 9.64 353 PHE B O 1
ATOM 6769 N N . SER B 1 330 ? 30.847 -27.876 67.788 1.00 7.39 354 SER B N 1
ATOM 6770 C CA . SER B 1 330 ? 31.772 -28.991 67.581 1.00 7.53 354 SER B CA 1
ATOM 6771 C C . SER B 1 330 ? 32.230 -29.004 66.129 1.00 7.33 354 SER B C 1
ATOM 6772 O O . SER B 1 330 ? 31.587 -28.420 65.238 1.00 7.44 354 SER B O 1
ATOM 6775 N N . GLU B 1 331 ? 33.320 -29.732 65.899 1.00 7.10 355 GLU B N 1
ATOM 6776 C CA . GLU B 1 331 ? 33.899 -29.837 64.574 1.00 7.73 355 GLU B CA 1
ATOM 6777 C C . GLU B 1 331 ? 33.078 -30.642 63.588 1.00 6.95 355 GLU B C 1
ATOM 6778 O O . GLU B 1 331 ? 33.421 -30.697 62.411 1.00 8.13 355 GLU B O 1
ATOM 6784 N N . HIS B 1 332 ? 32.037 -31.313 64.067 1.00 6.06 356 HIS B N 1
ATOM 6785 C CA . HIS B 1 332 ? 31.180 -32.109 63.188 1.00 5.67 356 HIS B CA 1
ATOM 6786 C C . HIS B 1 332 ? 30.181 -31.316 62.380 1.00 5.27 356 HIS B C 1
ATOM 6787 O O . HIS B 1 332 ? 29.728 -31.792 61.365 1.00 5.68 356 HIS B O 1
ATOM 6794 N N . TRP B 1 333 ? 29.866 -30.088 62.776 1.00 5.21 357 TRP B N 1
ATOM 6795 C CA . TRP B 1 333 ? 28.799 -29.327 62.109 1.00 4.74 357 TRP B CA 1
ATOM 6796 C C . TRP B 1 333 ? 29.337 -28.394 61.049 1.00 4.55 357 TRP B C 1
ATOM 6797 O O . TRP B 1 333 ? 30.351 -27.733 61.269 1.00 4.81 357 TRP B O 1
ATOM 6808 N N . GLU B 1 334 ? 28.630 -28.315 59.923 1.00 4.24 358 GLU B N 1
ATOM 6809 C CA . GLU B 1 334 ? 28.896 -27.335 58.880 1.00 4.05 358 GLU B CA 1
ATOM 6810 C C . GLU B 1 334 ? 27.556 -26.840 58.317 1.00 3.92 358 GLU B C 1
ATOM 6811 O O . GLU B 1 334 ? 26.627 -27.637 58.067 1.00 4.16 358 GLU B O 1
ATOM 6817 N N . TRP B 1 335 ? 27.453 -25.535 58.095 1.00 3.92 359 TRP B N 1
ATOM 6818 C CA . TRP B 1 335 ? 26.286 -24.962 57.443 1.00 4.10 359 TRP B CA 1
ATOM 6819 C C . TRP B 1 335 ? 26.294 -25.293 55.972 1.00 4.14 359 TRP B C 1
ATOM 6820 O O . TRP B 1 335 ? 27.354 -25.486 55.363 1.00 4.35 359 TRP B O 1
ATOM 6831 N N . ASN B 1 336 ? 25.104 -25.316 55.372 1.00 3.84 360 ASN B N 1
ATOM 6832 C CA . ASN B 1 336 ? 24.994 -25.309 53.923 1.00 3.90 360 ASN B CA 1
ATOM 6833 C C . ASN B 1 336 ? 25.136 -23.852 53.482 1.00 4.20 360 ASN B C 1
ATOM 6834 O O . ASN B 1 336 ? 24.225 -23.062 53.710 1.00 4.53 360 ASN B O 1
ATOM 6839 N N . HIS B 1 337 ? 26.242 -23.554 52.801 1.00 4.21 361 HIS B N 1
ATOM 6840 C CA . HIS B 1 337 ? 26.685 -22.182 52.454 1.00 4.18 361 HIS B CA 1
ATOM 6841 C C . HIS B 1 337 ? 27.013 -21.400 53.724 1.00 4.28 361 HIS B C 1
ATOM 6842 O O . HIS B 1 337 ? 26.771 -21.885 54.846 1.00 4.19 361 HIS B O 1
ATOM 6849 N N . ASN B 1 338 ? 27.576 -20.196 53.577 1.00 4.95 362 ASN B N 1
ATOM 6850 C CA . ASN B 1 338 ? 27.880 -19.393 54.765 1.00 4.98 362 ASN B CA 1
ATOM 6851 C C . ASN B 1 338 ? 26.602 -19.037 55.521 1.00 5.26 362 ASN B C 1
ATOM 6852 O O . ASN B 1 338 ? 25.568 -18.730 54.901 1.00 5.76 362 ASN B O 1
ATOM 6857 N N . PRO B 1 339 ? 26.652 -19.092 56.851 1.00 5.68 363 PRO B N 1
ATOM 6858 C CA . PRO B 1 339 ? 25.471 -18.743 57.627 1.00 6.24 363 PRO B CA 1
ATOM 6859 C C . PRO B 1 339 ? 25.247 -17.218 57.703 1.00 6.67 363 PRO B C 1
ATOM 6860 O O . PRO B 1 339 ? 26.206 -16.435 57.497 1.00 6.76 363 PRO B O 1
ATOM 6864 N N . ASP B 1 340 ? 23.994 -16.822 57.973 1.00 6.58 364 ASP B N 1
ATOM 6865 C CA . ASP B 1 340 ? 23.690 -15.468 58.421 1.00 6.79 364 ASP B CA 1
ATOM 6866 C C . ASP B 1 340 ? 23.974 -15.430 59.907 1.00 6.84 364 ASP B C 1
ATOM 6867 O O . ASP B 1 340 ? 23.239 -16.006 60.723 1.00 6.64 364 ASP B O 1
ATOM 6872 N N . THR B 1 341 ? 25.081 -14.801 60.257 1.00 7.70 365 THR B N 1
ATOM 6873 C CA . THR B 1 341 ? 25.544 -14.821 61.646 1.00 8.59 365 THR B CA 1
ATOM 6874 C C . THR B 1 341 ? 24.710 -13.998 62.612 1.00 8.75 365 THR B C 1
ATOM 6875 O O . THR B 1 341 ? 24.941 -14.054 63.807 1.00 10.92 365 THR B O 1
ATOM 6879 N N . SER B 1 342 ? 23.753 -13.244 62.090 1.00 8.44 366 SER B N 1
ATOM 6880 C CA . SER B 1 342 ? 22.817 -12.507 62.906 1.00 9.00 366 SER B CA 1
ATOM 6881 C C . SER B 1 342 ? 21.585 -13.353 63.297 1.00 8.95 366 SER B C 1
ATOM 6882 O O . SER B 1 342 ? 20.732 -12.900 64.073 1.00 11.56 366 SER B O 1
ATOM 6885 N N . LYS B 1 343 ? 21.498 -14.573 62.763 1.00 8.36 367 LYS B N 1
ATOM 6886 C CA . LYS B 1 343 ? 20.282 -15.354 62.891 1.00 8.18 367 LYS B CA 1
ATOM 6887 C C . LYS B 1 343 ? 20.416 -16.647 63.704 1.00 8.74 367 LYS B C 1
ATOM 6888 O O . LYS B 1 343 ? 19.436 -17.357 63.870 1.00 11.63 367 LYS B O 1
ATOM 6894 N N . PHE B 1 344 ? 21.607 -16.970 64.198 1.00 6.75 368 PHE B N 1
ATOM 6895 C CA . PHE B 1 344 ? 21.706 -18.107 65.087 1.00 6.44 368 PHE B CA 1
ATOM 6896 C C . PHE B 1 344 ? 22.455 -17.717 66.355 1.00 6.72 368 PHE B C 1
ATOM 6897 O O . PHE B 1 344 ? 23.314 -16.809 66.370 1.00 7.14 368 PHE B O 1
ATOM 6905 N N . THR B 1 345 ? 22.117 -18.435 67.423 1.00 6.55 369 THR B N 1
ATOM 6906 C CA . THR B 1 345 ? 22.702 -18.169 68.741 1.00 6.57 369 THR B CA 1
ATOM 6907 C C . THR B 1 345 ? 23.007 -19.444 69.497 1.00 6.50 369 THR B C 1
ATOM 6908 O O . THR B 1 345 ? 22.146 -20.313 69.607 1.00 7.02 369 THR B O 1
ATOM 6912 N N . LEU B 1 346 ? 24.235 -19.559 69.994 1.00 6.17 370 LEU B N 1
ATOM 6913 C CA . LEU B 1 346 ? 24.553 -20.612 70.972 1.00 6.65 370 LEU B CA 1
ATOM 6914 C C . LEU B 1 346 ? 24.332 -20.007 72.349 1.00 7.06 370 LEU B C 1
ATOM 6915 O O . LEU B 1 346 ? 24.989 -19.040 72.737 1.00 7.50 370 LEU B O 1
ATOM 6920 N N . LEU B 1 347 ? 23.407 -20.586 73.106 1.00 7.82 371 LEU B N 1
ATOM 6921 C CA . LEU B 1 347 ? 22.985 -19.933 74.360 1.00 8.26 371 LEU B CA 1
ATOM 6922 C C . LEU B 1 347 ? 24.077 -19.910 75.442 1.00 8.81 371 LEU B C 1
ATOM 6923 O O . LEU B 1 347 ? 24.179 -18.942 76.198 1.00 8.67 371 LEU B O 1
ATOM 6928 N N . GLY B 1 348 ? 24.853 -20.985 75.532 1.00 9.25 372 GLY B N 1
ATOM 6929 C CA . GLY B 1 348 ? 26.017 -21.002 76.435 1.00 10.16 372 GLY B CA 1
ATOM 6930 C C . GLY B 1 348 ? 25.690 -21.162 77.918 1.00 11.09 372 GLY B C 1
ATOM 6931 O O . GLY B 1 348 ? 26.550 -21.001 78.764 1.00 11.49 372 GLY B O 1
ATOM 6932 N N . GLY B 1 349 ? 24.435 -21.458 78.236 1.00 11.57 373 GLY B N 1
ATOM 6933 C CA . GLY B 1 349 ? 24.034 -21.625 79.631 1.00 14.26 373 GLY B CA 1
ATOM 6934 C C . GLY B 1 349 ? 24.142 -23.069 80.071 1.00 15.89 373 GLY B C 1
ATOM 6935 O O . GLY B 1 349 ? 24.753 -23.910 79.385 1.00 14.88 373 GLY B O 1
ATOM 6936 N N . ASN B 1 350 ? 23.522 -23.357 81.212 1.00 17.99 374 ASN B N 1
ATOM 6937 C CA . ASN B 1 350 ? 23.613 -24.668 81.828 1.00 19.89 374 ASN B CA 1
ATOM 6938 C C . ASN B 1 350 ? 23.126 -25.768 80.916 1.00 19.39 374 ASN B C 1
ATOM 6939 O O . ASN B 1 350 ? 23.699 -26.842 80.891 1.00 21.76 374 ASN B O 1
ATOM 6944 N N . GLU B 1 351 ? 22.083 -25.474 80.144 1.00 18.63 375 GLU B N 1
ATOM 6945 C CA . GLU B 1 351 ? 21.423 -26.473 79.315 1.00 19.03 375 GLU B CA 1
ATOM 6946 C C . GLU B 1 351 ? 21.964 -26.463 77.877 1.00 16.85 375 GLU B C 1
ATOM 6947 O O . GLU B 1 351 ? 21.670 -27.362 77.108 1.00 16.69 375 GLU B O 1
ATOM 6953 N N . GLY B 1 352 ? 22.767 -25.462 77.523 1.00 13.42 376 GLY B N 1
ATOM 6954 C CA . GLY B 1 352 ? 23.207 -25.306 76.119 1.00 11.35 376 GLY B CA 1
ATOM 6955 C C . GLY B 1 352 ? 22.049 -24.862 75.247 1.00 10.92 376 GLY B C 1
ATOM 6956 O O . GLY B 1 352 ? 21.181 -24.120 75.707 1.00 10.89 376 GLY B O 1
ATOM 6957 N N . GLY B 1 353 ? 22.012 -25.340 74.006 1.00 7.94 377 GLY B N 1
ATOM 6958 C CA . GLY B 1 353 ? 20.928 -24.988 73.083 1.00 7.55 377 GLY B CA 1
ATOM 6959 C C . GLY B 1 353 ? 21.338 -24.021 71.992 1.00 6.40 377 GLY B C 1
ATOM 6960 O O . GLY B 1 353 ? 22.108 -23.094 72.222 1.00 7.79 377 GLY B O 1
ATOM 6961 N N . LEU B 1 354 ? 20.819 -24.263 70.795 1.00 5.65 378 LEU B N 1
ATOM 6962 C CA . LEU B 1 354 ? 21.078 -23.450 69.613 1.00 5.32 378 LEU B CA 1
ATOM 6963 C C . LEU B 1 354 ? 19.764 -22.807 69.164 1.00 5.16 378 LEU B C 1
ATOM 6964 O O . LEU B 1 354 ? 18.810 -23.505 68.887 1.00 6.26 378 LEU B O 1
ATOM 6969 N N . ILE B 1 355 ? 19.689 -21.480 69.098 1.00 5.53 379 ILE B N 1
ATOM 6970 C CA . ILE B 1 355 ? 18.514 -20.862 68.501 1.00 5.76 379 ILE B CA 1
ATOM 6971 C C . ILE B 1 355 ? 18.758 -20.602 67.013 1.00 5.71 379 ILE B C 1
ATOM 6972 O O . ILE B 1 355 ? 19.777 -20.013 66.640 1.00 5.87 379 ILE B O 1
ATOM 6977 N N . LEU B 1 356 ? 17.821 -21.064 66.184 1.00 5.87 380 LEU B N 1
ATOM 6978 C CA . LEU B 1 356 ? 17.858 -20.799 64.750 1.00 5.73 380 LEU B CA 1
ATOM 6979 C C . LEU B 1 356 ? 16.705 -19.880 64.463 1.00 5.78 380 LEU B C 1
ATOM 6980 O O . LEU B 1 356 ? 15.553 -20.306 64.467 1.00 5.85 380 LEU B O 1
ATOM 6985 N N . ARG B 1 357 ? 17.006 -18.607 64.223 1.00 6.04 381 ARG B N 1
ATOM 6986 C CA . ARG B 1 357 ? 15.997 -17.639 63.780 1.00 7.36 381 ARG B CA 1
ATOM 6987 C C . ARG B 1 357 ? 15.844 -17.775 62.268 1.00 7.56 381 ARG B C 1
ATOM 6988 O O . ARG B 1 357 ? 16.846 -17.927 61.550 1.00 8.39 381 ARG B O 1
ATOM 6996 N N . THR B 1 358 ? 14.618 -17.695 61.749 1.00 8.09 382 THR B N 1
ATOM 6997 C CA . THR B 1 358 ? 14.491 -17.836 60.287 1.00 8.14 382 THR B CA 1
ATOM 6998 C C . THR B 1 358 ? 15.321 -16.754 59.604 1.00 7.42 382 THR B C 1
ATOM 6999 O O . THR B 1 358 ? 15.365 -15.589 60.047 1.00 7.24 382 THR B O 1
ATOM 7003 N N . ALA B 1 359 ? 16.003 -17.137 58.530 1.00 7.33 383 ALA B N 1
ATOM 7004 C CA . ALA B 1 359 ? 16.969 -16.253 57.868 1.00 7.67 383 ALA B CA 1
ATOM 7005 C C . ALA B 1 359 ? 16.588 -15.940 56.430 1.00 7.62 383 ALA B C 1
ATOM 7006 O O . ALA B 1 359 ? 17.131 -14.990 55.838 1.00 10.25 383 ALA B O 1
ATOM 7008 N N . THR B 1 360 ? 15.671 -16.743 55.879 1.00 7.81 384 THR B N 1
ATOM 7009 C CA . THR B 1 360 ? 15.287 -16.631 54.479 1.00 7.99 384 THR B CA 1
ATOM 7010 C C . THR B 1 360 ? 13.793 -16.823 54.338 1.00 7.43 384 THR B C 1
ATOM 7011 O O . THR B 1 360 ? 13.214 -17.702 54.992 1.00 7.54 384 THR B O 1
ATOM 7015 N N . VAL B 1 361 ? 13.186 -16.007 53.477 1.00 7.69 385 VAL B N 1
ATOM 7016 C CA . VAL B 1 361 ? 11.795 -16.160 53.055 1.00 8.09 385 VAL B CA 1
ATOM 7017 C C . VAL B 1 361 ? 11.802 -16.831 51.685 1.00 7.74 385 VAL B C 1
ATOM 7018 O O . VAL B 1 361 ? 12.335 -16.293 50.713 1.00 8.38 385 VAL B O 1
ATOM 7022 N N . THR B 1 362 ? 11.208 -18.019 51.621 1.00 8.01 386 THR B N 1
ATOM 7023 C CA . THR B 1 362 ? 11.293 -18.864 50.428 1.00 8.59 386 THR B CA 1
ATOM 7024 C C . THR B 1 362 ? 10.349 -20.051 50.591 1.00 8.69 386 THR B C 1
ATOM 7025 O O . THR B 1 362 ? 10.012 -20.415 51.722 1.00 7.53 386 THR B O 1
ATOM 7029 N N . GLY B 1 363 ? 9.939 -20.666 49.479 1.00 8.32 387 GLY B N 1
ATOM 7030 C CA . GLY B 1 363 ? 9.227 -21.956 49.555 1.00 9.60 387 GLY B CA 1
ATOM 7031 C C . GLY B 1 363 ? 10.170 -23.122 49.259 1.00 9.50 387 GLY B C 1
ATOM 7032 O O . GLY B 1 363 ? 9.764 -24.311 49.282 1.00 10.03 387 GLY B O 1
ATOM 7033 N N . ASP B 1 364 ? 11.452 -22.797 49.075 1.00 8.65 388 ASP B N 1
ATOM 7034 C CA . ASP B 1 364 ? 12.446 -23.751 48.559 1.00 7.70 388 ASP B CA 1
ATOM 7035 C C . ASP B 1 364 ? 13.518 -24.022 49.631 1.00 7.19 388 ASP B C 1
ATOM 7036 O O . ASP B 1 364 ? 14.339 -23.144 49.902 1.00 7.83 388 ASP B O 1
ATOM 7041 N N . LEU B 1 365 ? 13.565 -25.238 50.197 1.00 6.42 389 LEU B N 1
ATOM 7042 C CA . LEU B 1 365 ? 14.608 -25.572 51.174 1.00 6.83 389 LEU B CA 1
ATOM 7043 C C . LEU B 1 365 ? 16.029 -25.316 50.660 1.00 5.64 389 LEU B C 1
ATOM 7044 O O . LEU B 1 365 ? 16.903 -24.846 51.409 1.00 5.87 389 LEU B O 1
ATOM 7049 N N . PHE B 1 366 ? 16.279 -25.582 49.384 1.00 6.51 390 PHE B N 1
ATOM 7050 C CA . PHE B 1 366 ? 17.633 -25.378 48.873 1.00 5.67 390 PHE B CA 1
ATOM 7051 C C . PHE B 1 366 ? 18.075 -23.909 48.825 1.00 6.14 390 PHE B C 1
ATOM 7052 O O . PHE B 1 366 ? 19.279 -23.621 48.711 1.00 6.74 390 PHE B O 1
ATOM 7060 N N . ALA B 1 367 ? 17.095 -23.009 48.943 1.00 6.13 391 ALA B N 1
ATOM 7061 C CA . ALA B 1 367 ? 17.334 -21.567 48.946 1.00 5.94 391 ALA B CA 1
ATOM 7062 C C . ALA B 1 367 ? 17.495 -21.027 50.368 1.00 6.19 391 ALA B C 1
ATOM 7063 O O . ALA B 1 367 ? 17.866 -19.853 50.550 1.00 6.50 391 ALA B O 1
ATOM 7065 N N . ALA B 1 368 ? 17.213 -21.857 51.371 1.00 5.37 392 ALA B N 1
ATOM 7066 C CA . ALA B 1 368 ? 17.179 -21.382 52.764 1.00 5.39 392 ALA B CA 1
ATOM 7067 C C . ALA B 1 368 ? 18.561 -21.291 53.372 1.00 5.52 392 ALA B C 1
ATOM 7068 O O . ALA B 1 368 ? 19.303 -22.259 53.363 1.00 5.84 392 ALA B O 1
ATOM 7070 N N . ARG B 1 369 ? 18.880 -20.136 53.933 1.00 6.12 393 ARG B N 1
ATOM 7071 C CA . ARG B 1 369 ? 20.110 -19.992 54.727 1.00 6.10 393 ARG B CA 1
ATOM 7072 C C . ARG B 1 369 ? 19.983 -20.729 56.062 1.00 5.82 393 ARG B C 1
ATOM 7073 O O . ARG B 1 369 ? 18.879 -20.989 56.568 1.00 6.17 393 ARG B O 1
ATOM 7081 N N . ASN B 1 370 ? 21.135 -21.036 56.644 1.00 5.60 394 ASN B N 1
ATOM 7082 C CA . ASN B 1 370 ? 21.223 -21.523 58.020 1.00 5.00 394 ASN B CA 1
ATOM 7083 C C . ASN B 1 370 ? 20.634 -22.910 58.193 1.00 4.48 394 ASN B C 1
ATOM 7084 O O . ASN B 1 370 ? 20.101 -23.246 59.253 1.00 5.48 394 ASN B O 1
ATOM 7089 N N . THR B 1 371 ? 20.815 -23.759 57.189 1.00 4.15 395 THR B N 1
ATOM 7090 C CA . THR B 1 371 ? 20.629 -25.210 57.421 1.00 4.07 395 THR B CA 1
ATOM 7091 C C . THR B 1 371 ? 21.966 -25.769 57.934 1.00 4.06 395 THR B C 1
ATOM 7092 O O . THR B 1 371 ? 23.002 -25.627 57.283 1.00 4.17 395 THR B O 1
ATOM 7096 N N . LEU B 1 372 ? 21.920 -26.384 59.113 1.00 4.23 396 LEU B N 1
ATOM 7097 C CA . LEU B 1 372 ? 23.123 -26.885 59.804 1.00 4.10 396 LEU B CA 1
ATOM 7098 C C . LEU B 1 372 ? 23.219 -28.402 59.604 1.00 4.73 396 LEU B C 1
ATOM 7099 O O . LEU B 1 372 ? 22.258 -29.135 59.874 1.00 5.43 396 LEU B O 1
ATOM 7104 N N . THR B 1 373 ? 24.354 -28.860 59.087 1.00 4.34 397 THR B N 1
ATOM 7105 C CA . THR B 1 373 ? 24.488 -30.261 58.600 1.00 4.66 397 THR B CA 1
ATOM 7106 C C . THR B 1 373 ? 25.649 -30.983 59.236 1.00 4.32 397 THR B C 1
ATOM 7107 O O . THR B 1 373 ? 26.585 -30.363 59.761 1.00 4.35 397 THR B O 1
ATOM 7111 N N . ARG B 1 374 ? 25.598 -32.306 59.187 1.00 4.54 398 ARG B N 1
ATOM 7112 C CA . ARG B 1 374 ? 26.755 -33.111 59.611 1.00 4.63 398 ARG B CA 1
ATOM 7113 C C . ARG B 1 374 ? 26.786 -34.442 58.881 1.00 4.21 398 ARG B C 1
ATOM 7114 O O . ARG B 1 374 ? 25.759 -34.895 58.376 1.00 4.17 398 ARG B O 1
ATOM 7122 N N . ARG B 1 375 ? 27.959 -35.060 58.841 1.00 4.34 399 ARG B N 1
ATOM 7123 C CA . ARG B 1 375 ? 28.125 -36.329 58.120 1.00 4.70 399 ARG B CA 1
ATOM 7124 C C . ARG B 1 375 ? 27.390 -37.478 58.805 1.00 4.92 399 ARG B C 1
ATOM 7125 O O . ARG B 1 375 ? 27.302 -37.527 60.030 1.00 5.94 399 ARG B O 1
ATOM 7133 N N . ILE B 1 376 ? 26.924 -38.444 58.016 1.00 4.97 400 ILE B N 1
ATOM 7134 C CA . ILE B 1 376 ? 26.313 -39.651 58.557 1.00 5.28 400 ILE B CA 1
ATOM 7135 C C . ILE B 1 376 ? 27.406 -40.697 58.650 1.00 5.89 400 ILE B C 1
ATOM 7136 O O . ILE B 1 376 ? 28.129 -40.924 57.664 1.00 6.69 400 ILE B O 1
ATOM 7141 N N . ALA B 1 377 ? 27.525 -41.364 59.794 1.00 6.38 401 ALA B N 1
ATOM 7142 C CA . ALA B 1 377 ? 28.487 -42.477 59.895 1.00 6.87 401 ALA B CA 1
ATOM 7143 C C . ALA B 1 377 ? 27.873 -43.791 59.402 1.00 6.75 401 ALA B C 1
ATOM 7144 O O . ALA B 1 377 ? 26.743 -44.067 59.697 1.00 7.20 401 ALA B O 1
ATOM 7146 N N . GLY B 1 378 ? 28.626 -44.614 58.672 1.00 6.57 402 GLY B N 1
ATOM 7147 C CA . GLY B 1 378 ? 28.047 -45.810 58.096 1.00 6.57 402 GLY B CA 1
ATOM 7148 C C . GLY B 1 378 ? 28.412 -47.111 58.785 1.00 6.72 402 GLY B C 1
ATOM 7149 O O . GLY B 1 378 ? 29.266 -47.118 59.670 1.00 8.14 402 GLY B O 1
ATOM 7150 N N . PRO B 1 379 ? 27.786 -48.224 58.359 1.00 7.22 403 PRO B N 1
ATOM 7151 C CA . PRO B 1 379 ? 26.836 -48.270 57.234 1.00 7.37 403 PRO B CA 1
ATOM 7152 C C . PRO B 1 379 ? 25.404 -47.769 57.506 1.00 7.65 403 PRO B C 1
ATOM 7153 O O . PRO B 1 379 ? 24.703 -47.397 56.548 1.00 7.59 403 PRO B O 1
ATOM 7157 N N . LYS B 1 380 ? 24.965 -47.764 58.770 1.00 7.44 404 LYS B N 1
ATOM 7158 C CA . LYS B 1 380 ? 23.602 -47.362 59.099 1.00 7.08 404 LYS B CA 1
ATOM 7159 C C . LYS B 1 380 ? 23.648 -46.578 60.403 1.00 7.38 404 LYS B C 1
ATOM 7160 O O . LYS B 1 380 ? 24.355 -46.962 61.348 1.00 7.97 404 LYS B O 1
ATOM 7166 N N . ALA B 1 381 ? 22.947 -45.458 60.433 1.00 7.10 405 ALA B N 1
ATOM 7167 C CA . ALA B 1 381 ? 22.923 -44.636 61.629 1.00 6.61 405 ALA B CA 1
ATOM 7168 C C . ALA B 1 381 ? 21.600 -43.891 61.779 1.00 5.91 405 ALA B C 1
ATOM 7169 O O . ALA B 1 381 ? 20.934 -43.617 60.803 1.00 6.08 405 ALA B O 1
ATOM 7171 N N . SER B 1 382 ? 21.270 -43.544 63.022 1.00 6.30 406 SER B N 1
ATOM 7172 C CA . SER B 1 382 ? 20.101 -42.733 63.331 1.00 6.36 406 SER B CA 1
ATOM 7173 C C . SER B 1 382 ? 20.571 -41.362 63.713 1.00 5.88 406 SER B C 1
ATOM 7174 O O . SER B 1 382 ? 21.574 -41.227 64.426 1.00 6.82 406 SER B O 1
ATOM 7177 N N . GLY B 1 383 ? 19.859 -40.339 63.253 1.00 6.26 407 GLY B N 1
ATOM 7178 C CA . GLY B 1 383 ? 20.097 -38.961 63.696 1.00 6.70 407 GLY B CA 1
ATOM 7179 C C . GLY B 1 383 ? 18.894 -38.486 64.468 1.00 7.52 407 GLY B C 1
ATOM 7180 O O . GLY B 1 383 ? 17.787 -38.384 63.907 1.00 8.18 407 GLY B O 1
ATOM 7181 N N . ILE B 1 384 ? 19.110 -38.200 65.749 1.00 7.16 408 ILE B N 1
ATOM 7182 C CA . ILE B 1 384 ? 18.058 -37.774 66.656 1.00 7.76 408 ILE B CA 1
ATOM 7183 C C . ILE B 1 384 ? 18.179 -36.279 66.953 1.00 7.84 408 ILE B C 1
ATOM 7184 O O . ILE B 1 384 ? 19.209 -35.833 67.459 1.00 8.72 408 ILE B O 1
ATOM 7189 N N . PHE B 1 385 ? 17.154 -35.502 66.597 1.00 7.29 409 PHE B N 1
ATOM 7190 C CA . PHE B 1 385 ? 17.121 -34.061 66.902 1.00 6.67 409 PHE B CA 1
ATOM 7191 C C . PHE B 1 385 ? 16.042 -33.758 67.937 1.00 5.80 409 PHE B C 1
ATOM 7192 O O . PHE B 1 385 ? 14.924 -34.303 67.879 1.00 7.23 409 PHE B O 1
ATOM 7200 N N . ARG B 1 386 ? 16.359 -32.876 68.883 1.00 5.91 410 ARG B N 1
ATOM 7201 C CA . ARG B 1 386 ? 15.396 -32.475 69.898 1.00 6.25 410 ARG B CA 1
ATOM 7202 C C . ARG B 1 386 ? 15.161 -30.961 69.797 1.00 6.47 410 ARG B C 1
ATOM 7203 O O . ARG B 1 386 ? 16.127 -30.164 69.795 1.00 6.87 410 ARG B O 1
ATOM 7211 N N . LEU B 1 387 ? 13.894 -30.566 69.677 1.00 7.96 411 LEU B N 1
ATOM 7212 C CA . LEU B 1 387 ? 13.539 -29.157 69.396 1.00 8.06 411 LEU B CA 1
ATOM 7213 C C . LEU B 1 387 ? 12.511 -28.579 70.341 1.00 8.30 411 LEU B C 1
ATOM 7214 O O . LEU B 1 387 ? 11.677 -29.317 70.877 1.00 9.13 411 LEU B O 1
ATOM 7219 N N . ASP B 1 388 ? 12.570 -27.256 70.534 1.00 8.44 412 ASP B N 1
ATOM 7220 C CA . ASP B 1 388 ? 11.460 -26.469 71.123 1.00 8.66 412 ASP B CA 1
ATOM 7221 C C . ASP B 1 388 ? 11.013 -25.540 70.001 1.00 8.37 412 ASP B C 1
ATOM 7222 O O . ASP B 1 388 ? 11.758 -24.651 69.582 1.00 10.13 412 ASP B O 1
ATOM 7227 N N . VAL B 1 389 ? 9.793 -25.745 69.507 1.00 7.94 413 VAL B N 1
ATOM 7228 C CA . VAL B 1 389 ? 9.300 -25.002 68.344 1.00 8.54 413 VAL B CA 1
ATOM 7229 C C . VAL B 1 389 ? 8.239 -23.947 68.695 1.00 8.90 413 VAL B C 1
ATOM 7230 O O . VAL B 1 389 ? 7.529 -23.439 67.817 1.00 10.02 413 VAL B O 1
ATOM 7234 N N . ARG B 1 390 ? 8.171 -23.563 69.966 1.00 8.85 414 ARG B N 1
ATOM 7235 C CA . ARG B 1 390 ? 7.164 -22.590 70.393 1.00 9.28 414 ARG B CA 1
ATOM 7236 C C . ARG B 1 390 ? 7.295 -21.223 69.719 1.00 9.64 414 ARG B C 1
ATOM 7237 O O . ARG B 1 390 ? 6.293 -20.516 69.553 1.00 11.60 414 ARG B O 1
ATOM 7245 N N . GLY B 1 391 ? 8.507 -20.872 69.297 1.00 8.76 415 GLY B N 1
ATOM 7246 C CA . GLY B 1 391 ? 8.778 -19.583 68.664 1.00 8.89 415 GLY B CA 1
ATOM 7247 C C . GLY B 1 391 ? 8.459 -19.497 67.184 1.00 7.62 415 GLY B C 1
ATOM 7248 O O . GLY B 1 391 ? 8.713 -18.468 66.576 1.00 7.59 415 GLY B O 1
ATOM 7249 N N . MET B 1 392 ? 7.874 -20.547 66.593 1.00 8.41 416 MET B N 1
ATOM 7250 C CA . MET B 1 392 ? 7.565 -20.524 65.166 1.00 8.54 416 MET B CA 1
ATOM 7251 C C . MET B 1 392 ? 6.416 -19.567 64.887 1.00 10.34 416 MET B C 1
ATOM 7252 O O . MET B 1 392 ? 5.471 -19.429 65.699 1.00 10.69 416 MET B O 1
ATOM 7257 N N . ARG B 1 393 ? 6.517 -18.882 63.759 1.00 9.48 417 ARG B N 1
ATOM 7258 C CA . ARG B 1 393 ? 5.465 -17.983 63.309 1.00 10.20 417 ARG B CA 1
ATOM 7259 C C . ARG B 1 393 ? 4.823 -18.509 62.022 1.00 9.51 417 ARG B C 1
ATOM 7260 O O . ARG B 1 393 ? 5.304 -19.451 61.395 1.00 9.09 417 ARG B O 1
ATOM 7268 N N . ASP B 1 394 ? 3.704 -17.900 61.638 1.00 10.03 418 ASP B N 1
ATOM 7269 C CA . ASP B 1 394 ? 2.943 -18.281 60.444 1.00 10.16 418 ASP B CA 1
ATOM 7270 C C . ASP B 1 394 ? 3.836 -18.364 59.223 1.00 9.50 418 ASP B C 1
ATOM 7271 O O . ASP B 1 394 ? 4.538 -17.409 58.854 1.00 12.35 418 ASP B O 1
ATOM 7276 N N . GLY B 1 395 ? 3.777 -19.522 58.581 1.00 8.60 419 GLY B N 1
ATOM 7277 C CA . GLY B 1 395 ? 4.591 -19.776 57.402 1.00 8.09 419 GLY B CA 1
ATOM 7278 C C . GLY B 1 395 ? 5.942 -20.430 57.649 1.00 7.83 419 GLY B C 1
ATOM 7279 O O . GLY B 1 395 ? 6.598 -20.831 56.702 1.00 9.33 419 GLY B O 1
ATOM 7280 N N . ASP B 1 396 ? 6.317 -20.620 58.910 1.00 7.12 420 ASP B N 1
ATOM 7281 C CA . ASP B 1 396 ? 7.609 -21.239 59.210 1.00 6.70 420 ASP B CA 1
ATOM 7282 C C . ASP B 1 396 ? 7.586 -22.742 58.962 1.00 6.04 420 ASP B C 1
ATOM 7283 O O . ASP B 1 396 ? 6.565 -23.445 59.170 1.00 7.12 420 ASP B O 1
ATOM 7288 N N . ARG B 1 397 ? 8.741 -23.220 58.517 1.00 5.38 421 ARG B N 1
ATOM 7289 C CA . ARG B 1 397 ? 8.973 -24.648 58.283 1.00 5.07 421 ARG B CA 1
ATOM 7290 C C . ARG B 1 397 ? 10.330 -24.992 58.857 1.00 5.04 421 ARG B C 1
ATOM 7291 O O . ARG B 1 397 ? 11.338 -24.384 58.477 1.00 5.41 421 ARG B O 1
ATOM 7299 N N . ALA B 1 398 ? 10.354 -25.929 59.796 1.00 5.08 422 ALA B N 1
ATOM 7300 C CA . ALA B 1 398 ? 11.595 -26.304 60.490 1.00 5.36 422 ALA B CA 1
ATOM 7301 C C . ALA B 1 398 ? 11.619 -27.819 60.647 1.00 5.84 422 ALA B C 1
ATOM 7302 O O . ALA B 1 398 ? 10.573 -28.464 60.624 1.00 7.11 422 ALA B O 1
ATOM 7304 N N . GLY B 1 399 ? 12.803 -28.409 60.746 1.00 5.62 423 GLY B N 1
ATOM 7305 C CA . GLY B 1 399 ? 12.835 -29.855 60.902 1.00 5.39 423 GLY B CA 1
ATOM 7306 C C . GLY B 1 399 ? 14.186 -30.489 60.709 1.00 4.97 423 GLY B C 1
ATOM 7307 O O . GLY B 1 399 ? 15.227 -29.819 60.697 1.00 5.27 423 GLY B O 1
ATOM 7308 N N . ALA B 1 400 ? 14.144 -31.817 60.590 1.00 4.26 424 ALA B N 1
ATOM 7309 C CA . ALA B 1 400 ? 15.307 -32.666 60.443 1.00 4.08 424 ALA B CA 1
ATOM 7310 C C . ALA B 1 400 ? 15.308 -33.179 59.025 1.00 4.44 424 ALA B C 1
ATOM 7311 O O . ALA B 1 400 ? 14.341 -33.847 58.633 1.00 5.60 424 ALA B O 1
ATOM 7313 N N . VAL B 1 401 ? 16.370 -32.889 58.283 1.00 4.41 425 VAL B N 1
ATOM 7314 C CA . VAL B 1 401 ? 16.442 -33.168 56.853 1.00 4.25 425 VAL B CA 1
ATOM 7315 C C . VAL B 1 401 ? 17.546 -34.180 56.560 1.00 4.48 425 VAL B C 1
ATOM 7316 O O . VAL B 1 401 ? 18.615 -34.161 57.165 1.00 4.74 425 VAL B O 1
ATOM 7320 N N . LEU B 1 402 ? 17.219 -35.119 55.682 1.00 4.35 426 LEU B N 1
ATOM 7321 C CA . LEU B 1 402 ? 18.219 -35.995 55.074 1.00 4.83 426 LEU B CA 1
ATOM 7322 C C . LEU B 1 402 ? 18.633 -35.211 53.840 1.00 4.97 426 LEU B C 1
ATOM 7323 O O . LEU B 1 402 ? 17.911 -35.145 52.839 1.00 5.59 426 LEU B O 1
ATOM 7328 N N . PHE B 1 403 ? 19.765 -34.541 53.970 1.00 4.89 427 PHE B N 1
ATOM 7329 C CA . PHE B 1 403 ? 20.144 -33.467 53.050 1.00 5.42 427 PHE B CA 1
ATOM 7330 C C . PHE B 1 403 ? 21.105 -33.925 51.963 1.00 5.33 427 PHE B C 1
ATOM 7331 O O . PHE B 1 403 ? 22.213 -34.419 52.251 1.00 5.95 427 PHE B O 1
ATOM 7339 N N . ARG B 1 404 ? 20.686 -33.695 50.718 1.00 4.80 428 ARG B N 1
ATOM 7340 C CA . ARG B 1 404 ? 21.543 -33.851 49.517 1.00 5.57 428 ARG B CA 1
ATOM 7341 C C . ARG B 1 404 ? 20.740 -33.285 48.342 1.00 6.46 428 ARG B C 1
ATOM 7342 O O . ARG B 1 404 ? 19.759 -32.589 48.567 1.00 7.24 428 ARG B O 1
ATOM 7350 N N . ASP B 1 405 ? 21.137 -33.601 47.110 1.00 7.09 429 ASP B N 1
ATOM 7351 C CA . ASP B 1 405 ? 20.432 -33.114 45.920 1.00 8.11 429 ASP B CA 1
ATOM 7352 C C . ASP B 1 405 ? 19.087 -33.818 45.667 1.00 8.67 429 ASP B C 1
ATOM 7353 O O . ASP B 1 405 ? 18.274 -33.307 44.901 1.00 10.26 429 ASP B O 1
ATOM 7358 N N . ARG B 1 406 ? 18.882 -35.000 46.263 1.00 7.54 430 ARG B N 1
ATOM 7359 C CA . ARG B 1 406 ? 17.556 -35.643 46.382 1.00 7.32 430 ARG B CA 1
ATOM 7360 C C . ARG B 1 406 ? 17.286 -35.783 47.895 1.00 7.26 430 ARG B C 1
ATOM 7361 O O . ARG B 1 406 ? 17.882 -36.638 48.561 1.00 8.23 430 ARG B O 1
ATOM 7369 N N . ALA B 1 407 ? 16.432 -34.921 48.439 1.00 6.54 431 ALA B N 1
ATOM 7370 C CA . ALA B 1 407 ? 16.269 -34.781 49.890 1.00 5.64 431 ALA B CA 1
ATOM 7371 C C . ALA B 1 407 ? 14.862 -35.108 50.367 1.00 5.59 431 ALA B C 1
ATOM 7372 O O . ALA B 1 407 ? 13.903 -35.156 49.579 1.00 6.37 431 ALA B O 1
ATOM 7374 N N . ALA B 1 408 ? 14.733 -35.268 51.691 1.00 5.10 432 ALA B N 1
ATOM 7375 C CA . ALA B 1 408 ? 13.447 -35.492 52.347 1.00 5.16 432 ALA B CA 1
ATOM 7376 C C . ALA B 1 408 ? 13.606 -35.070 53.797 1.00 5.10 432 ALA B C 1
ATOM 7377 O O . ALA B 1 408 ? 14.738 -35.020 54.324 1.00 5.25 432 ALA B O 1
ATOM 7379 N N . TYR B 1 409 ? 12.497 -34.689 54.426 1.00 4.69 433 TYR B N 1
ATOM 7380 C CA . TYR B 1 409 ? 12.542 -34.282 55.819 1.00 4.74 433 TYR B CA 1
ATOM 7381 C C . TYR B 1 409 ? 11.302 -34.625 56.599 1.00 5.09 433 TYR B C 1
ATOM 7382 O O . TYR B 1 409 ? 10.243 -34.954 56.032 1.00 4.98 433 TYR B O 1
ATOM 7391 N N . ILE B 1 410 ? 11.463 -34.615 57.907 1.00 4.88 434 ILE B N 1
ATOM 7392 C CA . ILE B 1 410 ? 10.328 -34.627 58.795 1.00 4.81 434 ILE B CA 1
ATOM 7393 C C . ILE B 1 410 ? 10.450 -33.368 59.622 1.00 4.99 434 ILE B C 1
ATOM 7394 O O . ILE B 1 410 ? 11.538 -33.005 60.049 1.00 5.30 434 ILE B O 1
ATOM 7399 N N . GLY B 1 411 ? 9.346 -32.656 59.809 1.00 5.63 435 GLY B N 1
ATOM 7400 C CA . GLY B 1 411 ? 9.451 -31.432 60.556 1.00 6.00 435 GLY B CA 1
ATOM 7401 C C . GLY B 1 411 ? 8.118 -30.877 60.938 1.00 5.79 435 GLY B C 1
ATOM 7402 O O . GLY B 1 411 ? 7.135 -31.594 60.955 1.00 6.58 435 GLY B O 1
ATOM 7403 N N . VAL B 1 412 ? 8.112 -29.588 61.259 1.00 5.92 436 VAL B N 1
ATOM 7404 C CA . VAL B 1 412 ? 6.941 -28.907 61.720 1.00 6.19 436 VAL B CA 1
ATOM 7405 C C . VAL B 1 412 ? 6.636 -27.804 60.758 1.00 6.10 436 VAL B C 1
ATOM 7406 O O . VAL B 1 412 ? 7.524 -27.034 60.392 1.00 6.09 436 VAL B O 1
ATOM 7410 N N . TRP B 1 413 ? 5.368 -27.732 60.356 1.00 6.68 437 TRP B N 1
ATOM 7411 C CA . TRP B 1 413 ? 4.864 -26.566 59.648 1.00 6.83 437 TRP B CA 1
ATOM 7412 C C . TRP B 1 413 ? 3.910 -25.751 60.482 1.00 7.35 437 TRP B C 1
ATOM 7413 O O . TRP B 1 413 ? 2.949 -26.280 61.026 1.00 8.07 437 TRP B O 1
ATOM 7424 N N . LYS B 1 414 ? 4.150 -24.450 60.562 1.00 7.68 438 LYS B N 1
ATOM 7425 C CA . LYS B 1 414 ? 3.238 -23.552 61.272 1.00 8.10 438 LYS B CA 1
ATOM 7426 C C . LYS B 1 414 ? 2.413 -22.781 60.251 1.00 7.61 438 LYS B C 1
ATOM 7427 O O . LYS B 1 414 ? 2.953 -22.009 59.461 1.00 8.08 438 LYS B O 1
ATOM 7433 N N . GLN B 1 415 ? 1.099 -22.969 60.281 1.00 8.17 439 GLN B N 1
ATOM 7434 C CA . GLN B 1 415 ? 0.187 -22.305 59.355 1.00 8.78 439 GLN B CA 1
ATOM 7435 C C . GLN B 1 415 ? -0.943 -21.700 60.191 1.00 8.75 439 GLN B C 1
ATOM 7436 O O . GLN B 1 415 ? -1.709 -22.421 60.862 1.00 8.78 439 GLN B O 1
ATOM 7442 N N . GLY B 1 416 ? -1.014 -20.374 60.184 1.00 9.25 440 GLY B N 1
ATOM 7443 C CA . GLY B 1 416 ? -1.960 -19.663 61.038 1.00 9.66 440 GLY B CA 1
ATOM 7444 C C . GLY B 1 416 ? -1.630 -20.027 62.466 1.00 11.70 440 GLY B C 1
ATOM 7445 O O . GLY B 1 416 ? -0.458 -19.898 62.899 1.00 11.83 440 GLY B O 1
ATOM 7446 N N . ASN B 1 417 ? -2.628 -20.522 63.196 1.00 12.64 441 ASN B N 1
ATOM 7447 C CA . ASN B 1 417 ? -2.376 -20.920 64.574 1.00 15.24 441 ASN B CA 1
ATOM 7448 C C . ASN B 1 417 ? -2.129 -22.409 64.759 1.00 15.92 441 ASN B C 1
ATOM 7449 O O . ASN B 1 417 ? -2.044 -22.878 65.885 1.00 20.28 441 ASN B O 1
ATOM 7454 N N . GLU B 1 418 ? -1.993 -23.139 63.651 1.00 14.40 442 GLU B N 1
ATOM 7455 C CA . GLU B 1 418 ? -1.840 -24.603 63.671 1.00 14.34 442 GLU B CA 1
ATOM 7456 C C . GLU B 1 418 ? -0.350 -24.959 63.486 1.00 11.84 442 GLU B C 1
ATOM 7457 O O . GLU B 1 418 ? 0.248 -24.574 62.487 1.00 11.30 442 GLU B O 1
ATOM 7463 N N . ALA B 1 419 ? 0.246 -25.697 64.419 1.00 10.29 443 ALA B N 1
ATOM 7464 C CA . ALA B 1 419 ? 1.557 -26.306 64.178 1.00 9.56 443 ALA B CA 1
ATOM 7465 C C . ALA B 1 419 ? 1.326 -27.790 63.991 1.00 9.32 443 ALA B C 1
ATOM 7466 O O . ALA B 1 419 ? 0.667 -28.434 64.815 1.00 10.98 443 ALA B O 1
ATOM 7468 N N . ARG B 1 420 ? 1.836 -28.341 62.896 1.00 8.96 444 ARG B N 1
ATOM 7469 C CA . ARG B 1 420 ? 1.739 -29.779 62.760 1.00 9.17 444 ARG B CA 1
ATOM 7470 C C . ARG B 1 420 ? 2.981 -30.414 62.192 1.00 8.58 444 ARG B C 1
ATOM 7471 O O . ARG B 1 420 ? 3.772 -29.772 61.513 1.00 8.53 444 ARG B O 1
ATOM 7479 N N . ILE B 1 421 ? 3.102 -31.698 62.459 1.00 8.16 445 ILE B N 1
ATOM 7480 C CA . ILE B 1 421 ? 4.205 -32.477 61.962 1.00 7.42 445 ILE B CA 1
ATOM 7481 C C . ILE B 1 421 ? 3.887 -32.960 60.559 1.00 6.81 445 ILE B C 1
ATOM 7482 O O . ILE B 1 421 ? 2.756 -33.345 60.269 1.00 6.69 445 ILE B O 1
ATOM 7487 N N . VAL B 1 422 ? 4.889 -32.907 59.691 1.00 6.42 446 VAL B N 1
ATOM 7488 C CA . VAL B 1 422 ? 4.770 -33.295 58.282 1.00 6.30 446 VAL B CA 1
ATOM 7489 C C . VAL B 1 422 ? 6.014 -34.066 57.856 1.00 6.10 446 VAL B C 1
ATOM 7490 O O . VAL B 1 422 ? 7.100 -33.859 58.403 1.00 6.04 446 VAL B O 1
ATOM 7494 N N . MET B 1 423 ? 5.850 -34.965 56.887 1.00 6.59 447 MET B N 1
ATOM 7495 C CA . MET B 1 423 ? 6.977 -35.592 56.232 1.00 6.78 447 MET B CA 1
ATOM 7496 C C . MET B 1 423 ? 6.915 -35.177 54.767 1.00 7.26 447 MET B C 1
ATOM 7497 O O . MET B 1 423 ? 5.865 -35.298 54.127 1.00 7.49 447 MET B O 1
ATOM 7502 N N . VAL B 1 424 ? 8.005 -34.575 54.301 1.00 6.43 448 VAL B N 1
ATOM 7503 C CA . VAL B 1 424 ? 8.127 -34.030 52.949 1.00 6.64 448 VAL B CA 1
ATOM 7504 C C . VAL B 1 424 ? 9.178 -34.745 52.143 1.00 7.16 448 VAL B C 1
ATOM 7505 O O . VAL B 1 424 ? 10.325 -34.926 52.611 1.00 6.23 448 VAL B O 1
ATOM 7509 N N . ASP B 1 425 ? 8.826 -35.119 50.914 1.00 8.34 449 ASP B N 1
ATOM 7510 C CA . ASP B 1 425 ? 9.806 -35.726 50.029 1.00 8.63 449 ASP B CA 1
ATOM 7511 C C . ASP B 1 425 ? 9.817 -35.032 48.665 1.00 9.10 449 ASP B C 1
ATOM 7512 O O . ASP B 1 425 ? 9.220 -33.963 48.500 1.00 9.28 449 ASP B O 1
ATOM 7517 N N . ASP B 1 426 ? 10.491 -35.659 47.693 1.00 9.62 450 ASP B N 1
ATOM 7518 C CA . ASP B 1 426 ? 10.665 -35.082 46.362 1.00 11.08 450 ASP B CA 1
ATOM 7519 C C . ASP B 1 426 ? 11.258 -33.660 46.361 1.00 10.24 450 ASP B C 1
ATOM 7520 O O . ASP B 1 426 ? 10.801 -32.794 45.608 1.00 11.63 450 ASP B O 1
ATOM 7525 N N . LEU B 1 427 ? 12.237 -33.412 47.234 1.00 9.72 451 LEU B N 1
ATOM 7526 C CA . LEU B 1 427 ? 13.021 -32.182 47.179 1.00 9.01 451 LEU B CA 1
ATOM 7527 C C . LEU B 1 427 ? 14.187 -32.515 46.289 1.00 8.95 451 LEU B C 1
ATOM 7528 O O . LEU B 1 427 ? 14.991 -33.385 46.628 1.00 8.72 451 LEU B O 1
ATOM 7533 N N . ARG B 1 428 ? 14.309 -31.815 45.167 1.00 8.23 452 ARG B N 1
ATOM 7534 C CA . ARG B 1 428 ? 15.328 -32.168 44.187 1.00 7.36 452 ARG B CA 1
ATOM 7535 C C . ARG B 1 428 ? 16.030 -30.981 43.559 1.00 7.22 452 ARG B C 1
ATOM 7536 O O . ARG B 1 428 ? 15.394 -30.007 43.165 1.00 8.13 452 ARG B O 1
ATOM 7544 N N . LEU B 1 429 ? 17.352 -31.095 43.431 1.00 6.95 453 LEU B N 1
ATOM 7545 C CA . LEU B 1 429 ? 18.119 -30.215 42.558 1.00 7.90 453 LEU B CA 1
ATOM 7546 C C . LEU B 1 429 ? 18.321 -30.905 41.221 1.00 9.75 453 LEU B C 1
ATOM 7547 O O . LEU B 1 429 ? 18.416 -32.133 41.156 1.00 11.48 453 LEU B O 1
ATOM 7552 N N . ASN B 1 430 ? 18.391 -30.115 40.154 1.00 9.94 454 ASN B N 1
ATOM 7553 C CA . ASN B 1 430 ? 18.732 -30.639 38.834 1.00 11.23 454 ASN B CA 1
ATOM 7554 C C . ASN B 1 430 ? 20.253 -30.780 38.756 1.00 11.82 454 ASN B C 1
ATOM 7555 O O . ASN B 1 430 ? 20.975 -29.804 38.918 1.00 11.11 454 ASN B O 1
ATOM 7560 N N . GLU B 1 431 ? 20.742 -31.997 38.537 1.00 12.19 455 GLU B N 1
ATOM 7561 C CA . GLU B 1 431 ? 22.186 -32.213 38.392 1.00 14.04 455 GLU B CA 1
ATOM 7562 C C . GLU B 1 431 ? 22.809 -31.358 37.278 1.00 14.47 455 GLU B C 1
ATOM 7563 O O . GLU B 1 431 ? 23.957 -30.983 37.364 1.00 16.68 455 GLU B O 1
ATOM 7569 N N . ASP B 1 432 ? 22.038 -31.032 36.245 1.00 15.49 456 ASP B N 1
ATOM 7570 C CA . ASP B 1 432 ? 22.547 -30.150 35.192 1.00 17.20 456 ASP B CA 1
ATOM 7571 C C . ASP B 1 432 ? 22.351 -28.689 35.622 1.00 16.03 456 ASP B C 1
ATOM 7572 O O . ASP B 1 432 ? 21.319 -28.076 35.319 1.00 17.93 456 ASP B O 1
ATOM 7577 N N . GLY B 1 433 ? 23.328 -28.152 36.348 1.00 14.65 457 GLY B N 1
ATOM 7578 C CA . GLY B 1 433 ? 23.305 -26.752 36.742 1.00 14.86 457 GLY B CA 1
ATOM 7579 C C . GLY B 1 433 ? 22.881 -26.424 38.164 1.00 11.81 457 GLY B C 1
ATOM 7580 O O . GLY B 1 433 ? 23.024 -25.284 38.584 1.00 12.94 457 GLY B O 1
ATOM 7581 N N . TRP B 1 434 ? 22.357 -27.406 38.905 1.00 10.43 458 TRP B N 1
ATOM 7582 C CA . TRP B 1 434 ? 22.030 -27.244 40.338 1.00 9.36 458 TRP B CA 1
ATOM 7583 C C . TRP B 1 434 ? 20.981 -26.215 40.654 1.00 10.24 458 TRP B C 1
ATOM 7584 O O . TRP B 1 434 ? 20.936 -25.703 41.774 1.00 11.33 458 TRP B O 1
ATOM 7595 N N . ARG B 1 435 ? 20.109 -25.924 39.687 1.00 10.73 459 ARG B N 1
ATOM 7596 C CA . ARG B 1 435 ? 18.858 -25.230 39.999 1.00 11.98 459 ARG B CA 1
ATOM 7597 C C . ARG B 1 435 ? 17.835 -26.177 40.619 1.00 11.40 459 ARG B C 1
ATOM 7598 O O . ARG B 1 435 ? 17.851 -27.389 40.382 1.00 12.45 459 ARG B O 1
ATOM 7606 N N . THR B 1 436 ? 16.939 -25.619 41.425 1.00 11.45 460 THR B N 1
ATOM 7607 C CA . THR B 1 436 ? 15.871 -26.438 41.991 1.00 11.24 460 THR B CA 1
ATOM 7608 C C . THR B 1 436 ? 14.942 -27.036 40.934 1.00 12.02 460 THR B C 1
ATOM 7609 O O . THR B 1 436 ? 14.427 -26.328 40.095 1.00 15.02 460 THR B O 1
ATOM 7613 N N . ALA B 1 437 ? 14.766 -28.350 40.985 1.00 10.87 461 ALA B N 1
ATOM 7614 C CA . ALA B 1 437 ? 13.828 -29.068 40.120 1.00 10.99 461 ALA B CA 1
ATOM 7615 C C . ALA B 1 437 ? 12.464 -29.256 40.791 1.00 11.77 461 ALA B C 1
ATOM 7616 O O . ALA B 1 437 ? 11.434 -29.207 40.126 1.00 13.13 461 ALA B O 1
ATOM 7618 N N . SER B 1 438 ? 12.456 -29.493 42.106 1.00 10.11 462 SER B N 1
ATOM 7619 C CA . SER B 1 438 ? 11.198 -29.654 42.837 1.00 10.02 462 SER B CA 1
ATOM 7620 C C . SER B 1 438 ? 11.387 -29.167 44.255 1.00 9.19 462 SER B C 1
ATOM 7621 O O . SER B 1 438 ? 12.385 -29.519 44.903 1.00 8.73 462 SER B O 1
ATOM 7624 N N . THR B 1 439 ? 10.429 -28.360 44.720 1.00 9.14 463 THR B N 1
ATOM 7625 C CA . THR B 1 439 ? 10.448 -27.824 46.084 1.00 9.65 463 THR B CA 1
ATOM 7626 C C . THR B 1 439 ? 9.737 -28.709 47.107 1.00 9.44 463 THR B C 1
ATOM 7627 O O . THR B 1 439 ? 9.536 -28.301 48.256 1.00 9.58 463 THR B O 1
ATOM 7631 N N . GLY B 1 440 ? 9.352 -29.914 46.686 1.00 9.80 464 GLY B N 1
ATOM 7632 C CA . GLY B 1 440 ? 8.847 -30.941 47.600 1.00 9.38 464 GLY B CA 1
ATOM 7633 C C . GLY B 1 440 ? 7.339 -31.076 47.676 1.00 10.15 464 GLY B C 1
ATOM 7634 O O . GLY B 1 440 ? 6.602 -30.200 47.221 1.00 11.76 464 GLY B O 1
ATOM 7635 N N . ARG B 1 441 ? 6.883 -32.192 48.240 1.00 11.29 465 ARG B N 1
ATOM 7636 C CA . ARG B 1 441 ? 5.468 -32.392 48.541 1.00 12.47 465 ARG B CA 1
ATOM 7637 C C . ARG B 1 441 ? 5.331 -33.047 49.904 1.00 10.17 465 ARG B C 1
ATOM 7638 O O . ARG B 1 441 ? 6.203 -33.833 50.324 1.00 9.93 465 ARG B O 1
ATOM 7646 N N . VAL B 1 442 ? 4.233 -32.734 50.579 1.00 10.29 466 VAL B N 1
ATOM 7647 C CA . VAL B 1 442 ? 3.905 -33.399 51.826 1.00 8.81 466 VAL B CA 1
ATOM 7648 C C . VAL B 1 442 ? 3.459 -34.817 51.477 1.00 8.46 466 VAL B C 1
ATOM 7649 O O . VAL B 1 442 ? 2.443 -34.988 50.808 1.00 9.69 466 VAL B O 1
ATOM 7653 N N . ALA B 1 443 ? 4.224 -35.814 51.908 1.00 8.20 467 ALA B N 1
ATOM 7654 C CA . ALA B 1 443 ? 3.922 -37.211 51.628 1.00 8.59 467 ALA B CA 1
ATOM 7655 C C . ALA B 1 443 ? 3.037 -37.830 52.722 1.00 8.65 467 ALA B C 1
ATOM 7656 O O . ALA B 1 443 ? 2.353 -38.852 52.490 1.00 9.37 467 ALA B O 1
ATOM 7658 N N . ALA B 1 444 ? 3.085 -37.223 53.914 1.00 8.24 468 ALA B N 1
ATOM 7659 C CA . ALA B 1 444 ? 2.230 -37.648 55.035 1.00 8.40 468 ALA B CA 1
ATOM 7660 C C . ALA B 1 444 ? 2.131 -36.537 56.068 1.00 8.28 468 ALA B C 1
ATOM 7661 O O . ALA B 1 444 ? 3.106 -35.826 56.299 1.00 9.52 468 ALA B O 1
ATOM 7663 N N . ASN B 1 445 ? 0.957 -36.386 56.670 1.00 8.90 469 ASN B N 1
ATOM 7664 C CA . ASN B 1 445 ? 0.742 -35.479 57.774 1.00 9.45 469 ASN B CA 1
ATOM 7665 C C . ASN B 1 445 ? 0.704 -36.244 59.068 1.00 10.07 469 ASN B C 1
ATOM 7666 O O . ASN B 1 445 ? 0.035 -37.292 59.176 1.00 10.48 469 ASN B O 1
ATOM 7671 N N . GLY B 1 446 ? 1.436 -35.724 60.042 1.00 9.68 470 GLY B N 1
ATOM 7672 C CA . GLY B 1 446 ? 1.323 -36.198 61.404 1.00 10.03 470 GLY B CA 1
ATOM 7673 C C . GLY B 1 446 ? 0.395 -35.263 62.148 1.00 10.93 470 GLY B C 1
ATOM 7674 O O . GLY B 1 446 ? -0.355 -34.488 61.526 1.00 11.39 470 GLY B O 1
ATOM 7675 N N . PRO B 1 447 ? 0.444 -35.317 63.487 1.00 11.98 471 PRO B N 1
ATOM 7676 C CA . PRO B 1 447 ? -0.538 -34.602 64.276 1.00 12.44 471 PRO B CA 1
ATOM 7677 C C . PRO B 1 447 ? -0.311 -33.104 64.414 1.00 11.53 471 PRO B C 1
ATOM 7678 O O . PRO B 1 447 ? 0.796 -32.595 64.190 1.00 11.02 471 PRO B O 1
ATOM 7682 N N . VAL B 1 448 ? -1.398 -32.420 64.757 1.00 11.57 472 VAL B N 1
ATOM 7683 C CA . VAL B 1 448 ? -1.342 -31.076 65.287 1.00 12.65 472 VAL B CA 1
ATOM 7684 C C . VAL B 1 448 ? -0.731 -31.156 66.683 1.00 13.32 472 VAL B C 1
ATOM 7685 O O . VAL B 1 448 ? -1.079 -32.048 67.473 1.00 14.81 472 VAL B O 1
ATOM 7689 N N . ILE B 1 449 ? 0.180 -30.225 66.976 1.00 13.62 473 ILE B N 1
ATOM 7690 C CA . ILE B 1 449 ? 0.873 -30.2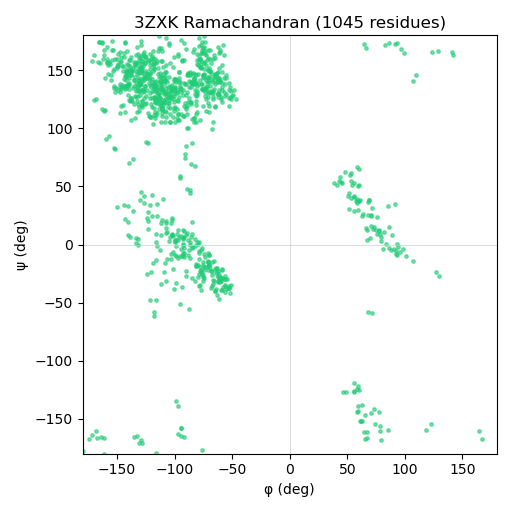02 68.252 1.00 14.42 473 ILE B CA 1
ATOM 7691 C C . ILE B 1 449 ? 0.528 -28.936 69.034 1.00 16.43 473 ILE B C 1
ATOM 7692 O O . ILE B 1 449 ? 0.669 -27.804 68.526 1.00 15.80 473 ILE B O 1
ATOM 7697 N N . ASP B 1 450 ? 0.052 -29.128 70.264 1.00 18.19 474 ASP B N 1
ATOM 7698 C CA . ASP B 1 450 ? -0.249 -27.993 71.135 1.00 21.08 474 ASP B CA 1
ATOM 7699 C C . ASP B 1 450 ? 1.035 -27.437 71.751 1.00 21.15 4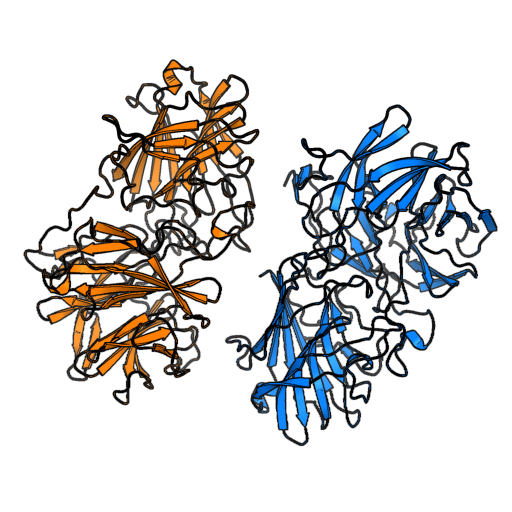74 ASP B C 1
ATOM 7700 O O . ASP B 1 450 ? 2.099 -28.057 71.635 1.00 17.75 474 ASP B O 1
ATOM 7705 N N . THR B 1 451 ? 0.920 -26.279 72.408 1.00 21.69 475 THR B N 1
ATOM 7706 C CA . THR B 1 451 ? 2.070 -25.569 72.958 1.00 22.96 475 THR B CA 1
ATOM 7707 C C . THR B 1 451 ? 2.840 -26.467 73.900 1.00 23.32 475 THR B C 1
ATOM 7708 O O . THR B 1 451 ? 4.076 -26.398 73.950 1.00 24.27 475 THR B O 1
ATOM 7712 N N . ASN B 1 452 ? 2.109 -27.314 74.628 1.00 24.15 476 ASN B N 1
ATOM 7713 C CA . ASN B 1 452 ? 2.729 -28.275 75.535 1.00 26.28 476 ASN B CA 1
ATOM 7714 C C . ASN B 1 452 ? 3.645 -29.256 74.811 1.00 23.64 476 ASN B C 1
ATOM 7715 O O . ASN B 1 452 ? 4.777 -29.494 75.255 1.00 26.24 476 ASN B O 1
ATOM 7720 N N . ALA B 1 453 ? 3.162 -29.814 73.703 1.00 22.34 477 ALA B N 1
ATOM 7721 C CA . ALA B 1 453 ? 3.975 -30.672 72.841 1.00 18.99 477 ALA B CA 1
ATOM 7722 C C . ALA B 1 453 ? 5.118 -29.893 72.194 1.00 16.21 477 ALA B C 1
ATOM 7723 O O . ALA B 1 453 ? 6.221 -30.404 72.117 1.00 15.04 477 ALA B O 1
ATOM 7725 N N . GLN B 1 454 ? 4.849 -28.652 71.771 1.00 16.47 478 GLN B N 1
ATOM 7726 C CA . GLN B 1 454 ? 5.816 -27.835 71.014 1.00 12.89 478 GLN B CA 1
ATOM 7727 C C . GLN B 1 454 ? 7.103 -27.565 71.774 1.00 12.81 478 GLN B C 1
ATOM 7728 O O . GLN B 1 454 ? 8.152 -27.351 71.158 1.00 12.33 478 GLN B O 1
ATOM 7734 N N . GLN B 1 455 ? 7.029 -27.555 73.103 1.00 11.81 479 GLN B N 1
ATOM 7735 C CA . GLN B 1 455 ? 8.227 -27.255 73.892 1.00 11.98 479 GLN B CA 1
ATOM 7736 C C . GLN B 1 455 ? 9.282 -28.357 73.843 1.00 11.58 479 GLN B C 1
ATOM 7737 O O . GLN B 1 455 ? 10.419 -28.105 74.193 1.00 10.93 479 GLN B O 1
ATOM 7743 N N . ASP B 1 456 ? 8.902 -29.569 73.427 1.00 11.66 480 ASP B N 1
ATOM 7744 C CA . ASP B 1 456 ? 9.852 -30.680 73.365 1.00 10.98 480 ASP B CA 1
ATOM 7745 C C . ASP B 1 456 ? 9.458 -31.670 72.282 1.00 11.01 480 ASP B C 1
ATOM 7746 O O . ASP B 1 456 ? 8.848 -32.704 72.552 1.00 14.37 480 ASP B O 1
ATOM 7751 N N . ILE B 1 457 ? 9.824 -31.361 71.051 1.00 8.69 481 ILE B N 1
ATOM 7752 C CA . ILE B 1 457 ? 9.559 -32.254 69.927 1.00 8.82 481 ILE B CA 1
ATOM 7753 C C . ILE B 1 457 ? 10.826 -33.011 69.527 1.00 7.88 481 ILE B C 1
ATOM 7754 O O . ILE B 1 457 ? 11.902 -32.416 69.421 1.00 8.35 481 ILE B O 1
ATOM 7759 N N . TRP B 1 458 ? 10.722 -34.331 69.331 1.00 7.43 482 TRP B N 1
ATOM 7760 C CA . TRP B 1 458 ? 11.882 -35.086 68.861 1.00 6.82 482 TRP B CA 1
ATOM 7761 C C . TRP B 1 458 ? 11.619 -35.615 67.482 1.00 6.53 482 TRP B C 1
ATOM 7762 O O . TRP B 1 458 ? 10.512 -36.046 67.171 1.00 6.94 482 TRP B O 1
ATOM 7773 N N . LEU B 1 459 ? 12.660 -35.649 66.666 1.00 6.05 483 LEU B N 1
ATOM 7774 C CA . LEU B 1 459 ? 12.575 -36.084 65.271 1.00 5.83 483 LEU B CA 1
ATOM 7775 C C . LEU B 1 459 ? 13.748 -36.987 65.018 1.00 6.51 483 LEU B C 1
ATOM 7776 O O . LEU B 1 459 ? 14.879 -36.665 65.395 1.00 7.67 483 LEU B O 1
ATOM 7781 N N . ARG B 1 460 ? 13.495 -38.117 64.364 1.00 5.77 484 ARG B N 1
ATOM 7782 C CA . ARG B 1 460 ? 14.586 -39.034 64.104 1.00 5.76 484 ARG B CA 1
ATOM 7783 C C . ARG B 1 460 ? 14.630 -39.464 62.645 1.00 5.46 484 ARG B C 1
ATOM 7784 O O . ARG B 1 460 ? 13.602 -39.727 62.049 1.00 5.69 484 ARG B O 1
ATOM 7792 N N . ILE B 1 461 ? 15.837 -39.519 62.090 1.00 5.25 485 ILE B N 1
ATOM 7793 C CA . ILE B 1 461 ? 16.100 -40.022 60.756 1.00 5.25 485 ILE B CA 1
ATOM 7794 C C . ILE B 1 461 ? 16.900 -41.315 60.863 1.00 4.80 485 ILE B C 1
ATOM 7795 O O . ILE B 1 461 ? 17.994 -41.330 61.434 1.00 5.16 485 ILE B O 1
ATOM 7800 N N . ASP B 1 462 ? 16.346 -42.423 60.349 1.00 5.75 486 ASP B N 1
ATOM 7801 C CA . ASP B 1 462 ? 17.052 -43.722 60.368 1.00 6.10 486 ASP B CA 1
ATOM 7802 C C . ASP B 1 462 ? 17.569 -43.993 58.959 1.00 6.69 486 ASP B C 1
ATOM 7803 O O . ASP B 1 462 ? 16.810 -44.337 58.058 1.00 6.84 486 ASP B O 1
ATOM 7808 N N . ALA B 1 463 ? 18.872 -43.835 58.776 1.00 6.72 487 ALA B N 1
ATOM 7809 C CA . ALA B 1 463 ? 19.437 -43.831 57.434 1.00 6.48 487 ALA B CA 1
ATOM 7810 C C . ALA B 1 463 ? 20.278 -45.061 57.161 1.00 7.14 487 ALA B C 1
ATOM 7811 O O . ALA B 1 463 ? 21.049 -45.498 58.010 1.00 8.76 487 ALA B O 1
ATOM 7813 N N . ASP B 1 464 ? 20.168 -45.583 55.945 1.00 7.58 488 ASP B N 1
ATOM 7814 C CA . ASP B 1 464 ? 21.005 -46.680 55.496 1.00 7.66 488 ASP B CA 1
ATOM 7815 C C . ASP B 1 464 ? 21.945 -46.128 54.441 1.00 7.60 488 ASP B C 1
ATOM 7816 O O . ASP B 1 464 ? 21.470 -45.640 53.392 1.00 7.74 488 ASP B O 1
ATOM 7821 N N . ILE B 1 465 ? 23.257 -46.133 54.716 1.00 6.96 489 ILE B N 1
ATOM 7822 C CA . ILE B 1 465 ? 24.212 -45.677 53.709 1.00 6.60 489 ILE B CA 1
ATOM 7823 C C . ILE B 1 465 ? 25.111 -46.812 53.271 1.00 6.70 489 ILE B C 1
ATOM 7824 O O . ILE B 1 465 ? 26.195 -46.569 52.779 1.00 7.53 489 ILE B O 1
ATOM 7829 N N . THR B 1 466 ? 24.628 -48.049 53.431 1.00 7.22 490 THR B N 1
ATOM 7830 C CA . THR B 1 466 ? 25.351 -49.208 52.923 1.00 7.00 490 THR B CA 1
ATOM 7831 C C . THR B 1 466 ? 25.704 -48.936 51.455 1.00 6.70 490 THR B C 1
ATOM 7832 O O . THR B 1 466 ? 24.829 -48.556 50.656 1.00 6.13 490 THR B O 1
ATOM 7836 N N . PRO B 1 467 ? 26.989 -49.095 51.094 1.00 6.68 491 PRO B N 1
ATOM 7837 C CA . PRO B 1 467 ? 27.448 -48.746 49.729 1.00 6.39 491 PRO B CA 1
ATOM 7838 C C . PRO B 1 467 ? 26.603 -49.403 48.650 1.00 6.39 491 PRO B C 1
ATOM 7839 O O . PRO B 1 467 ? 26.216 -50.582 48.794 1.00 6.95 491 PRO B O 1
ATOM 7843 N N . ALA B 1 468 ? 26.248 -48.633 47.623 1.00 6.31 492 ALA B N 1
ATOM 7844 C CA . ALA B 1 468 ? 25.388 -49.142 46.550 1.00 6.54 492 ALA B CA 1
ATOM 7845 C C . ALA B 1 468 ? 25.851 -48.564 45.232 1.00 6.51 492 ALA B C 1
ATOM 7846 O O . ALA B 1 468 ? 25.104 -48.524 44.249 1.00 7.31 492 ALA B O 1
ATOM 7848 N N . PHE B 1 469 ? 27.109 -48.146 45.215 1.00 6.10 493 PHE B N 1
ATOM 7849 C CA . PHE B 1 469 ? 27.647 -47.452 44.057 1.00 6.23 493 PHE B CA 1
ATOM 7850 C C . PHE B 1 469 ? 27.836 -48.493 42.971 1.00 7.65 493 PHE B C 1
ATOM 7851 O O . PHE B 1 469 ? 28.403 -49.578 43.219 1.00 8.20 493 PHE B O 1
ATOM 7859 N N . GLY B 1 470 ? 27.338 -48.176 41.778 1.00 8.31 494 GLY B N 1
ATOM 7860 C CA . GLY B 1 470 ? 27.452 -49.067 40.641 1.00 10.17 494 GLY B CA 1
ATOM 7861 C C . GLY B 1 470 ? 26.470 -50.228 40.675 1.00 10.31 494 GLY B C 1
ATOM 7862 O O . GLY B 1 470 ? 26.625 -51.188 39.922 1.00 12.13 494 GLY B O 1
ATOM 7863 N N . THR B 1 471 ? 25.494 -50.169 41.577 1.00 9.95 495 THR B N 1
ATOM 7864 C CA . THR B 1 471 ? 24.447 -51.174 41.624 1.00 9.92 495 THR B CA 1
ATOM 7865 C C . THR B 1 471 ? 23.148 -50.562 41.116 1.00 10.15 495 THR B C 1
ATOM 7866 O O . THR B 1 471 ? 23.054 -49.353 40.846 1.00 12.11 495 THR B O 1
ATOM 7870 N N . ASN B 1 472 ? 22.125 -51.396 41.063 1.00 9.22 496 ASN B N 1
ATOM 7871 C CA . ASN B 1 472 ? 20.802 -50.947 40.670 1.00 9.29 496 ASN B CA 1
ATOM 7872 C C . ASN B 1 472 ? 19.859 -50.898 41.863 1.00 9.90 496 ASN B C 1
ATOM 7873 O O . ASN B 1 472 ? 18.647 -50.942 41.689 1.00 12.17 496 ASN B O 1
ATOM 7878 N N . THR B 1 473 ? 20.420 -50.844 43.070 1.00 9.79 497 THR B N 1
ATOM 7879 C CA . THR B 1 473 ? 19.607 -50.805 44.293 1.00 10.40 497 THR B CA 1
ATOM 7880 C C . THR B 1 473 ? 19.767 -49.465 45.002 1.00 9.13 497 THR B C 1
ATOM 7881 O O . THR B 1 473 ? 20.882 -49.043 45.275 1.00 9.96 497 THR B O 1
ATOM 7885 N N . GLU B 1 474 ? 18.655 -48.801 45.306 1.00 8.60 498 GLU B N 1
ATOM 7886 C CA . GLU B 1 474 ? 18.708 -47.592 46.105 1.00 8.19 498 GLU B CA 1
ATOM 7887 C C . GLU B 1 474 ? 18.377 -47.940 47.554 1.00 7.58 498 GLU B C 1
ATOM 7888 O O . GLU B 1 474 ? 17.401 -48.666 47.836 1.00 8.88 498 GLU B O 1
ATOM 7894 N N . ARG B 1 475 ? 19.227 -47.468 48.457 1.00 7.08 499 ARG B N 1
ATOM 7895 C CA . ARG B 1 475 ? 18.976 -47.540 49.899 1.00 6.73 499 ARG B CA 1
ATOM 7896 C C . ARG B 1 475 ? 17.822 -46.638 50.329 1.00 6.87 499 ARG B C 1
ATOM 7897 O O . ARG B 1 475 ? 17.466 -45.688 49.630 1.00 6.94 499 ARG B O 1
ATOM 7905 N N . THR B 1 476 ? 17.213 -46.979 51.464 1.00 7.01 500 THR B N 1
ATOM 7906 C CA . THR B 1 476 ? 16.101 -46.182 51.999 1.00 8.26 500 THR B CA 1
ATOM 7907 C C . THR B 1 476 ? 16.363 -45.648 53.413 1.00 7.78 500 THR B C 1
ATOM 7908 O O . THR B 1 476 ? 17.155 -46.196 54.199 1.00 9.24 500 THR B O 1
ATOM 7912 N N . THR B 1 477 ? 15.681 -44.552 53.705 1.00 7.67 501 THR B N 1
ATOM 7913 C CA . THR B 1 477 ? 15.701 -43.912 54.991 1.00 7.36 501 THR B CA 1
ATOM 7914 C C . THR B 1 477 ? 14.261 -43.749 55.467 1.00 7.27 501 THR B C 1
ATOM 7915 O O . THR B 1 477 ? 13.359 -43.488 54.669 1.00 7.95 501 THR B O 1
ATOM 7919 N N . THR B 1 478 ? 14.044 -43.903 56.768 1.00 6.88 502 THR B N 1
ATOM 7920 C CA . THR B 1 478 ? 12.714 -43.690 57.370 1.00 6.64 502 THR B CA 1
ATOM 7921 C C . THR B 1 478 ? 12.768 -42.592 58.433 1.00 5.52 502 THR B C 1
ATOM 7922 O O . THR B 1 478 ? 13.835 -42.315 58.980 1.00 5.54 502 THR B O 1
ATOM 7926 N N . PHE B 1 479 ? 11.615 -41.990 58.707 1.00 5.26 503 PHE B N 1
ATOM 7927 C CA . PHE B 1 479 ? 11.517 -40.807 59.550 1.00 4.84 503 PHE B CA 1
ATOM 7928 C C . PHE B 1 479 ? 10.505 -41.046 60.660 1.00 4.98 503 PHE B C 1
ATOM 7929 O O . PHE B 1 479 ? 9.483 -41.707 60.462 1.00 5.15 503 PHE B O 1
ATOM 7937 N N . TYR B 1 480 ? 10.788 -40.471 61.824 1.00 4.82 504 TYR B N 1
ATOM 7938 C CA . TYR B 1 480 ? 10.035 -40.724 63.060 1.00 5.21 504 TYR B CA 1
ATOM 7939 C C . TYR B 1 480 ? 9.880 -39.428 63.843 1.00 5.12 504 TYR B C 1
ATOM 7940 O O . TYR B 1 480 ? 10.760 -38.570 63.814 1.00 5.33 504 TYR B O 1
ATOM 7949 N N . TYR B 1 481 ? 8.769 -39.317 64.572 1.00 5.24 505 TYR B N 1
ATOM 7950 C CA . TYR B 1 481 ? 8.575 -38.189 65.499 1.00 5.15 505 TYR B CA 1
ATOM 7951 C C . TYR B 1 481 ? 8.132 -38.670 66.885 1.00 5.65 505 TYR B C 1
ATOM 7952 O O . TYR B 1 481 ? 7.497 -39.718 67.013 1.00 6.56 505 TYR B O 1
ATOM 7961 N N . SER B 1 482 ? 8.456 -37.877 67.911 1.00 5.78 506 SER B N 1
ATOM 7962 C CA . SER B 1 482 ? 7.932 -38.086 69.247 1.00 6.52 506 SER B CA 1
ATOM 7963 C C . SER B 1 482 ? 7.302 -36.807 69.776 1.00 8.02 506 SER B C 1
ATOM 7964 O O . SER B 1 482 ? 7.898 -35.722 69.700 1.00 8.36 506 SER B O 1
ATOM 7967 N N . ILE B 1 483 ? 6.089 -36.964 70.298 1.00 8.86 507 ILE B N 1
ATOM 7968 C CA . ILE B 1 483 ? 5.356 -35.880 70.954 1.00 10.40 507 ILE B CA 1
ATOM 7969 C C . ILE B 1 483 ? 5.204 -36.125 72.459 1.00 12.61 507 ILE B C 1
ATOM 7970 O O . ILE B 1 483 ? 4.511 -35.369 73.138 1.00 14.38 507 ILE B O 1
ATOM 7975 N N . ASP B 1 484 ? 5.876 -37.148 72.987 1.00 12.38 508 ASP B N 1
ATOM 7976 C CA . ASP B 1 484 ? 5.809 -37.418 74.427 1.00 13.44 508 ASP B CA 1
ATOM 7977 C C . ASP B 1 484 ? 7.188 -37.326 75.074 1.00 14.80 508 ASP B C 1
ATOM 7978 O O . ASP B 1 484 ? 7.577 -38.141 75.939 1.00 18.11 508 ASP B O 1
ATOM 7983 N N . GLY B 1 485 ? 7.926 -36.304 74.663 1.00 13.56 509 GLY B N 1
ATOM 7984 C CA . GLY B 1 485 ? 9.211 -36.020 75.299 1.00 12.62 509 GLY B CA 1
ATOM 7985 C C . GLY B 1 485 ? 10.283 -37.045 74.984 1.00 10.99 509 GLY B C 1
ATOM 7986 O O . GLY B 1 485 ? 11.241 -37.205 75.746 1.00 13.08 509 GLY B O 1
ATOM 7987 N N . GLY B 1 486 ? 10.132 -37.737 73.858 1.00 9.63 510 GLY B N 1
ATOM 7988 C CA . GLY B 1 486 ? 11.179 -38.643 73.378 1.00 9.19 510 GLY B CA 1
ATOM 7989 C C . GLY B 1 486 ? 11.032 -40.044 73.936 1.00 8.72 510 GLY B C 1
ATOM 7990 O O . GLY B 1 486 ? 11.908 -40.895 73.741 1.00 9.80 510 GLY B O 1
ATOM 7991 N N . ARG B 1 487 ? 9.928 -40.315 74.614 1.00 8.38 511 ARG B N 1
ATOM 7992 C CA . ARG B 1 487 ? 9.711 -41.630 75.210 1.00 9.26 511 ARG B CA 1
ATOM 7993 C C . ARG B 1 487 ? 9.293 -42.691 74.168 1.00 8.76 511 ARG B C 1
ATOM 7994 O O . ARG B 1 487 ? 9.708 -43.859 74.246 1.00 9.15 511 ARG B O 1
ATOM 8002 N N . THR B 1 488 ? 8.453 -42.303 73.203 1.00 8.36 512 THR B N 1
ATOM 8003 C CA . THR B 1 488 ? 8.016 -43.232 72.135 1.00 7.78 512 THR B CA 1
ATOM 8004 C C . THR B 1 488 ? 8.019 -42.451 70.838 1.00 7.16 512 THR B C 1
ATOM 8005 O O . THR B 1 488 ? 7.931 -41.219 70.883 1.00 7.22 512 THR B O 1
ATOM 8009 N N . TYR B 1 489 ? 8.091 -43.160 69.714 1.00 6.56 513 TYR B N 1
ATOM 8010 C CA . TYR B 1 489 ? 8.166 -42.564 68.375 1.00 6.91 513 TYR B CA 1
ATOM 8011 C C . TYR B 1 489 ? 7.158 -43.188 67.431 1.00 7.28 513 TYR B C 1
ATOM 8012 O O . TYR B 1 489 ? 6.864 -44.399 67.529 1.00 8.96 513 TYR B O 1
ATOM 8021 N N . THR B 1 490 ? 6.662 -42.371 66.506 1.00 7.35 514 THR B N 1
ATOM 8022 C CA . THR B 1 490 ? 5.767 -42.855 65.482 1.00 7.95 514 THR B CA 1
ATOM 8023 C C . THR B 1 490 ? 6.424 -42.674 64.107 1.00 6.95 514 THR B C 1
ATOM 8024 O O . THR B 1 490 ? 7.044 -41.645 63.835 1.00 6.82 514 THR B O 1
ATOM 8028 N N . ARG B 1 491 ? 6.322 -43.697 63.261 1.00 7.35 515 ARG B N 1
ATOM 8029 C CA . ARG B 1 491 ? 6.813 -43.631 61.887 1.00 7.14 515 ARG B CA 1
ATOM 8030 C C . ARG B 1 491 ? 5.916 -42.694 61.092 1.00 7.07 515 ARG B C 1
ATOM 8031 O O . ARG B 1 491 ? 4.707 -42.718 61.270 1.00 8.12 515 ARG B O 1
ATOM 8039 N N . LEU B 1 492 ? 6.497 -41.875 60.223 1.00 6.99 516 LEU B N 1
ATOM 8040 C CA . LEU B 1 492 ? 5.692 -40.985 59.391 1.00 7.12 516 LEU B CA 1
ATOM 8041 C C . LEU B 1 492 ? 6.248 -40.989 57.985 1.00 6.61 516 LEU B C 1
ATOM 8042 O O . LEU B 1 492 ? 7.418 -40.736 57.781 1.00 7.14 516 LEU B O 1
ATOM 8047 N N . GLY B 1 493 ? 5.393 -41.306 57.022 1.00 7.53 517 GLY B N 1
ATOM 8048 C CA . GLY B 1 493 ? 5.778 -41.223 55.623 1.00 7.92 517 GLY B CA 1
ATOM 8049 C C . GLY B 1 493 ? 6.315 -42.505 55.038 1.00 8.40 517 GLY B C 1
ATOM 8050 O O . GLY B 1 493 ? 6.532 -43.495 55.753 1.00 8.49 517 GLY B O 1
ATOM 8051 N N . PRO B 1 494 ? 6.555 -42.487 53.717 1.00 9.69 518 PRO B N 1
ATOM 8052 C CA . PRO B 1 494 ? 7.116 -43.634 53.022 1.00 10.67 518 PRO B CA 1
ATOM 8053 C C . PRO B 1 494 ? 8.609 -43.797 53.342 1.00 10.65 518 PRO B C 1
ATOM 8054 O O . PRO B 1 494 ? 9.239 -42.892 53.950 1.00 11.50 518 PRO B O 1
ATOM 8058 N N . ALA B 1 495 ? 9.157 -44.964 52.994 1.00 9.95 519 ALA B N 1
ATOM 8059 C CA . ALA B 1 495 ? 10.592 -45.156 53.014 1.00 10.05 519 ALA B CA 1
ATOM 8060 C C . ALA B 1 495 ? 11.152 -44.372 51.839 1.00 9.66 519 ALA B C 1
ATOM 8061 O O . ALA B 1 495 ? 10.743 -44.582 50.704 1.00 12.99 519 ALA B O 1
ATOM 8063 N N . PHE B 1 496 ? 12.099 -43.481 52.112 1.00 7.86 520 PHE B N 1
ATOM 8064 C CA . PHE B 1 496 ? 12.663 -42.570 51.108 1.00 7.17 520 PHE B CA 1
ATOM 8065 C C . PHE B 1 496 ? 13.858 -43.204 50.407 1.00 7.07 520 PHE B C 1
ATOM 8066 O O . PHE B 1 496 ? 14.860 -43.538 51.051 1.00 7.71 520 PHE B O 1
ATOM 8074 N N . ALA B 1 497 ? 13.746 -43.364 49.094 1.00 8.08 521 ALA B N 1
ATOM 8075 C CA . ALA B 1 497 ? 14.814 -43.929 48.277 1.00 7.70 521 ALA B CA 1
ATOM 8076 C C . ALA B 1 497 ? 15.847 -42.855 47.981 1.00 7.26 521 ALA B C 1
ATOM 8077 O O . ALA B 1 497 ? 15.512 -41.768 47.533 1.00 7.89 521 ALA B O 1
ATOM 8079 N N . MET B 1 498 ? 17.098 -43.200 48.248 1.00 6.80 522 MET B N 1
ATOM 8080 C CA . MET B 1 498 ? 18.247 -42.305 48.171 1.00 6.23 522 MET B CA 1
ATOM 8081 C C . MET B 1 498 ? 19.014 -42.504 46.863 1.00 6.05 522 MET B C 1
ATOM 8082 O O . MET B 1 498 ? 19.152 -43.619 46.383 1.00 6.62 522 MET B O 1
ATOM 8087 N N . THR B 1 499 ? 19.516 -41.413 46.289 1.00 6.00 523 THR B N 1
ATOM 8088 C CA . THR B 1 499 ? 20.285 -41.501 45.061 1.00 6.61 523 THR B CA 1
ATOM 8089 C C . THR B 1 499 ? 21.695 -42.057 45.263 1.00 6.45 523 THR B C 1
ATOM 8090 O O . THR B 1 499 ? 22.348 -41.766 46.293 1.00 6.80 523 THR B O 1
ATOM 8094 N N . ASN B 1 500 ? 22.156 -42.805 44.252 1.00 6.49 524 ASN B N 1
ATOM 8095 C CA . ASN B 1 500 ? 23.510 -43.332 44.201 1.00 6.93 524 ASN B CA 1
ATOM 8096 C C . ASN B 1 500 ? 24.396 -42.529 43.274 1.00 7.63 524 ASN B C 1
ATOM 8097 O O . ASN B 1 500 ? 25.534 -42.929 43.017 1.00 9.02 524 ASN B O 1
ATOM 8102 N N . SER B 1 501 ? 23.891 -41.400 42.791 1.00 7.50 525 SER B N 1
ATOM 8103 C CA . SER B 1 501 ? 24.671 -40.543 41.905 1.00 7.45 525 SER B CA 1
ATOM 8104 C C . SER B 1 501 ? 25.865 -39.912 42.614 1.00 6.89 525 SER B C 1
ATOM 8105 O O . SER B 1 501 ? 25.749 -39.468 43.760 1.00 6.43 525 SER B O 1
ATOM 8108 N N . TRP B 1 502 ? 26.989 -39.838 41.918 1.00 6.48 526 TRP B N 1
ATOM 8109 C CA . TRP B 1 502 ? 28.186 -39.163 42.440 1.00 6.09 526 TRP B CA 1
ATOM 8110 C C . TRP B 1 502 ? 28.248 -37.675 42.127 1.00 5.96 526 TRP B C 1
ATOM 8111 O O . TRP B 1 502 ? 29.124 -36.967 42.648 1.00 6.61 526 TRP B O 1
ATOM 8122 N N . ARG B 1 503 ? 27.352 -37.171 41.282 1.00 6.20 527 ARG B N 1
ATOM 8123 C CA . ARG B 1 503 ? 27.503 -35.800 40.747 1.00 6.67 527 ARG B CA 1
ATOM 8124 C C . ARG B 1 503 ? 27.504 -34.626 41.747 1.00 5.53 527 ARG B C 1
ATOM 8125 O O . ARG B 1 503 ? 28.180 -33.605 41.530 1.00 6.50 527 ARG B O 1
ATOM 8133 N N . TYR B 1 504 ? 26.802 -34.789 42.864 1.00 4.75 528 TYR B N 1
ATOM 8134 C CA . TYR B 1 504 ? 26.796 -33.773 43.913 1.00 4.52 528 TYR B CA 1
ATOM 8135 C C . TYR B 1 504 ? 28.080 -33.874 44.752 1.00 4.84 528 TYR B C 1
ATOM 8136 O O . TYR B 1 504 ? 28.362 -32.984 45.545 1.00 5.23 528 TYR B O 1
ATOM 8145 N N . PHE B 1 505 ? 28.814 -34.982 44.576 1.00 5.24 529 PHE B N 1
ATOM 8146 C CA . PHE B 1 505 ? 30.063 -35.326 45.281 1.00 5.75 529 PHE B CA 1
ATOM 8147 C C . PHE B 1 505 ? 29.926 -35.629 46.764 1.00 5.76 529 PHE B C 1
ATOM 8148 O O . PHE B 1 505 ? 30.335 -36.694 47.210 1.00 6.74 529 PHE B O 1
ATOM 8156 N N . THR B 1 506 ? 29.405 -34.666 47.515 1.00 6.24 530 THR B N 1
ATOM 8157 C CA . THR B 1 506 ? 29.210 -34.814 48.957 1.00 6.18 530 THR B CA 1
ATOM 8158 C C . THR B 1 506 ? 28.207 -35.960 49.224 1.00 6.19 530 THR B C 1
ATOM 8159 O O . THR B 1 506 ? 27.244 -36.162 48.465 1.00 7.52 530 THR B O 1
ATOM 8163 N N . GLY B 1 507 ? 28.432 -36.720 50.282 1.00 5.47 531 GLY B N 1
ATOM 8164 C CA . GLY B 1 507 ? 27.475 -37.758 50.673 1.00 5.86 531 GLY B CA 1
ATOM 8165 C C . GLY B 1 507 ? 26.202 -37.198 51.307 1.00 4.91 531 GLY B C 1
ATOM 8166 O O . GLY B 1 507 ? 26.055 -35.995 51.553 1.00 6.11 531 GLY B O 1
ATOM 8167 N N . TYR B 1 508 ? 25.245 -38.085 51.575 1.00 5.07 532 TYR B N 1
ATOM 8168 C CA . TYR B 1 508 ? 24.031 -37.686 52.318 1.00 5.17 532 TYR B CA 1
ATOM 8169 C C . TYR B 1 508 ? 24.409 -37.217 53.717 1.00 5.08 532 TYR B C 1
ATOM 8170 O O . TYR B 1 508 ? 25.323 -37.781 54.325 1.00 6.35 532 TYR B O 1
ATOM 8179 N N . ARG B 1 509 ? 23.738 -36.169 54.196 1.00 5.16 533 ARG B N 1
ATOM 8180 C CA . ARG B 1 509 ? 23.990 -35.629 55.536 1.00 5.01 533 ARG B CA 1
ATOM 8181 C C . ARG B 1 509 ? 22.729 -35.548 56.375 1.00 4.97 533 ARG B C 1
ATOM 8182 O O . ARG B 1 509 ? 21.629 -35.550 55.829 1.00 5.27 533 ARG B O 1
ATOM 8190 N N . PHE B 1 510 ? 22.880 -35.549 57.704 1.00 5.27 534 PHE B N 1
ATOM 8191 C CA . PHE B 1 510 ? 21.817 -35.134 58.604 1.00 5.65 534 PHE B CA 1
ATOM 8192 C C . PHE B 1 510 ? 21.868 -33.608 58.717 1.00 5.34 534 PHE B C 1
ATOM 8193 O O . PHE B 1 510 ? 22.942 -33.009 58.781 1.00 6.13 534 PHE B O 1
ATOM 8201 N N . GLY B 1 511 ? 20.701 -32.972 58.749 1.00 5.54 535 GLY B N 1
ATOM 8202 C CA . GLY B 1 511 ? 20.675 -31.540 59.004 1.00 4.88 535 GLY B CA 1
ATOM 8203 C C . GLY B 1 511 ? 19.443 -31.065 59.756 1.00 4.97 535 GLY B C 1
ATOM 8204 O O . GLY B 1 511 ? 18.427 -31.793 59.881 1.00 4.76 535 GLY B O 1
ATOM 8205 N N . VAL B 1 512 ? 19.536 -29.836 60.247 1.00 4.72 536 VAL B N 1
ATOM 8206 C CA . VAL B 1 512 ? 18.380 -29.157 60.823 1.00 5.00 536 VAL B CA 1
ATOM 8207 C C . VAL B 1 512 ? 18.210 -27.816 60.113 1.00 5.23 536 VAL B C 1
ATOM 8208 O O . VAL B 1 512 ? 19.194 -27.111 59.853 1.00 4.81 536 VAL B O 1
ATOM 8212 N N . PHE B 1 513 ? 16.960 -27.490 59.766 1.00 4.58 537 PHE B N 1
ATOM 8213 C CA . PHE B 1 513 ? 16.667 -26.255 59.008 1.00 4.87 537 PHE B CA 1
ATOM 8214 C C . PHE B 1 513 ? 15.527 -25.492 59.652 1.00 4.30 537 PHE B C 1
ATOM 8215 O O . PHE B 1 513 ? 14.751 -26.027 60.463 1.00 4.23 537 PHE B O 1
ATOM 8223 N N . ASN B 1 514 ? 15.430 -24.235 59.253 1.00 4.31 538 ASN B N 1
ATOM 8224 C CA . ASN B 1 514 ? 14.341 -23.387 59.682 1.00 4.61 538 ASN B CA 1
ATOM 8225 C C . ASN B 1 514 ? 14.238 -22.211 58.752 1.00 4.81 538 ASN B C 1
ATOM 8226 O O . ASN B 1 514 ? 15.161 -21.413 58.697 1.00 5.40 538 ASN B O 1
ATOM 8231 N N . PHE B 1 515 ? 13.130 -22.118 58.013 1.00 5.05 539 PHE B N 1
ATOM 8232 C CA . PHE B 1 515 ? 12.904 -20.957 57.145 1.00 5.36 539 PHE B CA 1
ATOM 8233 C C . PHE B 1 515 ? 11.434 -20.579 57.150 1.00 6.18 539 PHE B C 1
ATOM 8234 O O . PHE B 1 515 ? 10.621 -21.254 57.783 1.00 6.54 539 PHE B O 1
ATOM 8242 N N . SER B 1 516 ? 11.093 -19.465 56.504 1.00 6.75 540 SER B N 1
ATOM 8243 C CA . SER B 1 516 ? 9.669 -19.111 56.415 1.00 8.67 540 SER B CA 1
ATOM 8244 C C . SER B 1 516 ? 9.214 -18.911 54.991 1.00 8.49 540 SER B C 1
ATOM 8245 O O . SER B 1 516 ? 9.976 -18.479 54.145 1.00 8.89 540 SER B O 1
ATOM 8248 N N . THR B 1 517 ? 7.946 -19.211 54.740 1.00 8.19 541 THR B N 1
ATOM 8249 C CA . THR B 1 517 ? 7.366 -18.950 53.433 1.00 9.72 541 THR B CA 1
ATOM 8250 C C . THR B 1 517 ? 6.709 -17.575 53.400 1.00 10.39 541 THR B C 1
ATOM 8251 O O . THR B 1 517 ? 6.297 -17.152 52.352 1.00 11.54 541 THR B O 1
ATOM 8255 N N . LYS B 1 518 ? 6.626 -16.898 54.548 1.00 11.00 542 LYS B N 1
ATOM 8256 C CA . LYS B 1 518 ? 5.885 -15.637 54.686 1.00 12.64 542 LYS B CA 1
ATOM 8257 C C . LYS B 1 518 ? 6.727 -14.424 55.081 1.00 13.17 542 LYS B C 1
ATOM 8258 O O . LYS B 1 518 ? 6.751 -13.425 54.367 1.00 14.28 542 LYS B O 1
ATOM 8264 N N . SER B 1 519 ? 7.407 -14.499 56.222 1.00 14.06 543 SER B N 1
ATOM 8265 C CA . SER B 1 519 ? 8.184 -13.366 56.733 1.00 14.14 543 SER B CA 1
ATOM 8266 C C . SER B 1 519 ? 9.177 -13.856 57.769 1.00 12.75 543 SER B C 1
ATOM 8267 O O . SER B 1 519 ? 9.025 -14.940 58.322 1.00 12.92 543 SER B O 1
ATOM 8270 N N . LEU B 1 520 ? 10.210 -13.062 58.017 1.00 12.44 544 LEU B N 1
ATOM 8271 C CA . LEU B 1 520 ? 11.155 -13.379 59.085 1.00 11.39 544 LEU B CA 1
ATOM 8272 C C . LEU B 1 520 ? 10.533 -13.064 60.444 1.00 11.34 544 LEU B C 1
ATOM 8273 O O . LEU B 1 520 ? 9.456 -12.458 60.532 1.00 12.18 544 LEU B O 1
ATOM 8278 N N . GLY B 1 521 ? 11.184 -13.510 61.511 1.00 9.57 545 GLY B N 1
ATOM 8279 C CA . GLY B 1 521 ? 10.718 -13.170 62.846 1.00 10.97 545 GLY B CA 1
ATOM 8280 C C . GLY B 1 521 ? 10.581 -14.364 63.755 1.00 10.89 545 GLY B C 1
ATOM 8281 O O . GLY B 1 521 ? 10.691 -14.230 64.971 1.00 13.29 545 GLY B O 1
ATOM 8282 N N . GLY B 1 522 ? 10.349 -15.537 63.169 1.00 8.88 546 GLY B N 1
ATOM 8283 C CA . GLY B 1 522 ? 10.191 -16.767 63.937 1.00 9.57 546 GLY B CA 1
ATOM 8284 C C . GLY B 1 522 ? 11.536 -17.379 64.295 1.00 8.30 546 GLY B C 1
ATOM 8285 O O . GLY B 1 522 ? 12.570 -16.999 63.762 1.00 8.80 546 GLY B O 1
ATOM 8286 N N . GLU B 1 523 ? 11.507 -18.352 65.198 1.00 7.37 547 GLU B N 1
ATOM 8287 C CA . GLU B 1 523 ? 12.695 -19.081 65.580 1.00 7.91 547 GLU B CA 1
ATOM 8288 C C . GLU B 1 523 ? 12.319 -20.423 66.191 1.00 8.13 547 GLU B C 1
ATOM 8289 O O . GLU B 1 523 ? 11.195 -20.603 66.707 1.00 8.24 547 GLU B O 1
ATOM 8295 N N . VAL B 1 524 ? 13.264 -21.355 66.127 1.00 7.83 548 VAL B N 1
ATOM 8296 C CA . VAL B 1 524 ? 13.166 -22.598 66.905 1.00 7.77 548 VAL B CA 1
ATOM 8297 C C . VAL B 1 524 ? 14.438 -22.756 67.723 1.00 7.42 548 VAL B C 1
ATOM 8298 O O . VAL B 1 524 ? 15.461 -22.112 67.420 1.00 7.68 548 VAL B O 1
ATOM 8302 N N . LYS B 1 525 ? 14.373 -23.612 68.755 1.00 7.78 549 LYS B N 1
ATOM 8303 C CA . LYS B 1 525 ? 15.546 -23.928 69.547 1.00 7.65 549 LYS B CA 1
ATOM 8304 C C . LYS B 1 525 ? 15.895 -25.376 69.310 1.00 7.65 549 LYS B C 1
ATOM 8305 O O . LYS B 1 525 ? 15.042 -26.245 69.454 1.00 8.14 549 LYS B O 1
ATOM 8311 N N . VAL B 1 526 ? 17.132 -25.642 68.928 1.00 7.00 550 VAL B N 1
ATOM 8312 C CA . VAL B 1 526 ? 17.602 -27.016 68.798 1.00 6.78 550 VAL B CA 1
ATOM 8313 C C . VAL B 1 526 ? 18.239 -27.366 70.131 1.00 6.65 550 VAL B C 1
ATOM 8314 O O . VAL B 1 526 ? 19.273 -26.804 70.488 1.00 6.77 550 VAL B O 1
ATOM 8318 N N . LYS B 1 527 ? 17.604 -28.264 70.888 1.00 6.70 551 LYS B N 1
ATOM 8319 C CA . LYS B 1 527 ? 18.108 -28.632 72.215 1.00 7.59 551 LYS B CA 1
ATOM 8320 C C . LYS B 1 527 ? 19.267 -29.593 72.154 1.00 7.80 551 LYS B C 1
ATOM 8321 O O . LYS B 1 527 ? 20.156 -29.562 72.991 1.00 10.05 551 LYS B O 1
ATOM 8327 N N . GLY B 1 528 ? 19.252 -30.484 71.184 1.00 7.68 552 GLY B N 1
ATOM 8328 C CA . GLY B 1 528 ? 20.414 -31.289 70.946 1.00 7.62 552 GLY B CA 1
ATOM 8329 C C . GLY B 1 528 ? 20.270 -32.277 69.801 1.00 6.54 552 GLY B C 1
ATOM 8330 O O . GLY B 1 528 ? 19.219 -32.361 69.134 1.00 7.09 552 GLY B O 1
ATOM 8331 N N . PHE B 1 529 ? 21.333 -33.047 69.618 1.00 6.18 553 PHE B N 1
ATOM 8332 C CA . PHE B 1 529 ? 21.483 -33.999 68.553 1.00 5.78 553 PHE B CA 1
ATOM 8333 C C . PHE B 1 529 ? 22.242 -35.211 69.078 1.00 5.52 553 PHE B C 1
ATOM 8334 O O . PHE B 1 529 ? 23.212 -35.072 69.819 1.00 5.32 553 PHE B O 1
ATOM 8342 N N . LYS B 1 530 ? 21.860 -36.401 68.624 1.00 5.34 554 LYS B N 1
ATOM 8343 C CA . LYS B 1 530 ? 22.632 -37.605 68.938 1.00 5.90 554 LYS B CA 1
ATOM 8344 C C . LYS B 1 530 ? 22.594 -38.481 67.716 1.00 5.80 554 LYS B C 1
ATOM 8345 O O . LYS B 1 530 ? 21.525 -38.688 67.129 1.00 7.32 554 LYS B O 1
ATOM 8351 N N . MET B 1 531 ? 23.748 -39.011 67.339 1.00 6.16 555 MET B N 1
ATOM 8352 C CA . MET B 1 531 ? 23.822 -40.040 66.318 1.00 7.00 555 MET B CA 1
ATOM 8353 C C . MET B 1 531 ? 24.064 -41.379 66.997 1.00 7.12 555 MET B C 1
ATOM 8354 O O . MET B 1 531 ? 24.976 -41.521 67.832 1.00 7.80 555 MET B O 1
ATOM 8359 N N . ASN B 1 532 ? 23.228 -42.349 66.655 1.00 7.77 556 ASN B N 1
ATOM 8360 C CA . ASN B 1 532 ? 23.399 -43.703 67.148 1.00 9.03 556 ASN B CA 1
ATOM 8361 C C . ASN B 1 532 ? 23.659 -44.608 65.968 1.00 9.58 556 ASN B C 1
ATOM 8362 O O . ASN B 1 532 ? 23.036 -44.443 64.922 1.00 9.26 556 ASN B O 1
ATOM 8367 N N . MET B 1 533 ? 24.570 -45.564 66.116 1.00 10.43 557 MET B N 1
ATOM 8368 C CA . MET B 1 533 ? 24.755 -46.561 65.067 1.00 11.47 557 MET B CA 1
ATOM 8369 C C . MET B 1 533 ? 23.624 -47.600 65.082 1.00 13.41 557 MET B C 1
ATOM 8370 O O . MET B 1 533 ? 23.195 -48.038 66.158 1.00 16.38 557 MET B O 1
ATOM 8375 N N . ILE B 1 534 ? 23.140 -47.977 63.897 1.00 13.99 558 ILE B N 1
ATOM 8376 C CA . ILE B 1 534 ? 22.046 -48.960 63.731 1.00 16.99 558 ILE B CA 1
ATOM 8377 C C . ILE B 1 534 ? 22.645 -50.322 63.403 1.00 23.39 558 ILE B C 1
ATOM 8378 O O . ILE B 1 534 ? 23.466 -50.433 62.484 1.00 25.26 558 ILE B O 1
#